Protein AF-0000000083338367 (afdb_homodimer)

Organism: NCBI:txid2582917

pLDDT: mean 92.82, std 11.11, range [22.03, 98.94]

Sequence (790 aa):
MKTRAKDIATLAVHAGTQSDPVNNAIFTPIVTASSFIQQNLNEGGDFCYSRVSNPTRKAYESALAELESGIYATATASGMAATNLVIELLPKDAHIIAMKGVYGGTWRLFEKLKTVTTGVTISYIDLNDESSLINSIQNNTTLIWIETPTNPLLELVDIARVCRIAKEREIITCVDNTFASAWNHKPLEMGADIVMLSTSKYVGGHSDLIGGAVITNNEALAGRLDFIKTTIGSIASPFDAYLALRGMKTLDLRMARQCSNAQRIAEYLAHHPAIASVYYPGLPSHPQHQLCKKQMRSGGAVVTATLKGDMQSLKRFIGGLHYFVLAESLGGVESMINHSASMSHGAMSKEEREAIGVYDTTLRFSVGIEHIDDLIQDLDIAFAAMDITQDNHHAMKTRAKDIATLAVHAGTQSDPVNNAIFTPIVTASSFIQQNLNEGGDFCYSRVSNPTRKAYESALAELESGIYATATASGMAATNLVIELLPKDAHIIAMKGVYGGTWRLFEKLKTVTTGVTISYIDLNDESSLINSIQNNTTLIWIETPTNPLLELVDIARVCRIAKEREIITCVDNTFASAWNHKPLEMGADIVMLSTSKYVGGHSDLIGGAVITNNEALAGRLDFIKTTIGSIASPFDAYLALRGMKTLDLRMARQCSNAQRIAEYLAHHPAIASVYYPGLPSHPQHQLCKKQMRSGGAVVTATLKGDMQSLKRFIGGLHYFVLAESLGGVESMINHSASMSHGAMSKEEREAIGVYDTTLRFSVGIEHIDDLIQDLDIAFAAMDITQDNHHA

Solvent-accessible surface area (backbone atoms only — not comparable to full-atom values): 39147 Å² total; per-residue (Å²): 126,87,78,71,84,76,51,67,63,55,30,41,66,62,33,46,62,45,77,31,89,85,80,62,43,92,61,62,62,80,51,47,50,24,47,33,79,32,78,44,92,92,50,58,68,97,48,47,37,37,78,74,43,34,74,24,36,46,20,32,19,37,18,49,8,46,55,44,66,26,80,32,38,47,50,12,21,12,32,39,18,25,54,46,54,58,54,64,74,40,51,41,54,28,29,34,41,30,35,56,58,51,43,45,63,57,48,44,34,47,69,71,40,36,35,49,26,23,42,39,45,76,47,70,38,62,65,73,39,59,68,60,47,62,70,64,60,51,96,51,42,50,36,37,43,39,46,37,46,22,56,68,68,46,46,74,56,64,57,44,62,49,29,53,59,28,57,78,67,73,28,48,33,35,33,38,32,43,71,39,38,53,82,29,37,43,56,48,82,41,54,35,51,28,41,34,29,36,31,30,21,43,43,23,26,62,37,54,33,62,18,12,23,41,30,21,68,42,69,70,58,39,54,52,49,54,53,48,47,49,40,40,18,30,35,42,42,33,64,47,26,45,50,30,43,60,26,29,43,46,34,55,64,47,51,54,43,8,27,56,39,23,50,54,49,45,56,52,48,65,68,35,88,60,42,70,46,64,39,36,32,63,38,83,83,28,94,51,21,67,57,31,65,72,62,29,75,57,42,38,29,54,32,20,35,29,46,59,81,52,69,67,37,47,50,33,25,58,64,40,38,76,69,55,38,41,30,77,64,48,42,19,51,58,31,25,33,26,53,39,48,73,53,64,36,44,89,51,53,70,69,60,30,47,72,72,68,44,40,89,48,25,34,37,34,25,38,17,59,66,62,55,68,60,54,52,49,31,49,52,49,6,54,56,41,28,65,59,63,80,72,71,76,79,119,128,84,80,72,82,76,50,67,62,55,30,41,66,62,32,46,63,45,75,31,86,84,80,60,43,91,59,62,62,81,51,48,50,24,48,33,79,31,79,44,91,92,48,62,68,99,47,46,38,35,77,73,44,35,75,24,36,46,20,33,18,37,18,50,8,47,56,43,67,26,80,32,39,46,52,11,21,11,31,41,17,25,55,46,55,59,56,65,73,41,52,42,53,26,27,33,41,31,34,54,58,52,42,44,62,55,46,44,34,48,67,72,40,35,34,49,25,22,40,39,44,76,49,71,36,62,66,72,39,59,68,60,47,62,69,65,60,52,95,50,42,50,35,37,42,39,45,36,45,23,56,67,69,45,46,76,55,63,56,44,63,49,29,53,58,29,55,78,67,73,28,47,34,35,33,39,31,41,69,39,37,53,82,29,35,46,57,49,83,41,54,36,50,29,41,34,30,37,32,28,20,43,42,24,26,63,38,54,32,61,17,11,23,40,31,24,66,42,70,71,60,40,54,52,49,52,53,47,48,48,40,39,18,30,33,42,46,33,65,47,24,47,49,31,44,60,26,27,43,46,33,56,65,47,51,55,43,8,26,54,38,22,51,53,50,46,55,52,48,66,69,35,87,60,43,69,47,66,40,36,35,62,38,82,84,26,94,54,22,67,57,31,66,72,62,29,75,54,42,38,29,52,33,24,35,30,46,59,82,50,71,67,36,49,51,35,24,59,63,39,39,76,67,54,37,41,30,76,62,48,43,21,51,56,30,26,34,26,54,37,47,72,55,63,34,44,88,51,54,70,68,60,29,46,72,73,69,45,40,87,48,24,34,35,35,24,38,18,59,65,62,57,69,61,53,54,51,32,48,53,49,7,55,56,43,29,65,59,62,82,70,72,77,80,118

Secondary structure (DSSP, 8-state):
---PPPPHHHHHHH-S----TTT--SS------SB--BSSTT---S-SBTTT--HHHHHHHHHHHHHTT-SEEEEESSHHHHHHHHHTTSPTT-EEEEETT--HHHHIIIIIIIHHHT--EEEEE-TT-HHHHHHH--TTEEEEEEESS-TTT-----HHHHHHHHHHTT-EEEEE-TTTHHHH--GGGGT-SEEEEETTTTTT-SS----EEEEES-HHHHHHHHHHHHHH--BPPHHHHHHHHHHHTTHHHHHHHHHHHHHHHHHHHHT-TTEEEEE-TTSTTSTTHHHHHHH-SSS-SEEEEEESS-HHHHHHHHHH-SSSEE-S---SSS-EEEETTTTTTTTS-HHHHHHTT--TTEEEEE--SS-HHHHHHHHHHHHHHHH--GGGGG-/---PPPPHHHHHHH-S----TTT--SS------SB--BSSTT---S-SBTTT--HHHHHHHHHHHHHTT-SEEEEESSHHHHHHHHHTTSPTT-EEEEETT--HHHHIIIIIIIHHHT--EEEEE-TT-HHHHHHH--TTEEEEEEESS-TTT-----HHHHHHHHHHTT-EEEEE-TTTHHHH--GGGGT-SEEEEETTTTTT-SS----EEEEES-HHHHHHHHHHHHHH--BPPHHHHHHHHHHHTTHHHHHHHHHHHHHHHHHHHHT-TTEEEEE-TTSTTSTTHHHHHHH-SSS-SEEEEEESS-HHHHHHHHHH-SSSEE-S---SSS-EEEETTTTTTTTS-HHHHHHTT--TTEEEEE--SS-HHHHHHHHHHHHHHHH--GGGGG-

Structure (mmCIF, N/CA/C/O backbone):
data_AF-0000000083338367-model_v1
#
loop_
_entity.id
_entity.type
_entity.pdbx_description
1 polymer 'PLP-dependent transferase'
#
loop_
_atom_site.group_PDB
_atom_site.id
_atom_site.type_symbol
_atom_site.label_atom_id
_atom_site.label_alt_id
_atom_site.label_comp_id
_atom_site.label_asym_id
_atom_site.label_entity_id
_atom_site.label_seq_id
_atom_site.pdbx_PDB_ins_code
_atom_site.Cartn_x
_atom_site.Cartn_y
_atom_site.Cartn_z
_atom_site.occupancy
_atom_site.B_iso_or_equiv
_atom_site.auth_seq_id
_atom_site.auth_comp_id
_atom_site.auth_asym_id
_atom_site.auth_atom_id
_atom_site.pdbx_PDB_model_num
ATOM 1 N N . MET A 1 1 ? -39.094 -15.398 -14.891 1 26.83 1 MET A N 1
ATOM 2 C CA . MET A 1 1 ? -37.969 -16.141 -15.414 1 26.83 1 MET A CA 1
ATOM 3 C C . MET A 1 1 ? -36.844 -16.203 -14.391 1 26.83 1 MET A C 1
ATOM 5 O O . MET A 1 1 ? -36.375 -15.172 -13.906 1 26.83 1 MET A O 1
ATOM 9 N N . LYS A 1 2 ? -36.688 -17.172 -13.773 1 44.66 2 LYS A N 1
ATOM 10 C CA . LYS A 1 2 ? -35.688 -17.391 -12.734 1 44.66 2 LYS A CA 1
ATOM 11 C C . LYS A 1 2 ? -34.281 -17.031 -13.219 1 44.66 2 LYS A C 1
ATOM 13 O O . LYS A 1 2 ? -33.812 -17.562 -14.227 1 44.66 2 LYS A O 1
ATOM 18 N N . THR A 1 3 ? -33.688 -15.859 -13.016 1 51.72 3 THR A N 1
ATOM 19 C CA . THR A 1 3 ? -32.469 -15.281 -13.586 1 51.72 3 THR A CA 1
ATOM 20 C C . THR A 1 3 ? -31.281 -16.203 -13.359 1 51.72 3 THR A C 1
ATOM 22 O O . THR A 1 3 ? -31 -16.594 -12.227 1 51.72 3 THR A O 1
ATOM 25 N N . ARG A 1 4 ? -30.828 -16.984 -14.336 1 62.41 4 ARG A N 1
ATOM 26 C CA . ARG A 1 4 ? -29.672 -17.859 -14.32 1 62.41 4 ARG A CA 1
ATOM 27 C C . ARG A 1 4 ? -28.453 -17.156 -13.727 1 62.41 4 ARG A C 1
ATOM 29 O O . ARG A 1 4 ? -28.297 -15.945 -13.891 1 62.41 4 ARG A O 1
ATOM 36 N N . ALA A 1 5 ? -27.75 -17.984 -12.852 1 74.5 5 ALA A N 1
ATOM 37 C CA . ALA A 1 5 ? -26.484 -17.453 -12.344 1 74.5 5 ALA A CA 1
ATOM 38 C C . ALA A 1 5 ? -25.562 -17.047 -13.484 1 74.5 5 ALA A C 1
ATOM 40 O O . ALA A 1 5 ? -25.422 -17.781 -14.469 1 74.5 5 ALA A O 1
ATOM 41 N N . LYS A 1 6 ? -25.141 -15.93 -13.508 1 83.19 6 LYS A N 1
ATOM 42 C CA . LYS A 1 6 ? -24.281 -15.406 -14.555 1 83.19 6 LYS A CA 1
ATOM 43 C C . LYS A 1 6 ? -22.984 -16.203 -14.656 1 83.19 6 LYS A C 1
ATOM 45 O O . LYS A 1 6 ? -22.422 -16.625 -13.641 1 83.19 6 LYS A O 1
ATOM 50 N N . ASP A 1 7 ? -22.641 -16.516 -15.93 1 90.81 7 ASP A N 1
ATOM 51 C CA . ASP A 1 7 ? -21.359 -17.172 -16.219 1 90.81 7 ASP A CA 1
ATOM 52 C C . ASP A 1 7 ? -20.188 -16.219 -15.945 1 90.81 7 ASP A C 1
ATOM 54 O O . ASP A 1 7 ? -20.344 -15 -16.047 1 90.81 7 ASP A O 1
ATOM 58 N N . ILE A 1 8 ? -19.031 -16.812 -15.656 1 92.56 8 ILE A N 1
ATOM 59 C CA . ILE A 1 8 ? -17.844 -16.031 -15.312 1 92.56 8 ILE A CA 1
ATOM 60 C C . ILE A 1 8 ? -17.484 -15.117 -16.484 1 92.56 8 ILE A C 1
ATOM 62 O O . ILE A 1 8 ? -17.016 -13.992 -16.281 1 92.56 8 ILE A O 1
ATOM 66 N N . ALA A 1 9 ? -17.688 -15.539 -17.766 1 90.94 9 ALA A N 1
ATOM 67 C CA . ALA A 1 9 ? -17.406 -14.719 -18.938 1 90.94 9 ALA A CA 1
ATOM 68 C C . ALA A 1 9 ? -18.234 -13.43 -18.922 1 90.94 9 ALA A C 1
ATOM 70 O O . ALA A 1 9 ? -17.734 -12.367 -19.281 1 90.94 9 ALA A O 1
ATOM 71 N N . THR A 1 10 ? -19.5 -13.562 -18.531 1 90.69 10 THR A N 1
ATOM 72 C CA . THR A 1 10 ? -20.391 -12.406 -18.438 1 90.69 10 THR A CA 1
ATOM 73 C C . THR A 1 10 ? -20.031 -11.555 -17.219 1 90.69 10 THR A C 1
ATOM 75 O O . THR A 1 10 ? -20 -10.328 -17.312 1 90.69 10 THR A O 1
ATOM 78 N N . LEU A 1 11 ? -19.688 -12.18 -16.094 1 92.94 11 LEU A N 1
ATOM 79 C CA . LEU A 1 11 ? -19.344 -11.477 -14.867 1 92.94 11 LEU A CA 1
ATOM 80 C C . LEU A 1 11 ? -18.062 -10.664 -15.055 1 92.94 11 LEU A C 1
ATOM 82 O O . LEU A 1 11 ? -17.969 -9.523 -14.586 1 92.94 11 LEU A O 1
ATOM 86 N N . ALA A 1 12 ? -17.094 -11.227 -15.727 1 92.88 12 ALA A N 1
ATOM 87 C CA . ALA A 1 12 ? -15.82 -10.539 -15.938 1 92.88 12 ALA A CA 1
ATOM 88 C C . ALA A 1 12 ? -16.031 -9.188 -16.625 1 92.88 12 ALA A C 1
ATOM 90 O O . ALA A 1 12 ? -15.281 -8.234 -16.375 1 92.88 12 ALA A O 1
ATOM 91 N N . VAL A 1 13 ? -17.094 -9.094 -17.438 1 88 13 VAL A N 1
ATOM 92 C CA . VAL A 1 13 ? -17.328 -7.898 -18.25 1 88 13 VAL A CA 1
ATOM 93 C C . VAL A 1 13 ? -18.266 -6.945 -17.484 1 88 13 VAL A C 1
ATOM 95 O O . VAL A 1 13 ? -18.047 -5.73 -17.5 1 88 13 VAL A O 1
ATOM 98 N N . HIS A 1 14 ? -19.266 -7.543 -16.75 1 88.88 14 HIS A N 1
ATOM 99 C CA . HIS A 1 14 ? -20.391 -6.703 -16.344 1 88.88 14 HIS A CA 1
ATOM 100 C C . HIS A 1 14 ? -20.531 -6.641 -14.836 1 88.88 14 HIS A C 1
ATOM 102 O O . HIS A 1 14 ? -21.375 -5.91 -14.312 1 88.88 14 HIS A O 1
ATOM 108 N N . ALA A 1 15 ? -19.719 -7.348 -14.102 1 91.88 15 ALA A N 1
ATOM 109 C CA . ALA A 1 15 ? -19.891 -7.41 -12.648 1 91.88 15 ALA A CA 1
ATOM 110 C C . ALA A 1 15 ? -19.672 -6.039 -12.016 1 91.88 15 ALA A C 1
ATOM 112 O O . ALA A 1 15 ? -19.047 -5.16 -12.617 1 91.88 15 ALA A O 1
ATOM 113 N N . GLY A 1 16 ? -20.25 -5.875 -10.789 1 93.06 16 GLY A N 1
ATOM 114 C CA . GLY A 1 16 ? -20.016 -4.699 -9.961 1 93.06 16 GLY A CA 1
ATOM 115 C C . GLY A 1 16 ? -20.703 -3.453 -10.492 1 93.06 16 GLY A C 1
ATOM 116 O O . GLY A 1 16 ? -21.625 -3.543 -11.305 1 93.06 16 GLY A O 1
ATOM 117 N N . THR A 1 17 ? -20.359 -2.311 -9.914 1 91.75 17 THR A N 1
ATOM 118 C CA . THR A 1 17 ? -20.859 -0.992 -10.297 1 91.75 17 THR A CA 1
ATOM 119 C C . THR A 1 17 ? -19.781 -0.211 -11.055 1 91.75 17 THR A C 1
ATOM 121 O O . THR A 1 17 ? -19.016 0.548 -10.453 1 91.75 17 THR A O 1
ATOM 124 N N . GLN A 1 18 ? -19.875 -0.323 -12.391 1 89.31 18 GLN A N 1
ATOM 125 C CA . GLN A 1 18 ? -18.812 0.23 -13.219 1 89.31 18 GLN A CA 1
ATOM 126 C C . GLN A 1 18 ? -19.281 1.47 -13.969 1 89.31 18 GLN A C 1
ATOM 128 O O . GLN A 1 18 ? -18.5 2.117 -14.672 1 89.31 18 GLN A O 1
ATOM 133 N N . SER A 1 19 ? -20.5 1.881 -13.789 1 84.69 19 SER A N 1
ATOM 134 C CA . SER A 1 19 ? -21.109 2.902 -14.625 1 84.69 19 SER A CA 1
ATOM 135 C C . SER A 1 19 ? -20.578 4.289 -14.289 1 84.69 19 SER A C 1
ATOM 137 O O . SER A 1 19 ? -20.234 4.562 -13.133 1 84.69 19 SER A O 1
ATOM 139 N N . ASP A 1 20 ? -20.375 5.094 -15.258 1 87.62 20 ASP A N 1
ATOM 140 C CA . ASP A 1 20 ? -20.141 6.531 -15.172 1 87.62 20 ASP A CA 1
ATOM 141 C C . ASP A 1 20 ? -21.453 7.309 -15.312 1 87.62 20 ASP A C 1
ATOM 143 O O . ASP A 1 20 ? -21.844 7.688 -16.422 1 87.62 20 ASP A O 1
ATOM 147 N N . PRO A 1 21 ? -22.016 7.602 -14.281 1 83.75 21 PRO A N 1
ATOM 148 C CA . PRO A 1 21 ? -23.375 8.156 -14.359 1 83.75 21 PRO A CA 1
ATOM 149 C C . PRO A 1 21 ? -23.406 9.562 -14.938 1 83.75 21 PRO A C 1
ATOM 151 O O . PRO A 1 21 ? -24.469 10.039 -15.367 1 83.75 21 PRO A O 1
ATOM 154 N N . VAL A 1 22 ? -22.391 10.188 -14.992 1 84.31 22 VAL A N 1
ATOM 155 C CA . VAL A 1 22 ? -22.375 11.578 -15.438 1 84.31 22 VAL A CA 1
ATOM 156 C C . VAL A 1 22 ? -22.156 11.633 -16.953 1 84.31 22 VAL A C 1
ATOM 158 O O . VAL A 1 22 ? -22.938 12.227 -17.672 1 84.31 22 VAL A O 1
ATOM 161 N N . ASN A 1 23 ? -21.203 10.883 -17.562 1 87.12 23 ASN A N 1
ATOM 162 C CA . ASN A 1 23 ? -20.797 11 -18.969 1 87.12 23 ASN A CA 1
ATOM 163 C C . ASN A 1 23 ? -21.281 9.805 -19.781 1 87.12 23 ASN A C 1
ATOM 165 O O . ASN A 1 23 ? -21.234 9.844 -21.016 1 87.12 23 ASN A O 1
ATOM 169 N N . ASN A 1 24 ? -21.594 8.758 -19.094 1 84.62 24 ASN A N 1
ATOM 170 C CA . ASN A 1 24 ? -22 7.5 -19.719 1 84.62 24 ASN A CA 1
ATOM 171 C C . ASN A 1 24 ? -20.844 6.855 -20.484 1 84.62 24 ASN A C 1
ATOM 173 O O . ASN A 1 24 ? -21.047 6.301 -21.562 1 84.62 24 ASN A O 1
ATOM 177 N N . ALA A 1 25 ? -19.734 7.129 -19.984 1 85.06 25 ALA A N 1
ATOM 178 C CA . ALA A 1 25 ? -18.594 6.441 -20.578 1 85.06 25 ALA A CA 1
ATOM 179 C C . ALA A 1 25 ? -18.75 4.926 -20.469 1 85.06 25 ALA A C 1
ATOM 181 O O . ALA A 1 25 ? -19.172 4.41 -19.438 1 85.06 25 ALA A O 1
ATOM 182 N N . ILE A 1 26 ? -18.469 4.168 -21.516 1 84.31 26 ILE A N 1
ATOM 183 C CA . ILE A 1 26 ? -18.672 2.721 -21.562 1 84.31 26 ILE A CA 1
ATOM 184 C C . ILE A 1 26 ? -17.734 2.041 -20.562 1 84.31 26 ILE A C 1
ATOM 186 O O . ILE A 1 26 ? -18.031 0.963 -20.047 1 84.31 26 ILE A O 1
ATOM 190 N N . PHE A 1 27 ? -16.562 2.672 -20.406 1 89.25 27 PHE A N 1
ATOM 191 C CA . PHE A 1 27 ? -15.609 2.158 -19.422 1 89.25 27 PHE A CA 1
ATOM 192 C C . PHE A 1 27 ? -15.414 3.15 -18.281 1 89.25 27 PHE A C 1
ATOM 194 O O . PHE A 1 27 ? -15.438 4.363 -18.5 1 89.25 27 PHE A O 1
ATOM 201 N N . THR A 1 28 ? -15.133 2.699 -17.031 1 91.44 28 THR A N 1
ATOM 202 C CA . THR A 1 28 ? -14.977 3.496 -15.82 1 91.44 28 THR A CA 1
ATOM 203 C C . THR A 1 28 ? -13.82 4.488 -15.969 1 91.44 28 THR A C 1
ATOM 205 O O . THR A 1 28 ? -12.719 4.109 -16.359 1 91.44 28 THR A O 1
ATOM 208 N N . PRO A 1 29 ? -14.047 5.82 -15.672 1 92.94 29 PRO A N 1
ATOM 209 C CA . PRO A 1 29 ? -12.969 6.812 -15.75 1 92.94 29 PRO A CA 1
ATOM 210 C C . PRO A 1 29 ? -11.906 6.613 -14.672 1 92.94 29 PRO A C 1
ATOM 212 O O . PRO A 1 29 ? -12.18 6.004 -13.633 1 92.94 29 PRO A O 1
ATOM 215 N N . ILE A 1 30 ? -10.641 7.086 -14.977 1 95.12 30 ILE A N 1
ATOM 216 C CA . ILE A 1 30 ? -9.586 7.152 -13.977 1 95.12 30 ILE A CA 1
ATOM 217 C C . ILE A 1 30 ? -9.727 8.438 -13.164 1 95.12 30 ILE A C 1
ATOM 219 O O . ILE A 1 30 ? -9.5 9.539 -13.68 1 95.12 30 ILE A O 1
ATOM 223 N N . VAL A 1 31 ? -10.18 8.359 -11.938 1 94.69 31 VAL A N 1
ATOM 224 C CA . VAL A 1 31 ? -10.305 9.508 -11.055 1 94.69 31 VAL A CA 1
ATOM 225 C C . VAL A 1 31 ? -9.109 9.57 -10.109 1 94.69 31 VAL A C 1
ATOM 227 O O . VAL A 1 31 ? -9.023 8.797 -9.148 1 94.69 31 VAL A O 1
ATOM 230 N N . THR A 1 32 ? -8.195 10.477 -10.297 1 92.75 32 THR A N 1
ATOM 231 C CA . THR A 1 32 ? -6.949 10.547 -9.547 1 92.75 32 THR A CA 1
ATOM 232 C C . THR A 1 32 ? -7.105 11.453 -8.328 1 92.75 32 THR A C 1
ATOM 234 O O . THR A 1 32 ? -6.195 11.555 -7.5 1 92.75 32 THR A O 1
ATOM 237 N N . ALA A 1 33 ? -8.273 12.156 -8.141 1 90.56 33 ALA A N 1
ATOM 238 C CA . ALA A 1 33 ? -8.469 13.125 -7.07 1 90.56 33 ALA A CA 1
ATOM 239 C C . ALA A 1 33 ? -8.211 12.5 -5.703 1 90.56 33 ALA A C 1
ATOM 241 O O . ALA A 1 33 ? -8.688 11.398 -5.418 1 90.56 33 ALA A O 1
ATOM 242 N N . SER A 1 34 ? -7.414 13.195 -4.867 1 92 34 SER A N 1
ATOM 243 C CA . SER A 1 34 ? -7.211 12.734 -3.5 1 92 34 SER A CA 1
ATOM 244 C C . SER A 1 34 ? -8.414 13.062 -2.619 1 92 34 SER A C 1
ATOM 246 O O . SER A 1 34 ? -8.75 12.297 -1.713 1 92 34 SER A O 1
ATOM 248 N N . SER A 1 35 ? -8.992 14.211 -2.881 1 90.81 35 SER A N 1
ATOM 249 C CA . SER A 1 35 ? -10.117 14.695 -2.092 1 90.81 35 SER A CA 1
ATOM 250 C C . SER A 1 35 ? -11.273 15.133 -2.988 1 90.81 35 SER A C 1
ATOM 252 O O . SER A 1 35 ? -11.07 15.422 -4.168 1 90.81 35 SER A O 1
ATOM 254 N N . PHE A 1 36 ? -12.445 15.117 -2.459 1 91.25 36 PHE A N 1
ATOM 255 C CA . PHE A 1 36 ? -13.664 15.453 -3.184 1 91.25 36 PHE A CA 1
ATOM 256 C C . PHE A 1 36 ? -14.398 16.609 -2.504 1 91.25 36 PHE A C 1
ATOM 258 O O . PHE A 1 36 ? -14.602 16.594 -1.289 1 91.25 36 PHE A O 1
ATOM 265 N N . ILE A 1 37 ? -14.742 17.594 -3.27 1 90.12 37 ILE A N 1
ATOM 266 C CA . ILE A 1 37 ? -15.383 18.797 -2.76 1 90.12 37 ILE A CA 1
ATOM 267 C C . ILE A 1 37 ? -16.75 18.453 -2.152 1 90.12 37 ILE A C 1
ATOM 269 O O . ILE A 1 37 ? -17.5 17.672 -2.727 1 90.12 37 ILE A O 1
ATOM 273 N N . GLN A 1 38 ? -16.922 18.891 -0.916 1 89 38 GLN A N 1
ATOM 274 C CA . GLN A 1 38 ? -18.234 18.781 -0.267 1 89 38 GLN A CA 1
ATOM 275 C C . GLN A 1 38 ? -19.016 20.078 -0.392 1 89 38 GLN A C 1
ATOM 277 O O . GLN A 1 38 ? -18.453 21.172 -0.229 1 89 38 GLN A O 1
ATOM 282 N N . GLN A 1 39 ? -20.312 19.953 -0.67 1 85.5 39 GLN A N 1
ATOM 283 C CA . GLN A 1 39 ? -21.125 21.156 -0.837 1 85.5 39 GLN A CA 1
ATOM 284 C C . GLN A 1 39 ? -21.266 21.922 0.479 1 85.5 39 GLN A C 1
ATOM 286 O O . GLN A 1 39 ? -21.25 23.141 0.493 1 85.5 39 GLN A O 1
ATOM 291 N N . ASN A 1 40 ? -21.484 21.188 1.502 1 89.69 40 ASN A N 1
ATOM 292 C CA . ASN A 1 40 ? -21.562 21.719 2.859 1 89.69 40 ASN A CA 1
ATOM 293 C C . ASN A 1 40 ? -21.422 20.609 3.9 1 89.69 40 ASN A C 1
ATOM 295 O O . ASN A 1 40 ? -21.25 19.438 3.549 1 89.69 40 ASN A O 1
ATOM 299 N N . LEU A 1 41 ? -21.328 21.062 5.215 1 85.44 41 LEU A N 1
ATOM 300 C CA . LEU A 1 41 ? -21.219 20.078 6.281 1 85.44 41 LEU A CA 1
ATOM 301 C C . LEU A 1 41 ? -22.375 19.078 6.207 1 85.44 41 LEU A C 1
ATOM 303 O O . LEU A 1 41 ? -23.531 19.484 6.059 1 85.44 41 LEU A O 1
ATOM 307 N N . ASN A 1 42 ? -22.062 17.844 6.191 1 78.38 42 ASN A N 1
ATOM 308 C CA . ASN A 1 42 ? -23.016 16.734 6.199 1 78.38 42 ASN A CA 1
ATOM 309 C C . ASN A 1 42 ? -23.719 16.594 4.855 1 78.38 42 ASN A C 1
ATOM 311 O O . ASN A 1 42 ? -24.828 16.047 4.781 1 78.38 42 ASN A O 1
ATOM 315 N N . GLU A 1 43 ? -23.422 17.234 3.898 1 77.56 43 GLU A N 1
ATOM 316 C CA . GLU A 1 43 ? -23.984 17.141 2.553 1 77.56 43 GLU A CA 1
ATOM 317 C C . GLU A 1 43 ? -22.969 16.594 1.563 1 77.56 43 GLU A C 1
ATOM 319 O O . GLU A 1 43 ? -22.828 17.094 0.45 1 77.56 43 GLU A O 1
ATOM 324 N N . GLY A 1 44 ? -22.344 15.555 1.993 1 73.44 44 GLY A N 1
ATOM 325 C CA . GLY A 1 44 ? -21.281 15.047 1.143 1 73.44 44 GLY A CA 1
ATOM 326 C C . GLY A 1 44 ? -21.719 13.898 0.251 1 73.44 44 GLY A C 1
ATOM 327 O O . GLY A 1 44 ? -22.828 13.383 0.399 1 73.44 44 GLY A O 1
ATOM 328 N N . GLY A 1 45 ? -20.969 13.68 -0.839 1 79.19 45 GLY A N 1
ATOM 329 C CA . GLY A 1 45 ? -21.203 12.57 -1.757 1 79.19 45 GLY A CA 1
ATOM 330 C C . GLY A 1 45 ? -20.641 11.25 -1.26 1 79.19 45 GLY A C 1
ATOM 331 O O . GLY A 1 45 ? -20.359 11.102 -0.068 1 79.19 45 GLY A O 1
ATOM 332 N N . ASP A 1 46 ? -20.609 10.352 -2.168 1 85.62 46 ASP A N 1
ATOM 333 C CA . ASP A 1 46 ? -20.219 8.977 -1.861 1 85.62 46 ASP A CA 1
ATOM 334 C C . ASP A 1 46 ? -18.719 8.883 -1.562 1 85.62 46 ASP A C 1
ATOM 336 O O . ASP A 1 46 ? -18.266 7.918 -0.939 1 85.62 46 ASP A O 1
ATOM 340 N N . PHE A 1 47 ? -18.031 9.938 -2.059 1 90.12 47 PHE A N 1
ATOM 341 C CA . PHE A 1 47 ? -16.578 9.922 -1.917 1 90.12 47 PHE A CA 1
ATOM 342 C C . PHE A 1 47 ? -16.094 11.195 -1.244 1 90.12 47 PHE A C 1
ATOM 344 O O . PHE A 1 47 ? -16.562 12.297 -1.557 1 90.12 47 PHE A O 1
ATOM 351 N N . CYS A 1 48 ? -15.125 11.156 -0.306 1 90.31 48 CYS A N 1
ATOM 352 C CA . CYS A 1 48 ? -14.594 12.297 0.433 1 90.31 48 CYS A CA 1
ATOM 353 C C . CYS A 1 48 ? -13.07 12.344 0.336 1 90.31 48 CYS A C 1
ATOM 355 O O . CYS A 1 48 ? -12.492 13.406 0.113 1 90.31 48 CYS A O 1
ATOM 357 N N . TYR A 1 49 ? -12.484 11.242 0.538 1 91.5 49 TYR A N 1
ATOM 358 C CA . TYR A 1 49 ? -11.031 11.117 0.509 1 91.5 49 TYR A CA 1
ATOM 359 C C . TYR A 1 49 ? -10.609 9.789 -0.119 1 91.5 49 TYR A C 1
ATOM 361 O O . TYR A 1 49 ? -11.109 8.734 0.262 1 91.5 49 TYR A O 1
ATOM 369 N N . SER A 1 50 ? -9.695 9.805 -0.997 1 93.81 50 SER A N 1
ATOM 370 C CA . SER A 1 50 ? -9.414 8.688 -1.893 1 93.81 50 SER A CA 1
ATOM 371 C C . SER A 1 50 ? -8.742 7.535 -1.147 1 93.81 50 SER A C 1
ATOM 373 O O . SER A 1 50 ? -8.797 6.387 -1.591 1 93.81 50 SER A O 1
ATOM 375 N N . ARG A 1 51 ? -8.055 7.738 -0.046 1 92.75 51 ARG A N 1
ATOM 376 C CA . ARG A 1 51 ? -7.535 6.617 0.732 1 92.75 51 ARG A CA 1
ATOM 377 C C . ARG A 1 51 ? -8.664 5.727 1.235 1 92.75 51 ARG A C 1
ATOM 379 O O . ARG A 1 51 ? -8.508 4.512 1.348 1 92.75 51 ARG A O 1
ATOM 386 N N . VAL A 1 52 ? -9.781 6.363 1.537 1 93.31 52 VAL A N 1
ATOM 387 C CA . VAL A 1 52 ? -10.938 5.641 2.062 1 93.31 52 VAL A CA 1
ATOM 388 C C . VAL A 1 52 ? -11.688 4.961 0.919 1 93.31 52 VAL A C 1
ATOM 390 O O . VAL A 1 52 ? -11.953 3.76 0.972 1 93.31 52 VAL A O 1
ATOM 393 N N . SER A 1 53 ? -12.047 5.707 -0.035 1 94.88 53 SER A N 1
ATOM 394 C CA . SER A 1 53 ? -12.734 5.188 -1.213 1 94.88 53 SER A CA 1
ATOM 395 C C . SER A 1 53 ? -12.5 6.078 -2.428 1 94.88 53 SER A C 1
ATOM 397 O O . SER A 1 53 ? -12.383 7.297 -2.299 1 94.88 53 SER A O 1
ATOM 399 N N . ASN A 1 54 ? -12.391 5.531 -3.555 1 96.25 54 ASN A N 1
ATOM 400 C CA . ASN A 1 54 ? -12.156 6.156 -4.852 1 96.25 54 ASN A CA 1
ATOM 401 C C . ASN A 1 54 ? -13.062 5.57 -5.93 1 96.25 54 ASN A C 1
ATOM 403 O O . ASN A 1 54 ? -13.242 4.355 -6.004 1 96.25 54 ASN A O 1
ATOM 407 N N . PRO A 1 55 ? -13.648 6.473 -6.754 1 95.12 55 PRO A N 1
ATOM 408 C CA . PRO A 1 55 ? -14.625 5.977 -7.73 1 95.12 55 PRO A CA 1
ATOM 409 C C . PRO A 1 55 ? -14.047 4.883 -8.633 1 95.12 55 PRO A C 1
ATOM 411 O O . PRO A 1 55 ? -14.719 3.877 -8.883 1 95.12 55 PRO A O 1
ATOM 414 N N . THR A 1 56 ? -12.844 5.078 -9.195 1 96.19 56 THR A N 1
ATOM 415 C CA . THR A 1 56 ? -12.219 4.09 -10.062 1 96.19 56 THR A CA 1
ATOM 416 C C . THR A 1 56 ? -11.969 2.787 -9.312 1 96.19 56 THR A C 1
ATOM 418 O O . THR A 1 56 ? -12.289 1.705 -9.805 1 96.19 56 THR A O 1
ATOM 421 N N . ARG A 1 57 ? -11.352 2.871 -8.133 1 97.56 57 ARG A N 1
ATOM 422 C CA . ARG A 1 57 ? -11.031 1.706 -7.312 1 97.56 57 ARG A CA 1
ATOM 423 C C . ARG A 1 57 ? -12.297 0.985 -6.867 1 97.56 57 ARG A C 1
ATOM 425 O O . ARG A 1 57 ? -12.344 -0.246 -6.836 1 97.56 57 ARG A O 1
ATOM 432 N N . LYS A 1 58 ? -13.336 1.731 -6.527 1 97 58 LYS A N 1
ATOM 433 C CA . LYS A 1 58 ? -14.594 1.138 -6.098 1 97 58 LYS A CA 1
ATOM 434 C C . LYS A 1 58 ? -15.227 0.31 -7.215 1 97 58 LYS A C 1
ATOM 436 O O . LYS A 1 58 ? -15.797 -0.752 -6.961 1 97 58 LYS A O 1
ATOM 441 N N . ALA A 1 59 ? -15.195 0.852 -8.43 1 96.62 59 ALA A N 1
ATOM 442 C CA . ALA A 1 59 ? -15.703 0.098 -9.578 1 96.62 59 ALA A CA 1
ATOM 443 C C . ALA A 1 59 ? -15 -1.248 -9.703 1 96.62 59 ALA A C 1
ATOM 445 O O . ALA A 1 59 ? -15.648 -2.285 -9.859 1 96.62 59 ALA A O 1
ATOM 446 N N . TYR A 1 60 ? -13.711 -1.248 -9.617 1 97.94 60 TYR A N 1
ATOM 447 C CA . TYR A 1 60 ? -12.898 -2.459 -9.68 1 97.94 60 TYR A CA 1
ATOM 448 C C . TYR A 1 60 ? -13.227 -3.396 -8.523 1 97.94 60 TYR A C 1
ATOM 450 O O . TYR A 1 60 ? -13.461 -4.59 -8.727 1 97.94 60 TYR A O 1
ATOM 458 N N . GLU A 1 61 ? -13.25 -2.863 -7.281 1 98.5 61 GLU A N 1
ATOM 459 C CA . GLU A 1 61 ? -13.516 -3.648 -6.082 1 98.5 61 GLU A CA 1
ATOM 460 C C . GLU A 1 61 ? -14.883 -4.324 -6.156 1 98.5 61 GLU A C 1
ATOM 462 O O . GLU A 1 61 ? -15.016 -5.508 -5.84 1 98.5 61 GLU A O 1
ATO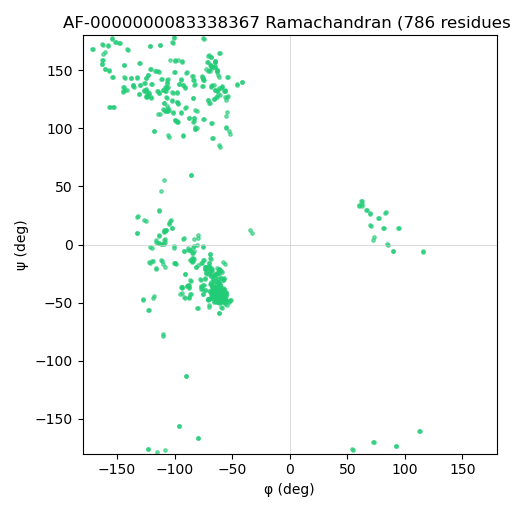M 467 N N . SER A 1 62 ? -15.867 -3.576 -6.559 1 98 62 SER A N 1
ATOM 468 C CA . SER A 1 62 ? -17.219 -4.145 -6.641 1 98 62 SER A CA 1
ATOM 469 C C . SER A 1 62 ? -17.281 -5.246 -7.691 1 98 62 SER A C 1
ATOM 471 O O . SER A 1 62 ? -17.953 -6.262 -7.488 1 98 62 SER A O 1
ATOM 473 N N . ALA A 1 63 ? -16.656 -5.074 -8.812 1 97.19 63 ALA A N 1
ATOM 474 C CA . ALA A 1 63 ? -16.609 -6.094 -9.852 1 97.19 63 ALA A CA 1
ATOM 475 C C . ALA A 1 63 ? -15.914 -7.359 -9.359 1 97.19 63 ALA A C 1
ATOM 477 O O . ALA A 1 63 ? -16.391 -8.469 -9.602 1 97.19 63 ALA A O 1
ATOM 478 N N . LEU A 1 64 ? -14.828 -7.188 -8.711 1 97.81 64 LEU A N 1
ATOM 479 C CA . LEU A 1 64 ? -14.047 -8.305 -8.195 1 97.81 64 LEU A CA 1
ATOM 480 C C . LEU A 1 64 ? -14.836 -9.086 -7.152 1 97.81 64 LEU A C 1
ATOM 482 O O . LEU A 1 64 ? -14.773 -10.32 -7.109 1 97.81 64 LEU A O 1
ATOM 486 N N . ALA A 1 65 ? -15.492 -8.352 -6.215 1 98.44 65 ALA A N 1
ATOM 487 C CA . ALA A 1 65 ? -16.312 -9 -5.199 1 98.44 65 ALA A CA 1
ATOM 488 C C . ALA A 1 65 ? -17.328 -9.945 -5.844 1 98.44 65 ALA A C 1
ATOM 490 O O . ALA A 1 65 ? -17.438 -11.109 -5.461 1 98.44 65 ALA A O 1
ATOM 491 N N . GLU A 1 66 ? -18 -9.43 -6.816 1 96.75 66 GLU A N 1
ATOM 492 C CA . GLU A 1 66 ? -19.016 -10.25 -7.484 1 96.75 66 GLU A CA 1
ATOM 493 C C . GLU A 1 66 ? -18.375 -11.414 -8.242 1 96.75 66 GLU A C 1
ATOM 495 O O . GLU A 1 66 ? -18.875 -12.531 -8.211 1 96.75 66 GLU A O 1
ATOM 500 N N . LEU A 1 67 ? -17.297 -11.172 -8.906 1 96.62 67 LEU A N 1
ATOM 501 C CA . LEU A 1 67 ? -16.594 -12.195 -9.664 1 96.62 67 LEU A CA 1
ATOM 502 C C . LEU A 1 67 ? -16.203 -13.375 -8.773 1 96.62 67 LEU A C 1
ATOM 504 O O . LEU A 1 67 ? -16.281 -14.531 -9.195 1 96.62 67 LEU A O 1
ATOM 508 N N . GLU A 1 68 ? -15.805 -13.117 -7.547 1 97.31 68 GLU A N 1
ATOM 509 C CA . GLU A 1 68 ? -15.336 -14.125 -6.602 1 97.31 68 GLU A CA 1
ATOM 510 C C . GLU A 1 68 ? -16.484 -14.641 -5.73 1 97.31 68 GLU A C 1
ATOM 512 O O . GLU A 1 68 ? -16.25 -15.383 -4.773 1 97.31 68 GLU A O 1
ATOM 517 N N . SER A 1 69 ? -17.703 -14.219 -5.992 1 96.75 69 SER A N 1
ATOM 518 C CA . SER A 1 69 ? -18.906 -14.617 -5.266 1 96.75 69 SER A CA 1
ATOM 519 C C . SER A 1 69 ? -18.922 -14.031 -3.857 1 96.75 69 SER A C 1
ATOM 521 O O . SER A 1 69 ? -19.406 -14.656 -2.922 1 96.75 69 SER A O 1
ATOM 523 N N . GLY A 1 70 ? -18.25 -12.891 -3.68 1 97.88 70 GLY A N 1
ATOM 524 C CA . GLY A 1 70 ? -18.25 -12.188 -2.408 1 97.88 70 GLY A CA 1
ATOM 525 C C . GLY A 1 70 ? -19.203 -11.008 -2.385 1 97.88 70 GLY A C 1
ATOM 526 O O . GLY A 1 70 ? -19.875 -10.727 -3.385 1 97.88 70 GLY A O 1
ATOM 527 N N . ILE A 1 71 ? -19.297 -10.305 -1.199 1 98.12 71 ILE A N 1
ATOM 528 C CA . ILE A 1 71 ? -20.125 -9.117 -1.047 1 98.12 71 ILE A CA 1
ATOM 529 C C . ILE A 1 71 ? -19.234 -7.887 -0.854 1 98.12 71 ILE A C 1
ATOM 531 O O . ILE A 1 71 ? -19.703 -6.754 -0.93 1 98.12 71 ILE A O 1
ATOM 535 N N . TYR A 1 72 ? -17.953 -8.172 -0.584 1 98.44 72 TYR A N 1
ATOM 536 C CA . TYR A 1 72 ? -16.984 -7.121 -0.315 1 98.44 72 TYR A CA 1
ATOM 537 C C . TYR A 1 72 ? -15.617 -7.484 -0.871 1 98.44 72 TYR A C 1
ATOM 539 O O . TYR A 1 72 ? -15.195 -8.641 -0.788 1 98.44 72 TYR A O 1
ATOM 547 N N . ALA A 1 73 ? -15.031 -6.555 -1.483 1 98.81 73 ALA A N 1
ATOM 548 C CA . ALA A 1 73 ? -13.625 -6.664 -1.874 1 98.81 73 ALA A CA 1
ATOM 549 C C . ALA A 1 73 ? -12.883 -5.359 -1.614 1 98.81 73 ALA A C 1
ATOM 551 O O . ALA A 1 73 ? -13.453 -4.273 -1.761 1 98.81 73 ALA A O 1
ATOM 552 N N . THR A 1 74 ? -11.672 -5.438 -1.215 1 98.75 74 THR A N 1
ATOM 553 C CA . THR A 1 74 ? -10.773 -4.289 -1.167 1 98.75 74 THR A CA 1
ATOM 554 C C . THR A 1 74 ? -9.492 -4.566 -1.954 1 98.75 74 THR A C 1
ATOM 556 O O . THR A 1 74 ? -8.953 -5.672 -1.898 1 98.75 74 THR A O 1
ATOM 559 N N . ALA A 1 75 ? -9.156 -3.559 -2.762 1 98.81 75 ALA A N 1
ATOM 560 C CA . ALA A 1 75 ? -7.945 -3.65 -3.576 1 98.81 75 ALA A CA 1
ATOM 561 C C . ALA A 1 75 ? -6.75 -3.033 -2.854 1 98.81 75 ALA A C 1
ATOM 563 O O . ALA A 1 75 ? -6.875 -1.986 -2.215 1 98.81 75 ALA A O 1
ATOM 564 N N . THR A 1 76 ? -5.637 -3.715 -2.941 1 98.69 76 THR A N 1
ATOM 565 C CA . THR A 1 76 ? -4.445 -3.283 -2.217 1 98.69 76 THR A CA 1
ATOM 566 C C . THR A 1 76 ? -3.291 -3.023 -3.182 1 98.69 76 THR A C 1
ATOM 568 O O . THR A 1 76 ? -3.373 -3.361 -4.363 1 98.69 76 THR A O 1
ATOM 571 N N . ALA A 1 77 ? -2.205 -2.447 -2.67 1 98.38 77 ALA A N 1
ATOM 572 C CA . ALA A 1 77 ? -1.054 -2.006 -3.455 1 98.38 77 ALA A CA 1
ATOM 573 C C . ALA A 1 77 ? -0.297 -3.197 -4.035 1 98.38 77 ALA A C 1
ATOM 575 O O . ALA A 1 77 ? 0.42 -3.062 -5.027 1 98.38 77 ALA A O 1
ATOM 576 N N . SER A 1 78 ? -0.365 -4.34 -3.393 1 98.38 78 SER A N 1
ATOM 577 C CA . SER A 1 78 ? 0.269 -5.57 -3.852 1 98.38 78 SER A CA 1
ATOM 578 C C . SER A 1 78 ? -0.401 -6.797 -3.242 1 98.38 78 SER A C 1
ATOM 580 O O . SER A 1 78 ? -1.266 -6.672 -2.373 1 98.38 78 SER A O 1
ATOM 582 N N . GLY A 1 79 ? 0 -7.938 -3.75 1 98.38 79 GLY A N 1
ATOM 583 C CA . GLY A 1 79 ? -0.441 -9.172 -3.123 1 98.38 79 GLY A CA 1
ATOM 584 C C . GLY A 1 79 ? 0.033 -9.32 -1.688 1 98.38 79 GLY A C 1
ATOM 585 O O . GLY A 1 79 ? -0.699 -9.82 -0.834 1 98.38 79 GLY A O 1
ATOM 586 N N . MET A 1 80 ? 1.25 -8.898 -1.408 1 98.06 80 MET A N 1
ATOM 587 C CA . MET A 1 80 ? 1.77 -8.961 -0.045 1 98.06 80 MET A CA 1
ATOM 588 C C . MET A 1 80 ? 1.014 -8 0.87 1 98.06 80 MET A C 1
ATOM 590 O O . MET A 1 80 ? 0.817 -8.289 2.051 1 98.06 80 MET A O 1
ATOM 594 N N . ALA A 1 81 ? 0.654 -6.852 0.283 1 98.75 81 ALA A N 1
ATOM 595 C CA . ALA A 1 81 ? -0.183 -5.941 1.057 1 98.75 81 ALA A CA 1
ATOM 596 C C . ALA A 1 81 ? -1.51 -6.598 1.43 1 98.75 81 ALA A C 1
ATOM 598 O O . ALA A 1 81 ? -2.029 -6.379 2.527 1 98.75 81 ALA A O 1
ATOM 599 N N . ALA A 1 82 ? -2.092 -7.324 0.535 1 98.81 82 ALA A N 1
ATOM 600 C CA . ALA A 1 82 ? -3.32 -8.062 0.81 1 98.81 82 ALA A CA 1
ATOM 601 C C . ALA A 1 82 ? -3.1 -9.109 1.904 1 98.81 82 ALA A C 1
ATOM 603 O O . ALA A 1 82 ? -3.908 -9.227 2.828 1 98.81 82 ALA A O 1
ATOM 604 N N . THR A 1 83 ? -2.006 -9.891 1.783 1 98.69 83 THR A N 1
ATOM 605 C CA . THR A 1 83 ? -1.664 -10.883 2.795 1 98.69 83 THR A CA 1
ATOM 606 C C . THR A 1 83 ? -1.509 -10.227 4.164 1 98.69 83 THR A C 1
ATOM 608 O O . THR A 1 83 ? -2.041 -10.727 5.16 1 98.69 83 THR A O 1
ATOM 611 N N . ASN A 1 84 ? -0.791 -9.156 4.191 1 98.62 84 ASN A N 1
ATOM 612 C CA . ASN A 1 84 ? -0.575 -8.438 5.445 1 98.62 84 ASN A CA 1
ATOM 613 C C . ASN A 1 84 ? -1.888 -7.926 6.031 1 98.62 84 ASN A C 1
ATOM 615 O O . ASN A 1 84 ? -2.057 -7.887 7.25 1 98.62 84 ASN A O 1
ATOM 619 N N . LEU A 1 85 ? -2.762 -7.414 5.184 1 98.62 85 LEU A N 1
ATOM 620 C CA . LEU A 1 85 ? -4.074 -6.945 5.617 1 98.62 85 LEU A CA 1
ATOM 621 C C . LEU A 1 85 ? -4.828 -8.047 6.355 1 98.62 85 LEU A C 1
ATOM 623 O O . LEU A 1 85 ? -5.449 -7.793 7.391 1 98.62 85 LEU A O 1
ATOM 627 N N . VAL A 1 86 ? -4.777 -9.281 5.855 1 98.75 86 VAL A N 1
ATOM 628 C CA . VAL A 1 86 ? -5.449 -10.406 6.492 1 98.75 86 VAL A CA 1
ATOM 629 C C . VAL A 1 86 ? -4.828 -10.68 7.859 1 98.75 86 VAL A C 1
ATOM 631 O O . VAL A 1 86 ? -5.535 -10.961 8.828 1 98.75 86 VAL A O 1
ATOM 634 N N . ILE A 1 87 ? -3.518 -10.594 7.996 1 98.44 87 ILE A N 1
ATOM 635 C CA . ILE A 1 87 ? -2.826 -10.875 9.25 1 98.44 87 ILE A CA 1
ATOM 636 C C . ILE A 1 87 ? -3.195 -9.82 10.289 1 98.44 87 ILE A C 1
ATOM 638 O O . ILE A 1 87 ? -3.262 -10.117 11.484 1 98.44 87 ILE A O 1
ATOM 642 N N . GLU A 1 88 ? -3.498 -8.594 9.828 1 98.19 88 GLU A N 1
ATOM 643 C CA . GLU A 1 88 ? -3.879 -7.512 10.727 1 98.19 88 GLU A CA 1
ATOM 644 C C . GLU A 1 88 ? -5.242 -7.77 11.359 1 98.19 88 GLU A C 1
ATOM 646 O O . GLU A 1 88 ? -5.66 -7.051 12.266 1 98.19 88 GLU A O 1
ATOM 651 N N . LEU A 1 89 ? -5.973 -8.805 10.906 1 98 89 LEU A N 1
ATOM 652 C CA . LEU A 1 89 ? -7.215 -9.219 11.547 1 98 89 LEU A CA 1
ATOM 653 C C . LEU A 1 89 ? -6.941 -9.906 12.883 1 98 89 LEU A C 1
ATOM 655 O O . LEU A 1 89 ? -7.848 -10.047 13.703 1 98 89 LEU A O 1
ATOM 659 N N . LEU A 1 90 ? -5.715 -10.391 13.117 1 98.44 90 LEU A N 1
ATOM 660 C CA . LEU A 1 90 ? -5.41 -11.281 14.227 1 98.44 90 LEU A CA 1
ATOM 661 C C . LEU A 1 90 ? -4.902 -10.5 15.438 1 98.44 90 LEU A C 1
ATOM 663 O O . LEU A 1 90 ? -4.156 -9.531 15.281 1 98.44 90 LEU A O 1
ATOM 667 N N . PRO A 1 91 ? -5.285 -10.914 16.656 1 98.12 91 PRO A N 1
ATOM 668 C CA . PRO A 1 91 ? -4.668 -10.32 17.844 1 98.12 91 PRO A CA 1
ATOM 669 C C . PRO A 1 91 ? -3.217 -10.758 18.031 1 98.12 91 PRO A C 1
ATOM 671 O O . PRO A 1 91 ? -2.783 -11.75 17.438 1 98.12 91 PRO A O 1
ATOM 674 N N . LYS A 1 92 ? -2.537 -9.984 18.844 1 97.88 92 LYS A N 1
ATOM 675 C CA . LYS A 1 92 ? -1.165 -10.367 19.156 1 97.88 92 LYS A CA 1
ATOM 676 C C . LYS A 1 92 ? -1.104 -11.805 19.688 1 97.88 92 LYS A C 1
ATOM 678 O O . LYS A 1 92 ? -2.057 -12.289 20.297 1 97.88 92 LYS A O 1
ATOM 683 N N . ASP A 1 93 ? -0.081 -12.523 19.359 1 98.5 93 ASP A N 1
ATOM 684 C CA . ASP A 1 93 ? 0.249 -13.859 19.859 1 98.5 93 ASP A CA 1
ATOM 685 C C . ASP A 1 93 ? -0.729 -14.898 19.312 1 98.5 93 ASP A C 1
ATOM 687 O O . ASP A 1 93 ? -0.836 -16 19.875 1 98.5 93 ASP A O 1
ATOM 691 N N . ALA A 1 94 ? -1.46 -14.586 18.297 1 98.56 94 ALA A N 1
ATOM 692 C CA . ALA A 1 94 ? -2.344 -15.562 17.672 1 98.56 94 ALA A CA 1
ATOM 693 C C . ALA A 1 94 ? -1.544 -16.703 17.047 1 98.56 94 ALA A C 1
ATOM 695 O O . ALA A 1 94 ? -0.347 -16.562 16.781 1 98.56 94 ALA A O 1
ATOM 696 N N . HIS A 1 95 ? -2.225 -17.828 16.875 1 98.81 95 HIS A N 1
ATOM 697 C CA . HIS A 1 95 ? -1.654 -18.984 16.203 1 98.81 95 HIS A CA 1
ATOM 698 C C . HIS A 1 95 ? -2.283 -19.188 14.82 1 98.81 95 HIS A C 1
ATOM 700 O O . HIS A 1 95 ? -3.5 -19.062 14.672 1 98.81 95 HIS A O 1
ATOM 706 N N . ILE A 1 96 ? -1.443 -19.391 13.805 1 98.81 96 ILE A N 1
ATOM 707 C CA . ILE A 1 96 ? -1.849 -19.625 12.422 1 98.81 96 ILE A CA 1
ATOM 708 C C . ILE A 1 96 ? -1.479 -21.047 12.008 1 98.81 96 ILE A C 1
ATOM 710 O O . ILE A 1 96 ? -0.378 -21.516 12.297 1 98.81 96 ILE A O 1
ATOM 714 N N . ILE A 1 97 ? -2.414 -21.75 11.445 1 98.88 97 ILE A N 1
ATOM 715 C CA . ILE A 1 97 ? -2.092 -22.984 10.719 1 98.88 97 ILE A CA 1
ATOM 716 C C . ILE A 1 97 ? -2.021 -22.688 9.227 1 98.88 97 ILE A C 1
ATOM 718 O O . ILE A 1 97 ? -2.98 -22.188 8.641 1 98.88 97 ILE A O 1
ATOM 722 N N . ALA A 1 98 ? -0.899 -22.984 8.617 1 97.94 98 ALA A N 1
ATOM 723 C CA . ALA A 1 98 ? -0.694 -22.688 7.199 1 97.94 98 ALA A CA 1
ATOM 724 C C . ALA A 1 98 ? -0.339 -23.938 6.418 1 97.94 98 ALA A C 1
ATOM 726 O O . ALA A 1 98 ? 0.305 -24.859 6.949 1 97.94 98 ALA A O 1
ATOM 727 N N . MET A 1 99 ? -0.795 -23.969 5.191 1 95.75 99 MET A N 1
ATOM 728 C CA . MET A 1 99 ? -0.339 -25.031 4.297 1 95.75 99 MET A CA 1
ATOM 729 C C . MET A 1 99 ? 1.182 -25.031 4.18 1 95.75 99 MET A C 1
ATOM 731 O O . MET A 1 99 ? 1.795 -23.969 4.035 1 95.75 99 MET A O 1
ATOM 735 N N . LYS A 1 100 ? 1.728 -26.172 4.324 1 91.69 100 LYS A N 1
ATOM 736 C CA . LYS A 1 100 ? 3.156 -26.266 4.039 1 91.69 100 LYS A CA 1
ATOM 737 C C . LYS A 1 100 ? 3.449 -25.906 2.58 1 91.69 100 LYS A C 1
ATOM 739 O O . LYS A 1 100 ? 2.658 -26.219 1.69 1 91.69 100 LYS A O 1
ATOM 744 N N . GLY A 1 101 ? 4.547 -25.266 2.273 1 87.69 101 GLY A N 1
ATOM 745 C CA . GLY A 1 101 ? 4.93 -24.891 0.923 1 87.69 101 GLY A CA 1
ATOM 746 C C . GLY A 1 101 ? 4.293 -23.594 0.465 1 87.69 101 GLY A C 1
ATOM 747 O O . GLY A 1 101 ? 4.02 -23.422 -0.723 1 87.69 101 GLY A O 1
ATOM 748 N N . VAL A 1 102 ? 4.004 -22.75 1.38 1 90.5 102 VAL A N 1
ATOM 749 C CA . VAL A 1 102 ? 3.436 -21.453 1.021 1 90.5 102 VAL A CA 1
ATOM 750 C C . VAL A 1 102 ? 4.453 -20.641 0.216 1 90.5 102 VAL A C 1
ATOM 752 O O . VAL A 1 102 ? 5.656 -20.906 0.274 1 90.5 102 VAL A O 1
ATOM 755 N N . TYR A 1 103 ? 3.945 -19.766 -0.596 1 89.88 103 TYR A N 1
ATOM 756 C CA . TYR A 1 103 ? 4.75 -18.797 -1.329 1 89.88 103 TYR A CA 1
ATOM 757 C C . TYR A 1 103 ? 5.84 -18.219 -0.44 1 89.88 103 TYR A C 1
ATOM 759 O O . TYR A 1 103 ? 5.609 -17.953 0.742 1 89.88 103 TYR A O 1
ATOM 767 N N . GLY A 1 104 ? 7.035 -18.031 -0.998 1 88.12 104 GLY A N 1
ATOM 768 C CA . GLY A 1 104 ? 8.172 -17.5 -0.249 1 88.12 104 GLY A CA 1
ATOM 769 C C . GLY A 1 104 ? 7.879 -16.172 0.416 1 88.12 104 GLY A C 1
ATOM 770 O O . GLY A 1 104 ? 8.359 -15.906 1.521 1 88.12 104 GLY A O 1
ATOM 771 N N . GLY A 1 105 ? 7.176 -15.266 -0.291 1 91.75 105 GLY A N 1
ATOM 772 C CA . GLY A 1 105 ? 6.805 -13.984 0.289 1 91.75 105 GLY A CA 1
ATOM 773 C C . GLY A 1 105 ? 5.898 -14.117 1.499 1 91.75 105 GLY A C 1
ATOM 774 O O . GLY A 1 105 ? 6.027 -13.359 2.463 1 91.75 105 GLY A O 1
ATOM 775 N N . THR A 1 106 ? 4.973 -15.062 1.458 1 94.62 106 THR A N 1
ATOM 776 C CA . THR A 1 106 ? 4.113 -15.336 2.605 1 94.62 106 THR A CA 1
ATOM 777 C C . THR A 1 106 ? 4.934 -15.844 3.789 1 94.62 106 THR A C 1
ATOM 779 O O . THR A 1 106 ? 4.758 -15.375 4.914 1 94.62 106 THR A O 1
ATOM 782 N N . TRP A 1 107 ? 5.773 -16.766 3.533 1 92.69 107 TRP A N 1
ATOM 783 C CA . TRP A 1 107 ? 6.648 -17.297 4.574 1 92.69 107 TRP A CA 1
ATOM 784 C C . TRP A 1 107 ? 7.48 -16.188 5.203 1 92.69 107 TRP A C 1
ATOM 786 O O . TRP A 1 107 ? 7.621 -16.125 6.426 1 92.69 107 TRP A O 1
ATOM 796 N N . ARG A 1 108 ? 8.055 -15.352 4.371 1 93.5 108 ARG A N 1
ATOM 797 C CA . ARG A 1 108 ? 8.859 -14.234 4.852 1 93.5 108 ARG A CA 1
ATOM 798 C C . ARG A 1 108 ? 8.047 -13.32 5.77 1 93.5 108 ARG A C 1
ATOM 800 O O . ARG A 1 108 ? 8.523 -12.922 6.832 1 93.5 108 ARG A O 1
ATOM 807 N N . LEU A 1 109 ? 6.871 -12.953 5.344 1 97.25 109 LEU A N 1
ATOM 808 C CA . LEU A 1 109 ? 6 -12.102 6.152 1 97.25 109 LEU A CA 1
ATOM 809 C C . LEU A 1 109 ? 5.707 -12.75 7.5 1 97.25 109 LEU A C 1
ATOM 811 O O . LEU A 1 109 ? 5.789 -12.102 8.539 1 97.25 109 LEU A O 1
ATOM 815 N N . PHE A 1 110 ? 5.398 -14.078 7.457 1 96.31 110 PHE A N 1
ATOM 816 C CA . PHE A 1 110 ? 5.004 -14.797 8.656 1 96.31 110 PHE A CA 1
ATOM 817 C C . PHE A 1 110 ? 6.191 -14.969 9.602 1 96.31 110 PHE A C 1
ATOM 819 O O . PHE A 1 110 ? 6.164 -14.508 10.742 1 96.31 110 PHE A O 1
ATOM 826 N N . GLU A 1 111 ? 7.285 -15.516 9.086 1 94.44 111 GLU A N 1
ATOM 827 C CA . GLU A 1 111 ? 8.375 -16.031 9.906 1 94.44 111 GLU A CA 1
ATOM 828 C C . GLU A 1 111 ? 9.375 -14.93 10.242 1 94.44 111 GLU A C 1
ATOM 830 O O . GLU A 1 111 ? 9.961 -14.922 11.328 1 94.44 111 GLU A O 1
ATOM 835 N N . LYS A 1 112 ? 9.539 -14.062 9.297 1 95.06 112 LYS A N 1
ATOM 836 C CA . LYS A 1 112 ? 10.648 -13.141 9.477 1 95.06 112 LYS A CA 1
ATOM 837 C C . LYS A 1 112 ? 10.164 -11.789 10 1 95.06 112 LYS A C 1
ATOM 839 O O . LYS A 1 112 ? 10.953 -11 10.523 1 95.06 112 LYS A O 1
ATOM 844 N N . LEU A 1 113 ? 8.914 -11.539 9.914 1 97.62 113 LEU A N 1
ATOM 845 C CA . LEU A 1 113 ? 8.445 -10.234 10.344 1 97.62 113 LEU A CA 1
ATOM 846 C C . LEU A 1 113 ? 7.383 -10.367 11.43 1 97.62 113 LEU A C 1
ATOM 848 O O . LEU A 1 113 ? 7.559 -9.875 12.547 1 97.62 113 LEU A O 1
ATOM 852 N N . LYS A 1 114 ? 6.328 -11.086 11.141 1 98.19 114 LYS A N 1
ATOM 853 C CA . LYS A 1 114 ? 5.164 -11.039 12.023 1 98.19 114 LYS A CA 1
ATOM 854 C C . LYS A 1 114 ? 5.43 -11.797 13.32 1 98.19 114 LYS A C 1
ATOM 856 O O . LYS A 1 114 ? 4.887 -11.453 14.375 1 98.19 114 LYS A O 1
ATOM 861 N N . THR A 1 115 ? 6.289 -12.844 13.312 1 97.94 115 THR A N 1
ATOM 862 C CA . THR A 1 115 ? 6.668 -13.484 14.57 1 97.94 115 THR A CA 1
ATOM 863 C C . THR A 1 115 ? 7.293 -12.477 15.523 1 97.94 115 THR A C 1
ATOM 865 O O . THR A 1 115 ? 7.148 -12.594 16.75 1 97.94 115 THR A O 1
ATOM 868 N N . VAL A 1 116 ? 7.957 -11.469 14.984 1 97.69 116 VAL A N 1
ATOM 869 C CA . VAL A 1 116 ? 8.664 -10.477 15.781 1 97.69 116 VAL A CA 1
ATOM 870 C C . VAL A 1 116 ? 7.719 -9.344 16.156 1 97.69 116 VAL A C 1
ATOM 872 O O . VAL A 1 116 ? 7.645 -8.945 17.328 1 97.69 116 VAL A O 1
ATOM 875 N N . THR A 1 117 ? 6.949 -8.844 15.266 1 98.06 117 THR A N 1
ATOM 876 C CA . THR A 1 117 ? 6.195 -7.617 15.477 1 98.06 117 THR A CA 1
ATOM 877 C C . THR A 1 117 ? 4.863 -7.906 16.156 1 98.06 117 THR A C 1
ATOM 879 O O . THR A 1 117 ? 4.309 -7.043 16.844 1 98.06 117 THR A O 1
ATOM 882 N N . THR A 1 118 ? 4.25 -9.078 15.93 1 98.25 118 THR A N 1
ATOM 883 C CA . THR A 1 118 ? 2.936 -9.383 16.484 1 98.25 118 THR A CA 1
ATOM 884 C C . THR A 1 118 ? 3.018 -10.562 17.453 1 98.25 118 THR A C 1
ATOM 886 O O . THR A 1 118 ? 2.098 -10.789 18.25 1 98.25 118 THR A O 1
ATOM 889 N N . GLY A 1 119 ? 4.051 -11.398 17.391 1 98.19 119 GLY A N 1
ATOM 890 C CA . GLY A 1 119 ? 4.195 -12.578 18.234 1 98.19 119 GLY A CA 1
ATOM 891 C C . GLY A 1 119 ? 3.4 -13.773 17.734 1 98.19 119 GLY A C 1
ATOM 892 O O . GLY A 1 119 ? 3.217 -14.75 18.453 1 98.19 119 GLY A O 1
ATOM 893 N N . VAL A 1 120 ? 2.941 -13.727 16.516 1 97.88 120 VAL A N 1
ATOM 894 C CA . VAL A 1 120 ? 2.195 -14.859 15.984 1 97.88 120 VAL A CA 1
ATOM 895 C C . VAL A 1 120 ? 3.102 -16.094 15.922 1 97.88 120 VAL A C 1
ATOM 897 O O . VAL A 1 120 ? 4.32 -15.961 15.773 1 97.88 120 VAL A O 1
ATOM 900 N N . THR A 1 121 ? 2.525 -17.219 16.078 1 98.38 121 THR A N 1
ATOM 901 C CA . THR A 1 121 ? 3.186 -18.5 15.844 1 98.38 121 THR A CA 1
ATOM 902 C C . THR A 1 121 ? 2.508 -19.25 14.703 1 98.38 121 THR A C 1
ATOM 904 O O . THR A 1 121 ? 1.308 -19.078 14.469 1 98.38 121 THR A O 1
ATOM 907 N N . ILE A 1 122 ? 3.311 -20.047 13.977 1 98.19 122 ILE A N 1
ATOM 908 C CA . ILE A 1 122 ? 2.76 -20.672 12.773 1 98.19 122 ILE A CA 1
ATOM 909 C C . ILE A 1 122 ? 3.078 -22.156 12.773 1 98.19 122 ILE A C 1
ATOM 911 O O . ILE A 1 122 ? 4.215 -22.562 13.039 1 98.19 122 ILE A O 1
ATOM 915 N N . SER A 1 123 ? 2.088 -22.969 12.555 1 98.19 123 SER A N 1
ATOM 916 C CA . SER A 1 123 ? 2.271 -24.375 12.234 1 98.19 123 SER A CA 1
ATOM 917 C C . SER A 1 123 ? 2.111 -24.625 10.734 1 98.19 123 SER A C 1
ATOM 919 O O . SER A 1 123 ? 1.027 -24.438 10.18 1 98.19 123 SER A O 1
ATOM 921 N N . TYR A 1 124 ? 3.184 -25.016 10.125 1 96.38 124 TYR A N 1
ATOM 922 C CA . TYR A 1 124 ? 3.123 -25.406 8.719 1 96.38 124 TYR A CA 1
ATOM 923 C C . TYR A 1 124 ? 2.85 -26.891 8.578 1 96.38 124 TYR A C 1
ATOM 925 O O . TYR A 1 124 ? 3.68 -27.719 8.961 1 96.38 124 TYR A O 1
ATOM 933 N N . ILE A 1 125 ? 1.736 -27.25 7.977 1 97.31 125 ILE A N 1
ATOM 934 C CA . ILE A 1 125 ? 1.375 -28.672 7.895 1 97.31 125 ILE A CA 1
ATOM 935 C C . ILE A 1 125 ? 0.768 -28.969 6.527 1 97.31 125 ILE A C 1
ATOM 937 O O . ILE A 1 125 ? 0.531 -28.047 5.73 1 97.31 125 ILE A O 1
ATOM 941 N N . ASP A 1 126 ? 0.638 -30.266 6.23 1 96.38 126 ASP A N 1
ATOM 942 C CA . ASP A 1 126 ? -0.22 -30.688 5.125 1 96.38 126 ASP A CA 1
ATOM 943 C C . ASP A 1 126 ? -1.695 -30.578 5.508 1 96.38 126 ASP A C 1
ATOM 945 O O . ASP A 1 126 ? -2.207 -31.406 6.266 1 96.38 126 ASP A O 1
ATOM 949 N N . LEU A 1 127 ? -2.354 -29.641 4.961 1 97.88 127 LEU A N 1
ATOM 950 C CA . LEU A 1 127 ? -3.732 -29.359 5.348 1 97.88 127 LEU A CA 1
ATOM 951 C C . LEU A 1 127 ? -4.656 -30.484 4.902 1 97.88 127 LEU A C 1
ATOM 953 O O . LEU A 1 127 ? -5.801 -30.578 5.355 1 97.88 127 LEU A O 1
ATOM 957 N N . ASN A 1 128 ? -4.164 -31.344 4.082 1 96.88 128 ASN A N 1
ATOM 958 C CA . ASN A 1 128 ? -4.98 -32.469 3.658 1 96.88 128 ASN A CA 1
ATOM 959 C C . ASN A 1 128 ? -4.906 -33.625 4.66 1 96.88 128 ASN A C 1
ATOM 961 O O . ASN A 1 128 ? -5.684 -34.562 4.574 1 96.88 128 ASN A O 1
ATOM 965 N N . ASP A 1 129 ? -3.992 -33.594 5.539 1 97.75 129 ASP A N 1
ATOM 966 C CA . ASP A 1 129 ? -3.943 -34.531 6.652 1 97.75 129 ASP A CA 1
ATOM 967 C C . ASP A 1 129 ? -4.867 -34.094 7.785 1 97.75 129 ASP A C 1
ATOM 969 O O . ASP A 1 129 ? -4.457 -33.312 8.664 1 97.75 129 ASP A O 1
ATOM 973 N N . GLU A 1 130 ? -5.977 -34.688 7.797 1 97.5 130 GLU A N 1
ATOM 974 C CA . GLU A 1 130 ? -7.016 -34.281 8.727 1 97.5 130 GLU A CA 1
ATOM 975 C C . GLU A 1 130 ? -6.543 -34.406 10.172 1 97.5 130 GLU A C 1
ATOM 977 O O . GLU A 1 130 ? -6.809 -33.531 10.992 1 97.5 130 GLU A O 1
ATOM 982 N N . SER A 1 131 ? -5.941 -35.469 10.5 1 97.94 131 SER A N 1
ATOM 983 C CA . SER A 1 131 ? -5.461 -35.688 11.859 1 97.94 131 SER A CA 1
ATOM 984 C C . SER A 1 131 ? -4.457 -34.625 12.258 1 97.94 131 SER A C 1
ATOM 986 O O . SER A 1 131 ? -4.52 -34.062 13.367 1 97.94 131 SER A O 1
ATOM 988 N N . SER A 1 132 ? -3.539 -34.344 11.375 1 97.94 132 SER A N 1
ATOM 989 C CA . SER A 1 132 ? -2.553 -33.281 11.641 1 97.94 132 SER A CA 1
ATOM 990 C C . SER A 1 132 ? -3.221 -31.938 11.828 1 97.94 132 SER A C 1
ATOM 992 O O . SER A 1 132 ? -2.789 -31.141 12.656 1 97.94 132 SER A O 1
ATOM 994 N N . LEU A 1 133 ? -4.219 -31.656 11.008 1 98.38 133 LEU A N 1
ATOM 995 C CA . LEU A 1 133 ? -4.949 -30.406 11.102 1 98.38 133 LEU A CA 1
ATOM 996 C C . LEU A 1 133 ? -5.633 -30.266 12.453 1 98.38 133 LEU A C 1
ATOM 998 O O . LEU A 1 133 ? -5.445 -29.266 13.156 1 98.38 133 LEU A O 1
ATOM 1002 N N . ILE A 1 134 ? -6.32 -31.281 12.883 1 98.19 134 ILE A N 1
ATOM 1003 C CA . ILE A 1 134 ? -7.066 -31.25 14.133 1 98.19 134 ILE A CA 1
ATOM 1004 C C . ILE A 1 134 ? -6.098 -31.141 15.312 1 98.19 134 ILE A C 1
ATOM 1006 O O . ILE A 1 134 ? -6.32 -30.359 16.234 1 98.19 134 ILE A O 1
ATOM 1010 N N . ASN A 1 135 ? -4.973 -31.828 15.234 1 98.12 135 ASN A N 1
ATOM 1011 C CA . ASN A 1 135 ? -4 -31.875 16.312 1 98.12 135 ASN A CA 1
ATOM 1012 C C . ASN A 1 135 ? -3.232 -30.547 16.422 1 98.12 135 ASN A C 1
ATOM 1014 O O . ASN A 1 135 ? -2.65 -30.25 17.469 1 98.12 135 ASN A O 1
ATOM 1018 N N . SER A 1 136 ? -3.213 -29.781 15.352 1 98.38 136 SER A N 1
ATOM 1019 C CA . SER A 1 136 ? -2.451 -28.547 15.336 1 98.38 136 SER A CA 1
ATOM 1020 C C . SER A 1 136 ? -3.27 -27.391 15.906 1 98.38 136 SER A C 1
ATOM 1022 O O . SER A 1 136 ? -2.727 -26.312 16.203 1 98.38 136 SER A O 1
ATOM 1024 N N . ILE A 1 137 ? -4.531 -27.578 16.062 1 98.44 137 ILE A N 1
ATOM 1025 C CA . ILE A 1 137 ? -5.395 -26.516 16.562 1 98.44 137 ILE A CA 1
ATOM 1026 C C . ILE A 1 137 ? -5.117 -26.266 18.047 1 98.44 137 ILE A C 1
ATOM 1028 O O . ILE A 1 137 ? -5.102 -27.219 18.828 1 98.44 137 ILE A O 1
ATOM 1032 N N . GLN A 1 138 ? -4.828 -25.094 18.344 1 98.25 138 GLN A N 1
ATOM 1033 C CA . GLN A 1 138 ? -4.609 -24.609 19.703 1 98.25 138 GLN A CA 1
ATOM 1034 C C . GLN A 1 138 ? -5.711 -23.641 20.125 1 98.25 138 GLN A C 1
ATOM 1036 O O . GLN A 1 138 ? -6.547 -23.25 19.297 1 98.25 138 GLN A O 1
ATOM 1041 N N . ASN A 1 139 ? -5.723 -23.25 21.453 1 97.69 139 ASN A N 1
ATOM 1042 C CA . ASN A 1 139 ? -6.734 -22.328 21.969 1 97.69 139 ASN A CA 1
ATOM 1043 C C . ASN A 1 139 ? -6.652 -20.969 21.297 1 97.69 139 ASN A C 1
ATOM 1045 O O . ASN A 1 139 ? -7.664 -20.281 21.141 1 97.69 139 ASN A O 1
ATOM 1049 N N . ASN A 1 140 ? -5.449 -20.594 20.875 1 98.19 140 ASN A N 1
ATOM 1050 C CA . ASN A 1 140 ? -5.254 -19.281 20.281 1 98.19 140 ASN A CA 1
ATOM 1051 C C . ASN A 1 140 ? -5.156 -19.344 18.766 1 98.19 140 ASN A C 1
ATOM 1053 O O . ASN A 1 140 ? -4.664 -18.422 18.125 1 98.19 140 ASN A O 1
ATOM 1057 N N . THR A 1 141 ? -5.555 -20.531 18.125 1 98.69 141 THR A N 1
ATOM 1058 C CA . THR A 1 141 ? -5.605 -20.594 16.672 1 98.69 141 THR A CA 1
ATOM 1059 C C . THR A 1 141 ? -6.742 -19.75 16.125 1 98.69 141 THR A C 1
ATOM 1061 O O . THR A 1 141 ? -7.906 -19.938 16.484 1 98.69 141 THR A O 1
ATOM 1064 N N . THR A 1 142 ? -6.359 -18.797 15.273 1 98.06 142 THR A N 1
ATOM 1065 C CA . THR A 1 142 ? -7.375 -17.859 14.812 1 98.06 142 THR A CA 1
ATOM 1066 C C . THR A 1 142 ? -7.492 -17.906 13.289 1 98.06 142 THR A C 1
ATOM 1068 O O . THR A 1 142 ? -8.477 -17.422 12.727 1 98.06 142 THR A O 1
ATOM 1071 N N . LEU A 1 143 ? -6.516 -18.484 12.617 1 98.81 143 LEU A N 1
ATOM 1072 C CA . LEU A 1 143 ? -6.492 -18.438 11.156 1 98.81 143 LEU A CA 1
ATOM 1073 C C . LEU A 1 143 ? -5.934 -19.734 10.578 1 98.81 143 LEU A C 1
ATOM 1075 O O . LEU A 1 143 ? -4.941 -20.266 11.086 1 98.81 143 LEU A O 1
ATOM 1079 N N . ILE A 1 144 ? -6.602 -20.281 9.625 1 98.94 144 ILE A N 1
ATOM 1080 C CA . ILE A 1 144 ? -6.039 -21.281 8.734 1 98.94 144 ILE A CA 1
ATOM 1081 C C . ILE A 1 144 ? -5.777 -20.672 7.359 1 98.94 144 ILE A C 1
ATOM 1083 O O . ILE A 1 144 ? -6.715 -20.234 6.68 1 98.94 144 ILE A O 1
ATOM 1087 N N . TRP A 1 145 ? -4.523 -20.594 6.973 1 98.81 145 TRP A N 1
ATOM 1088 C CA . TRP A 1 145 ? -4.09 -20.047 5.691 1 98.81 145 TRP A CA 1
ATOM 1089 C C . TRP A 1 145 ? -3.93 -21.156 4.652 1 98.81 145 TRP A C 1
ATOM 1091 O O . TRP A 1 145 ? -3.033 -22 4.762 1 98.81 145 TRP A O 1
ATOM 1101 N N . ILE A 1 146 ? -4.762 -21.125 3.637 1 98.69 146 ILE A N 1
ATOM 1102 C CA . ILE A 1 146 ? -4.773 -22.141 2.59 1 98.69 146 ILE A CA 1
ATOM 1103 C C . ILE A 1 146 ? -4.168 -21.562 1.31 1 98.69 146 ILE A C 1
ATOM 1105 O O . ILE A 1 146 ? -4.637 -20.547 0.792 1 98.69 146 ILE A O 1
ATOM 1109 N N . GLU A 1 147 ? -3.121 -22.109 0.841 1 97.19 147 GLU A N 1
ATOM 1110 C CA . GLU A 1 147 ? -2.592 -21.812 -0.489 1 97.19 147 GLU A CA 1
ATOM 1111 C C . GLU A 1 147 ? -2.777 -23.016 -1.424 1 97.19 147 GLU A C 1
ATOM 1113 O O . GLU A 1 147 ? -2.244 -24.094 -1.173 1 97.19 147 GLU A O 1
ATOM 1118 N N . THR A 1 148 ? -3.57 -22.844 -2.477 1 97.25 148 THR A N 1
ATOM 1119 C CA . THR A 1 148 ? -3.92 -23.938 -3.379 1 97.25 148 THR A CA 1
ATOM 1120 C C . THR A 1 148 ? -4.242 -23.406 -4.773 1 97.25 148 THR A C 1
ATOM 1122 O O . THR A 1 148 ? -5.211 -22.656 -4.949 1 97.25 148 THR A O 1
ATOM 1125 N N . PRO A 1 149 ? -3.48 -23.797 -5.773 1 96.69 149 PRO A N 1
ATOM 1126 C CA . PRO A 1 149 ? -2.268 -24.625 -5.707 1 96.69 149 PRO A CA 1
ATOM 1127 C C . PRO A 1 149 ? -1.092 -23.875 -5.07 1 96.69 149 PRO A C 1
ATOM 1129 O O . PRO A 1 149 ? -1.014 -22.656 -5.145 1 96.69 149 PRO A O 1
ATOM 1132 N N . THR A 1 150 ? -0.235 -24.656 -4.418 1 93.38 150 THR A N 1
ATOM 1133 C CA . THR A 1 150 ? 0.969 -24.047 -3.852 1 93.38 150 THR A CA 1
ATOM 1134 C C . THR A 1 150 ? 1.957 -23.672 -4.953 1 93.38 150 THR A C 1
ATOM 1136 O O . THR A 1 150 ? 1.869 -24.188 -6.074 1 93.38 150 THR A O 1
ATOM 1139 N N . ASN A 1 151 ? 2.82 -22.781 -4.727 1 87.31 151 ASN A N 1
ATOM 1140 C CA . ASN A 1 151 ? 3.941 -22.375 -5.566 1 87.31 151 ASN A CA 1
ATOM 1141 C C . ASN A 1 151 ? 5.27 -22.875 -5.016 1 87.31 151 ASN A C 1
ATOM 1143 O O . ASN A 1 151 ? 5.594 -22.641 -3.848 1 87.31 151 ASN A O 1
ATOM 1147 N N . PRO A 1 152 ? 5.965 -23.75 -5.707 1 86.25 152 PRO A N 1
ATOM 1148 C CA . PRO A 1 152 ? 5.77 -24.031 -7.133 1 86.25 152 PRO A CA 1
ATOM 1149 C C . PRO A 1 152 ? 5.273 -25.453 -7.383 1 86.25 152 PRO A C 1
ATOM 1151 O O . PRO A 1 152 ? 5.027 -25.828 -8.531 1 86.25 152 PRO A O 1
ATOM 1154 N N . LEU A 1 153 ? 5.066 -26.188 -6.414 1 88.56 153 LEU A N 1
ATOM 1155 C CA . LEU A 1 153 ? 4.875 -27.609 -6.629 1 88.56 153 LEU A CA 1
ATOM 1156 C C . LEU A 1 153 ? 3.41 -27.938 -6.898 1 88.56 153 LEU A C 1
ATOM 1158 O O . LEU A 1 153 ? 3.055 -29.094 -7.133 1 88.56 153 LEU A O 1
ATOM 1162 N N . LEU A 1 154 ? 2.572 -26.969 -6.832 1 95.69 154 LEU A N 1
ATOM 1163 C CA . LEU A 1 154 ? 1.185 -27.047 -7.273 1 95.69 154 LEU A CA 1
ATOM 1164 C C . LEU A 1 154 ? 0.417 -28.078 -6.453 1 95.69 154 LEU A C 1
ATOM 1166 O O . LEU A 1 154 ? -0.4 -28.828 -6.996 1 95.69 154 LEU A O 1
ATOM 1170 N N . GLU A 1 155 ? 0.78 -28.203 -5.199 1 95.44 155 GLU A N 1
ATOM 1171 C CA . GLU A 1 155 ? -0.029 -29 -4.285 1 95.44 155 GLU A CA 1
ATOM 1172 C C . GLU A 1 155 ? -1.396 -28.375 -4.055 1 95.44 155 GLU A C 1
ATOM 1174 O O . GLU A 1 155 ? -1.505 -27.141 -3.914 1 95.44 155 GLU A O 1
ATOM 1179 N N . LEU A 1 156 ? -2.402 -29.266 -4.066 1 98 156 LEU A N 1
ATOM 1180 C CA . LEU A 1 156 ? -3.764 -28.797 -3.865 1 98 156 LEU A CA 1
ATOM 1181 C C . LEU A 1 156 ? -4.219 -29.031 -2.43 1 98 156 LEU A C 1
ATOM 1183 O O . LEU A 1 156 ? -3.619 -29.828 -1.712 1 98 156 LEU A O 1
ATOM 1187 N N . VAL A 1 157 ? -5.18 -28.312 -2.01 1 98.5 157 VAL A N 1
ATOM 1188 C CA . VAL A 1 157 ? -5.84 -28.484 -0.719 1 98.5 157 VAL A CA 1
ATOM 1189 C C . VAL A 1 157 ? -7.336 -28.703 -0.927 1 98.5 157 VAL A C 1
ATOM 1191 O O . VAL A 1 157 ? -7.961 -28.016 -1.738 1 98.5 157 VAL A O 1
ATOM 1194 N N . ASP A 1 158 ? -7.918 -29.703 -0.301 1 98.62 158 ASP A N 1
ATOM 1195 C CA . ASP A 1 158 ? -9.367 -29.859 -0.274 1 98.62 158 ASP A CA 1
ATOM 1196 C C . ASP A 1 158 ? -10.031 -28.75 0.534 1 98.62 158 ASP A C 1
ATOM 1198 O O . ASP A 1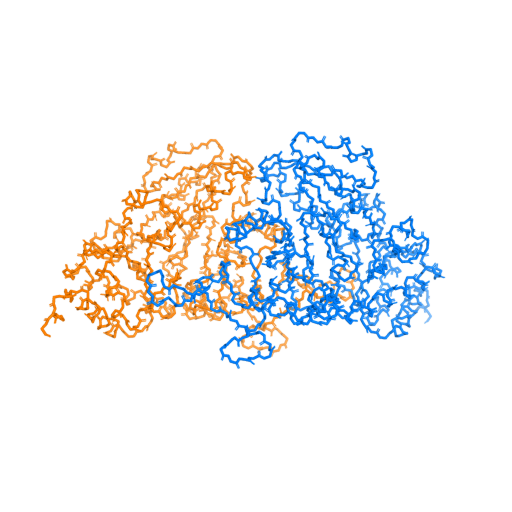 158 ? -10.25 -28.906 1.739 1 98.62 158 ASP A O 1
ATOM 1202 N N . ILE A 1 159 ? -10.398 -27.719 -0.122 1 98.75 159 ILE A N 1
ATOM 1203 C CA . ILE A 1 159 ? -10.836 -26.484 0.508 1 98.75 159 ILE A CA 1
ATOM 1204 C C . ILE A 1 159 ? -12.078 -26.734 1.356 1 98.75 159 ILE A C 1
ATOM 1206 O O . ILE A 1 159 ? -12.133 -26.344 2.525 1 98.75 159 ILE A O 1
ATOM 1210 N N . ALA A 1 160 ? -13.07 -27.422 0.841 1 98.56 160 ALA A N 1
ATOM 1211 C CA . ALA A 1 160 ? -14.336 -27.656 1.531 1 98.56 160 ALA A CA 1
ATOM 1212 C C . ALA A 1 160 ? -14.117 -28.422 2.834 1 98.56 160 ALA A C 1
ATOM 1214 O O . ALA A 1 160 ? -14.734 -28.109 3.855 1 98.56 160 ALA A O 1
ATOM 1215 N N . ARG A 1 161 ? -13.273 -29.406 2.754 1 98.25 161 ARG A N 1
ATOM 1216 C CA . ARG A 1 161 ? -13 -30.219 3.938 1 98.25 161 ARG A CA 1
ATOM 1217 C C . ARG A 1 161 ? -12.344 -29.391 5.031 1 98.25 161 ARG A C 1
ATOM 1219 O O . ARG A 1 161 ? -12.75 -29.438 6.191 1 98.25 161 ARG A O 1
ATOM 1226 N N . VAL A 1 162 ? -11.312 -28.641 4.691 1 98.75 162 VAL A N 1
ATOM 1227 C CA . VAL A 1 162 ? -10.602 -27.812 5.656 1 98.75 162 VAL A CA 1
ATOM 1228 C C . VAL A 1 162 ? -11.547 -26.766 6.25 1 98.75 162 VAL A C 1
ATOM 1230 O O . VAL A 1 162 ? -11.539 -26.531 7.457 1 98.75 162 VAL A O 1
ATOM 1233 N N . CYS A 1 163 ? -12.383 -26.156 5.406 1 98.62 163 CYS A N 1
ATOM 1234 C CA . CYS A 1 163 ? -13.297 -25.109 5.852 1 98.62 163 CYS A CA 1
ATOM 1235 C C . CYS A 1 163 ? -14.344 -25.672 6.809 1 98.62 163 CYS A C 1
ATOM 1237 O O . CYS A 1 163 ? -14.75 -24.984 7.754 1 98.62 163 CYS A O 1
ATOM 1239 N N . ARG A 1 164 ? -14.812 -26.859 6.566 1 98.19 164 ARG A N 1
ATOM 1240 C CA . ARG A 1 164 ? -15.766 -27.5 7.465 1 98.19 164 ARG A CA 1
ATOM 1241 C C . ARG A 1 164 ? -15.172 -27.672 8.859 1 98.19 164 ARG A C 1
ATOM 1243 O O . ARG A 1 164 ? -15.836 -27.375 9.859 1 98.19 164 ARG A O 1
ATOM 1250 N N . ILE A 1 165 ? -13.961 -28.156 8.898 1 98.19 165 ILE A N 1
ATOM 1251 C CA . ILE A 1 165 ? -13.281 -28.375 10.172 1 98.19 165 ILE A CA 1
ATOM 1252 C C . ILE A 1 165 ? -13.078 -27.031 10.883 1 98.19 165 ILE A C 1
ATOM 1254 O O . ILE A 1 165 ? -13.289 -26.922 12.094 1 98.19 165 ILE A O 1
ATOM 1258 N N . ALA A 1 166 ? -12.672 -26 10.188 1 98.5 166 ALA A N 1
ATOM 1259 C CA . ALA A 1 166 ? -12.43 -24.672 10.734 1 98.5 166 ALA A CA 1
ATOM 1260 C C . ALA A 1 166 ? -13.719 -24.078 11.312 1 98.5 166 ALA A C 1
ATOM 1262 O O . ALA A 1 166 ? -13.703 -23.484 12.391 1 98.5 166 ALA A O 1
ATOM 1263 N N . LYS A 1 167 ? -14.828 -24.234 10.594 1 97.31 167 LYS A N 1
ATOM 1264 C CA . LYS A 1 167 ? -16.109 -23.656 10.984 1 97.31 167 LYS A CA 1
ATOM 1265 C C . LYS A 1 167 ? -16.578 -24.234 12.32 1 97.31 167 LYS A C 1
ATOM 1267 O O . LYS A 1 167 ? -17.141 -23.516 13.156 1 97.31 167 LYS A O 1
ATOM 1272 N N . GLU A 1 168 ? -16.359 -25.5 12.477 1 96.25 168 GLU A N 1
ATOM 1273 C CA . GLU A 1 168 ? -16.734 -26.172 13.719 1 96.25 168 GLU A CA 1
ATOM 1274 C C . GLU A 1 168 ? -16 -25.578 14.922 1 96.25 168 GLU A C 1
ATOM 1276 O O . GLU A 1 168 ? -16.469 -25.703 16.047 1 96.25 168 GLU A O 1
ATOM 1281 N N . ARG A 1 169 ? -14.914 -24.938 14.695 1 96.62 169 ARG A N 1
ATOM 1282 C CA . ARG A 1 169 ? -14.07 -24.438 15.773 1 96.62 169 ARG A CA 1
ATOM 1283 C C . ARG A 1 169 ? -14 -22.906 15.75 1 96.62 169 ARG A C 1
ATOM 1285 O O . ARG A 1 169 ? -13.195 -22.312 16.469 1 96.62 169 ARG A O 1
ATOM 1292 N N . GLU A 1 170 ? -14.719 -22.219 14.875 1 96.69 170 GLU A N 1
ATOM 1293 C CA . GLU A 1 170 ? -14.805 -20.766 14.727 1 96.69 170 GLU A CA 1
ATOM 1294 C C . GLU A 1 170 ? -13.453 -20.172 14.375 1 96.69 170 GLU A C 1
ATOM 1296 O O . GLU A 1 170 ? -13.039 -19.172 14.969 1 96.69 170 GLU A O 1
ATOM 1301 N N . ILE A 1 171 ? -12.703 -20.859 13.57 1 98.62 171 ILE A N 1
ATOM 1302 C CA . ILE A 1 171 ? -11.422 -20.391 13.062 1 98.62 171 ILE A CA 1
ATOM 1303 C C . ILE A 1 171 ? -11.602 -19.797 11.664 1 98.62 171 ILE A C 1
ATOM 1305 O O . ILE A 1 171 ? -12.25 -20.406 10.812 1 98.62 171 ILE A O 1
ATOM 1309 N N . ILE A 1 172 ? -11.078 -18.609 11.422 1 98.69 172 ILE A N 1
ATOM 1310 C CA . ILE A 1 172 ? -11.172 -17.953 10.125 1 98.69 172 ILE A CA 1
ATOM 1311 C C . ILE A 1 172 ? -10.336 -18.719 9.094 1 98.69 172 ILE A C 1
ATOM 1313 O O . ILE A 1 172 ? -9.227 -19.156 9.391 1 98.69 172 ILE A O 1
ATOM 1317 N N . THR A 1 173 ? -10.852 -18.938 7.902 1 98.88 173 THR A N 1
ATOM 1318 C CA . THR A 1 173 ? -10.102 -19.531 6.801 1 98.88 173 THR A CA 1
ATOM 1319 C C . THR A 1 173 ? -9.836 -18.484 5.711 1 98.88 173 THR A C 1
ATOM 1321 O O . THR A 1 173 ? -10.727 -17.703 5.367 1 98.88 173 THR A O 1
ATOM 1324 N N . CYS A 1 174 ? -8.625 -18.422 5.25 1 98.88 174 CYS A N 1
ATOM 1325 C CA . CYS A 1 174 ? -8.234 -17.578 4.121 1 98.88 174 CYS A CA 1
ATOM 1326 C C . CYS A 1 174 ? -7.582 -18.422 3.025 1 98.88 174 CYS A C 1
ATOM 1328 O O . CYS A 1 174 ? -6.633 -19.156 3.285 1 98.88 174 CYS A O 1
ATOM 1330 N N . VAL A 1 175 ? -8.062 -18.297 1.799 1 98.88 175 VAL A N 1
ATOM 1331 C CA . VAL A 1 175 ? -7.504 -19.031 0.663 1 98.88 175 VAL A CA 1
ATOM 1332 C C . VAL A 1 175 ? -6.746 -18.062 -0.246 1 98.88 175 VAL A C 1
ATOM 1334 O O . VAL A 1 175 ? -7.332 -17.125 -0.789 1 98.88 175 VAL A O 1
ATOM 1337 N N . ASP A 1 176 ? -5.445 -18.25 -0.34 1 98.62 176 ASP A N 1
ATOM 1338 C CA . ASP A 1 176 ? -4.723 -17.625 -1.449 1 98.62 176 ASP A CA 1
ATOM 1339 C C . ASP A 1 176 ? -5.113 -18.266 -2.779 1 98.62 176 ASP A C 1
ATOM 1341 O O . ASP A 1 176 ? -4.637 -19.359 -3.113 1 98.62 176 ASP A O 1
ATOM 1345 N N . ASN A 1 177 ? -5.887 -17.594 -3.51 1 98.31 177 ASN A N 1
ATOM 1346 C CA . ASN A 1 177 ? -6.477 -18.109 -4.742 1 98.31 177 ASN A CA 1
ATOM 1347 C C . ASN A 1 177 ? -5.773 -17.547 -5.977 1 98.31 177 ASN A C 1
ATOM 1349 O O . ASN A 1 177 ? -6.336 -17.562 -7.074 1 98.31 177 ASN A O 1
ATOM 1353 N N . THR A 1 178 ? -4.559 -17.094 -5.793 1 97.81 178 THR A N 1
ATOM 1354 C CA . THR A 1 178 ? -3.811 -16.375 -6.82 1 97.81 178 THR A CA 1
ATOM 1355 C C . THR A 1 178 ? -3.637 -17.234 -8.062 1 97.81 178 THR A C 1
ATOM 1357 O O . THR A 1 178 ? -3.857 -16.781 -9.188 1 97.81 178 THR A O 1
ATOM 1360 N N . PHE A 1 179 ? -3.309 -18.516 -7.906 1 96.81 179 PHE A N 1
ATOM 1361 C CA . PHE A 1 179 ? -2.996 -19.391 -9.039 1 96.81 179 PHE A CA 1
ATOM 1362 C C . PHE A 1 179 ? -4.266 -19.828 -9.75 1 96.81 179 PHE A C 1
ATOM 1364 O O . PHE A 1 179 ? -4.258 -20.047 -10.969 1 96.81 179 PHE A O 1
ATOM 1371 N N . ALA A 1 180 ? -5.352 -19.938 -9.023 1 96.81 180 ALA A N 1
ATOM 1372 C CA . ALA A 1 180 ? -6.598 -20.453 -9.594 1 96.81 180 ALA A CA 1
ATOM 1373 C C . ALA A 1 180 ? -7.484 -19.312 -10.086 1 96.81 180 ALA A C 1
ATOM 1375 O O . ALA A 1 180 ? -8.156 -19.438 -11.109 1 96.81 180 ALA A O 1
ATOM 1376 N N . SER A 1 181 ? -7.465 -18.203 -9.352 1 95 181 SER A N 1
ATOM 1377 C CA . SER A 1 181 ? -8.461 -17.141 -9.523 1 95 181 SER A CA 1
ATOM 1378 C C . SER A 1 181 ? -9.875 -17.703 -9.398 1 95 181 SER A C 1
ATOM 1380 O O . SER A 1 181 ? -10.062 -18.875 -9.102 1 95 181 SER A O 1
ATOM 1382 N N . ALA A 1 182 ? -10.891 -16.828 -9.625 1 96.81 182 ALA A N 1
ATOM 1383 C CA . ALA A 1 182 ? -12.281 -17.266 -9.586 1 96.81 182 ALA A CA 1
ATOM 1384 C C . ALA A 1 182 ? -12.609 -18.156 -10.773 1 96.81 182 ALA A C 1
ATOM 1386 O O . ALA A 1 182 ? -13.602 -18.891 -10.75 1 96.81 182 ALA A O 1
ATOM 1387 N N . TRP A 1 183 ? -11.812 -18.109 -11.789 1 97.19 183 TRP A N 1
ATOM 1388 C CA . TRP A 1 183 ? -12.07 -18.844 -13.016 1 97.19 183 TRP A CA 1
ATOM 1389 C C . TRP A 1 183 ? -11.938 -20.344 -12.789 1 97.19 183 TRP A C 1
ATOM 1391 O O . TRP A 1 183 ? -12.758 -21.141 -13.273 1 97.19 183 TRP A O 1
ATOM 1401 N N . ASN A 1 184 ? -10.938 -20.75 -12.055 1 97.88 184 ASN A N 1
ATOM 1402 C CA . ASN A 1 184 ? -10.633 -22.172 -11.898 1 97.88 184 ASN A CA 1
ATOM 1403 C C . ASN A 1 184 ? -11.383 -22.781 -10.719 1 97.88 184 ASN A C 1
ATOM 1405 O O . ASN A 1 184 ? -11.75 -23.953 -10.75 1 97.88 184 ASN A O 1
ATOM 1409 N N . HIS A 1 185 ? -11.586 -22.062 -9.617 1 96.19 185 HIS A N 1
ATOM 1410 C CA . HIS A 1 185 ? -12.492 -22.422 -8.531 1 96.19 185 HIS A CA 1
ATOM 1411 C C . HIS A 1 185 ? -12.812 -21.219 -7.652 1 96.19 185 HIS A C 1
ATOM 1413 O O . HIS A 1 185 ? -12.07 -20.234 -7.66 1 96.19 185 HIS A O 1
ATOM 1419 N N . LYS A 1 186 ? -13.875 -21.234 -6.934 1 97.5 186 LYS A N 1
ATOM 1420 C CA . LYS A 1 186 ? -14.344 -20.156 -6.066 1 97.5 186 LYS A CA 1
ATOM 1421 C C . LYS A 1 186 ? -14.398 -20.609 -4.609 1 97.5 186 LYS A C 1
ATOM 1423 O O . LYS A 1 186 ? -15.406 -21.156 -4.164 1 97.5 186 LYS A O 1
ATOM 1428 N N . PRO A 1 187 ? -13.391 -20.297 -3.854 1 98.62 187 PRO A N 1
ATOM 1429 C CA . PRO A 1 187 ? -13.266 -20.797 -2.48 1 98.62 187 PRO A CA 1
ATOM 1430 C C . PRO A 1 187 ? -14.422 -20.344 -1.589 1 98.62 187 PRO A C 1
ATOM 1432 O O . PRO A 1 187 ? -14.836 -21.094 -0.696 1 98.62 187 PRO A O 1
ATOM 1435 N N . LEU A 1 188 ? -14.969 -19.141 -1.827 1 98.56 188 LEU A N 1
ATOM 1436 C CA . LEU A 1 188 ? -16.047 -18.656 -0.969 1 98.56 188 LEU A CA 1
ATOM 1437 C C . LEU A 1 188 ? -17.266 -19.547 -1.076 1 98.56 188 LEU A C 1
ATOM 1439 O O . LEU A 1 188 ? -18 -19.734 -0.099 1 98.56 188 LEU A O 1
ATOM 1443 N N . GLU A 1 189 ? -17.5 -20.141 -2.244 1 97.75 189 GLU A N 1
ATOM 1444 C CA . GLU A 1 189 ? -18.609 -21.062 -2.447 1 97.75 189 GLU A CA 1
ATOM 1445 C C . GLU A 1 189 ? -18.328 -22.422 -1.798 1 97.75 189 GLU A C 1
ATOM 1447 O O . GLU A 1 189 ? -19.234 -23.234 -1.631 1 97.75 189 GLU A O 1
ATOM 1452 N N . MET A 1 190 ? -17.109 -22.641 -1.432 1 98.25 190 MET A N 1
ATOM 1453 C CA . MET A 1 190 ? -16.719 -23.906 -0.835 1 98.25 190 MET A CA 1
ATOM 1454 C C . MET A 1 190 ? -16.609 -23.797 0.682 1 98.25 190 MET A C 1
ATOM 1456 O O . MET A 1 190 ? -16.219 -24.75 1.358 1 98.25 190 MET A O 1
ATOM 1460 N N . GLY A 1 191 ? -16.859 -22.578 1.157 1 98.38 191 GLY A N 1
ATOM 1461 C CA . GLY A 1 191 ? -16.953 -22.406 2.598 1 98.38 191 GLY A CA 1
ATOM 1462 C C . GLY A 1 191 ? -15.875 -21.516 3.166 1 98.38 191 GLY A C 1
ATOM 1463 O O . GLY A 1 191 ? -15.875 -21.203 4.359 1 98.38 191 GLY A O 1
ATOM 1464 N N . ALA A 1 192 ? -14.93 -21.094 2.393 1 98.81 192 ALA A N 1
ATOM 1465 C CA . ALA A 1 192 ? -13.867 -20.219 2.887 1 98.81 192 ALA A CA 1
ATOM 1466 C C . ALA A 1 192 ? -14.43 -18.875 3.35 1 98.81 192 ALA A C 1
ATOM 1468 O O . ALA A 1 192 ? -15.445 -18.406 2.824 1 98.81 192 ALA A O 1
ATOM 1469 N N . ASP A 1 193 ? -13.789 -18.234 4.324 1 98.81 193 ASP A N 1
ATOM 1470 C CA . ASP A 1 193 ? -14.227 -16.938 4.848 1 98.81 193 ASP A CA 1
ATOM 1471 C C . ASP A 1 193 ? -13.641 -15.789 4.035 1 98.81 193 ASP A C 1
ATOM 1473 O O . ASP A 1 193 ? -14.266 -14.727 3.904 1 98.81 193 ASP A O 1
ATOM 1477 N N . ILE A 1 194 ? -12.406 -15.969 3.607 1 98.88 194 ILE A N 1
ATOM 1478 C CA . ILE A 1 194 ? -11.672 -14.906 2.93 1 98.88 194 ILE A CA 1
ATOM 1479 C C . ILE A 1 194 ? -10.953 -15.477 1.71 1 98.88 194 ILE A C 1
ATOM 1481 O O . ILE A 1 194 ? -10.414 -16.578 1.762 1 98.88 194 ILE A O 1
ATOM 1485 N N . VAL A 1 195 ? -10.984 -14.781 0.604 1 98.88 195 VAL A N 1
ATOM 1486 C CA . VAL A 1 195 ? -10.109 -15.016 -0.539 1 98.88 195 VAL A CA 1
ATOM 1487 C C . VAL A 1 195 ? -9.062 -13.906 -0.627 1 98.88 195 VAL A C 1
ATOM 1489 O O . VAL A 1 195 ? -9.391 -12.727 -0.524 1 98.88 195 VAL A O 1
ATOM 1492 N N . MET A 1 196 ? -7.863 -14.266 -0.682 1 98.81 196 MET A N 1
ATOM 1493 C CA . MET A 1 196 ? -6.746 -13.359 -0.938 1 98.81 196 MET A CA 1
ATOM 1494 C C . MET A 1 196 ? -6.176 -13.578 -2.334 1 98.81 196 MET A C 1
ATOM 1496 O O . MET A 1 196 ? -5.988 -14.719 -2.758 1 98.81 196 MET A O 1
ATOM 1500 N N . LEU A 1 197 ? -5.895 -12.477 -3.105 1 98.62 197 LEU A N 1
ATOM 1501 C CA . LEU A 1 197 ? -5.363 -12.555 -4.461 1 98.62 197 LEU A CA 1
ATOM 1502 C C . LEU A 1 197 ? -4.152 -11.648 -4.629 1 98.62 197 LEU A C 1
ATOM 1504 O O . LEU A 1 197 ? -4.137 -10.523 -4.121 1 98.62 197 LEU A O 1
ATOM 1508 N N . SER A 1 198 ? -3.141 -12.148 -5.285 1 98.25 198 SER A N 1
ATOM 1509 C CA . SER A 1 198 ? -2.246 -11.258 -6.016 1 98.25 198 SER A CA 1
ATOM 1510 C C . SER A 1 198 ? -2.807 -10.922 -7.391 1 98.25 198 SER A C 1
ATOM 1512 O O . SER A 1 198 ? -2.736 -11.734 -8.312 1 98.25 198 SER A O 1
ATOM 1514 N N . THR A 1 199 ? -3.229 -9.719 -7.559 1 97.81 199 THR A N 1
ATOM 1515 C CA . THR A 1 199 ? -3.916 -9.359 -8.789 1 97.81 199 THR A CA 1
ATOM 1516 C C . THR A 1 199 ? -2.914 -8.945 -9.867 1 97.81 199 THR A C 1
ATOM 1518 O O . THR A 1 199 ? -3.291 -8.719 -11.016 1 97.81 199 THR A O 1
ATOM 1521 N N . SER A 1 200 ? -1.586 -8.875 -9.5 1 96.44 200 SER A N 1
ATOM 1522 C CA . SER A 1 200 ? -0.511 -8.727 -10.477 1 96.44 200 SER A CA 1
ATOM 1523 C C . SER A 1 200 ? -0.5 -9.875 -11.477 1 96.44 200 SER A C 1
ATOM 1525 O O . SER A 1 200 ? 0.082 -9.758 -12.555 1 96.44 200 SER A O 1
ATOM 1527 N N . LYS A 1 201 ? -1.066 -10.992 -11.07 1 97.06 201 LYS A N 1
ATOM 1528 C CA . LYS A 1 201 ? -1.008 -12.227 -11.844 1 97.06 201 LYS A CA 1
ATOM 1529 C C . LYS A 1 201 ? -2.184 -12.328 -12.812 1 97.06 201 LYS A C 1
ATOM 1531 O O . LYS A 1 201 ? -2.354 -11.469 -13.68 1 97.06 201 LYS A O 1
ATOM 1536 N N . TYR A 1 202 ? -3.066 -13.203 -12.664 1 97.75 202 TYR A N 1
ATOM 1537 C CA . TYR A 1 202 ? -4.051 -13.523 -13.688 1 97.75 202 TYR A CA 1
ATOM 1538 C C . TYR A 1 202 ? -5.117 -12.438 -13.781 1 97.75 202 TYR A C 1
ATOM 1540 O O . TYR A 1 202 ? -5.66 -12.188 -14.859 1 97.75 202 TYR A O 1
ATOM 1548 N N . VAL A 1 203 ? -5.512 -11.789 -12.648 1 97.31 203 VAL A N 1
ATOM 1549 C CA . VAL A 1 203 ? -6.516 -10.727 -12.695 1 97.31 203 VAL A CA 1
ATOM 1550 C C . VAL A 1 203 ? -6.035 -9.602 -13.602 1 97.31 203 VAL A C 1
ATOM 1552 O O . VAL A 1 203 ? -6.754 -9.18 -14.516 1 97.31 203 VAL A O 1
ATOM 1555 N N . GLY A 1 204 ? -4.879 -9.062 -13.383 1 96.38 204 GLY A N 1
ATOM 1556 C CA . GLY A 1 204 ? -4.309 -8.102 -14.312 1 96.38 204 GLY A CA 1
ATOM 1557 C C . GLY A 1 204 ? -4.066 -8.68 -15.695 1 96.38 204 GLY A C 1
ATOM 1558 O O . GLY A 1 204 ? -4.535 -8.125 -16.688 1 96.38 204 GLY A O 1
ATOM 1559 N N . GLY A 1 205 ? -3.262 -9.703 -15.727 1 96.31 205 GLY A N 1
ATOM 1560 C CA . GLY A 1 205 ? -3.162 -10.57 -16.891 1 96.31 205 GLY A CA 1
ATOM 1561 C C . GLY A 1 205 ? -2.205 -10.055 -17.938 1 96.31 205 GLY A C 1
ATOM 1562 O O . GLY A 1 205 ? -1.984 -10.711 -18.969 1 96.31 205 GLY A O 1
ATOM 1563 N N . HIS A 1 206 ? -1.522 -8.906 -17.797 1 95.12 206 HIS A N 1
ATOM 1564 C CA . HIS A 1 206 ? -0.745 -8.328 -18.891 1 95.12 206 HIS A CA 1
ATOM 1565 C C . HIS A 1 206 ? 0.647 -7.918 -18.422 1 95.12 206 HIS A C 1
ATOM 1567 O O . HIS A 1 206 ? 1.34 -7.16 -19.094 1 95.12 206 HIS A O 1
ATOM 1573 N N . SER A 1 207 ? 1.018 -8.328 -17.156 1 95.5 207 SER A N 1
ATOM 1574 C CA . SER A 1 207 ? 2.338 -8.047 -16.609 1 95.5 207 SER A CA 1
ATOM 1575 C C . SER A 1 207 ? 2.6 -6.543 -16.531 1 95.5 207 SER A C 1
ATOM 1577 O O . SER A 1 207 ? 3.727 -6.094 -16.75 1 95.5 207 SER A O 1
ATOM 1579 N N . ASP A 1 208 ? 1.569 -5.719 -16.281 1 95.38 208 ASP A N 1
ATOM 1580 C CA . ASP A 1 208 ? 1.725 -4.27 -16.359 1 95.38 208 ASP A CA 1
ATOM 1581 C C . ASP A 1 208 ? 1.147 -3.59 -15.117 1 95.38 208 ASP A C 1
ATOM 1583 O O . ASP A 1 208 ? 0.709 -2.439 -15.18 1 95.38 208 ASP A O 1
ATOM 1587 N N . LEU A 1 209 ? 1.084 -4.332 -14.039 1 96.19 209 LEU A N 1
ATOM 1588 C CA . LEU A 1 209 ? 0.694 -3.736 -12.766 1 96.19 209 LEU A CA 1
ATOM 1589 C C . LEU A 1 209 ? 1.078 -4.641 -11.602 1 96.19 209 LEU A C 1
ATOM 1591 O O . LEU A 1 209 ? 1.301 -5.84 -11.789 1 96.19 209 LEU A O 1
ATOM 1595 N N . ILE A 1 210 ? 1.254 -4.051 -10.445 1 97.69 210 ILE A N 1
ATOM 1596 C CA . ILE A 1 210 ? 1.285 -4.762 -9.172 1 97.69 210 ILE A CA 1
ATOM 1597 C C . ILE A 1 210 ? -0.003 -4.492 -8.398 1 97.69 210 ILE A C 1
ATOM 1599 O O . ILE A 1 210 ? -0.493 -3.363 -8.367 1 97.69 210 ILE A O 1
ATOM 1603 N N . GLY A 1 211 ? -0.565 -5.504 -7.766 1 98.12 211 GLY A N 1
ATOM 1604 C CA . GLY A 1 211 ? -1.772 -5.32 -6.977 1 98.12 211 GLY A CA 1
ATOM 1605 C C . GLY A 1 211 ? -2.15 -6.547 -6.168 1 98.12 211 GLY A C 1
ATOM 1606 O O . GLY A 1 211 ? -1.566 -7.617 -6.348 1 98.12 211 GLY A O 1
ATOM 1607 N N . GLY A 1 212 ? -3.064 -6.387 -5.277 1 98.69 212 GLY A N 1
ATOM 1608 C CA . GLY A 1 212 ? -3.676 -7.43 -4.469 1 98.69 212 GLY A CA 1
ATOM 1609 C C . GLY A 1 212 ? -5.125 -7.148 -4.125 1 98.69 212 GLY A C 1
ATOM 1610 O O . GLY A 1 212 ? -5.66 -6.094 -4.48 1 98.69 212 GLY A O 1
ATOM 1611 N N . ALA A 1 213 ? -5.75 -8.117 -3.514 1 98.81 213 ALA A N 1
ATOM 1612 C CA . ALA A 1 213 ? -7.133 -7.926 -3.08 1 98.81 213 ALA A CA 1
ATOM 1613 C C . ALA A 1 213 ? -7.508 -8.93 -1.996 1 98.81 213 ALA A C 1
ATOM 1615 O O . ALA A 1 213 ? -6.93 -10.023 -1.921 1 98.81 213 ALA A O 1
ATOM 1616 N N . VAL A 1 214 ? -8.406 -8.555 -1.156 1 98.94 214 VAL A N 1
ATOM 1617 C CA . VAL A 1 214 ? -9.039 -9.406 -0.161 1 98.94 214 VAL A CA 1
ATOM 1618 C C . VAL A 1 214 ? -10.555 -9.367 -0.342 1 98.94 214 VAL A C 1
ATOM 1620 O O . VAL A 1 214 ? -11.148 -8.289 -0.445 1 98.94 214 VAL A O 1
ATOM 1623 N N . ILE A 1 215 ? -11.219 -10.492 -0.443 1 98.88 215 ILE A N 1
ATOM 1624 C CA . ILE A 1 215 ? -12.648 -10.609 -0.692 1 98.88 215 ILE A CA 1
ATOM 1625 C C . ILE A 1 215 ? -13.297 -11.453 0.4 1 98.88 215 ILE A C 1
ATOM 1627 O O . ILE A 1 215 ? -12.703 -12.422 0.878 1 98.88 215 ILE A O 1
ATOM 1631 N N . THR A 1 216 ? -14.477 -11.117 0.807 1 98.88 216 THR A N 1
ATOM 1632 C CA . THR A 1 216 ? -15.242 -11.922 1.751 1 98.88 216 THR A CA 1
ATOM 1633 C C . THR A 1 216 ? -16.734 -11.875 1.422 1 98.88 216 THR A C 1
ATOM 1635 O O . THR A 1 216 ? -17.188 -10.977 0.707 1 98.88 216 THR A O 1
ATOM 1638 N N . ASN A 1 217 ? -17.422 -12.898 1.821 1 97.94 217 ASN A N 1
ATOM 1639 C CA . ASN A 1 217 ? -18.891 -12.953 1.726 1 97.94 217 ASN A CA 1
ATOM 1640 C C . ASN A 1 217 ? -19.547 -12.82 3.096 1 97.94 217 ASN A C 1
ATOM 1642 O O . ASN A 1 217 ? -20.719 -13.133 3.256 1 97.94 217 ASN A O 1
ATOM 1646 N N . ASN A 1 218 ? -18.766 -12.422 4.086 1 98.12 218 ASN A N 1
ATOM 1647 C CA . ASN A 1 218 ? -19.203 -12.242 5.465 1 98.12 218 ASN A CA 1
ATOM 1648 C C . ASN A 1 218 ? -19.25 -10.766 5.844 1 98.12 218 ASN A C 1
ATOM 1650 O O . ASN A 1 218 ? -18.234 -10.078 5.824 1 98.12 218 ASN A O 1
ATOM 1654 N N . GLU A 1 219 ? -20.406 -10.273 6.25 1 97.94 219 GLU A N 1
ATOM 1655 C CA . GLU A 1 219 ? -20.625 -8.859 6.516 1 97.94 219 GLU A CA 1
ATOM 1656 C C . GLU A 1 219 ? -19.75 -8.367 7.664 1 97.94 219 GLU A C 1
ATOM 1658 O O . GLU A 1 219 ? -19.188 -7.273 7.598 1 97.94 219 GLU A O 1
ATOM 1663 N N . ALA A 1 220 ? -19.688 -9.172 8.688 1 97.81 220 ALA A N 1
ATOM 1664 C CA . ALA A 1 220 ? -18.891 -8.773 9.844 1 97.81 220 ALA A CA 1
ATOM 1665 C C . ALA A 1 220 ? -17.406 -8.656 9.469 1 97.81 220 ALA A C 1
ATOM 1667 O O . ALA A 1 220 ? -16.734 -7.703 9.875 1 97.81 220 ALA A O 1
ATOM 1668 N N . LEU A 1 221 ? -16.906 -9.641 8.75 1 98.06 221 LEU A N 1
ATOM 1669 C CA . LEU A 1 221 ? -15.516 -9.594 8.289 1 98.06 221 LEU A CA 1
ATOM 1670 C C . LEU A 1 221 ? -15.289 -8.422 7.348 1 98.06 221 LEU A C 1
ATOM 1672 O O . LEU A 1 221 ? -14.227 -7.797 7.363 1 98.06 221 LEU A O 1
ATOM 1676 N N . ALA A 1 222 ? -16.297 -8.156 6.504 1 98.5 222 ALA A N 1
ATOM 1677 C CA . ALA A 1 222 ? -16.203 -7.027 5.578 1 98.5 222 ALA A CA 1
ATOM 1678 C C . ALA A 1 222 ? -15.977 -5.719 6.328 1 98.5 222 ALA A C 1
ATOM 1680 O O . ALA A 1 222 ? -15.117 -4.918 5.941 1 98.5 222 ALA A O 1
ATOM 1681 N N . GLY A 1 223 ? -16.797 -5.52 7.344 1 98.19 223 GLY A N 1
ATOM 1682 C CA . GLY A 1 223 ? -16.641 -4.32 8.148 1 98.19 223 GLY A CA 1
ATOM 1683 C C . GLY A 1 223 ? -15.266 -4.203 8.773 1 98.19 223 GLY A C 1
ATOM 1684 O O . GLY A 1 223 ? -14.664 -3.127 8.766 1 98.19 223 GLY A O 1
ATOM 1685 N N . ARG A 1 224 ? -14.719 -5.277 9.305 1 98.06 224 ARG A N 1
ATOM 1686 C CA . ARG A 1 224 ? -13.406 -5.293 9.945 1 98.06 224 ARG A CA 1
ATOM 1687 C C . ARG A 1 224 ? -12.297 -5.043 8.922 1 98.06 224 ARG A C 1
ATOM 1689 O O . ARG A 1 224 ? -11.359 -4.293 9.188 1 98.06 224 ARG A O 1
ATOM 1696 N N . LEU A 1 225 ? -12.461 -5.707 7.785 1 98.5 225 LEU A N 1
ATOM 1697 C CA . LEU A 1 225 ? -11.484 -5.523 6.723 1 98.5 225 LEU A CA 1
ATOM 1698 C C . LEU A 1 225 ? -11.477 -4.078 6.23 1 98.5 225 LEU A C 1
ATOM 1700 O O . LEU A 1 225 ? -10.414 -3.518 5.953 1 98.5 225 LEU A O 1
ATOM 1704 N N . ASP A 1 226 ? -12.633 -3.494 6.074 1 98.06 226 ASP A N 1
ATOM 1705 C CA . ASP A 1 226 ? -12.734 -2.107 5.633 1 98.06 226 ASP A CA 1
ATOM 1706 C C . ASP A 1 226 ? -12.07 -1.162 6.629 1 98.06 226 ASP A C 1
ATOM 1708 O O . ASP A 1 226 ? -11.383 -0.22 6.234 1 98.06 226 ASP A O 1
ATOM 1712 N N . PHE A 1 227 ? -12.305 -1.422 7.934 1 97.25 227 PHE A N 1
ATOM 1713 C CA . PHE A 1 227 ? -11.672 -0.632 8.977 1 97.25 227 PHE A CA 1
ATOM 1714 C C . PHE A 1 227 ? -10.156 -0.742 8.891 1 97.25 227 PHE A C 1
ATOM 1716 O O . PHE A 1 227 ? -9.445 0.27 8.93 1 97.25 227 PHE A O 1
ATOM 1723 N N . ILE A 1 228 ? -9.617 -1.909 8.711 1 98.25 228 ILE A N 1
ATOM 1724 C CA . ILE A 1 228 ? -8.18 -2.162 8.734 1 98.25 228 ILE A CA 1
ATOM 1725 C C . ILE A 1 228 ? -7.527 -1.557 7.496 1 98.25 228 ILE A C 1
ATOM 1727 O O . ILE A 1 228 ? -6.5 -0.885 7.594 1 98.25 228 ILE A O 1
ATOM 1731 N N . LYS A 1 229 ? -8.141 -1.817 6.309 1 97.31 229 LYS A N 1
ATOM 1732 C CA . LYS A 1 229 ? -7.566 -1.281 5.082 1 97.31 229 LYS A CA 1
ATOM 1733 C C . LYS A 1 229 ? -7.465 0.241 5.141 1 97.31 229 LYS A C 1
ATOM 1735 O O . LYS A 1 229 ? -6.477 0.821 4.688 1 97.31 229 LYS A O 1
ATOM 1740 N N . THR A 1 230 ? -8.484 0.891 5.684 1 95.12 230 THR A N 1
ATOM 1741 C CA . THR A 1 230 ? -8.484 2.342 5.832 1 95.12 230 THR A CA 1
ATOM 1742 C C . THR A 1 230 ? -7.402 2.787 6.809 1 95.12 230 THR A C 1
ATOM 1744 O O . THR A 1 230 ? -6.754 3.816 6.598 1 95.12 230 THR A O 1
ATOM 1747 N N . THR A 1 231 ? -7.203 2.023 7.805 1 96.38 231 THR A N 1
ATOM 1748 C CA . THR A 1 231 ? -6.297 2.365 8.898 1 96.38 231 THR A CA 1
ATOM 1749 C C . THR A 1 231 ? -4.844 2.201 8.461 1 96.38 231 THR A C 1
ATOM 1751 O O . THR A 1 231 ? -4.012 3.076 8.719 1 96.38 231 THR A O 1
ATOM 1754 N N . ILE A 1 232 ? -4.531 1.114 7.738 1 97.06 232 ILE A N 1
ATOM 1755 C CA . ILE A 1 232 ? -3.135 0.868 7.391 1 97.06 232 ILE A CA 1
ATOM 1756 C C . ILE A 1 232 ? -2.812 1.521 6.051 1 97.06 232 ILE A C 1
ATOM 1758 O O . ILE A 1 232 ? -1.643 1.74 5.723 1 97.06 232 ILE A O 1
ATOM 1762 N N . GLY A 1 233 ? -3.799 1.722 5.215 1 97.19 233 GLY A N 1
ATOM 1763 C CA . GLY A 1 233 ? -3.676 2.566 4.035 1 97.19 233 GLY A CA 1
ATOM 1764 C C . GLY A 1 233 ? -2.924 1.899 2.9 1 97.19 233 GLY A C 1
ATOM 1765 O O . GLY A 1 233 ? -2.332 2.578 2.057 1 97.19 233 GLY A O 1
ATOM 1766 N N . SER A 1 234 ? -2.836 0.555 2.824 1 96.56 234 SER A N 1
ATOM 1767 C CA . SER A 1 234 ? -2.131 -0.139 1.751 1 96.56 234 SER A CA 1
ATOM 1768 C C . SER A 1 234 ? -3.033 -0.341 0.538 1 96.56 234 SER A C 1
ATOM 1770 O O . SER A 1 234 ? -3.168 -1.459 0.038 1 96.56 234 SER A O 1
ATOM 1772 N N . ILE A 1 235 ? -3.512 0.721 -0.007 1 97.31 235 ILE A N 1
ATOM 1773 C CA . ILE A 1 235 ? -4.59 0.685 -0.989 1 97.31 235 ILE A CA 1
ATOM 1774 C C . ILE A 1 235 ? -4.004 0.665 -2.398 1 97.31 235 ILE A C 1
ATOM 1776 O O . ILE A 1 235 ? -2.869 1.102 -2.613 1 97.31 235 ILE A O 1
ATOM 1780 N N . ALA A 1 236 ? -4.789 0.176 -3.346 1 98.12 236 ALA A N 1
ATOM 1781 C CA . ALA A 1 236 ? -4.422 0.23 -4.758 1 98.12 236 ALA A CA 1
ATOM 1782 C C . ALA A 1 236 ? -4.594 1.641 -5.316 1 98.12 236 ALA A C 1
ATOM 1784 O O . ALA A 1 236 ? -5.551 2.338 -4.977 1 98.12 236 ALA A O 1
ATOM 1785 N N . SER A 1 237 ? -3.68 1.995 -6.172 1 97.38 237 SER A N 1
ATOM 1786 C CA . SER A 1 237 ? -3.818 3.248 -6.91 1 97.38 237 SER A CA 1
ATOM 1787 C C . SER A 1 237 ? -4.996 3.193 -7.875 1 97.38 237 SER A C 1
ATOM 1789 O O . SER A 1 237 ? -5.332 2.129 -8.398 1 97.38 237 SER A O 1
ATOM 1791 N N . PRO A 1 238 ? -5.582 4.426 -8.164 1 96.75 238 PRO A N 1
ATOM 1792 C CA . PRO A 1 238 ? -6.645 4.441 -9.172 1 96.75 238 PRO A CA 1
ATOM 1793 C C . PRO A 1 238 ? -6.184 3.9 -10.523 1 96.75 238 PRO A C 1
ATOM 1795 O O . PRO A 1 238 ? -6.934 3.189 -11.195 1 96.75 238 PRO A O 1
ATOM 1798 N N . PHE A 1 239 ? -4.961 4.191 -10.922 1 96.25 239 PHE A N 1
ATOM 1799 C CA . PHE A 1 239 ? -4.465 3.73 -12.211 1 96.25 239 PHE A CA 1
ATOM 1800 C C . PHE A 1 239 ? -4.289 2.217 -12.211 1 96.25 239 PHE A C 1
ATOM 1802 O O . PHE A 1 239 ? -4.641 1.544 -13.18 1 96.25 239 PHE A O 1
ATOM 1809 N N . ASP A 1 240 ? -3.693 1.689 -11.164 1 97.5 240 ASP A N 1
ATOM 1810 C CA . ASP A 1 240 ? -3.531 0.241 -11.078 1 97.5 240 ASP A CA 1
ATOM 1811 C C . ASP A 1 240 ? -4.887 -0.462 -11.031 1 97.5 240 ASP A C 1
ATOM 1813 O O . ASP A 1 240 ? -5.055 -1.535 -11.609 1 97.5 240 ASP A O 1
ATOM 1817 N N . ALA A 1 241 ? -5.812 0.178 -10.328 1 98.06 241 ALA A N 1
ATOM 1818 C CA . ALA A 1 241 ? -7.168 -0.363 -10.289 1 98.06 241 ALA A CA 1
ATOM 1819 C C . ALA A 1 241 ? -7.793 -0.369 -11.68 1 98.06 241 ALA A C 1
ATOM 1821 O O . ALA A 1 241 ? -8.484 -1.32 -12.055 1 98.06 241 ALA A O 1
ATOM 1822 N N . TYR A 1 242 ? -7.594 0.717 -12.422 1 96.94 242 TYR A N 1
ATOM 1823 C CA . TYR A 1 242 ? -8.07 0.817 -13.797 1 96.94 242 TYR A CA 1
ATOM 1824 C C . TYR A 1 242 ? -7.5 -0.304 -14.656 1 96.94 242 TYR A C 1
ATOM 1826 O O . TYR A 1 242 ? -8.234 -0.967 -15.391 1 96.94 242 TYR A O 1
ATOM 1834 N N . LEU A 1 243 ? -6.164 -0.532 -14.562 1 96.56 243 LEU A N 1
ATOM 1835 C CA . LEU A 1 243 ? -5.508 -1.585 -15.336 1 96.56 243 LEU A CA 1
ATOM 1836 C C . LEU A 1 243 ? -6.039 -2.959 -14.938 1 96.56 243 LEU A C 1
ATOM 1838 O O . LEU A 1 243 ? -6.246 -3.822 -15.797 1 96.56 243 LEU A O 1
ATOM 1842 N N . ALA A 1 244 ? -6.219 -3.197 -13.648 1 97.75 244 ALA A N 1
ATOM 1843 C CA . ALA A 1 244 ? -6.727 -4.48 -13.172 1 97.75 244 ALA A CA 1
ATOM 1844 C C . ALA A 1 244 ? -8.133 -4.742 -13.695 1 97.75 244 ALA A C 1
ATOM 1846 O O . ALA A 1 244 ? -8.445 -5.848 -14.141 1 97.75 244 ALA A O 1
ATOM 1847 N N . LEU A 1 245 ? -8.984 -3.684 -13.602 1 96.75 245 LEU A N 1
ATOM 1848 C CA . LEU A 1 245 ? -10.344 -3.807 -14.109 1 96.75 245 LEU A CA 1
ATOM 1849 C C . LEU A 1 245 ? -10.344 -4.117 -15.602 1 96.75 245 LEU A C 1
ATOM 1851 O O . LEU A 1 245 ? -11.117 -4.961 -16.062 1 96.75 245 LEU A O 1
ATOM 1855 N N . ARG A 1 246 ? -9.531 -3.453 -16.344 1 94.81 246 ARG A N 1
ATOM 1856 C CA . ARG A 1 246 ? -9.391 -3.691 -17.766 1 94.81 246 ARG A CA 1
ATOM 1857 C C . ARG A 1 246 ? -8.953 -5.129 -18.047 1 94.81 246 ARG A C 1
ATOM 1859 O O . ARG A 1 246 ? -9.523 -5.797 -18.906 1 94.81 246 ARG A O 1
ATOM 1866 N N . GLY A 1 247 ? -7.902 -5.598 -17.328 1 95.94 247 GLY A N 1
ATOM 1867 C CA . GLY A 1 247 ? -7.41 -6.957 -17.516 1 95.94 247 GLY A CA 1
ATOM 1868 C C . GLY A 1 247 ? -8.438 -8.016 -17.141 1 95.94 247 GLY A C 1
ATOM 1869 O O . GLY A 1 247 ? -8.555 -9.031 -17.828 1 95.94 247 GLY A O 1
ATOM 1870 N N . MET A 1 248 ? -9.172 -7.777 -16.109 1 96.12 248 MET A N 1
ATOM 1871 C CA . MET A 1 248 ? -10.164 -8.719 -15.602 1 96.12 248 MET A CA 1
ATOM 1872 C C . MET A 1 248 ? -11.219 -9.031 -16.656 1 96.12 248 MET A C 1
ATOM 1874 O O . MET A 1 248 ? -11.75 -10.141 -16.703 1 96.12 248 MET A O 1
ATOM 1878 N N . LYS A 1 249 ? -11.516 -8.141 -17.562 1 94 249 LYS A N 1
ATOM 1879 C CA . LYS A 1 249 ? -12.586 -8.289 -18.531 1 94 249 LYS A CA 1
ATOM 1880 C C . LYS A 1 249 ? -12.273 -9.398 -19.531 1 94 249 LYS A C 1
ATOM 1882 O O . LYS A 1 249 ? -13.172 -9.961 -20.156 1 94 249 LYS A O 1
ATOM 1887 N N . THR A 1 250 ? -10.984 -9.766 -19.688 1 95.06 250 THR A N 1
ATOM 1888 C CA . THR A 1 250 ? -10.609 -10.828 -20.625 1 95.06 250 THR A CA 1
ATOM 1889 C C . THR A 1 250 ? -10.164 -12.078 -19.859 1 95.06 250 THR A C 1
ATOM 1891 O O . THR A 1 250 ? -9.555 -12.977 -20.438 1 95.06 250 THR A O 1
ATOM 1894 N N . LEU A 1 251 ? -10.398 -12.102 -18.547 1 97.06 251 LEU A N 1
ATOM 1895 C CA . LEU A 1 251 ? -9.945 -13.195 -17.703 1 97.06 251 LEU A CA 1
ATOM 1896 C C . LEU A 1 251 ? -10.391 -14.539 -18.281 1 97.06 251 LEU A C 1
ATOM 1898 O O . LEU A 1 251 ? -9.594 -15.477 -18.359 1 97.06 251 LEU A O 1
ATOM 1902 N N . ASP A 1 252 ? -11.648 -14.641 -18.656 1 96.56 252 ASP A N 1
ATOM 1903 C CA . ASP A 1 252 ? -12.18 -15.914 -19.125 1 96.56 252 ASP A CA 1
ATOM 1904 C C . ASP A 1 252 ? -11.422 -16.391 -20.359 1 96.56 252 ASP A C 1
ATOM 1906 O O . ASP A 1 252 ? -11.008 -17.547 -20.438 1 96.56 252 ASP A O 1
ATOM 1910 N N . LEU A 1 253 ? -11.227 -15.531 -21.375 1 94.94 253 LEU A N 1
ATOM 1911 C CA . LEU A 1 253 ? -10.531 -15.883 -22.609 1 94.94 253 LEU A CA 1
ATOM 1912 C C . LEU A 1 253 ? -9.086 -16.297 -22.328 1 94.94 253 LEU A C 1
ATOM 1914 O O . LEU A 1 253 ? -8.594 -17.281 -22.875 1 94.94 253 LEU A O 1
ATOM 1918 N N . ARG A 1 254 ? -8.438 -15.531 -21.453 1 97.88 254 ARG A N 1
ATOM 1919 C CA . ARG A 1 254 ? -7.023 -15.758 -21.188 1 97.88 254 ARG A CA 1
ATOM 1920 C C . ARG A 1 254 ? -6.812 -17.062 -20.422 1 97.88 254 ARG A C 1
ATOM 1922 O O . ARG A 1 254 ? -5.98 -17.891 -20.812 1 97.88 254 ARG A O 1
ATOM 1929 N N . MET A 1 255 ? -7.617 -17.25 -19.375 1 98 255 MET A N 1
ATOM 1930 C CA . MET A 1 255 ? -7.449 -18.453 -18.562 1 98 255 MET A CA 1
ATOM 1931 C C . MET A 1 255 ? -7.762 -19.703 -19.359 1 98 255 MET A C 1
ATOM 1933 O O . MET A 1 255 ? -7.09 -20.719 -19.219 1 98 255 MET A O 1
ATOM 1937 N N . ALA A 1 256 ? -8.82 -19.641 -20.219 1 97.62 256 ALA A N 1
ATOM 1938 C CA . ALA A 1 256 ? -9.148 -20.781 -21.047 1 97.62 256 ALA A CA 1
ATOM 1939 C C . ALA A 1 256 ? -7.965 -21.172 -21.938 1 97.62 256 ALA A C 1
ATOM 1941 O O . ALA A 1 256 ? -7.605 -22.344 -22.031 1 97.62 256 ALA A O 1
ATOM 1942 N N . ARG A 1 257 ? -7.375 -20.188 -22.609 1 97.38 257 ARG A N 1
ATOM 1943 C CA . ARG A 1 257 ? -6.242 -20.422 -23.484 1 97.38 257 ARG A CA 1
ATOM 1944 C C . ARG A 1 257 ? -5.012 -20.859 -22.703 1 97.38 257 ARG A C 1
ATOM 1946 O O . ARG A 1 257 ? -4.332 -21.812 -23.078 1 97.38 257 ARG A O 1
ATOM 1953 N N . GLN A 1 258 ? -4.668 -20.219 -21.625 1 98.44 258 GLN A N 1
ATOM 1954 C CA . GLN A 1 258 ? -3.486 -20.516 -20.812 1 98.44 258 GLN A CA 1
ATOM 1955 C C . GLN A 1 258 ? -3.559 -21.922 -20.219 1 98.44 258 GLN A C 1
ATOM 1957 O O . GLN A 1 258 ? -2.562 -22.641 -20.203 1 98.44 258 GLN A O 1
ATOM 1962 N N . CYS A 1 259 ? -4.734 -22.312 -19.719 1 98.44 259 CYS A N 1
ATOM 1963 C CA . CYS A 1 259 ? -4.895 -23.625 -19.109 1 98.44 259 CYS A CA 1
ATOM 1964 C C . CYS A 1 259 ? -4.828 -24.719 -20.156 1 98.44 259 CYS A C 1
ATOM 1966 O O . CYS A 1 259 ? -4.254 -25.797 -19.922 1 98.44 259 CYS A O 1
ATOM 1968 N N . SER A 1 260 ? -5.434 -24.469 -21.312 1 98.44 260 SER A N 1
ATOM 1969 C CA . SER A 1 260 ? -5.34 -25.438 -22.406 1 98.44 260 SER A CA 1
ATOM 1970 C C . SER A 1 260 ? -3.893 -25.609 -22.859 1 98.44 260 SER A C 1
ATOM 1972 O O . SER A 1 260 ? -3.439 -26.734 -23.062 1 98.44 260 SER A O 1
ATOM 1974 N N . ASN A 1 261 ? -3.188 -24.484 -23.031 1 98.56 261 ASN A N 1
ATOM 1975 C CA . ASN A 1 261 ? -1.771 -24.531 -23.375 1 98.56 261 ASN A CA 1
ATOM 1976 C C . ASN A 1 261 ? -0.965 -25.297 -22.328 1 98.56 261 ASN A C 1
ATOM 1978 O O . ASN A 1 261 ? -0.102 -26.109 -22.656 1 98.56 261 ASN A O 1
ATOM 1982 N N . ALA A 1 262 ? -1.236 -25.031 -21.047 1 98.69 262 ALA A N 1
ATOM 1983 C CA . ALA A 1 262 ? -0.498 -25.656 -19.953 1 98.69 262 ALA A CA 1
ATOM 1984 C C . ALA A 1 262 ? -0.696 -27.172 -19.953 1 98.69 262 ALA A C 1
ATOM 1986 O O . ALA A 1 262 ? 0.242 -27.922 -19.672 1 98.69 262 ALA A O 1
ATOM 1987 N N . GLN A 1 263 ? -1.895 -27.594 -20.219 1 98.62 263 GLN A N 1
ATOM 1988 C CA . GLN A 1 263 ? -2.166 -29.016 -20.312 1 98.62 263 GLN A CA 1
ATOM 1989 C C . GLN A 1 263 ? -1.283 -29.672 -21.375 1 98.62 263 GLN A C 1
ATOM 1991 O O . GLN A 1 263 ? -0.668 -30.719 -21.125 1 98.62 263 GLN A O 1
ATOM 1996 N N . ARG A 1 264 ? -1.194 -29.094 -22.516 1 98.56 264 ARG A N 1
ATOM 1997 C CA . ARG A 1 264 ? -0.396 -29.625 -23.625 1 98.56 264 ARG A CA 1
ATOM 1998 C C . ARG A 1 264 ? 1.089 -29.609 -23.281 1 98.56 264 ARG A C 1
ATOM 2000 O O . ARG A 1 264 ? 1.815 -30.562 -23.594 1 98.56 264 ARG A O 1
ATOM 2007 N N . ILE A 1 265 ? 1.529 -28.562 -22.672 1 98.62 265 ILE A N 1
ATOM 2008 C CA . ILE A 1 265 ? 2.928 -28.453 -22.281 1 98.62 265 ILE A CA 1
ATOM 2009 C C . ILE A 1 265 ? 3.258 -29.516 -21.234 1 98.62 265 ILE A C 1
ATOM 2011 O O . ILE A 1 265 ? 4.309 -30.156 -21.297 1 98.62 265 ILE A O 1
ATOM 2015 N N . ALA A 1 266 ? 2.359 -29.688 -20.25 1 98.69 266 ALA A N 1
ATOM 2016 C CA . ALA A 1 266 ? 2.564 -30.703 -19.219 1 98.69 266 ALA A CA 1
ATOM 2017 C C . ALA A 1 266 ? 2.674 -32.094 -19.828 1 98.69 266 ALA A C 1
ATOM 2019 O O . ALA A 1 266 ? 3.549 -32.875 -19.453 1 98.69 266 ALA A O 1
ATOM 2020 N N . GLU A 1 267 ? 1.814 -32.375 -20.766 1 98.5 267 GLU A N 1
ATOM 2021 C CA . GLU A 1 267 ? 1.841 -33.656 -21.469 1 98.5 267 GLU A CA 1
ATOM 2022 C C . GLU A 1 267 ? 3.139 -33.844 -22.25 1 98.5 267 GLU A C 1
ATOM 2024 O O . GLU A 1 267 ? 3.742 -34.938 -22.219 1 98.5 267 GLU A O 1
ATOM 2029 N N . TYR A 1 268 ? 3.51 -32.844 -22.922 1 98.31 268 TYR A N 1
ATOM 2030 C CA . TYR A 1 268 ? 4.754 -32.875 -23.672 1 98.31 268 TYR A CA 1
ATOM 2031 C C . TYR A 1 268 ? 5.949 -33.125 -22.766 1 98.31 268 TYR A C 1
ATOM 2033 O O . TYR A 1 268 ? 6.77 -34 -23.031 1 98.31 268 TYR A O 1
ATOM 2041 N N . LEU A 1 269 ? 6.035 -32.344 -21.656 1 98.12 269 LEU A N 1
ATOM 2042 C CA . LEU A 1 269 ? 7.16 -32.438 -20.734 1 98.12 269 LEU A CA 1
ATOM 2043 C C . LEU A 1 269 ? 7.176 -33.812 -20.047 1 98.12 269 LEU A C 1
ATOM 2045 O O . LEU A 1 269 ? 8.242 -34.375 -19.781 1 98.12 269 LEU A O 1
ATOM 2049 N N . ALA A 1 270 ? 6.016 -34.344 -19.719 1 97.31 270 ALA A N 1
ATOM 2050 C CA . ALA A 1 270 ? 5.906 -35.625 -19 1 97.31 270 ALA A CA 1
ATOM 2051 C C . ALA A 1 270 ? 6.52 -36.75 -19.812 1 97.31 270 ALA A C 1
ATOM 2053 O O . ALA A 1 270 ? 6.949 -37.781 -19.234 1 97.31 270 ALA A O 1
ATOM 2054 N N . HIS A 1 271 ? 6.656 -36.594 -21.094 1 96.19 271 HIS A N 1
ATOM 2055 C CA . HIS A 1 271 ? 7.152 -37.656 -21.953 1 96.19 271 HIS A CA 1
ATOM 2056 C C . HIS A 1 271 ? 8.531 -37.312 -22.5 1 96.19 271 HIS A C 1
ATOM 2058 O O . HIS A 1 271 ? 9.102 -38.094 -23.281 1 96.19 271 HIS A O 1
ATOM 2064 N N . HIS A 1 272 ? 9.031 -36.281 -22.172 1 96.31 272 HIS A N 1
ATOM 2065 C CA . HIS A 1 272 ? 10.32 -35.875 -22.719 1 96.31 272 HIS A CA 1
ATOM 2066 C C . HIS A 1 272 ? 11.477 -36.5 -21.969 1 96.31 272 HIS A C 1
ATOM 2068 O O . HIS A 1 272 ? 11.477 -36.531 -20.734 1 96.31 272 HIS A O 1
ATOM 2074 N N . PRO A 1 273 ? 12.477 -36.969 -22.594 1 95.5 273 PRO A N 1
ATOM 2075 C CA . PRO A 1 273 ? 13.562 -37.719 -21.938 1 95.5 273 PRO A CA 1
ATOM 2076 C C . PRO A 1 273 ? 14.422 -36.844 -21.047 1 95.5 273 PRO A C 1
ATOM 2078 O O . PRO A 1 273 ? 15.07 -37.344 -20.125 1 95.5 273 PRO A O 1
ATOM 2081 N N . ALA A 1 274 ? 14.461 -35.562 -21.25 1 95.38 274 ALA A N 1
ATOM 2082 C CA . ALA A 1 274 ? 15.297 -34.656 -20.484 1 95.38 274 ALA A CA 1
ATOM 2083 C C . ALA A 1 274 ? 14.617 -34.25 -19.172 1 95.38 274 ALA A C 1
ATOM 2085 O O . ALA A 1 274 ? 15.203 -33.562 -18.344 1 95.38 274 ALA A O 1
ATOM 2086 N N . ILE A 1 275 ? 13.414 -34.719 -18.953 1 96.56 275 ILE A N 1
ATOM 2087 C CA . ILE A 1 275 ? 12.625 -34.312 -17.797 1 96.56 275 ILE A CA 1
ATOM 2088 C C . ILE A 1 275 ? 12.672 -35.406 -16.719 1 96.56 275 ILE A C 1
ATOM 2090 O O . ILE A 1 275 ? 12.484 -36.594 -17.016 1 96.56 275 ILE A O 1
ATOM 2094 N N . ALA A 1 276 ? 12.969 -34.969 -15.508 1 95.38 276 ALA A N 1
ATOM 2095 C CA . ALA A 1 276 ? 13.016 -35.875 -14.375 1 95.38 276 ALA A CA 1
ATOM 2096 C C . ALA A 1 276 ? 11.633 -36.062 -13.75 1 95.38 276 ALA A C 1
ATOM 2098 O O . ALA A 1 276 ? 11.25 -37.156 -13.352 1 95.38 276 ALA A O 1
ATOM 2099 N N . SER A 1 277 ? 10.914 -35 -13.617 1 95.31 277 SER A N 1
ATOM 2100 C CA . SER A 1 277 ? 9.586 -35.031 -13.023 1 95.31 277 SER A CA 1
ATOM 2101 C C . SER A 1 277 ? 8.75 -33.844 -13.477 1 95.31 277 SER A C 1
ATOM 2103 O O . SER A 1 277 ? 9.289 -32.781 -13.844 1 95.31 277 SER A O 1
ATOM 2105 N N . VAL A 1 278 ? 7.484 -34 -13.562 1 96.81 278 VAL A N 1
ATOM 2106 C CA . VAL A 1 278 ? 6.52 -32.969 -13.898 1 96.81 278 VAL A CA 1
ATOM 2107 C C . VAL A 1 278 ? 5.434 -32.906 -12.828 1 96.81 278 VAL A C 1
ATOM 2109 O O . VAL A 1 278 ? 4.945 -33.938 -12.367 1 96.81 278 VAL A O 1
ATOM 2112 N N . TYR A 1 279 ? 5.109 -31.734 -12.352 1 96.5 279 TYR A N 1
ATOM 2113 C CA . TYR A 1 279 ? 3.992 -31.469 -11.453 1 96.5 279 TYR A CA 1
ATOM 2114 C C . TYR A 1 279 ? 2.918 -30.641 -12.141 1 96.5 279 TYR A C 1
ATOM 2116 O O . TYR A 1 279 ? 3.16 -29.484 -12.508 1 96.5 279 TYR A O 1
ATOM 2124 N N . TYR A 1 280 ? 1.816 -31.203 -12.367 1 98.31 280 TYR A N 1
ATOM 2125 C CA . TYR A 1 280 ? 0.666 -30.531 -12.969 1 98.31 280 TYR A CA 1
ATOM 2126 C C . TYR A 1 280 ? -0.63 -31.25 -12.594 1 98.31 280 TYR A C 1
ATOM 2128 O O . TYR A 1 280 ? -0.85 -32.406 -12.977 1 98.31 280 TYR A O 1
ATOM 2136 N N . PRO A 1 281 ? -1.504 -30.547 -11.898 1 98.44 281 PRO A N 1
ATOM 2137 C CA . PRO A 1 281 ? -2.703 -31.203 -11.367 1 98.44 281 PRO A CA 1
ATOM 2138 C C . PRO A 1 281 ? -3.588 -31.797 -12.469 1 98.44 281 PRO A C 1
ATOM 2140 O O . PRO A 1 281 ? -4.348 -32.719 -12.211 1 98.44 281 PRO A O 1
ATOM 2143 N N . GLY A 1 282 ? -3.482 -31.312 -13.68 1 98.12 282 GLY A N 1
ATOM 2144 C CA . GLY A 1 282 ? -4.305 -31.781 -14.789 1 98.12 282 GLY A CA 1
ATOM 2145 C C . GLY A 1 282 ? -3.861 -33.125 -15.328 1 98.12 282 GLY A C 1
ATOM 2146 O O . GLY A 1 282 ? -4.598 -33.781 -16.078 1 98.12 282 GLY A O 1
ATOM 2147 N N . LEU A 1 283 ? -2.697 -33.562 -15.016 1 98.06 283 LEU A N 1
ATOM 2148 C CA . LEU A 1 283 ? -2.193 -34.844 -15.469 1 98.06 283 LEU A CA 1
ATOM 2149 C C . LEU A 1 283 ? -2.688 -35.969 -14.555 1 98.06 283 LEU A C 1
ATOM 2151 O O . LEU A 1 283 ? -2.705 -35.812 -13.336 1 98.06 283 LEU A O 1
ATOM 2155 N N . PRO A 1 284 ? -3.02 -37.094 -15.125 1 97.06 284 PRO A N 1
ATOM 2156 C CA . PRO A 1 284 ? -3.428 -38.25 -14.305 1 97.06 284 PRO A CA 1
ATOM 2157 C C . PRO A 1 284 ? -2.326 -38.719 -13.359 1 97.06 284 PRO A C 1
ATOM 2159 O O . PRO A 1 284 ? -2.613 -39.312 -12.312 1 97.06 284 PRO A O 1
ATOM 2162 N N . SER A 1 285 ? -1.128 -38.469 -13.68 1 95.56 285 SER A N 1
ATOM 2163 C CA . SER A 1 285 ? 0.009 -38.875 -12.867 1 95.56 285 SER A CA 1
ATOM 2164 C C . SER A 1 285 ? 0.144 -38.031 -11.609 1 95.56 285 SER A C 1
ATOM 2166 O O . SER A 1 285 ? 0.86 -38.406 -10.68 1 95.56 285 SER A O 1
ATOM 2168 N N . HIS A 1 286 ? -0.444 -36.875 -11.57 1 96.12 286 HIS A N 1
ATOM 2169 C CA . HIS A 1 286 ? -0.41 -36.031 -10.367 1 96.12 286 HIS A CA 1
ATOM 2170 C C . HIS A 1 286 ? -1.145 -36.719 -9.219 1 96.12 286 HIS A C 1
ATOM 2172 O O . HIS A 1 286 ? -2.268 -37.188 -9.391 1 96.12 286 HIS A O 1
ATOM 2178 N N . PRO A 1 287 ? -0.535 -36.75 -8.031 1 95.62 287 PRO A N 1
ATOM 2179 C CA . PRO A 1 287 ? -1.128 -37.5 -6.91 1 95.62 287 PRO A CA 1
ATOM 2180 C C . PRO A 1 287 ? -2.508 -36.969 -6.523 1 95.62 287 PRO A C 1
ATOM 2182 O O . PRO A 1 287 ? -3.318 -37.719 -5.961 1 95.62 287 PRO A O 1
ATOM 2185 N N . GLN A 1 288 ? -2.805 -35.719 -6.84 1 97.75 288 GLN A N 1
ATOM 2186 C CA . GLN A 1 288 ? -4.07 -35.125 -6.438 1 97.75 288 GLN A CA 1
ATOM 2187 C C . GLN A 1 288 ? -4.949 -34.812 -7.648 1 97.75 288 GLN A C 1
ATOM 2189 O O . GLN A 1 288 ? -5.703 -33.844 -7.652 1 97.75 288 GLN A O 1
ATOM 2194 N N . HIS A 1 289 ? -4.793 -35.594 -8.68 1 98.19 289 HIS A N 1
ATOM 2195 C CA . HIS A 1 289 ? -5.551 -35.406 -9.914 1 98.19 289 HIS A CA 1
ATOM 2196 C C . HIS A 1 289 ? -7.051 -35.5 -9.656 1 98.19 289 HIS A C 1
ATOM 2198 O O . HIS A 1 289 ? -7.824 -34.719 -10.219 1 98.19 289 HIS A O 1
ATOM 2204 N N . GLN A 1 290 ? -7.504 -36.375 -8.836 1 98.12 290 GLN A N 1
ATOM 2205 C CA . GLN A 1 290 ? -8.922 -36.531 -8.547 1 98.12 290 GLN A CA 1
ATOM 2206 C C . GLN A 1 290 ? -9.477 -35.312 -7.809 1 98.12 290 GLN A C 1
ATOM 2208 O O . GLN A 1 290 ? -10.609 -34.906 -8.055 1 98.12 290 GLN A O 1
ATOM 2213 N N . LEU A 1 291 ? -8.664 -34.812 -6.879 1 98 291 LEU A N 1
ATOM 2214 C CA . LEU A 1 291 ? -9.07 -33.594 -6.191 1 98 291 LEU A CA 1
ATOM 2215 C C . LEU A 1 291 ? -9.195 -32.438 -7.172 1 98 291 LEU A C 1
ATOM 2217 O O . LEU A 1 291 ? -10.117 -31.625 -7.062 1 98 291 LEU A O 1
ATOM 2221 N N . CYS A 1 292 ? -8.266 -32.312 -8.094 1 98.38 292 CYS A N 1
ATOM 2222 C CA . CYS A 1 292 ? -8.32 -31.312 -9.141 1 98.38 292 CYS A CA 1
ATOM 2223 C C . CYS A 1 292 ? -9.625 -31.406 -9.922 1 98.38 292 CYS A C 1
ATOM 2225 O O . CYS A 1 292 ? -10.312 -30.406 -10.109 1 98.38 292 CYS A O 1
ATOM 2227 N N . LYS A 1 293 ? -9.992 -32.594 -10.328 1 97.94 293 LYS A N 1
ATOM 2228 C CA . LYS A 1 293 ? -11.211 -32.844 -11.102 1 97.94 293 LYS A CA 1
ATOM 2229 C C . LYS A 1 293 ? -12.453 -32.438 -10.297 1 97.94 293 LYS A C 1
ATOM 2231 O O . LYS A 1 293 ? -13.43 -31.953 -10.859 1 97.94 293 LYS A O 1
ATOM 2236 N N . LYS A 1 294 ? -12.359 -32.625 -9.062 1 97.19 294 LYS A N 1
ATOM 2237 C CA . LYS A 1 294 ? -13.5 -32.406 -8.188 1 97.19 294 LYS A CA 1
ATOM 2238 C C . LYS A 1 294 ? -13.711 -30.906 -7.941 1 97.19 294 LYS A C 1
ATOM 2240 O O . LYS A 1 294 ? -14.844 -30.438 -7.887 1 97.19 294 LYS A O 1
ATOM 2245 N N . GLN A 1 295 ? -12.617 -30.141 -7.801 1 97.25 295 GLN A N 1
ATOM 2246 C CA . GLN A 1 295 ? -12.781 -28.812 -7.223 1 97.25 295 GLN A CA 1
ATOM 2247 C C . GLN A 1 295 ? -12.352 -27.719 -8.203 1 97.25 295 GLN A C 1
ATOM 2249 O O . GLN A 1 295 ? -12.688 -26.547 -8.023 1 97.25 295 GLN A O 1
ATOM 2254 N N . MET A 1 296 ? -11.625 -28.125 -9.281 1 97.94 296 MET A N 1
ATOM 2255 C CA . MET A 1 296 ? -11.086 -27.125 -10.211 1 97.94 296 MET A CA 1
ATOM 2256 C C . MET A 1 296 ? -11.617 -27.359 -11.617 1 97.94 296 MET A C 1
ATOM 2258 O O . MET A 1 296 ? -11.93 -28.484 -12 1 97.94 296 MET A O 1
ATOM 2262 N N . ARG A 1 297 ? -11.719 -26.266 -12.383 1 97.25 297 ARG A N 1
ATOM 2263 C CA . ARG A 1 297 ? -12.133 -26.344 -13.781 1 97.25 297 ARG A CA 1
ATOM 2264 C C . ARG A 1 297 ? -11.062 -27.031 -14.625 1 97.25 297 ARG A C 1
ATOM 2266 O O . ARG A 1 297 ? -11.383 -27.688 -15.617 1 97.25 297 ARG A O 1
ATOM 2273 N N . SER A 1 298 ? -9.805 -26.844 -14.289 1 98.12 298 SER A N 1
ATOM 2274 C CA . SER A 1 298 ? -8.656 -27.359 -15.016 1 98.12 298 SER A CA 1
ATOM 2275 C C . SER A 1 298 ? -7.445 -27.516 -14.102 1 98.12 298 SER A C 1
ATOM 2277 O O . SER A 1 298 ? -7.52 -27.219 -12.906 1 98.12 298 SER A O 1
ATOM 2279 N N . GLY A 1 299 ? -6.379 -28.016 -14.68 1 98.25 299 GLY A N 1
ATOM 2280 C CA . GLY A 1 299 ? -5.145 -28.156 -13.914 1 98.25 299 GLY A CA 1
ATOM 2281 C C . GLY A 1 299 ? -4.426 -26.828 -13.703 1 98.25 299 GLY A C 1
ATOM 2282 O O . GLY A 1 299 ? -3.426 -26.766 -12.984 1 98.25 299 GLY A O 1
ATOM 2283 N N . GLY A 1 300 ? -4.914 -25.75 -14.219 1 98.25 300 GLY A N 1
ATOM 2284 C CA . GLY A 1 300 ? -4.293 -24.438 -14.07 1 98.25 300 GLY A CA 1
ATOM 2285 C C . GLY A 1 300 ? -3.342 -24.109 -15.203 1 98.25 300 GLY A C 1
ATOM 2286 O O . GLY A 1 300 ? -3.219 -24.859 -16.172 1 98.25 300 GLY A O 1
ATOM 2287 N N . ALA A 1 301 ? -2.633 -22.969 -15.047 1 98.38 301 ALA A N 1
ATOM 2288 C CA . ALA A 1 301 ? -1.831 -22.453 -16.156 1 98.38 301 ALA A CA 1
ATOM 2289 C C . ALA A 1 301 ? -0.342 -22.516 -15.828 1 98.38 301 ALA A C 1
ATOM 2291 O O . ALA A 1 301 ? 0.484 -21.953 -16.547 1 98.38 301 ALA A O 1
ATOM 2292 N N . VAL A 1 302 ? 0.006 -23.156 -14.727 1 98.12 302 VAL A N 1
ATOM 2293 C CA . VAL A 1 302 ? 1.398 -23.297 -14.312 1 98.12 302 VAL A CA 1
ATOM 2294 C C . VAL A 1 302 ? 1.795 -24.766 -14.344 1 98.12 302 VAL A C 1
ATOM 2296 O O . VAL A 1 302 ? 1.022 -25.641 -13.93 1 98.12 302 VAL A O 1
ATOM 2299 N N . VAL A 1 303 ? 2.912 -25.047 -14.93 1 98.12 303 VAL A N 1
ATOM 2300 C CA . VAL A 1 303 ? 3.52 -26.359 -14.938 1 98.12 303 VAL A CA 1
ATOM 2301 C C . VAL A 1 303 ? 4.906 -26.297 -14.297 1 98.12 303 VAL A C 1
ATOM 2303 O O . VAL A 1 303 ? 5.723 -25.453 -14.656 1 98.12 303 VAL A O 1
ATOM 2306 N N . THR A 1 304 ? 5.109 -27.156 -13.336 1 97.06 304 THR A N 1
ATOM 2307 C CA . THR A 1 304 ? 6.441 -27.234 -12.75 1 97.06 304 THR A CA 1
ATOM 2308 C C . THR A 1 304 ? 7.156 -28.516 -13.203 1 97.06 304 THR A C 1
ATOM 2310 O O . THR A 1 304 ? 6.555 -29.578 -13.25 1 97.06 304 THR A O 1
ATOM 2313 N N . ALA A 1 305 ? 8.43 -28.359 -13.586 1 96.62 305 ALA A N 1
ATOM 2314 C CA . ALA A 1 305 ? 9.195 -29.531 -14.016 1 96.62 305 ALA A CA 1
ATOM 2315 C C . ALA A 1 305 ? 10.648 -29.422 -13.547 1 96.62 305 ALA A C 1
ATOM 2317 O O . ALA A 1 305 ? 11.203 -28.328 -13.453 1 96.62 305 ALA A O 1
ATOM 2318 N N . THR A 1 306 ? 11.125 -30.547 -13.211 1 95.06 306 THR A N 1
ATOM 2319 C CA . THR A 1 306 ? 12.555 -30.656 -12.914 1 95.06 306 THR A CA 1
ATOM 2320 C C . THR A 1 306 ? 13.297 -31.281 -14.094 1 95.06 306 THR A C 1
ATOM 2322 O O . THR A 1 306 ? 12.938 -32.375 -14.562 1 95.06 306 THR A O 1
ATOM 2325 N N . LEU A 1 307 ? 14.266 -30.578 -14.562 1 94.81 307 LEU A N 1
ATOM 2326 C CA . LEU A 1 307 ? 15.07 -31.062 -15.68 1 94.81 307 LEU A CA 1
ATOM 2327 C C . LEU A 1 307 ? 16.188 -31.984 -15.188 1 94.81 307 LEU A C 1
ATOM 2329 O O . LEU A 1 307 ? 16.719 -31.781 -14.094 1 94.81 307 LEU A O 1
ATOM 2333 N N . LYS A 1 308 ? 16.469 -32.969 -16.016 1 93.94 308 LYS A N 1
ATOM 2334 C CA . LYS A 1 308 ? 17.688 -33.75 -15.766 1 93.94 308 LYS A CA 1
ATOM 2335 C C . LYS A 1 308 ? 18.938 -32.938 -16.109 1 93.94 308 LYS A C 1
ATOM 2337 O O . LYS A 1 308 ? 18.875 -32.031 -16.922 1 93.94 308 LYS A O 1
ATOM 2342 N N . GLY A 1 309 ? 20 -33.25 -15.414 1 91.31 309 GLY A N 1
ATOM 2343 C CA . GLY A 1 309 ? 21.234 -32.531 -15.703 1 91.31 309 GLY A CA 1
ATOM 2344 C C . GLY A 1 309 ? 21.688 -31.609 -14.578 1 91.31 309 GLY A C 1
ATOM 2345 O O . GLY A 1 309 ? 21.344 -31.844 -13.414 1 91.31 309 GLY A O 1
ATOM 2346 N N . ASP A 1 310 ? 22.594 -30.609 -14.961 1 91.31 310 ASP A N 1
ATOM 2347 C CA . ASP A 1 310 ? 23.172 -29.703 -13.969 1 91.31 310 ASP A CA 1
ATOM 2348 C C . ASP A 1 310 ? 22.891 -28.25 -14.32 1 91.31 310 ASP A C 1
ATOM 2350 O O . ASP A 1 310 ? 22.094 -27.969 -15.227 1 91.31 310 ASP A O 1
ATOM 2354 N N . MET A 1 311 ? 23.438 -27.391 -13.547 1 91.31 311 MET A N 1
ATOM 2355 C CA . MET A 1 311 ? 23.188 -25.969 -13.711 1 91.31 311 MET A CA 1
ATOM 2356 C C . MET A 1 311 ? 23.641 -25.484 -15.078 1 91.31 311 MET A C 1
ATOM 2358 O O . MET A 1 311 ? 23.031 -24.594 -15.664 1 91.31 311 MET A O 1
ATOM 2362 N N . GLN A 1 312 ? 24.672 -26 -15.539 1 91.62 312 GLN A N 1
ATOM 2363 C CA . GLN A 1 312 ? 25.188 -25.594 -16.844 1 91.62 312 GLN A CA 1
ATOM 2364 C C . GLN A 1 312 ? 24.219 -25.984 -17.969 1 91.62 312 GLN A C 1
ATOM 2366 O O . GLN A 1 312 ? 23.953 -25.203 -18.875 1 91.62 312 GLN A O 1
ATOM 2371 N N . SER A 1 313 ? 23.781 -27.25 -17.938 1 92.25 313 SER A N 1
ATOM 2372 C CA . SER A 1 313 ? 22.781 -27.688 -18.922 1 92.25 313 SER A CA 1
ATOM 2373 C C . SER A 1 313 ? 21.516 -26.859 -18.828 1 92.25 313 SER A C 1
ATOM 2375 O O . SER A 1 313 ? 20.891 -26.547 -19.844 1 92.25 313 SER A O 1
ATOM 2377 N N . LEU A 1 314 ? 21.109 -26.562 -17.594 1 93.56 314 LEU A N 1
ATOM 2378 C CA . LEU A 1 314 ? 19.938 -25.719 -17.391 1 93.56 314 LEU A CA 1
ATOM 2379 C C . LEU A 1 314 ? 20.125 -24.344 -18.031 1 93.56 314 LEU A C 1
ATOM 2381 O O . LEU A 1 314 ? 19.219 -23.828 -18.672 1 93.56 314 LEU A O 1
ATOM 2385 N N . LYS A 1 315 ? 21.266 -23.734 -17.875 1 93.62 315 LYS A N 1
ATOM 2386 C CA . LYS A 1 315 ? 21.562 -22.438 -18.469 1 93.62 315 LYS A CA 1
ATOM 2387 C C . LYS A 1 315 ? 21.5 -22.5 -20 1 93.62 315 LYS A C 1
ATOM 2389 O O . LYS A 1 315 ? 21.047 -21.547 -20.656 1 93.62 315 LYS A O 1
ATOM 2394 N N . ARG A 1 316 ? 21.984 -23.562 -20.547 1 94.25 316 ARG A N 1
ATOM 2395 C CA . ARG A 1 316 ? 21.906 -23.75 -21.984 1 94.25 316 ARG A CA 1
ATOM 2396 C C . ARG A 1 316 ? 20.453 -23.859 -22.438 1 94.25 316 ARG A C 1
ATOM 2398 O O . ARG A 1 316 ? 20.078 -23.312 -23.484 1 94.25 316 ARG A O 1
ATOM 2405 N N . PHE A 1 317 ? 19.719 -24.609 -21.672 1 95.31 317 PHE A N 1
ATOM 2406 C CA . PHE A 1 317 ? 18.297 -24.719 -21.969 1 95.31 317 PHE A CA 1
ATOM 2407 C C . PHE A 1 317 ? 17.656 -23.328 -22 1 95.31 317 PHE A C 1
ATOM 2409 O O . PHE A 1 317 ? 16.969 -22.984 -22.953 1 95.31 317 PHE A O 1
ATOM 2416 N N . ILE A 1 318 ? 17.875 -22.547 -20.969 1 94.81 318 ILE A N 1
ATOM 2417 C CA . ILE A 1 318 ? 17.312 -21.203 -20.844 1 94.81 318 ILE A CA 1
ATOM 2418 C C . ILE A 1 318 ? 17.781 -20.328 -22 1 94.81 318 ILE A C 1
ATOM 2420 O O . ILE A 1 318 ? 17 -19.578 -22.578 1 94.81 318 ILE A O 1
ATOM 2424 N N . GLY A 1 319 ? 18.984 -20.406 -22.312 1 93 319 GLY A N 1
ATOM 2425 C CA . GLY A 1 319 ? 19.547 -19.641 -23.406 1 93 319 GLY A CA 1
ATOM 2426 C C . GLY A 1 319 ? 18.953 -19.984 -24.75 1 93 319 GLY A C 1
ATOM 2427 O O . GLY A 1 319 ? 19.016 -19.203 -25.688 1 93 319 GLY A O 1
ATOM 2428 N N . GLY A 1 320 ? 18.422 -21.172 -24.891 1 93.81 320 GLY A N 1
ATOM 2429 C CA . GLY A 1 320 ? 17.859 -21.641 -26.141 1 93.81 320 GLY A CA 1
ATOM 2430 C C . GLY A 1 320 ? 16.422 -21.219 -26.344 1 93.81 320 GLY A C 1
ATOM 2431 O O . GLY A 1 320 ? 15.875 -21.328 -27.438 1 93.81 320 GLY A O 1
ATOM 2432 N N . LEU A 1 321 ? 15.805 -20.703 -25.297 1 93.81 321 LEU A N 1
ATOM 2433 C CA . LEU A 1 321 ? 14.406 -20.312 -25.359 1 93.81 321 LEU A CA 1
ATOM 2434 C C . LEU A 1 321 ? 14.25 -18.984 -26.109 1 93.81 321 LEU A C 1
ATOM 2436 O O . LEU A 1 321 ? 15.102 -18.094 -25.984 1 93.81 321 LEU A O 1
ATOM 2440 N N . HIS A 1 322 ? 13.117 -18.797 -26.891 1 90.5 322 HIS A N 1
ATOM 2441 C CA . HIS A 1 322 ? 12.836 -17.594 -27.641 1 90.5 322 HIS A CA 1
ATOM 2442 C C . HIS A 1 322 ? 11.539 -16.938 -27.156 1 90.5 322 HIS A C 1
ATOM 2444 O O . HIS A 1 322 ? 11.469 -15.711 -27.047 1 90.5 322 HIS A O 1
ATOM 2450 N N . TYR A 1 323 ? 10.492 -17.703 -26.969 1 92.44 323 TYR A N 1
ATOM 2451 C CA . TYR A 1 323 ? 9.188 -17.172 -26.578 1 92.44 323 TYR A CA 1
ATOM 2452 C C . TYR A 1 323 ? 9.016 -17.203 -25.062 1 92.44 323 TYR A C 1
ATOM 2454 O O . TYR A 1 323 ? 8.477 -16.266 -24.469 1 92.44 323 TYR A O 1
ATOM 2462 N N . PHE A 1 324 ? 9.453 -18.328 -24.391 1 94.75 324 PHE A N 1
ATOM 2463 C CA . PHE A 1 324 ? 9.477 -18.328 -22.938 1 94.75 324 PHE A CA 1
ATOM 2464 C C . PHE A 1 324 ? 10.492 -17.328 -22.406 1 94.75 324 PHE A C 1
ATOM 2466 O O . PHE A 1 324 ? 11.672 -17.375 -22.781 1 94.75 324 PHE A O 1
ATOM 2473 N N . VAL A 1 325 ? 10.039 -16.453 -21.578 1 92.69 325 VAL A N 1
ATOM 2474 C CA . VAL A 1 325 ? 10.969 -15.484 -21.031 1 92.69 325 VAL A CA 1
ATOM 2475 C C . VAL A 1 325 ? 11.273 -15.836 -19.578 1 92.69 325 VAL A C 1
ATOM 2477 O O . VAL A 1 325 ? 10.398 -16.297 -18.844 1 92.69 325 VAL A O 1
ATOM 2480 N N . LEU A 1 326 ? 12.523 -15.641 -19.141 1 92.62 326 LEU A N 1
ATOM 2481 C CA . LEU A 1 326 ? 12.93 -15.82 -17.75 1 92.62 326 LEU A CA 1
ATOM 2482 C C . LEU A 1 326 ? 12.594 -14.578 -16.922 1 92.62 326 LEU A C 1
ATOM 2484 O O . LEU A 1 326 ? 13.125 -13.492 -17.188 1 92.62 326 LEU A O 1
ATOM 2488 N N . ALA A 1 327 ? 11.703 -14.781 -15.961 1 89.81 327 ALA A N 1
ATOM 2489 C CA . ALA A 1 327 ? 11.273 -13.672 -15.117 1 89.81 327 ALA A CA 1
ATOM 2490 C C . ALA A 1 327 ? 10.617 -14.172 -13.836 1 89.81 327 ALA A C 1
ATOM 2492 O O . ALA A 1 327 ? 10.312 -15.359 -13.711 1 89.81 327 ALA A O 1
ATOM 2493 N N . GLU A 1 328 ? 10.43 -13.328 -12.758 1 83.75 328 GLU A N 1
ATOM 2494 C CA . GLU A 1 328 ? 9.969 -13.68 -11.414 1 83.75 328 GLU A CA 1
ATOM 2495 C C . GLU A 1 328 ? 8.445 -13.758 -11.359 1 83.75 328 GLU A C 1
ATOM 2497 O O . GLU A 1 328 ? 7.883 -14.375 -10.453 1 83.75 328 GLU A O 1
ATOM 2502 N N . SER A 1 329 ? 7.625 -13.461 -12.289 1 88.5 329 SER A N 1
ATOM 2503 C CA . SER A 1 329 ? 6.172 -13.359 -12.188 1 88.5 329 SER A CA 1
ATOM 2504 C C . SER A 1 329 ? 5.48 -14.422 -13.031 1 88.5 329 SER A C 1
ATOM 2506 O O . SER A 1 329 ? 6.078 -15.453 -13.352 1 88.5 329 SER A O 1
ATOM 2508 N N . LEU A 1 330 ? 4.262 -14.391 -13.023 1 91.81 330 LEU A N 1
ATOM 2509 C CA . LEU A 1 330 ? 3.422 -15.273 -13.82 1 91.81 330 LEU A CA 1
ATOM 2510 C C . LEU A 1 330 ? 2.094 -14.602 -14.164 1 91.81 330 LEU A C 1
ATOM 2512 O O . LEU A 1 330 ? 1.829 -13.477 -13.719 1 91.81 330 LEU A O 1
ATOM 2516 N N . GLY A 1 331 ? 1.313 -15.242 -14.969 1 94.56 331 GLY A N 1
ATOM 2517 C CA . GLY A 1 331 ? -0.077 -14.883 -15.188 1 94.56 331 GLY A CA 1
ATOM 2518 C C . GLY A 1 331 ? -0.262 -13.891 -16.312 1 94.56 331 GLY A C 1
ATOM 2519 O O . GLY A 1 331 ? -1.393 -13.578 -16.703 1 94.56 331 GLY A O 1
ATOM 2520 N N . GLY A 1 332 ? 0.802 -13.383 -16.891 1 94.38 332 GLY A N 1
ATOM 2521 C CA . GLY A 1 332 ? 0.698 -12.508 -18.047 1 94.38 332 GLY A CA 1
ATOM 2522 C C . GLY A 1 332 ? 0.372 -13.258 -19.328 1 94.38 332 GLY A C 1
ATOM 2523 O O . GLY A 1 332 ? 0.26 -14.484 -19.328 1 94.38 332 GLY A O 1
ATOM 2524 N N . VAL A 1 333 ? 0.212 -12.453 -20.453 1 94.31 333 VAL A N 1
ATOM 2525 C CA . VAL A 1 333 ? -0.153 -13.039 -21.734 1 94.31 333 VAL A CA 1
ATOM 2526 C C . VAL A 1 333 ? 1.04 -13.797 -22.312 1 94.31 333 VAL A C 1
ATOM 2528 O O . VAL A 1 333 ? 0.87 -14.703 -23.141 1 94.31 333 VAL A O 1
ATOM 2531 N N . GLU A 1 334 ? 2.236 -13.453 -21.844 1 94 334 GLU A N 1
ATOM 2532 C CA . GLU A 1 334 ? 3.457 -14.094 -22.328 1 94 334 GLU A CA 1
ATOM 2533 C C . GLU A 1 334 ? 3.797 -15.328 -21.484 1 94 334 GLU A C 1
ATOM 2535 O O . GLU A 1 334 ? 3.516 -15.359 -20.297 1 94 334 GLU A O 1
ATOM 2540 N N . SER A 1 335 ? 4.383 -16.312 -22.094 1 95.81 335 SER A N 1
ATOM 2541 C CA . SER A 1 335 ? 4.914 -17.453 -21.359 1 95.81 335 SER A CA 1
ATOM 2542 C C . SER A 1 335 ? 6.215 -17.094 -20.641 1 95.81 335 SER A C 1
ATOM 2544 O O . SER A 1 335 ? 7.051 -16.375 -21.188 1 95.81 335 SER A O 1
ATOM 2546 N N . MET A 1 336 ? 6.246 -17.594 -19.359 1 94.81 336 MET A N 1
ATOM 2547 C CA . MET A 1 336 ? 7.395 -17.266 -18.516 1 94.81 336 MET A CA 1
ATOM 2548 C C . MET A 1 336 ? 7.938 -18.516 -17.828 1 94.81 336 MET A C 1
ATOM 2550 O O . MET A 1 336 ? 7.176 -19.422 -17.5 1 94.81 336 MET A O 1
ATOM 2554 N N . ILE A 1 337 ? 9.266 -18.562 -17.703 1 94.25 337 ILE A N 1
ATOM 2555 C CA . ILE A 1 337 ? 9.875 -19.562 -16.828 1 94.25 337 ILE A CA 1
ATOM 2556 C C . ILE A 1 337 ? 10.484 -18.891 -15.609 1 94.25 337 ILE A C 1
ATOM 2558 O O . ILE A 1 337 ? 10.969 -17.75 -15.703 1 94.25 337 ILE A O 1
ATOM 2562 N N . ASN A 1 338 ? 10.367 -19.5 -14.578 1 92.81 338 ASN A N 1
ATOM 2563 C CA . ASN A 1 338 ? 10.945 -19.062 -13.312 1 92.81 338 ASN A CA 1
ATOM 2564 C C . ASN A 1 338 ? 11.836 -20.141 -12.695 1 92.81 338 ASN A C 1
ATOM 2566 O O . ASN A 1 338 ? 11.469 -21.312 -12.664 1 92.81 338 ASN A O 1
ATOM 2570 N N . HIS A 1 339 ? 13.062 -19.703 -12.383 1 90.31 339 HIS A N 1
ATOM 2571 C CA . HIS A 1 339 ? 13.953 -20.578 -11.633 1 90.31 339 HIS A CA 1
ATOM 2572 C C . HIS A 1 339 ? 13.641 -20.547 -10.141 1 90.31 339 HIS A C 1
ATOM 2574 O O . HIS A 1 339 ? 14.148 -19.688 -9.414 1 90.31 339 HIS A O 1
ATOM 2580 N N . SER A 1 340 ? 12.969 -21.484 -9.625 1 82.12 340 SER A N 1
ATOM 2581 C CA . SER A 1 340 ? 12.375 -21.469 -8.297 1 82.12 340 SER A CA 1
ATOM 2582 C C . SER A 1 340 ? 13.438 -21.359 -7.211 1 82.12 340 SER A C 1
ATOM 2584 O O . SER A 1 340 ? 13.266 -20.641 -6.227 1 82.12 340 SER A O 1
ATOM 2586 N N . ALA A 1 341 ? 14.523 -22.031 -7.402 1 78.56 341 ALA A N 1
ATOM 2587 C CA . ALA A 1 341 ? 15.555 -22.094 -6.375 1 78.56 341 ALA A CA 1
ATOM 2588 C C . ALA A 1 341 ? 16.156 -20.719 -6.109 1 78.56 341 ALA A C 1
ATOM 2590 O O . ALA A 1 341 ? 16.406 -20.344 -4.957 1 78.56 341 ALA A O 1
ATOM 2591 N N . SER A 1 342 ? 16.375 -19.984 -7.199 1 77 342 SER A N 1
ATOM 2592 C CA . SER A 1 342 ? 17.078 -18.719 -7.016 1 77 342 SER A CA 1
ATOM 2593 C C . SER A 1 342 ? 16.109 -17.547 -6.988 1 77 342 SER A C 1
ATOM 2595 O O . SER A 1 342 ? 16.484 -16.453 -6.562 1 77 342 SER A O 1
ATOM 2597 N N . MET A 1 343 ? 14.906 -17.625 -7.387 1 76.44 343 MET A N 1
ATOM 2598 C CA . MET A 1 343 ? 13.977 -16.516 -7.512 1 76.44 343 MET A CA 1
ATOM 2599 C C . MET A 1 343 ? 12.875 -16.609 -6.465 1 76.44 343 MET A C 1
ATOM 2601 O O . MET A 1 343 ? 13.023 -16.109 -5.352 1 76.44 343 MET A O 1
ATOM 2605 N N . SER A 1 344 ? 11.914 -17.422 -6.66 1 69.81 344 SER A N 1
ATOM 2606 C CA . SER A 1 344 ? 10.734 -17.469 -5.805 1 69.81 344 SER A CA 1
ATOM 2607 C C . SER A 1 344 ? 11.07 -18.016 -4.426 1 69.81 344 SER A C 1
ATOM 2609 O O . SER A 1 344 ? 10.414 -17.672 -3.436 1 69.81 344 SER A O 1
ATOM 2611 N N . HIS A 1 345 ? 12.094 -18.812 -4.285 1 72.12 345 HIS A N 1
ATOM 2612 C CA . HIS A 1 345 ? 12.445 -19.453 -3.02 1 72.12 345 HIS A CA 1
ATOM 2613 C C . HIS A 1 345 ? 13.891 -19.141 -2.637 1 72.12 345 HIS A C 1
ATOM 2615 O O . HIS A 1 345 ? 14.516 -19.906 -1.898 1 72.12 345 HIS A O 1
ATOM 2621 N N . GLY A 1 346 ? 14.328 -18.125 -3.227 1 67.44 346 GLY A N 1
ATOM 2622 C CA . GLY A 1 346 ? 15.695 -17.703 -2.957 1 67.44 346 GLY A CA 1
ATOM 2623 C C . GLY A 1 346 ? 15.969 -17.453 -1.484 1 67.44 346 GLY A C 1
ATOM 2624 O O . GLY A 1 346 ? 17.125 -17.484 -1.046 1 67.44 346 GLY A O 1
ATOM 2625 N N . ALA A 1 347 ? 14.906 -17.328 -0.776 1 64.25 347 ALA A N 1
ATOM 2626 C CA . ALA A 1 347 ? 15.055 -17.031 0.646 1 64.25 347 ALA A CA 1
ATOM 2627 C C . ALA A 1 347 ? 15.273 -18.312 1.454 1 64.25 347 ALA A C 1
ATOM 2629 O O . ALA A 1 347 ? 15.695 -18.25 2.613 1 64.25 347 ALA A O 1
ATOM 2630 N N . MET A 1 348 ? 15.164 -19.547 0.846 1 69.62 348 MET A N 1
ATOM 2631 C CA . MET A 1 348 ? 15.32 -20.844 1.512 1 69.62 348 MET A CA 1
ATOM 2632 C C . MET A 1 348 ? 16.703 -21.422 1.25 1 69.62 348 MET A C 1
ATOM 2634 O O . MET A 1 348 ? 17.297 -21.172 0.203 1 69.62 348 MET A O 1
ATOM 2638 N N . SER A 1 349 ? 17.25 -22.188 2.225 1 75.56 349 SER A N 1
ATOM 2639 C CA . SER A 1 349 ? 18.484 -22.922 1.991 1 75.56 349 SER A CA 1
ATOM 2640 C C . SER A 1 349 ? 18.281 -24.062 0.994 1 75.56 349 SER A C 1
ATOM 2642 O O . SER A 1 349 ? 17.141 -24.453 0.729 1 75.56 349 SER A O 1
ATOM 2644 N N . LYS A 1 350 ? 19.422 -24.516 0.428 1 81.19 350 LYS A N 1
ATOM 2645 C CA . LYS A 1 350 ? 19.359 -25.641 -0.51 1 81.19 350 LYS A CA 1
ATOM 2646 C C . LYS A 1 350 ? 18.688 -26.844 0.132 1 81.19 350 LYS A C 1
ATOM 2648 O O . LYS A 1 350 ? 17.844 -27.5 -0.485 1 81.19 350 LYS A O 1
ATOM 2653 N N . GLU A 1 351 ? 19.062 -27.109 1.364 1 76.88 351 GLU A N 1
ATOM 2654 C CA . GLU A 1 351 ? 18.5 -28.25 2.082 1 76.88 351 GLU A CA 1
ATOM 2655 C C . GLU A 1 351 ? 17 -28.094 2.303 1 76.88 351 GLU A C 1
ATOM 2657 O O . GLU A 1 351 ? 16.234 -29.047 2.113 1 76.88 351 GLU A O 1
ATOM 2662 N N . GLU A 1 352 ? 16.562 -26.922 2.613 1 72 352 GLU A N 1
ATOM 2663 C CA . GLU A 1 352 ? 15.148 -26.641 2.83 1 72 352 GLU A CA 1
ATOM 2664 C C . GLU A 1 352 ? 14.352 -26.781 1.539 1 72 352 GLU A C 1
ATOM 2666 O O . GLU A 1 352 ? 13.242 -27.328 1.547 1 72 352 GLU A O 1
ATOM 2671 N N . ARG A 1 353 ? 14.969 -26.391 0.468 1 78.69 353 ARG A N 1
ATOM 2672 C CA . ARG A 1 353 ? 14.305 -26.469 -0.829 1 78.69 353 ARG A CA 1
ATOM 2673 C C . ARG A 1 353 ? 14.156 -27.906 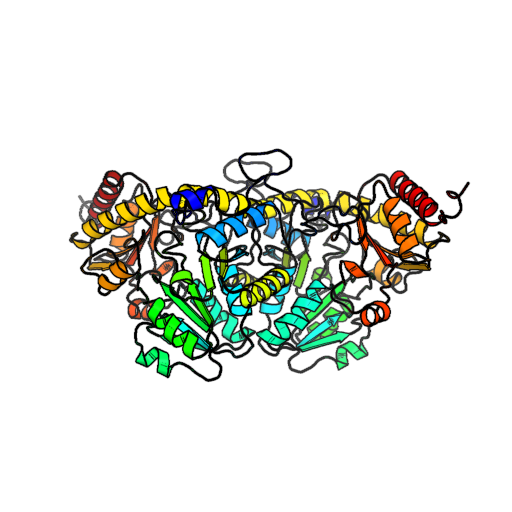-1.295 1 78.69 353 ARG A C 1
ATOM 2675 O O . ARG A 1 353 ? 13.07 -28.328 -1.702 1 78.69 353 ARG A O 1
ATOM 2682 N N . GLU A 1 354 ? 15.258 -28.594 -1.167 1 79.5 354 GLU A N 1
ATOM 2683 C CA . GLU A 1 354 ? 15.242 -29.969 -1.642 1 79.5 354 GLU A CA 1
ATOM 2684 C C . GLU A 1 354 ? 14.297 -30.828 -0.815 1 79.5 354 GLU A C 1
ATOM 2686 O O . GLU A 1 354 ? 13.688 -31.781 -1.335 1 79.5 354 GLU A O 1
ATOM 2691 N N . ALA A 1 355 ? 14.102 -30.375 0.457 1 72.38 355 ALA A N 1
ATOM 2692 C CA . ALA A 1 355 ? 13.188 -31.094 1.337 1 72.38 355 ALA A CA 1
ATOM 2693 C C . ALA A 1 355 ? 11.742 -30.969 0.857 1 72.38 355 ALA A C 1
ATOM 2695 O O . ALA A 1 355 ? 10.922 -31.844 1.109 1 72.38 355 ALA A O 1
ATOM 2696 N N . ILE A 1 356 ? 11.57 -29.969 0.13 1 72.44 356 ILE A N 1
ATOM 2697 C CA . ILE A 1 356 ? 10.195 -29.797 -0.329 1 72.44 356 ILE A CA 1
ATOM 2698 C C . ILE A 1 356 ? 10.102 -30.109 -1.819 1 72.44 356 ILE A C 1
ATOM 2700 O O . ILE A 1 356 ? 9.062 -29.891 -2.447 1 72.44 356 ILE A O 1
ATOM 2704 N N . GLY A 1 357 ? 11.227 -30.562 -2.389 1 77.25 357 GLY A N 1
ATOM 2705 C CA . GLY A 1 357 ? 11.203 -31.031 -3.766 1 77.25 357 GLY A CA 1
ATOM 2706 C C . GLY A 1 357 ? 11.586 -29.953 -4.77 1 77.25 357 GLY A C 1
ATOM 2707 O O . GLY A 1 357 ? 11.281 -30.062 -5.957 1 77.25 357 GLY A O 1
ATOM 2708 N N . VAL A 1 358 ? 12.117 -28.922 -4.34 1 81.81 358 VAL A N 1
ATOM 2709 C CA . VAL A 1 358 ? 12.602 -27.859 -5.227 1 81.81 358 VAL A CA 1
ATOM 2710 C C . VAL A 1 358 ? 14.109 -27.984 -5.41 1 81.81 358 VAL A C 1
ATOM 2712 O O . VAL A 1 358 ? 14.883 -27.656 -4.508 1 81.81 358 VAL A O 1
ATOM 2715 N N . TYR A 1 359 ? 14.469 -28.422 -6.582 1 86.88 359 TYR A N 1
ATOM 2716 C CA . TYR A 1 359 ? 15.883 -28.641 -6.898 1 86.88 359 TYR A CA 1
ATOM 2717 C C . TYR A 1 359 ? 16.438 -27.5 -7.738 1 86.88 359 TYR A C 1
ATOM 2719 O O . TYR A 1 359 ? 15.688 -26.609 -8.164 1 86.88 359 TYR A O 1
ATOM 2727 N N . ASP A 1 360 ? 17.703 -27.531 -7.965 1 88.56 360 ASP A N 1
ATOM 2728 C CA . ASP A 1 360 ? 18.375 -26.484 -8.711 1 88.56 360 ASP A CA 1
ATOM 2729 C C . ASP A 1 360 ? 17.891 -26.422 -10.156 1 88.56 360 ASP A C 1
ATOM 2731 O O . ASP A 1 360 ? 17.969 -25.391 -10.805 1 88.56 360 ASP A O 1
ATOM 2735 N N . THR A 1 361 ? 17.422 -27.578 -10.617 1 91.31 361 THR A N 1
ATOM 2736 C CA . THR A 1 361 ? 17.016 -27.609 -12.016 1 91.31 361 THR A CA 1
ATOM 2737 C C . THR A 1 361 ? 15.492 -27.609 -12.141 1 91.31 361 THR A C 1
ATOM 2739 O O . THR A 1 361 ? 14.938 -28.047 -13.148 1 91.31 361 THR A O 1
ATOM 2742 N N . THR A 1 362 ? 14.805 -27.203 -11.062 1 92.88 362 THR A N 1
ATOM 2743 C CA . THR A 1 362 ? 13.352 -27.078 -11.086 1 92.88 362 THR A CA 1
ATOM 2744 C C . THR A 1 362 ? 12.938 -25.734 -11.672 1 92.88 362 THR A C 1
ATOM 2746 O O . THR A 1 362 ? 13.422 -24.688 -11.234 1 92.88 362 THR A O 1
ATOM 2749 N N . LEU A 1 363 ? 12.094 -25.812 -12.68 1 94.94 363 LEU A N 1
ATOM 2750 C CA . LEU A 1 363 ? 11.555 -24.625 -13.328 1 94.94 363 LEU A CA 1
ATOM 2751 C C . LEU A 1 363 ? 10.031 -24.594 -13.227 1 94.94 363 LEU A C 1
ATOM 2753 O O . LEU A 1 363 ? 9.383 -25.641 -13.336 1 94.94 363 LEU A O 1
ATOM 2757 N N . ARG A 1 364 ? 9.578 -23.484 -12.969 1 95.75 364 ARG A N 1
ATOM 2758 C CA . ARG A 1 364 ? 8.148 -23.219 -13.078 1 95.75 364 ARG A CA 1
ATOM 2759 C C . ARG A 1 364 ? 7.812 -22.578 -14.414 1 95.75 364 ARG A C 1
ATOM 2761 O O . ARG A 1 364 ? 8.367 -21.531 -14.758 1 95.75 364 ARG A O 1
ATOM 2768 N N . PHE A 1 365 ? 6.961 -23.203 -15.188 1 96.81 365 PHE A N 1
ATOM 2769 C CA . PHE A 1 365 ? 6.469 -22.672 -16.453 1 96.81 365 PHE A CA 1
ATOM 2770 C C . PHE A 1 365 ? 5.109 -22.016 -16.266 1 96.81 365 PHE A C 1
ATOM 2772 O O . PHE A 1 365 ? 4.109 -22.688 -16.031 1 96.81 365 PHE A O 1
ATOM 2779 N N . SER A 1 366 ? 5.066 -20.719 -16.281 1 97.25 366 SER A N 1
ATOM 2780 C CA . SER A 1 366 ? 3.809 -19.984 -16.391 1 97.25 366 SER A CA 1
ATOM 2781 C C . SER A 1 366 ? 3.414 -19.766 -17.844 1 97.25 366 SER A C 1
ATOM 2783 O O . SER A 1 366 ? 3.975 -18.906 -18.531 1 97.25 366 SER A O 1
ATOM 2785 N N . VAL A 1 367 ? 2.406 -20.453 -18.266 1 98.06 367 VAL A N 1
ATOM 2786 C CA . VAL A 1 367 ? 2.139 -20.578 -19.703 1 98.06 367 VAL A CA 1
ATOM 2787 C C . VAL A 1 367 ? 1.205 -19.453 -20.156 1 98.06 367 VAL A C 1
ATOM 2789 O O . VAL A 1 367 ? 0.203 -19.172 -19.484 1 98.06 367 VAL A O 1
ATOM 2792 N N . GLY A 1 368 ? 1.537 -18.844 -21.281 1 97.38 368 GLY A N 1
ATOM 2793 C CA . GLY A 1 368 ? 0.781 -17.719 -21.812 1 97.38 368 GLY A CA 1
ATOM 2794 C C . GLY A 1 368 ? -0.239 -18.125 -22.859 1 97.38 368 GLY A C 1
ATOM 2795 O O . GLY A 1 368 ? -0.78 -19.234 -22.812 1 97.38 368 GLY A O 1
ATOM 2796 N N . ILE A 1 369 ? -0.609 -17.109 -23.75 1 97.38 369 ILE A N 1
ATOM 2797 C CA . ILE A 1 369 ? -1.729 -17.328 -24.656 1 97.38 369 ILE A CA 1
ATOM 2798 C C . ILE A 1 369 ? -1.212 -17.5 -26.078 1 97.38 369 ILE A C 1
ATOM 2800 O O . ILE A 1 369 ? -1.98 -17.406 -27.047 1 97.38 369 ILE A O 1
ATOM 2804 N N . GLU A 1 370 ? 0.093 -17.672 -26.25 1 96.44 370 GLU A N 1
ATOM 2805 C CA . GLU A 1 370 ? 0.671 -17.891 -27.562 1 96.44 370 GLU A CA 1
ATOM 2806 C C . GLU A 1 370 ? 0.116 -19.156 -28.203 1 96.44 370 GLU A C 1
ATOM 2808 O O . GLU A 1 370 ? -0.514 -19.984 -27.531 1 96.44 370 GLU A O 1
ATOM 2813 N N . HIS A 1 371 ? 0.332 -19.266 -29.516 1 95.38 371 HIS A N 1
ATOM 2814 C CA . HIS A 1 371 ? -0.061 -20.516 -30.156 1 95.38 371 HIS A CA 1
ATOM 2815 C C . HIS A 1 371 ? 0.729 -21.688 -29.594 1 95.38 371 HIS A C 1
ATOM 2817 O O . HIS A 1 371 ? 1.958 -21.641 -29.5 1 95.38 371 HIS A O 1
ATOM 2823 N N . ILE A 1 372 ? 0.065 -22.719 -29.281 1 98 372 ILE A N 1
ATOM 2824 C CA . ILE A 1 372 ? 0.631 -23.844 -28.531 1 98 372 ILE A CA 1
ATOM 2825 C C . ILE A 1 372 ? 1.747 -24.5 -29.328 1 98 372 ILE A C 1
ATOM 2827 O O . ILE A 1 372 ? 2.77 -24.906 -28.781 1 98 372 ILE A O 1
ATOM 2831 N N . ASP A 1 373 ? 1.63 -24.641 -30.609 1 97.31 373 ASP A N 1
ATOM 2832 C CA . ASP A 1 373 ? 2.65 -25.266 -31.438 1 97.31 373 ASP A CA 1
ATOM 2833 C C . ASP A 1 373 ? 3.953 -24.469 -31.406 1 97.31 373 ASP A C 1
ATOM 2835 O O . ASP A 1 373 ? 5.039 -25.047 -31.469 1 97.31 373 ASP A O 1
ATOM 2839 N N . ASP A 1 374 ? 3.842 -23.141 -31.391 1 96.44 374 ASP A N 1
ATOM 2840 C CA . ASP A 1 374 ? 5.031 -22.312 -31.281 1 96.44 374 ASP A CA 1
ATOM 2841 C C . ASP A 1 374 ? 5.738 -22.516 -29.953 1 96.44 374 ASP A C 1
ATOM 2843 O O . ASP A 1 374 ? 6.969 -22.531 -29.891 1 96.44 374 ASP A O 1
ATOM 2847 N N . LEU A 1 375 ? 5.012 -22.656 -28.859 1 97.38 375 LEU A N 1
ATOM 2848 C CA . LEU A 1 375 ? 5.59 -22.891 -27.531 1 97.38 375 LEU A CA 1
ATOM 2849 C C . LEU A 1 375 ? 6.305 -24.234 -27.484 1 97.38 375 LEU A C 1
ATOM 2851 O O . LEU A 1 375 ? 7.402 -24.328 -26.922 1 97.38 375 LEU A O 1
ATOM 2855 N N . ILE A 1 376 ? 5.668 -25.266 -28.031 1 97.62 376 ILE A N 1
ATOM 2856 C CA . ILE A 1 376 ? 6.27 -26.594 -28.031 1 97.62 376 ILE A CA 1
ATOM 2857 C C . ILE A 1 376 ? 7.547 -26.578 -28.875 1 97.62 376 ILE A C 1
ATOM 2859 O O . ILE A 1 376 ? 8.562 -27.141 -28.469 1 97.62 376 ILE A O 1
ATOM 2863 N N . GLN A 1 377 ? 7.492 -25.922 -30.016 1 96.38 377 GLN A N 1
ATOM 2864 C CA . GLN A 1 377 ? 8.688 -25.797 -30.844 1 96.38 377 GLN A CA 1
ATOM 2865 C C . GLN A 1 377 ? 9.797 -25.062 -30.109 1 96.38 377 GLN A C 1
ATOM 2867 O O . GLN A 1 377 ? 10.977 -25.391 -30.234 1 96.38 377 GLN A O 1
ATOM 2872 N N . ASP A 1 378 ? 9.477 -24.016 -29.422 1 96.56 378 ASP A N 1
ATOM 2873 C CA . ASP A 1 378 ? 10.438 -23.281 -28.609 1 96.56 378 ASP A CA 1
ATOM 2874 C C . ASP A 1 378 ? 11.133 -24.203 -27.609 1 96.56 378 ASP A C 1
ATOM 2876 O O . ASP A 1 378 ? 12.352 -24.156 -27.453 1 96.56 378 ASP A O 1
ATOM 2880 N N . LEU A 1 379 ? 10.391 -25.062 -26.953 1 97.31 379 LEU A N 1
ATOM 2881 C CA . LEU A 1 379 ? 10.922 -26.016 -25.984 1 97.31 379 LEU A CA 1
ATOM 2882 C C . LEU A 1 379 ? 11.82 -27.047 -26.672 1 97.31 379 LEU A C 1
ATOM 2884 O O . LEU A 1 379 ? 12.867 -27.406 -26.156 1 97.31 379 LEU A O 1
ATOM 2888 N N . ASP A 1 380 ? 11.383 -27.484 -27.875 1 96.25 380 ASP A N 1
ATOM 2889 C CA . ASP A 1 380 ? 12.203 -28.406 -28.641 1 96.25 380 ASP A CA 1
ATOM 2890 C C . ASP A 1 380 ? 13.594 -27.828 -28.891 1 96.25 380 ASP A C 1
ATOM 2892 O O . ASP A 1 380 ? 14.602 -28.516 -28.719 1 96.25 380 ASP A O 1
ATOM 2896 N N . ILE A 1 381 ? 13.602 -26.672 -29.328 1 95.38 381 ILE A N 1
ATOM 2897 C CA . ILE A 1 381 ? 14.852 -25.984 -29.641 1 95.38 381 ILE A CA 1
ATOM 2898 C C . ILE A 1 381 ? 15.703 -25.859 -28.375 1 95.38 381 ILE A C 1
ATOM 2900 O O . ILE A 1 381 ? 16.906 -26.109 -28.406 1 95.38 381 ILE A O 1
ATOM 2904 N N . ALA A 1 382 ? 15.078 -25.5 -27.297 1 95.94 382 ALA A N 1
ATOM 2905 C CA . ALA A 1 382 ? 15.789 -25.297 -26.047 1 95.94 382 ALA A CA 1
ATOM 2906 C C . ALA A 1 382 ? 16.375 -26.609 -25.531 1 95.94 382 ALA A C 1
ATOM 2908 O O . ALA A 1 382 ? 17.5 -26.641 -25.031 1 95.94 382 ALA A O 1
ATOM 2909 N N . PHE A 1 383 ? 15.617 -27.703 -25.625 1 96.06 383 PHE A N 1
ATOM 2910 C CA . PHE A 1 383 ? 16.094 -29 -25.172 1 96.06 383 PHE A CA 1
ATOM 2911 C C . PHE A 1 383 ? 17.266 -29.469 -26.047 1 96.06 383 PHE A C 1
ATOM 2913 O O . PHE A 1 383 ? 18.188 -30.109 -25.547 1 96.06 383 PHE A O 1
ATOM 2920 N N . ALA A 1 384 ? 17.219 -29.203 -27.281 1 94.06 384 ALA A N 1
ATOM 2921 C CA . ALA A 1 384 ? 18.328 -29.531 -28.156 1 94.06 384 ALA A CA 1
ATOM 2922 C C . ALA A 1 384 ? 19.594 -28.781 -27.75 1 94.06 384 ALA A C 1
ATOM 2924 O O . ALA A 1 384 ? 20.703 -29.328 -27.812 1 94.06 384 ALA A O 1
ATOM 2925 N N . ALA A 1 385 ? 19.406 -27.578 -27.391 1 90.94 385 ALA A N 1
ATOM 2926 C CA . ALA A 1 385 ? 20.531 -26.75 -26.953 1 90.94 385 ALA A CA 1
ATOM 2927 C C . ALA A 1 385 ? 21.094 -27.25 -25.625 1 90.94 385 ALA A C 1
ATOM 2929 O O . ALA A 1 385 ? 22.281 -27.109 -25.359 1 90.94 385 ALA A O 1
ATOM 2930 N N . MET A 1 386 ? 20.312 -27.766 -24.812 1 89.56 386 MET A N 1
ATOM 2931 C CA . MET A 1 386 ? 20.688 -28.297 -23.5 1 89.56 386 MET A CA 1
ATOM 2932 C C . MET A 1 386 ? 21.672 -29.453 -23.656 1 89.56 386 MET A C 1
ATOM 2934 O O . MET A 1 386 ? 22.594 -29.578 -22.859 1 89.56 386 MET A O 1
ATOM 2938 N N . ASP A 1 387 ? 21.562 -30.297 -24.641 1 79.69 387 ASP A N 1
ATOM 2939 C CA . ASP A 1 387 ? 22.344 -31.516 -24.875 1 79.69 387 ASP A CA 1
ATOM 2940 C C . ASP A 1 387 ? 23.688 -31.203 -25.531 1 79.69 387 ASP A C 1
ATOM 2942 O O . ASP A 1 387 ? 24.578 -32.031 -25.562 1 79.69 387 ASP A O 1
ATOM 2946 N N . ILE A 1 388 ? 23.797 -29.984 -26.156 1 62.31 388 ILE A N 1
ATOM 2947 C CA . ILE A 1 388 ? 25.047 -29.656 -26.844 1 62.31 388 ILE A CA 1
ATOM 2948 C C . ILE A 1 388 ? 26.188 -29.641 -25.844 1 62.31 388 ILE A C 1
ATOM 2950 O O . ILE A 1 388 ? 26.188 -28.859 -24.891 1 62.31 388 ILE A O 1
ATOM 2954 N N . THR A 1 389 ? 26.766 -30.75 -25.578 1 51.78 389 THR A N 1
ATOM 2955 C CA . THR A 1 389 ? 28.031 -30.844 -24.859 1 51.78 389 THR A CA 1
ATOM 2956 C C . THR A 1 389 ? 29.109 -30.016 -25.547 1 51.78 389 THR A C 1
ATOM 2958 O O . THR A 1 389 ? 29.172 -29.984 -26.781 1 51.78 389 THR A O 1
ATOM 2961 N N . GLN A 1 390 ? 29.672 -28.875 -25.062 1 43.84 390 GLN A N 1
ATOM 2962 C CA . GLN A 1 390 ? 30.828 -28.156 -25.578 1 43.84 390 GLN A CA 1
ATOM 2963 C C . GLN A 1 390 ? 31.844 -29.109 -26.188 1 43.84 390 GLN A C 1
ATOM 2965 O O . GLN A 1 390 ? 32.969 -28.719 -26.5 1 43.84 390 GLN A O 1
ATOM 2970 N N . ASP A 1 391 ? 31.812 -30.281 -26.453 1 39.03 391 ASP A N 1
ATOM 2971 C CA . ASP A 1 391 ? 32.969 -30.938 -27.078 1 39.03 391 ASP A CA 1
ATOM 2972 C C . ASP A 1 391 ? 33.219 -30.375 -28.469 1 39.03 391 ASP A C 1
ATOM 2974 O O . ASP A 1 391 ? 34.281 -30.594 -29.047 1 39.03 391 ASP A O 1
ATOM 2978 N N . ASN A 1 392 ? 32.344 -29.859 -29.312 1 34.97 392 ASN A N 1
ATOM 2979 C CA . ASN A 1 392 ? 32.719 -29.734 -30.719 1 34.97 392 ASN A CA 1
ATOM 2980 C C . ASN A 1 392 ? 33.5 -28.453 -30.984 1 34.97 392 ASN A C 1
ATOM 2982 O O . ASN A 1 392 ? 33.75 -28.094 -32.125 1 34.97 392 ASN A O 1
ATOM 2986 N N . HIS A 1 393 ? 33.625 -27.438 -30.266 1 31.97 393 HIS A N 1
ATOM 2987 C CA . HIS A 1 393 ? 34.438 -26.328 -30.797 1 31.97 393 HIS A CA 1
ATOM 2988 C C . HIS A 1 393 ? 35.906 -26.578 -30.625 1 31.97 393 HIS A C 1
ATOM 2990 O O . HIS A 1 393 ? 36.75 -25.703 -30.891 1 31.97 393 HIS A O 1
ATOM 2996 N N . HIS A 1 394 ? 36.562 -27.641 -30.188 1 28.59 394 HIS A N 1
ATOM 2997 C CA . HIS A 1 394 ? 38 -27.656 -30.344 1 28.59 394 HIS A CA 1
ATOM 2998 C C . HIS A 1 394 ? 38.406 -28.062 -31.766 1 28.59 394 HIS A C 1
ATOM 3000 O O . HIS A 1 394 ? 39.562 -28.234 -32.062 1 28.59 394 HIS A O 1
ATOM 3006 N N . ALA A 1 395 ? 37.75 -28.422 -32.938 1 22.23 395 ALA A N 1
ATOM 3007 C CA . ALA A 1 395 ? 38.469 -28.547 -34.188 1 22.23 395 ALA A CA 1
ATOM 3008 C C . ALA A 1 395 ? 38.438 -27.25 -35 1 22.23 395 ALA A C 1
ATOM 3010 O O . ALA A 1 395 ? 37.438 -26.562 -35.031 1 22.23 395 ALA A O 1
ATOM 3011 N N . MET B 1 1 ? 36.812 24.391 -6.516 1 26.52 1 MET B N 1
ATOM 3012 C CA . MET B 1 1 ? 35.656 25.188 -6.113 1 26.52 1 MET B CA 1
ATOM 3013 C C . MET B 1 1 ? 34.75 24.391 -5.176 1 26.52 1 MET B C 1
ATOM 3015 O O . MET B 1 1 ? 34.312 23.281 -5.508 1 26.52 1 MET B O 1
ATOM 3019 N N . LYS B 1 2 ? 34.781 24.594 -4.039 1 45.09 2 LYS B N 1
ATOM 3020 C CA . LYS B 1 2 ? 34.031 23.891 -2.996 1 45.09 2 LYS B CA 1
ATOM 3021 C C . LYS B 1 2 ? 32.562 23.875 -3.316 1 45.09 2 LYS B C 1
ATOM 3023 O O . LYS B 1 2 ? 31.938 24.938 -3.512 1 45.09 2 LYS B O 1
ATOM 3028 N N . THR B 1 3 ? 31.938 22.859 -3.895 1 52.5 3 THR B N 1
ATOM 3029 C CA . THR B 1 3 ? 30.594 22.75 -4.445 1 52.5 3 THR B CA 1
ATOM 3030 C C . THR B 1 3 ? 29.547 23.125 -3.396 1 52.5 3 THR B C 1
ATOM 3032 O O . THR B 1 3 ? 29.531 22.547 -2.305 1 52.5 3 THR B O 1
ATOM 3035 N N . ARG B 1 4 ? 28.969 24.328 -3.395 1 63.91 4 ARG B N 1
ATOM 3036 C CA . ARG B 1 4 ? 27.906 24.812 -2.523 1 63.91 4 ARG B CA 1
ATOM 3037 C C . ARG B 1 4 ? 26.781 23.781 -2.402 1 63.91 4 ARG B C 1
ATOM 3039 O O . ARG B 1 4 ? 26.5 23.047 -3.352 1 63.91 4 ARG B O 1
ATOM 3046 N N . ALA B 1 5 ? 26.328 23.688 -1.073 1 74.44 5 ALA B N 1
ATOM 3047 C CA . ALA B 1 5 ? 25.156 22.844 -0.876 1 74.44 5 ALA B CA 1
ATOM 3048 C C . ALA B 1 5 ? 24 23.297 -1.749 1 74.44 5 ALA B C 1
ATOM 3050 O O . ALA B 1 5 ? 23.719 24.5 -1.85 1 74.44 5 ALA B O 1
ATOM 3051 N N . LYS B 1 6 ? 23.469 22.5 -2.461 1 83.12 6 LYS B N 1
ATOM 3052 C CA . LYS B 1 6 ? 22.375 22.812 -3.377 1 83.12 6 LYS B CA 1
ATOM 3053 C C . LYS B 1 6 ? 21.141 23.328 -2.619 1 83.12 6 LYS B C 1
ATOM 3055 O O . LYS B 1 6 ? 20.844 22.844 -1.529 1 83.12 6 LYS B O 1
ATOM 3060 N N . ASP B 1 7 ? 20.578 24.422 -3.18 1 90.75 7 ASP B N 1
ATOM 3061 C CA . ASP B 1 7 ? 19.328 24.969 -2.66 1 90.75 7 ASP B CA 1
ATOM 3062 C C . ASP B 1 7 ? 18.172 24.031 -2.941 1 90.75 7 ASP B C 1
ATOM 3064 O O . ASP B 1 7 ? 18.188 23.266 -3.912 1 90.75 7 ASP B O 1
ATOM 3068 N N . ILE B 1 8 ? 17.125 24.141 -2.09 1 92.56 8 ILE B N 1
ATOM 3069 C CA . ILE B 1 8 ? 15.977 23.25 -2.209 1 92.56 8 ILE B CA 1
ATOM 3070 C C . ILE B 1 8 ? 15.32 23.438 -3.576 1 92.56 8 ILE B C 1
ATOM 3072 O O . ILE B 1 8 ? 14.805 22.484 -4.16 1 92.56 8 ILE B O 1
ATOM 3076 N N . ALA B 1 9 ? 15.328 24.672 -4.168 1 91 9 ALA B N 1
ATOM 3077 C CA . ALA B 1 9 ? 14.766 24.922 -5.492 1 91 9 ALA B CA 1
ATOM 3078 C C . ALA B 1 9 ? 15.461 24.094 -6.559 1 91 9 ALA B C 1
ATOM 3080 O O . ALA B 1 9 ? 14.812 23.578 -7.473 1 91 9 ALA B O 1
ATOM 3081 N N . THR B 1 10 ? 16.781 24 -6.449 1 90.69 10 THR B N 1
ATOM 3082 C CA . THR B 1 10 ? 17.578 23.203 -7.383 1 90.69 10 THR B CA 1
ATOM 3083 C C . THR B 1 10 ? 17.391 21.719 -7.125 1 90.69 10 THR B C 1
ATOM 3085 O O . THR B 1 10 ? 17.25 20.938 -8.062 1 90.69 10 THR B O 1
ATOM 3088 N N . LEU B 1 11 ? 17.312 21.312 -5.852 1 92.94 11 LEU B N 1
ATOM 3089 C CA . LEU B 1 11 ? 17.141 19.906 -5.477 1 92.94 11 LEU B CA 1
ATOM 3090 C C . LEU B 1 11 ? 15.797 19.375 -5.949 1 92.94 11 LEU B C 1
ATOM 3092 O O . LEU B 1 11 ? 15.703 18.25 -6.434 1 92.94 11 LEU B O 1
ATOM 3096 N N . ALA B 1 12 ? 14.766 20.172 -5.805 1 92.88 12 ALA B N 1
ATOM 3097 C CA . ALA B 1 12 ? 13.43 19.75 -6.203 1 92.88 12 ALA B CA 1
ATOM 3098 C C . ALA B 1 12 ? 13.398 19.344 -7.672 1 92.88 12 ALA B C 1
ATOM 3100 O O . ALA B 1 12 ? 12.641 18.438 -8.055 1 92.88 12 ALA B O 1
ATOM 3101 N N . VAL B 1 13 ? 14.281 19.953 -8.492 1 88.06 13 VAL B N 1
ATOM 3102 C CA . VAL B 1 13 ? 14.266 19.734 -9.93 1 88.06 13 VAL B CA 1
ATOM 3103 C C . VAL B 1 13 ? 15.234 18.609 -10.289 1 88.06 13 VAL B C 1
ATOM 3105 O O . VAL B 1 13 ? 14.93 17.766 -11.141 1 88.06 13 VAL B O 1
ATOM 3108 N N . HIS B 1 14 ? 16.406 18.547 -9.555 1 88.75 14 HIS B N 1
ATOM 3109 C CA . HIS B 1 14 ? 17.516 17.781 -10.102 1 88.75 14 HIS B CA 1
ATOM 3110 C C . HIS B 1 14 ? 17.938 16.656 -9.156 1 88.75 14 HIS B C 1
ATOM 3112 O O . HIS B 1 14 ? 18.797 15.844 -9.492 1 88.75 14 HIS B O 1
ATOM 3118 N N . ALA B 1 15 ? 17.328 16.547 -8.008 1 91.56 15 ALA B N 1
ATOM 3119 C CA . ALA B 1 15 ? 17.766 15.555 -7.027 1 91.56 15 ALA B CA 1
ATOM 3120 C C . ALA B 1 15 ? 17.562 14.141 -7.551 1 91.56 15 ALA B C 1
ATOM 3122 O O . ALA B 1 15 ? 16.766 13.914 -8.461 1 91.56 15 ALA B O 1
ATOM 3123 N N . GLY B 1 16 ? 18.359 13.195 -6.961 1 92.88 16 GLY B N 1
ATOM 3124 C CA . GLY B 1 16 ? 18.188 11.773 -7.215 1 92.88 16 GLY B CA 1
ATOM 3125 C C . GLY B 1 16 ? 18.656 11.352 -8.594 1 92.88 16 GLY B C 1
ATOM 3126 O O . GLY B 1 16 ? 19.406 12.07 -9.242 1 92.88 16 GLY B O 1
ATOM 3127 N N . THR B 1 17 ? 18.344 10.125 -8.969 1 91.38 17 THR B N 1
ATOM 3128 C CA . THR B 1 17 ? 18.656 9.523 -10.258 1 91.38 17 THR B CA 1
ATOM 3129 C C . THR B 1 17 ? 17.406 9.445 -11.133 1 91.38 17 THR B C 1
ATOM 3131 O O . THR B 1 17 ? 16.719 8.422 -11.148 1 91.38 17 THR B O 1
ATOM 3134 N N . GLN B 1 18 ? 17.234 10.492 -11.945 1 88.94 18 GLN B N 1
ATOM 3135 C CA . GLN B 1 18 ? 15.992 10.625 -12.703 1 88.94 18 GLN B CA 1
ATOM 3136 C C . GLN B 1 18 ? 16.219 10.359 -14.188 1 88.94 18 GLN B C 1
ATOM 3138 O O . GLN B 1 18 ? 15.281 10.344 -14.977 1 88.94 18 GLN B O 1
ATOM 3143 N N . SER B 1 19 ? 17.406 10.023 -14.586 1 84.19 19 SER B N 1
ATOM 3144 C CA . SER B 1 19 ? 17.766 9.969 -16 1 84.19 19 SER B CA 1
ATOM 3145 C C . SER B 1 19 ? 17.188 8.727 -16.672 1 84.19 19 SER B C 1
ATOM 3147 O O . SER B 1 19 ? 17.047 7.684 -16.031 1 84.19 19 SER B O 1
ATOM 3149 N N . ASP B 1 20 ? 16.75 8.859 -17.859 1 87.31 20 ASP B N 1
ATOM 3150 C CA . ASP B 1 20 ? 16.422 7.785 -18.781 1 87.31 20 ASP B CA 1
ATOM 3151 C C . ASP B 1 20 ? 17.609 7.441 -19.672 1 87.31 20 ASP B C 1
ATOM 3153 O O . ASP B 1 20 ? 17.766 8.016 -20.75 1 87.31 20 ASP B O 1
ATOM 3157 N N . PRO B 1 21 ? 18.312 6.535 -19.297 1 83.06 21 PRO B N 1
ATOM 3158 C CA . PRO B 1 21 ? 19.578 6.301 -19.984 1 83.06 21 PRO B CA 1
ATOM 3159 C C . PRO B 1 21 ? 19.391 5.754 -21.406 1 83.06 21 PRO B C 1
ATOM 3161 O O . PRO B 1 21 ? 20.312 5.805 -22.219 1 83.06 21 PRO B O 1
ATOM 3164 N N . VAL B 1 22 ? 18.328 5.301 -21.703 1 84 22 VAL B N 1
ATOM 3165 C CA . VAL B 1 22 ? 18.125 4.668 -23 1 84 22 VAL B CA 1
ATOM 3166 C C . VAL B 1 22 ? 17.625 5.703 -24.016 1 84 22 VAL B C 1
ATOM 3168 O O . VAL B 1 22 ? 18.219 5.871 -25.078 1 84 22 VAL B O 1
ATOM 3171 N N . ASN B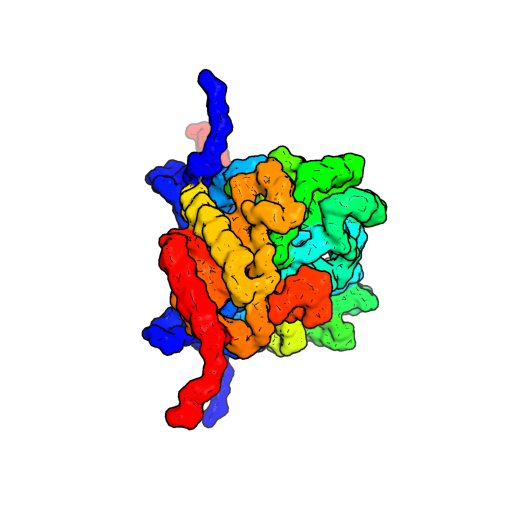 1 23 ? 16.641 6.598 -23.703 1 86.88 23 ASN B N 1
ATOM 3172 C CA . ASN B 1 23 ? 15.992 7.488 -24.656 1 86.88 23 ASN B CA 1
ATOM 3173 C C . ASN B 1 23 ? 16.391 8.945 -24.422 1 86.88 23 ASN B C 1
ATOM 3175 O O . ASN B 1 23 ? 16.125 9.805 -25.266 1 86.88 23 ASN B O 1
ATOM 3179 N N . ASN B 1 24 ? 16.922 9.188 -23.281 1 84.5 24 ASN B N 1
ATOM 3180 C CA . ASN B 1 24 ? 17.297 10.539 -22.859 1 84.5 24 ASN B CA 1
ATOM 3181 C C . ASN B 1 24 ? 16.078 11.438 -22.688 1 84.5 24 ASN B C 1
ATOM 3183 O O . ASN B 1 24 ? 16.125 12.617 -23.047 1 84.5 24 ASN B O 1
ATOM 3187 N N . ALA B 1 25 ? 15.07 10.805 -22.359 1 85.06 25 ALA B N 1
ATOM 3188 C CA . ALA B 1 25 ? 13.898 11.617 -22.047 1 85.06 25 ALA B CA 1
ATOM 3189 C C . ALA B 1 25 ? 14.188 12.594 -20.906 1 85.06 25 ALA B C 1
ATOM 3191 O O . ALA B 1 25 ? 14.852 12.234 -19.938 1 85.06 25 ALA B O 1
ATOM 3192 N N . ILE B 1 26 ? 13.781 13.828 -21 1 84.56 26 ILE B N 1
ATOM 3193 C CA . ILE B 1 26 ? 14.086 14.867 -20.031 1 84.56 26 ILE B CA 1
ATOM 3194 C C . ILE B 1 26 ? 13.406 14.547 -18.688 1 84.56 26 ILE B C 1
ATOM 3196 O O . ILE B 1 26 ? 13.883 14.961 -17.641 1 84.56 26 ILE B O 1
ATOM 3200 N N . PHE B 1 27 ? 12.258 13.891 -18.828 1 89.25 27 PHE B N 1
ATOM 3201 C CA . PHE B 1 27 ? 11.547 13.461 -17.625 1 89.25 27 PHE B CA 1
ATOM 3202 C C . PHE B 1 27 ? 11.492 11.945 -17.531 1 89.25 27 PHE B C 1
ATOM 3204 O O . PHE B 1 27 ? 11.398 11.266 -18.562 1 89.25 27 PHE 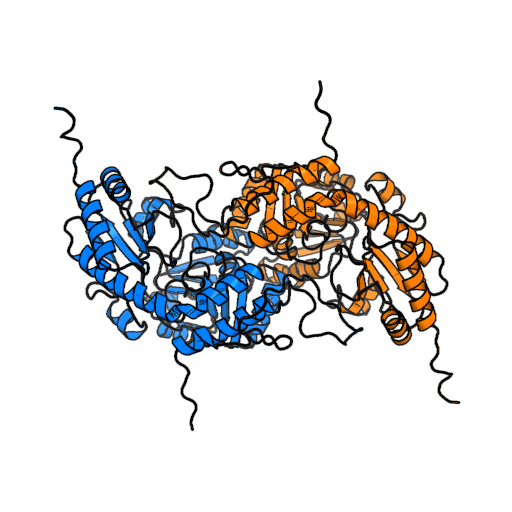B O 1
ATOM 3211 N N . THR B 1 28 ? 11.469 11.336 -16.328 1 91.38 28 THR B N 1
ATOM 3212 C CA . THR B 1 28 ? 11.484 9.898 -16.062 1 91.38 28 THR B CA 1
ATOM 3213 C C . THR B 1 28 ? 10.25 9.227 -16.656 1 91.38 28 THR B C 1
ATOM 3215 O O . THR B 1 28 ? 9.125 9.688 -16.453 1 91.38 28 THR B O 1
ATOM 3218 N N . PRO B 1 29 ? 10.422 8.109 -17.453 1 92.88 29 PRO B N 1
ATOM 3219 C CA . PRO B 1 29 ? 9.281 7.395 -18.016 1 92.88 29 PRO B CA 1
ATOM 3220 C C . PRO B 1 29 ? 8.453 6.672 -16.953 1 92.88 29 PRO B C 1
ATOM 3222 O O . PRO B 1 29 ? 8.961 6.371 -15.875 1 92.88 29 PRO B O 1
ATOM 3225 N N . ILE B 1 30 ? 7.113 6.461 -17.266 1 95.12 30 ILE B N 1
ATOM 3226 C CA . ILE B 1 30 ? 6.258 5.609 -16.438 1 95.12 30 ILE B CA 1
ATOM 3227 C C . ILE B 1 30 ? 6.445 4.148 -16.844 1 95.12 30 ILE B C 1
ATOM 3229 O O . ILE B 1 30 ? 6.039 3.746 -17.938 1 95.12 30 ILE B O 1
ATOM 3233 N N . VAL B 1 31 ? 7.129 3.363 -16.062 1 94.62 31 VAL B N 1
ATOM 3234 C CA . VAL B 1 31 ? 7.324 1.941 -16.312 1 94.62 31 VAL B CA 1
ATOM 3235 C C . VAL B 1 31 ? 6.32 1.124 -15.508 1 94.62 31 VAL B C 1
ATOM 3237 O O . VAL B 1 31 ? 6.48 0.964 -14.297 1 94.62 31 VAL B O 1
ATOM 3240 N N . THR B 1 32 ? 5.316 0.551 -16.109 1 92.69 32 THR B N 1
ATOM 3241 C CA . THR B 1 32 ? 4.23 -0.142 -15.422 1 92.69 32 THR B CA 1
ATOM 3242 C C . THR B 1 32 ? 4.543 -1.631 -15.281 1 92.69 32 THR B C 1
ATOM 3244 O O . THR B 1 32 ? 3.795 -2.369 -14.641 1 92.69 32 THR B O 1
ATOM 3247 N N . ALA B 1 33 ? 5.668 -2.145 -15.883 1 90.56 33 ALA B N 1
ATOM 3248 C CA . ALA B 1 33 ? 5.984 -3.57 -15.898 1 90.56 33 ALA B CA 1
ATOM 3249 C C . ALA B 1 33 ? 6.035 -4.141 -14.484 1 90.56 33 ALA B C 1
ATOM 3251 O O . ALA B 1 33 ? 6.648 -3.549 -13.594 1 90.56 33 ALA B O 1
ATOM 3252 N N . SER B 1 34 ? 5.355 -5.289 -14.281 1 92.19 34 SER B N 1
ATOM 3253 C CA . SER B 1 34 ? 5.453 -5.973 -13 1 92.19 34 SER B CA 1
ATOM 3254 C C . SER B 1 34 ? 6.766 -6.738 -12.875 1 92.19 34 SER B C 1
ATOM 3256 O O . SER B 1 34 ? 7.324 -6.848 -11.781 1 92.19 34 SER B O 1
ATOM 3258 N N . SER B 1 35 ? 7.199 -7.285 -13.984 1 91 35 SER B N 1
ATOM 3259 C CA . SER B 1 35 ? 8.414 -8.094 -14.016 1 91 35 SER B CA 1
ATOM 3260 C C . SER B 1 35 ? 9.336 -7.668 -15.148 1 91 35 SER B C 1
ATOM 3262 O O . SER B 1 35 ? 8.898 -7.039 -16.109 1 91 35 SER B O 1
ATOM 3264 N N . PHE B 1 36 ? 10.578 -7.949 -15 1 91.25 36 PHE B N 1
ATOM 3265 C CA . PHE B 1 36 ? 11.609 -7.562 -15.961 1 91.25 36 PHE B CA 1
ATOM 3266 C C . PHE B 1 36 ? 12.359 -8.789 -16.469 1 91.25 36 PHE B C 1
ATOM 3268 O O . PHE B 1 36 ? 12.789 -9.633 -15.68 1 91.25 36 PHE B O 1
ATOM 3275 N N . ILE B 1 37 ? 12.484 -8.891 -17.75 1 90.25 37 ILE B N 1
ATOM 3276 C CA . ILE B 1 37 ? 13.102 -10.039 -18.406 1 90.25 37 ILE B CA 1
ATOM 3277 C C . ILE B 1 37 ? 14.57 -10.125 -18 1 90.25 37 ILE B C 1
ATOM 3279 O O . ILE B 1 37 ? 15.273 -9.117 -17.969 1 90.25 37 ILE B O 1
ATOM 3283 N N . GLN B 1 38 ? 14.945 -11.305 -17.516 1 89.12 38 GLN B N 1
ATOM 3284 C CA . GLN B 1 38 ? 16.359 -11.602 -17.266 1 89.12 38 GLN B CA 1
ATOM 3285 C C . GLN B 1 38 ? 16.984 -12.344 -18.438 1 89.12 38 GLN B C 1
ATOM 3287 O O . GLN B 1 38 ? 16.375 -13.258 -19 1 89.12 38 GLN B O 1
ATOM 3292 N N . GLN B 1 39 ? 18.219 -11.953 -18.781 1 85.62 39 GLN B N 1
ATOM 3293 C CA . GLN B 1 39 ? 18.875 -12.594 -19.922 1 85.62 39 GLN B CA 1
ATOM 3294 C C . GLN B 1 39 ? 19.188 -14.055 -19.609 1 85.62 39 GLN B C 1
ATOM 3296 O O . GLN B 1 39 ? 19.078 -14.914 -20.484 1 85.62 39 GLN B O 1
ATOM 3301 N N . ASN B 1 40 ? 19.672 -14.297 -18.453 1 89.88 40 ASN B N 1
ATOM 3302 C CA . ASN B 1 40 ? 19.969 -15.633 -17.953 1 89.88 40 ASN B CA 1
ATOM 3303 C C . ASN B 1 40 ? 20.109 -15.633 -16.438 1 89.88 40 ASN B C 1
ATOM 3305 O O . ASN B 1 40 ? 19.969 -14.594 -15.789 1 89.88 40 ASN B O 1
ATOM 3309 N N . LEU B 1 41 ? 20.219 -16.906 -15.867 1 85.56 41 LEU B N 1
ATOM 3310 C CA . LEU B 1 41 ? 20.406 -17 -14.422 1 85.56 41 LEU B CA 1
ATOM 3311 C C . LEU B 1 41 ? 21.594 -16.156 -13.969 1 85.56 41 LEU B C 1
ATOM 3313 O O . LEU B 1 41 ? 22.672 -16.219 -14.586 1 85.56 41 LEU 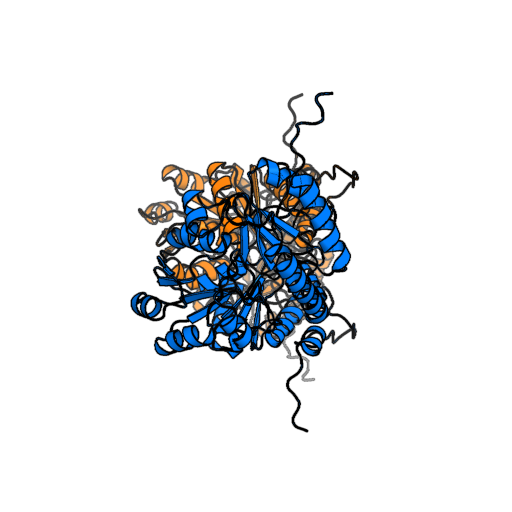B O 1
ATOM 3317 N N . ASN B 1 42 ? 21.375 -15.336 -13.023 1 78.5 42 ASN B N 1
ATOM 3318 C CA . ASN B 1 42 ? 22.406 -14.5 -12.398 1 78.5 42 ASN B CA 1
ATOM 3319 C C . ASN B 1 42 ? 22.844 -13.367 -13.328 1 78.5 42 ASN B C 1
ATOM 3321 O O . ASN B 1 42 ? 23.938 -12.828 -13.18 1 78.5 42 ASN B O 1
ATOM 3325 N N . GLU B 1 43 ? 22.344 -13.172 -14.391 1 78 43 GLU B N 1
ATOM 3326 C CA . GLU B 1 43 ? 22.625 -12.078 -15.32 1 78 43 GLU B CA 1
ATOM 3327 C C . GLU B 1 43 ? 21.453 -11.094 -15.375 1 78 43 GLU B C 1
ATOM 3329 O O . GLU B 1 43 ? 20.906 -10.836 -16.453 1 78 43 GLU B O 1
ATOM 3334 N N . GLY B 1 44 ? 21.094 -10.602 -14.219 1 73.12 44 GLY B N 1
ATOM 3335 C CA . GLY B 1 44 ? 19.922 -9.742 -14.211 1 73.12 44 GLY B CA 1
ATOM 3336 C C . GLY B 1 44 ? 20.266 -8.273 -14.086 1 73.12 44 GLY B C 1
ATOM 3337 O O . GLY B 1 44 ? 21.422 -7.914 -13.844 1 73.12 44 GLY B O 1
ATOM 3338 N N . GLY B 1 45 ? 19.328 -7.406 -14.508 1 79 45 GLY B N 1
ATOM 3339 C CA . GLY B 1 45 ? 19.469 -5.965 -14.383 1 79 45 GLY B CA 1
ATOM 3340 C C . GLY B 1 45 ? 19.141 -5.453 -12.992 1 79 45 GLY B C 1
ATOM 3341 O O . GLY B 1 45 ? 19.109 -6.227 -12.031 1 79 45 GLY B O 1
ATOM 3342 N N . ASP B 1 46 ? 19 -4.188 -12.938 1 85.44 46 ASP B N 1
ATOM 3343 C CA . ASP B 1 46 ? 18.797 -3.494 -11.672 1 85.44 46 ASP B CA 1
ATOM 3344 C C . ASP B 1 46 ? 17.391 -3.766 -11.117 1 85.44 46 ASP B C 1
ATOM 3346 O O . ASP B 1 46 ? 17.156 -3.588 -9.922 1 85.44 46 ASP B O 1
ATOM 3350 N N . PHE B 1 47 ? 16.547 -4.203 -12.07 1 89.94 47 PHE B N 1
ATOM 3351 C CA . PHE B 1 47 ? 15.148 -4.418 -11.688 1 89.94 47 PHE B CA 1
ATOM 3352 C C . PHE B 1 47 ? 14.695 -5.824 -12.062 1 89.94 47 PHE B C 1
ATOM 3354 O O . PHE B 1 47 ? 15.023 -6.32 -13.148 1 89.94 47 PHE B O 1
ATOM 3361 N N . CYS B 1 48 ? 13.93 -6.535 -11.219 1 90.19 48 CYS B N 1
ATOM 3362 C CA . CYS B 1 48 ? 13.461 -7.895 -11.445 1 90.19 48 CYS B CA 1
ATOM 3363 C C . CYS B 1 48 ? 11.945 -7.98 -11.258 1 90.19 48 CYS B C 1
ATOM 3365 O O . CYS B 1 48 ? 11.25 -8.594 -12.062 1 90.19 48 CYS B O 1
ATOM 3367 N N . TYR B 1 49 ? 11.5 -7.438 -10.211 1 91.56 49 TYR B N 1
ATOM 3368 C CA . TYR B 1 49 ? 10.086 -7.445 -9.859 1 91.56 49 TYR B CA 1
ATOM 3369 C C . TYR B 1 49 ? 9.664 -6.113 -9.25 1 91.56 49 TYR B C 1
ATOM 3371 O O . TYR B 1 49 ? 10.32 -5.609 -8.336 1 91.56 49 TYR B O 1
ATOM 3379 N N . SER B 1 50 ? 8.594 -5.555 -9.672 1 93.88 50 SER B N 1
ATOM 3380 C CA . SER B 1 50 ? 8.242 -4.16 -9.422 1 93.88 50 SER B CA 1
ATOM 3381 C C . SER B 1 50 ? 7.828 -3.951 -7.969 1 93.88 50 SER B C 1
ATOM 3383 O O . SER B 1 50 ? 7.898 -2.834 -7.453 1 93.88 50 SER B O 1
ATOM 3385 N N . ARG B 1 51 ? 7.344 -4.961 -7.242 1 92.88 51 ARG B N 1
ATOM 3386 C CA . ARG B 1 51 ? 7.07 -4.789 -5.816 1 92.88 51 ARG B CA 1
ATOM 3387 C C . ARG B 1 51 ? 8.344 -4.438 -5.055 1 92.88 51 ARG B C 1
ATOM 3389 O O . ARG B 1 51 ? 8.305 -3.689 -4.078 1 92.88 51 ARG B O 1
ATOM 3396 N N . VAL B 1 52 ? 9.445 -4.984 -5.527 1 93.38 52 VAL B N 1
ATOM 3397 C CA . VAL B 1 52 ? 10.734 -4.766 -4.875 1 93.38 52 VAL B CA 1
ATOM 3398 C C . VAL B 1 52 ? 11.305 -3.414 -5.293 1 93.38 52 VAL B C 1
ATOM 3400 O O . VAL B 1 52 ? 11.672 -2.6 -4.441 1 93.38 52 VAL B O 1
ATOM 3403 N N . SER B 1 53 ? 11.414 -3.217 -6.535 1 94.88 53 SER B N 1
ATOM 3404 C CA . SER B 1 53 ? 11.914 -1.957 -7.082 1 94.88 53 SER B CA 1
ATOM 3405 C C . SER B 1 53 ? 11.375 -1.717 -8.484 1 94.88 53 SER B C 1
ATOM 3407 O O . SER B 1 53 ? 11.188 -2.662 -9.258 1 94.88 53 SER B O 1
ATOM 3409 N N . ASN B 1 54 ? 11.102 -0.541 -8.836 1 96.19 54 ASN B N 1
ATOM 3410 C CA . ASN B 1 54 ? 10.578 -0.062 -10.109 1 96.19 54 ASN B CA 1
ATOM 3411 C C . ASN B 1 54 ? 11.312 1.189 -10.578 1 96.19 54 ASN B C 1
ATOM 3413 O O . ASN B 1 54 ? 11.578 2.096 -9.789 1 96.19 54 ASN B O 1
ATOM 3417 N N . PRO B 1 55 ? 11.648 1.212 -11.891 1 95 55 PRO B N 1
ATOM 3418 C CA . PRO B 1 55 ? 12.453 2.334 -12.383 1 95 55 PRO B CA 1
ATOM 3419 C C . PRO B 1 55 ? 11.812 3.689 -12.086 1 95 55 PRO B C 1
ATOM 3421 O O . PRO B 1 55 ? 12.508 4.621 -11.656 1 95 55 PRO B O 1
ATOM 3424 N N . THR B 1 56 ? 10.516 3.863 -12.367 1 96.19 56 THR B N 1
ATOM 3425 C CA . THR B 1 56 ? 9.82 5.121 -12.117 1 96.19 56 THR B CA 1
ATOM 3426 C C . THR B 1 56 ? 9.82 5.461 -10.633 1 96.19 56 THR B C 1
ATOM 3428 O O . THR B 1 56 ? 10.141 6.586 -10.242 1 96.19 56 THR B O 1
ATOM 3431 N N . ARG B 1 57 ? 9.438 4.496 -9.789 1 97.5 57 ARG B N 1
ATOM 3432 C CA . ARG B 1 57 ? 9.375 4.684 -8.344 1 97.5 57 ARG B CA 1
ATOM 3433 C C . ARG B 1 57 ? 10.766 4.965 -7.77 1 97.5 57 ARG B C 1
ATOM 3435 O O . ARG B 1 57 ? 10.914 5.797 -6.871 1 97.5 57 ARG B O 1
ATOM 3442 N N . LYS B 1 58 ? 11.781 4.293 -8.266 1 96.94 58 LYS B N 1
ATOM 3443 C CA . LYS B 1 58 ? 13.141 4.492 -7.793 1 96.94 58 LYS B CA 1
ATOM 3444 C C . LYS B 1 58 ? 13.617 5.918 -8.062 1 96.94 58 LYS B C 1
ATOM 3446 O O . LYS B 1 58 ? 14.32 6.512 -7.238 1 96.94 58 LYS B O 1
ATOM 3451 N N . ALA B 1 59 ? 13.305 6.422 -9.258 1 96.56 59 ALA B N 1
ATOM 3452 C CA . ALA B 1 59 ? 13.656 7.805 -9.578 1 96.56 59 ALA B CA 1
ATOM 3453 C C . ALA B 1 59 ? 13.055 8.773 -8.562 1 96.56 59 ALA B C 1
ATOM 3455 O O . ALA B 1 59 ? 13.742 9.648 -8.047 1 96.56 59 ALA B O 1
ATOM 3456 N N . TYR B 1 60 ? 11.805 8.602 -8.266 1 97.94 60 TYR B N 1
ATOM 3457 C CA . TYR B 1 60 ? 11.102 9.414 -7.285 1 97.94 60 TYR B CA 1
ATOM 3458 C C . TYR B 1 60 ? 11.711 9.258 -5.898 1 97.94 60 TYR B C 1
ATOM 3460 O O . TYR B 1 60 ? 12 10.25 -5.223 1 97.94 60 TYR B O 1
ATOM 3468 N N . GLU B 1 61 ? 11.93 7.996 -5.457 1 98.5 61 GLU B N 1
ATOM 3469 C CA . GLU B 1 61 ? 12.484 7.695 -4.141 1 98.5 61 GLU B CA 1
ATOM 3470 C C . GLU B 1 61 ? 13.859 8.328 -3.963 1 98.5 61 GLU B C 1
ATOM 3472 O O . GLU B 1 61 ? 14.148 8.922 -2.922 1 98.5 61 GLU B O 1
ATOM 3477 N N . SER B 1 62 ? 14.688 8.195 -4.953 1 97.94 62 SER B N 1
ATOM 3478 C CA . SER B 1 62 ? 16.031 8.75 -4.852 1 97.94 62 SER B CA 1
ATOM 3479 C C . SER B 1 62 ? 15.992 10.273 -4.773 1 97.94 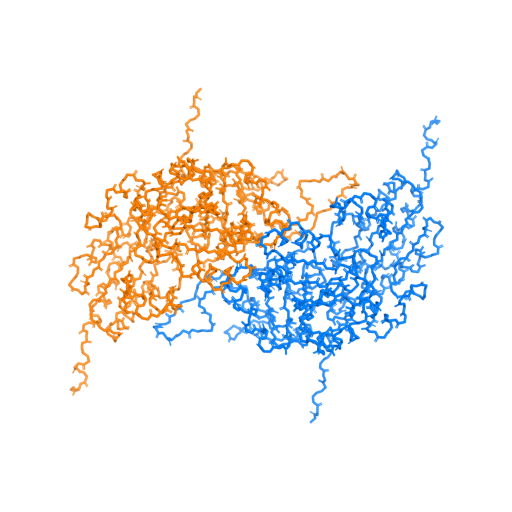62 SER B C 1
ATOM 3481 O O . SER B 1 62 ? 16.766 10.883 -4.031 1 97.94 62 SER B O 1
ATOM 3483 N N . ALA B 1 63 ? 15.141 10.906 -5.523 1 97.12 63 ALA B N 1
ATOM 3484 C CA . ALA B 1 63 ? 14.984 12.359 -5.48 1 97.12 63 ALA B CA 1
ATOM 3485 C C . ALA B 1 63 ? 14.5 12.82 -4.109 1 97.12 63 ALA B C 1
ATOM 3487 O O . ALA B 1 63 ? 15.008 13.797 -3.562 1 97.12 63 ALA B O 1
ATOM 3488 N N . LEU B 1 64 ? 13.555 12.141 -3.596 1 97.75 64 LEU B N 1
ATOM 3489 C CA . LEU B 1 64 ? 12.977 12.484 -2.301 1 97.75 64 LEU B CA 1
ATOM 3490 C C . LEU B 1 64 ? 14.008 12.328 -1.188 1 97.75 64 LEU B C 1
ATOM 3492 O O . LEU B 1 64 ? 14.047 13.141 -0.26 1 97.75 64 LEU B O 1
ATOM 3496 N N . ALA B 1 65 ? 14.773 11.203 -1.218 1 98.38 65 ALA B N 1
ATOM 3497 C CA . ALA B 1 65 ? 15.828 10.992 -0.228 1 98.38 65 ALA B CA 1
ATOM 3498 C C . ALA B 1 65 ? 16.766 12.195 -0.171 1 98.38 65 ALA B C 1
ATOM 3500 O O . ALA B 1 65 ? 17.047 12.727 0.907 1 98.38 65 ALA B O 1
ATOM 3501 N N . GLU B 1 66 ? 17.203 12.602 -1.315 1 96.69 66 GLU B N 1
ATOM 3502 C CA . GLU B 1 66 ? 18.125 13.727 -1.365 1 96.69 66 GLU B CA 1
ATOM 3503 C C . GLU B 1 66 ? 17.453 15.023 -0.913 1 96.69 66 GLU B C 1
ATOM 3505 O O . GLU B 1 66 ? 18.047 15.812 -0.182 1 96.69 66 GLU B O 1
ATOM 3510 N N . LEU B 1 67 ? 16.25 15.242 -1.316 1 96.62 67 LEU B N 1
ATOM 3511 C CA . LEU B 1 67 ? 15.5 16.438 -0.956 1 96.62 67 LEU B CA 1
ATOM 3512 C C . LEU B 1 67 ? 15.391 16.578 0.56 1 96.62 67 LEU B C 1
ATOM 3514 O O . LEU B 1 67 ? 15.469 17.688 1.096 1 96.62 67 LEU B O 1
ATOM 3518 N N . GLU B 1 68 ? 15.203 15.477 1.261 1 97.31 68 GLU B N 1
ATOM 3519 C CA . GLU B 1 68 ? 15.008 15.453 2.707 1 97.31 68 GLU B CA 1
ATOM 3520 C C . GLU B 1 68 ? 16.328 15.273 3.441 1 97.31 68 GLU B C 1
ATOM 3522 O O . GLU B 1 68 ? 16.359 15.078 4.656 1 97.31 68 GLU B O 1
ATOM 3527 N N . SER B 1 69 ? 17.453 15.281 2.742 1 96.75 69 SER B N 1
ATOM 3528 C CA . SER B 1 69 ? 18.797 15.133 3.285 1 96.75 69 SER B CA 1
ATOM 3529 C C . SER B 1 69 ? 19.031 13.711 3.797 1 96.75 69 SER B C 1
ATOM 3531 O O . SER B 1 69 ? 19.75 13.516 4.777 1 96.75 69 SER B O 1
ATOM 3533 N N . GLY B 1 70 ? 18.312 12.742 3.227 1 97.88 70 GLY B N 1
ATOM 3534 C CA . GLY B 1 70 ? 18.516 11.344 3.57 1 97.88 70 GLY B CA 1
ATOM 3535 C C . GLY B 1 70 ? 19.344 10.594 2.553 1 97.88 70 GLY B C 1
ATOM 3536 O O . GLY B 1 70 ? 19.781 11.164 1.551 1 97.88 70 GLY B O 1
ATOM 3537 N N . ILE B 1 71 ? 19.609 9.258 2.824 1 98.06 71 ILE B N 1
ATOM 3538 C CA . ILE B 1 71 ? 20.344 8.398 1.911 1 98.06 71 ILE B CA 1
ATOM 3539 C C . ILE B 1 71 ? 19.406 7.344 1.322 1 98.06 71 ILE B C 1
ATOM 3541 O O . ILE B 1 71 ? 19.766 6.656 0.359 1 98.06 71 ILE B O 1
ATOM 3545 N N . TYR B 1 72 ? 18.234 7.238 1.958 1 98.44 72 TYR B N 1
ATOM 3546 C CA . TYR B 1 72 ? 17.25 6.238 1.56 1 98.44 72 TYR B CA 1
ATOM 3547 C C . TYR B 1 72 ? 15.828 6.781 1.707 1 98.44 72 TYR B C 1
ATOM 3549 O O . TYR B 1 72 ? 15.523 7.48 2.676 1 98.44 72 TYR B O 1
ATOM 3557 N N . ALA B 1 73 ? 15.07 6.539 0.745 1 98.81 73 ALA B N 1
ATOM 3558 C CA . ALA B 1 73 ? 13.633 6.777 0.824 1 98.81 73 ALA B CA 1
ATOM 3559 C C . ALA B 1 73 ? 12.844 5.629 0.196 1 98.81 73 ALA B C 1
ATOM 3561 O O . ALA B 1 73 ? 13.289 5.031 -0.787 1 98.81 73 ALA B O 1
ATOM 3562 N N . THR B 1 74 ? 11.734 5.301 0.751 1 98.75 74 THR B N 1
ATOM 3563 C CA . THR B 1 74 ? 10.773 4.398 0.124 1 98.75 74 THR B CA 1
ATOM 3564 C C . THR B 1 74 ? 9.398 5.055 0.036 1 98.75 74 THR B C 1
ATOM 3566 O O . THR B 1 74 ? 8.969 5.738 0.966 1 98.75 74 THR B O 1
ATOM 3569 N N . ALA B 1 75 ? 8.828 4.906 -1.162 1 98.81 75 ALA B N 1
ATOM 3570 C CA . ALA B 1 75 ? 7.5 5.453 -1.415 1 98.81 75 ALA B CA 1
ATOM 3571 C C . ALA B 1 75 ? 6.414 4.414 -1.152 1 98.81 75 ALA B C 1
ATOM 3573 O O . ALA B 1 75 ? 6.57 3.242 -1.51 1 98.81 75 ALA B O 1
ATOM 3574 N N . THR B 1 76 ? 5.363 4.852 -0.509 1 98.75 76 THR B N 1
ATOM 3575 C CA . THR B 1 76 ? 4.301 3.936 -0.11 1 98.75 76 THR B CA 1
ATOM 3576 C C . THR B 1 76 ? 2.969 4.355 -0.721 1 98.75 76 THR B C 1
ATOM 3578 O O . THR B 1 76 ? 2.852 5.445 -1.285 1 98.75 76 THR B O 1
ATOM 3581 N N . ALA B 1 77 ? 1.952 3.504 -0.585 1 98.38 77 ALA B N 1
ATOM 3582 C CA . ALA B 1 77 ? 0.64 3.67 -1.205 1 98.38 77 ALA B CA 1
ATOM 3583 C C . ALA B 1 77 ? -0.113 4.848 -0.591 1 98.38 77 ALA B C 1
ATOM 3585 O O . ALA B 1 77 ? -1.015 5.41 -1.216 1 98.38 77 ALA B O 1
ATOM 3586 N N . SER B 1 78 ? 0.167 5.172 0.647 1 98.38 78 SER B N 1
ATOM 3587 C CA . SER B 1 78 ? -0.443 6.301 1.347 1 98.38 78 SER B CA 1
ATOM 3588 C C . SER B 1 78 ? 0.428 6.762 2.51 1 98.38 78 SER B C 1
ATOM 3590 O O . SER B 1 78 ? 1.43 6.125 2.836 1 98.38 78 SER B O 1
ATOM 3592 N N . GLY B 1 79 ? 0.033 7.879 3.068 1 98.38 79 GLY B N 1
ATOM 3593 C CA . GLY B 1 79 ? 0.686 8.312 4.293 1 98.38 79 GLY B CA 1
ATOM 3594 C C . GLY B 1 79 ? 0.506 7.34 5.445 1 98.38 79 GLY B C 1
ATOM 3595 O O . GLY B 1 79 ? 1.426 7.133 6.238 1 98.38 79 GLY B O 1
ATOM 3596 N N . MET B 1 80 ? -0.663 6.746 5.559 1 98.06 80 MET B N 1
ATOM 3597 C CA . MET B 1 80 ? -0.907 5.766 6.613 1 98.06 80 MET B CA 1
ATOM 3598 C C . MET B 1 80 ? -0.074 4.508 6.391 1 98.06 80 MET B C 1
ATOM 3600 O O . MET B 1 80 ? 0.367 3.869 7.348 1 98.06 80 MET B O 1
ATOM 3604 N N . ALA B 1 81 ? 0.076 4.168 5.102 1 98.69 81 ALA B N 1
ATOM 3605 C CA . ALA B 1 81 ? 0.969 3.053 4.805 1 98.69 81 ALA B CA 1
ATOM 3606 C C . ALA B 1 81 ? 2.391 3.346 5.273 1 98.69 81 ALA B C 1
ATOM 3608 O O . ALA B 1 81 ? 3.088 2.449 5.758 1 98.69 81 ALA B O 1
ATOM 3609 N N . ALA B 1 82 ? 2.848 4.547 5.086 1 98.81 82 ALA B N 1
ATOM 3610 C CA . ALA B 1 82 ? 4.16 4.961 5.574 1 98.81 82 ALA B CA 1
ATOM 3611 C C . ALA B 1 82 ? 4.238 4.871 7.094 1 98.81 82 ALA B C 1
ATOM 3613 O O . ALA B 1 82 ? 5.215 4.359 7.645 1 98.81 82 ALA B O 1
ATOM 3614 N N . THR B 1 83 ? 3.205 5.41 7.789 1 98.69 83 THR B N 1
ATOM 3615 C CA . THR B 1 83 ? 3.143 5.336 9.242 1 98.69 83 THR B CA 1
ATOM 3616 C C . THR B 1 83 ? 3.199 3.889 9.719 1 98.69 83 THR B C 1
ATOM 3618 O O . THR B 1 83 ? 3.949 3.559 10.641 1 98.69 83 THR B O 1
ATOM 3621 N N . ASN B 1 84 ? 2.42 3.066 9.094 1 98.62 84 ASN B N 1
ATOM 3622 C CA . ASN B 1 84 ? 2.391 1.654 9.461 1 98.62 84 ASN B CA 1
ATOM 3623 C C . ASN B 1 84 ? 3.744 0.988 9.234 1 98.62 84 ASN B C 1
ATOM 3625 O O . ASN B 1 84 ? 4.137 0.097 9.992 1 98.62 84 ASN B O 1
ATOM 3629 N N . LEU B 1 85 ? 4.391 1.316 8.133 1 98.62 85 LEU B N 1
ATOM 3630 C CA . LEU B 1 85 ? 5.719 0.789 7.836 1 98.62 85 LEU B CA 1
ATOM 3631 C C . LEU B 1 85 ? 6.684 1.078 8.977 1 98.62 85 LEU B C 1
ATOM 3633 O O . LEU B 1 85 ? 7.465 0.208 9.375 1 98.62 85 LEU B O 1
ATOM 3637 N N . VAL B 1 86 ? 6.645 2.283 9.547 1 98.75 86 VAL B N 1
ATOM 3638 C CA . VAL B 1 86 ? 7.516 2.658 10.656 1 98.75 86 VAL B CA 1
ATOM 3639 C C . VAL B 1 86 ? 7.184 1.812 11.883 1 98.75 86 VAL B C 1
ATOM 3641 O O . VAL B 1 86 ? 8.086 1.367 12.602 1 98.75 86 VAL B O 1
ATOM 3644 N N . ILE B 1 87 ? 5.918 1.552 12.156 1 98.44 87 ILE B N 1
ATOM 3645 C CA . ILE B 1 87 ? 5.5 0.787 13.328 1 98.44 87 ILE B CA 1
ATOM 3646 C C . ILE B 1 87 ? 5.973 -0.659 13.195 1 98.44 87 ILE B C 1
ATOM 3648 O O . ILE B 1 87 ? 6.289 -1.309 14.195 1 98.44 87 ILE B O 1
ATOM 3652 N N . GLU B 1 88 ? 6.082 -1.148 11.953 1 98.19 88 GLU B N 1
ATOM 3653 C CA . GLU B 1 88 ? 6.535 -2.514 11.703 1 98.19 88 GLU B CA 1
ATOM 3654 C C . GLU B 1 88 ? 8.016 -2.678 12.047 1 98.19 88 GLU B C 1
ATOM 3656 O O . GLU B 1 88 ? 8.531 -3.795 12.055 1 98.19 88 GLU B O 1
ATOM 3661 N N . LEU B 1 89 ? 8.727 -1.583 12.344 1 98 89 LEU B N 1
ATOM 3662 C CA . LEU B 1 89 ? 10.094 -1.648 12.836 1 98 89 LEU B CA 1
ATOM 3663 C C . LEU B 1 89 ? 10.141 -2.162 14.273 1 98 89 LEU B C 1
ATOM 3665 O O . LEU B 1 89 ? 11.195 -2.582 14.758 1 98 89 LEU B O 1
ATOM 3669 N N . LEU B 1 90 ? 9.023 -2.1 15.023 1 98.44 90 LEU B N 1
ATOM 3670 C CA . LEU B 1 90 ? 9.008 -2.305 16.469 1 98.44 90 LEU B CA 1
ATOM 3671 C C . LEU B 1 90 ? 8.672 -3.754 16.812 1 98.44 90 LEU B C 1
ATOM 3673 O O . LEU B 1 90 ? 7.832 -4.371 16.141 1 98.44 90 LEU B O 1
ATOM 3677 N N . PRO B 1 91 ? 9.32 -4.32 17.844 1 98.12 91 PRO B N 1
ATOM 3678 C CA . PRO B 1 91 ? 8.891 -5.637 18.328 1 98.12 91 PRO B CA 1
ATOM 3679 C C . PRO B 1 91 ? 7.539 -5.59 19.031 1 98.12 91 PRO B C 1
ATOM 3681 O O . PRO B 1 91 ? 7.082 -4.516 19.438 1 98.12 91 PRO B O 1
ATOM 3684 N N . LYS B 1 92 ? 6.965 -6.77 19.156 1 97.88 92 LYS B N 1
ATOM 3685 C CA . LYS B 1 92 ? 5.715 -6.844 19.906 1 97.88 92 LYS B CA 1
ATOM 3686 C C . LYS B 1 92 ? 5.871 -6.234 21.297 1 97.88 92 LYS B C 1
ATOM 3688 O O . LYS B 1 92 ? 6.957 -6.266 21.875 1 97.88 92 LYS B O 1
ATOM 3693 N N . ASP B 1 93 ? 4.867 -5.586 21.781 1 98.5 93 ASP B N 1
ATOM 3694 C CA . ASP B 1 93 ? 4.742 -5.051 23.141 1 98.5 93 ASP B CA 1
ATOM 3695 C C . ASP B 1 93 ? 5.684 -3.869 23.359 1 98.5 93 ASP B C 1
ATOM 3697 O O . ASP B 1 93 ? 5.98 -3.502 24.484 1 98.5 93 ASP B O 1
ATOM 3701 N N . ALA B 1 94 ? 6.188 -3.291 22.297 1 98.56 94 ALA B N 1
ATOM 3702 C CA . ALA B 1 94 ? 7.012 -2.09 22.422 1 98.56 94 ALA B CA 1
A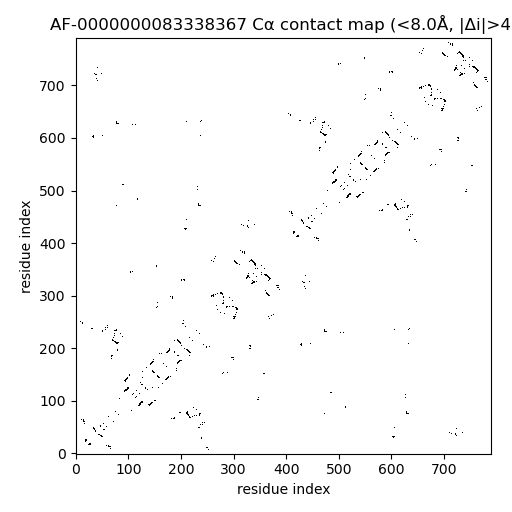TOM 3703 C C . ALA B 1 94 ? 6.199 -0.923 22.969 1 98.56 94 ALA B C 1
ATOM 3705 O O . ALA B 1 94 ? 4.969 -0.934 22.922 1 98.56 94 ALA B O 1
ATOM 3706 N N . HIS B 1 95 ? 6.93 0.028 23.547 1 98.81 95 HIS B N 1
ATOM 3707 C CA . HIS B 1 95 ? 6.336 1.269 24.031 1 98.81 95 HIS B CA 1
ATOM 3708 C C . HIS B 1 95 ? 6.707 2.445 23.141 1 98.81 95 HIS B C 1
ATOM 3710 O O . HIS B 1 95 ? 7.859 2.57 22.719 1 98.81 95 HIS B O 1
ATOM 3716 N N . ILE B 1 96 ? 5.707 3.258 22.766 1 98.81 96 ILE B N 1
ATOM 3717 C CA . ILE B 1 96 ? 5.863 4.445 21.938 1 98.81 96 ILE B CA 1
ATOM 3718 C C . ILE B 1 96 ? 5.535 5.695 22.75 1 98.81 96 ILE B C 1
ATOM 3720 O O . ILE B 1 96 ? 4.551 5.719 23.484 1 98.81 96 ILE B O 1
ATOM 3724 N N . ILE B 1 97 ? 6.398 6.668 22.703 1 98.88 97 ILE B N 1
ATOM 3725 C CA . ILE B 1 97 ? 6.039 8.008 23.156 1 98.88 97 ILE B CA 1
ATOM 3726 C C . ILE B 1 97 ? 5.66 8.875 21.969 1 98.88 97 ILE B C 1
ATOM 3728 O O . ILE B 1 97 ? 6.449 9.031 21.031 1 98.88 97 ILE B O 1
ATOM 3732 N N . ALA B 1 98 ? 4.469 9.422 21.969 1 98 98 ALA B N 1
ATOM 3733 C CA . ALA B 1 98 ? 3.973 10.219 20.844 1 98 98 ALA B CA 1
ATOM 3734 C C . ALA B 1 98 ? 3.578 11.617 21.297 1 98 98 ALA B C 1
ATOM 3736 O O . ALA B 1 98 ? 3.117 11.812 22.422 1 98 98 ALA B O 1
ATOM 3737 N N . MET B 1 99 ? 3.805 12.555 20.406 1 95.81 99 MET B N 1
ATOM 3738 C CA . MET B 1 99 ? 3.275 13.891 20.656 1 95.81 99 MET B CA 1
ATOM 3739 C C . MET B 1 99 ? 1.766 13.844 20.875 1 95.81 99 MET B C 1
ATOM 3741 O O . MET B 1 99 ? 1.05 13.172 20.125 1 95.81 99 MET B O 1
ATOM 3745 N N . LYS B 1 100 ? 1.348 14.5 21.891 1 91.69 100 LYS B N 1
ATOM 3746 C CA . LYS B 1 100 ? -0.098 14.648 22.031 1 91.69 100 LYS B CA 1
ATOM 3747 C C . LYS B 1 100 ? -0.689 15.43 20.859 1 91.69 100 LYS B C 1
ATOM 3749 O O . LYS B 1 100 ? -0.053 16.344 20.344 1 91.69 100 LYS B O 1
ATOM 3754 N N . GLY B 1 101 ? -1.872 15.133 20.422 1 87.81 101 GLY B N 1
ATOM 3755 C CA . GLY B 1 101 ? -2.531 15.812 19.312 1 87.81 101 GLY B CA 1
ATOM 3756 C C . GLY B 1 101 ? -2.109 15.297 17.953 1 87.81 101 GLY B C 1
ATOM 3757 O O . GLY B 1 101 ? -2.09 16.047 16.969 1 87.81 101 GLY B O 1
ATOM 3758 N N . VAL B 1 102 ? -1.718 14.078 17.906 1 90.62 102 VAL B N 1
ATOM 3759 C CA . VAL B 1 102 ? -1.336 13.484 16.625 1 90.62 102 VAL B CA 1
ATOM 3760 C C . VAL B 1 102 ? -2.549 13.422 15.703 1 90.62 102 VAL B C 1
ATOM 3762 O O . VAL B 1 102 ? -3.691 13.469 16.172 1 90.62 102 VAL B O 1
ATOM 3765 N N . TYR B 1 103 ? -2.287 13.445 14.438 1 89.94 103 TYR B N 1
ATOM 3766 C CA . TYR B 1 103 ? -3.293 13.234 13.398 1 89.94 103 TYR B CA 1
ATOM 3767 C C . TYR B 1 103 ? -4.234 12.102 13.773 1 89.94 103 TYR B C 1
ATOM 3769 O O . TYR B 1 103 ? -3.805 11.086 14.328 1 89.94 103 TYR B O 1
ATOM 3777 N N . GLY B 1 104 ? -5.527 12.273 13.492 1 88.19 104 GLY B N 1
ATOM 3778 C CA . GLY B 1 104 ? -6.531 11.281 13.828 1 88.19 104 GLY B CA 1
ATOM 3779 C C . GLY B 1 104 ? -6.227 9.906 13.258 1 88.19 104 GLY B C 1
ATOM 3780 O O . GLY B 1 104 ? -6.508 8.891 13.891 1 88.19 104 GLY B O 1
ATOM 3781 N N . GLY B 1 105 ? -5.742 9.852 12 1 91.69 105 GLY B N 1
ATOM 3782 C CA . GLY B 1 105 ? -5.371 8.586 11.391 1 91.69 105 GLY B CA 1
ATOM 3783 C C . GLY B 1 105 ? -4.246 7.879 12.125 1 91.69 105 GLY B C 1
ATOM 3784 O O . GLY B 1 105 ? -4.25 6.648 12.25 1 91.69 105 GLY B O 1
ATOM 3785 N N . THR B 1 106 ? -3.266 8.641 12.609 1 94.69 106 THR B N 1
ATOM 3786 C CA . THR B 1 106 ? -2.186 8.078 13.414 1 94.69 106 THR B CA 1
ATOM 3787 C C . THR B 1 106 ? -2.727 7.504 14.719 1 94.69 106 THR B C 1
ATOM 3789 O O . THR B 1 106 ? -2.381 6.383 15.102 1 94.69 106 THR B O 1
ATOM 3792 N N . TRP B 1 107 ? -3.523 8.258 15.375 1 92.62 107 TRP B N 1
ATOM 3793 C CA . TRP B 1 107 ? -4.141 7.797 16.609 1 92.62 107 TRP B CA 1
ATOM 3794 C C . TRP B 1 107 ? -4.926 6.512 16.391 1 92.62 107 TRP B C 1
ATOM 3796 O O . TRP B 1 107 ? -4.836 5.574 17.188 1 92.62 107 TRP B O 1
ATOM 3806 N N . ARG B 1 108 ? -5.711 6.48 15.336 1 93.44 108 ARG B N 1
ATOM 3807 C CA . ARG B 1 108 ? -6.496 5.297 15.008 1 93.44 108 ARG B CA 1
ATOM 3808 C C . ARG B 1 108 ? -5.598 4.078 14.812 1 93.44 108 ARG B C 1
ATOM 3810 O O . ARG B 1 108 ? -5.891 2.998 15.328 1 93.44 108 ARG B O 1
ATOM 3817 N N . LEU B 1 109 ? -4.555 4.223 14.039 1 97.25 109 LEU B N 1
ATOM 3818 C CA . LEU B 1 109 ? -3.619 3.127 13.805 1 97.25 109 LEU B CA 1
ATOM 3819 C C . LEU B 1 109 ? -3.02 2.637 15.117 1 97.25 109 LEU B C 1
ATOM 3821 O O . LEU B 1 109 ? -2.953 1.429 15.359 1 97.25 109 LEU B O 1
ATOM 3825 N N . PHE B 1 110 ? -2.613 3.611 15.977 1 96.25 110 PHE B N 1
ATOM 3826 C CA . PHE B 1 110 ? -1.938 3.279 17.234 1 96.25 110 PHE B CA 1
ATOM 3827 C C . PHE B 1 110 ? -2.902 2.629 18.219 1 96.25 110 PHE B C 1
ATOM 3829 O O . PHE B 1 110 ? -2.688 1.495 18.641 1 96.25 110 PHE B O 1
ATOM 3836 N N . GLU B 1 111 ? -4.027 3.283 18.453 1 94.25 111 GLU B N 1
ATOM 3837 C CA . GLU B 1 111 ? -4.891 2.955 19.594 1 94.25 111 GLU B CA 1
ATOM 3838 C C . GLU B 1 111 ? -5.902 1.873 19.219 1 94.25 111 GLU B C 1
ATOM 3840 O O . GLU B 1 111 ? -6.266 1.044 20.047 1 94.25 111 GLU B O 1
ATOM 3845 N N . LYS B 1 112 ? -6.324 1.946 18.016 1 94.94 112 LYS B N 1
ATOM 3846 C CA . LYS B 1 112 ? -7.457 1.085 17.672 1 94.94 112 LYS B CA 1
ATOM 3847 C C . LYS B 1 112 ? -6.992 -0.183 16.969 1 94.94 112 LYS B C 1
ATOM 3849 O O . LYS B 1 112 ? -7.727 -1.171 16.906 1 94.94 112 LYS B O 1
ATOM 3854 N N . LEU B 1 113 ? -5.812 -0.192 16.484 1 97.56 113 LEU B N 1
ATOM 3855 C CA . LEU B 1 113 ? -5.379 -1.372 15.742 1 97.56 113 LEU B CA 1
ATOM 3856 C C . LEU B 1 113 ? -4.125 -1.973 16.359 1 97.56 113 LEU B C 1
ATOM 3858 O O . LEU B 1 113 ? -4.129 -3.131 16.781 1 97.56 113 LEU B O 1
ATOM 3862 N N . LYS B 1 114 ? -3.08 -1.184 16.484 1 98.12 114 LYS B N 1
ATOM 3863 C CA . LYS B 1 114 ? -1.779 -1.756 16.812 1 98.12 114 LYS B CA 1
ATOM 3864 C C . LYS B 1 114 ? -1.729 -2.188 18.281 1 98.12 114 LYS B C 1
ATOM 3866 O O . LYS B 1 114 ? -1.026 -3.139 18.625 1 98.12 114 LYS B O 1
ATOM 3871 N N . THR B 1 115 ? -2.496 -1.538 19.203 1 97.94 115 THR B N 1
ATOM 3872 C CA . THR B 1 115 ? -2.578 -2.031 20.562 1 97.94 115 THR B CA 1
ATOM 3873 C C . THR B 1 115 ? -3.09 -3.469 20.594 1 97.94 115 THR B C 1
ATOM 3875 O O . THR B 1 115 ? -2.703 -4.254 21.469 1 97.94 115 THR B O 1
ATOM 3878 N N . VAL B 1 116 ? -3.92 -3.82 19.625 1 97.69 116 VAL B N 1
ATOM 3879 C CA . VAL B 1 116 ? -4.543 -5.137 19.578 1 97.69 116 VAL B CA 1
ATOM 3880 C C . VAL B 1 116 ? -3.635 -6.113 18.844 1 97.69 116 VAL B C 1
ATOM 3882 O O . VAL B 1 116 ? -3.373 -7.219 19.312 1 97.69 116 VAL B O 1
ATOM 3885 N N . THR B 1 117 ? -3.094 -5.754 17.734 1 98.06 117 THR B N 1
ATOM 3886 C CA . THR B 1 117 ? -2.416 -6.688 16.844 1 98.06 117 THR B CA 1
ATOM 3887 C C . THR B 1 117 ? -0.958 -6.867 17.266 1 98.06 117 THR B C 1
ATOM 3889 O O . THR B 1 117 ? -0.354 -7.91 16.984 1 98.06 117 THR B O 1
ATOM 3892 N N . THR B 1 118 ? -0.302 -5.852 17.844 1 98.25 118 THR B N 1
ATOM 3893 C CA . THR B 1 118 ? 1.112 -5.934 18.188 1 98.25 118 THR B CA 1
ATOM 3894 C C . THR B 1 118 ? 1.309 -5.832 19.688 1 98.25 118 THR B C 1
ATOM 3896 O O . THR B 1 118 ? 2.377 -6.168 20.203 1 98.25 118 THR B O 1
ATOM 3899 N N . GLY B 1 119 ? 0.351 -5.277 20.438 1 98.19 119 GLY B N 1
ATOM 3900 C CA . GLY B 1 119 ? 0.463 -5.086 21.875 1 98.19 119 GLY B CA 1
ATOM 3901 C C . GLY B 1 119 ? 1.242 -3.84 22.25 1 98.19 119 GLY B C 1
ATOM 3902 O O . GLY B 1 119 ? 1.632 -3.67 23.406 1 98.19 119 GLY B O 1
ATOM 3903 N N . VAL B 1 120 ? 1.465 -2.969 21.328 1 97.88 120 VAL B N 1
ATOM 3904 C CA . VAL B 1 120 ? 2.186 -1.742 21.641 1 97.88 120 VAL B CA 1
ATOM 3905 C C . VAL B 1 120 ? 1.387 -0.921 22.656 1 97.88 120 VAL B C 1
ATOM 3907 O O . VAL B 1 120 ? 0.157 -1.001 22.688 1 97.88 120 VAL B O 1
ATOM 3910 N N . THR B 1 121 ? 2.074 -0.21 23.469 1 98.38 121 THR B N 1
ATOM 3911 C CA . THR B 1 121 ? 1.486 0.791 24.359 1 98.38 121 THR B CA 1
ATOM 3912 C C . THR B 1 121 ? 1.994 2.186 24 1 98.38 121 THR B C 1
ATOM 3914 O O . THR B 1 121 ? 3.109 2.338 23.5 1 98.38 121 THR B O 1
ATOM 3917 N N . ILE B 1 122 ? 1.133 3.199 24.234 1 98.19 122 ILE B N 1
ATOM 3918 C CA . ILE B 1 122 ? 1.494 4.535 23.766 1 98.19 122 ILE B CA 1
ATOM 3919 C C . ILE B 1 122 ? 1.297 5.543 24.906 1 98.19 122 ILE B C 1
ATOM 3921 O O . ILE B 1 122 ? 0.263 5.535 25.578 1 98.19 122 ILE B O 1
ATOM 3925 N N . SER B 1 123 ? 2.293 6.34 25.156 1 98.19 123 SER B N 1
ATOM 3926 C CA . SER B 1 123 ? 2.166 7.531 26 1 98.19 123 SER B CA 1
ATOM 3927 C C . SER B 1 123 ? 2.057 8.797 25.141 1 98.19 123 SER B C 1
ATOM 3929 O O . SER B 1 123 ? 2.996 9.148 24.422 1 98.19 123 SER B O 1
ATOM 3931 N N . TYR B 1 124 ? 0.921 9.406 25.203 1 96.38 124 TYR B N 1
ATOM 3932 C CA . TYR B 1 124 ? 0.746 10.688 24.531 1 96.38 124 TYR B CA 1
ATOM 3933 C C . TYR B 1 124 ? 1.104 11.844 25.469 1 96.38 124 TYR B C 1
ATOM 3935 O O . TYR B 1 124 ? 0.434 12.07 26.469 1 96.38 124 TYR B O 1
ATOM 3943 N N . ILE B 1 125 ? 2.104 12.625 25.109 1 97.31 125 ILE B N 1
ATOM 3944 C CA . ILE B 1 125 ? 2.553 13.688 26 1 97.31 125 ILE B CA 1
ATOM 3945 C C . ILE B 1 125 ? 2.908 14.93 25.188 1 97.31 125 ILE B C 1
ATOM 3947 O O . ILE B 1 125 ? 2.916 14.898 23.953 1 97.31 125 ILE B O 1
ATOM 3951 N N . ASP B 1 126 ? 3.088 16.047 25.906 1 96.38 126 ASP B N 1
ATOM 3952 C CA . ASP B 1 126 ? 3.754 17.203 25.312 1 96.38 126 ASP B CA 1
ATOM 3953 C C . ASP B 1 126 ? 5.262 16.984 25.219 1 96.38 126 ASP B C 1
ATOM 3955 O O . ASP B 1 126 ? 5.973 17.047 26.219 1 96.38 126 ASP B O 1
ATOM 3959 N N . LEU B 1 127 ? 5.73 16.781 24.047 1 97.88 127 LEU B N 1
ATOM 3960 C CA . LEU B 1 127 ? 7.129 16.422 23.844 1 97.88 127 LEU B CA 1
ATOM 3961 C C . LEU B 1 127 ? 8.047 17.594 24.188 1 97.88 127 LEU B C 1
ATOM 3963 O O . LEU B 1 127 ? 9.258 17.422 24.344 1 97.88 127 LEU B O 1
ATOM 3967 N N . ASN B 1 128 ? 7.477 18.734 24.344 1 96.94 128 ASN B N 1
ATOM 3968 C CA . ASN B 1 128 ? 8.289 19.891 24.719 1 96.94 128 ASN B CA 1
ATOM 3969 C C . ASN B 1 128 ? 8.5 19.953 26.234 1 96.94 128 ASN B C 1
ATOM 3971 O O . ASN B 1 128 ? 9.32 20.719 26.703 1 96.94 128 ASN B O 1
ATOM 3975 N N . ASP B 1 129 ? 7.773 19.219 26.969 1 97.75 129 ASP B N 1
ATOM 3976 C CA . ASP B 1 129 ? 8.008 19.062 28.406 1 97.75 129 ASP B CA 1
ATOM 3977 C C . ASP B 1 129 ? 9.086 18.016 28.672 1 97.75 129 ASP B C 1
ATOM 3979 O O . ASP B 1 129 ? 8.789 16.828 28.781 1 97.75 129 ASP B O 1
ATOM 3983 N N . GLU B 1 130 ? 10.227 18.516 28.906 1 97.5 130 GLU B N 1
ATOM 3984 C CA . GLU B 1 130 ? 11.383 17.625 29.031 1 97.5 130 GLU B CA 1
ATOM 3985 C C . GLU B 1 130 ? 11.203 16.641 30.172 1 97.5 130 GLU B C 1
ATOM 3987 O O . GLU B 1 130 ? 11.547 15.461 30.031 1 97.5 130 GLU B O 1
ATOM 3992 N N . SER B 1 131 ? 10.758 17.109 31.281 1 97.88 131 SER B N 1
ATOM 3993 C CA . SER B 1 131 ? 10.555 16.234 32.438 1 97.88 131 SER B CA 1
ATOM 3994 C C . SER B 1 131 ? 9.562 15.125 32.125 1 97.88 131 SER B C 1
ATOM 3996 O O . SER B 1 131 ? 9.789 13.961 32.469 1 97.88 131 SER B O 1
ATOM 3998 N N . SER B 1 132 ? 8.477 15.492 31.484 1 97.94 132 SER B N 1
ATOM 3999 C CA . SER B 1 132 ? 7.48 14.5 31.109 1 97.94 132 SER B CA 1
ATOM 4000 C C . SER B 1 132 ? 8.062 13.477 30.125 1 97.94 132 SER B C 1
ATOM 4002 O O . SER B 1 132 ? 7.723 12.297 30.188 1 97.94 132 SER B O 1
ATOM 4004 N N . LEU B 1 133 ? 8.867 13.969 29.188 1 98.38 133 LEU B N 1
ATOM 4005 C CA . LEU B 1 133 ? 9.5 13.094 28.219 1 98.38 133 LEU B CA 1
ATOM 4006 C C . LEU B 1 133 ? 10.414 12.078 28.891 1 98.38 133 LEU B C 1
ATOM 4008 O O . LEU B 1 133 ? 10.281 10.875 28.672 1 98.38 133 LEU B O 1
ATOM 4012 N N . ILE B 1 134 ? 11.242 12.539 29.781 1 98.19 134 ILE B N 1
ATOM 4013 C CA . ILE B 1 134 ? 12.211 11.672 30.469 1 98.19 134 ILE B CA 1
ATOM 4014 C C . ILE B 1 134 ? 11.477 10.672 31.344 1 98.19 134 ILE B C 1
ATOM 4016 O O . ILE B 1 134 ? 11.805 9.484 31.359 1 98.19 134 ILE B O 1
ATOM 4020 N N . ASN B 1 135 ? 10.414 11.117 32 1 98.12 135 ASN B N 1
ATOM 4021 C CA . ASN B 1 135 ? 9.664 10.273 32.938 1 98.12 135 ASN B CA 1
ATOM 4022 C C . ASN B 1 135 ? 8.836 9.227 32.188 1 98.12 135 ASN B C 1
ATOM 4024 O O . ASN B 1 135 ? 8.438 8.219 32.781 1 98.12 135 ASN B O 1
ATOM 4028 N N . SER B 1 136 ? 8.555 9.461 30.938 1 98.38 136 SER B N 1
ATOM 4029 C CA . SER B 1 136 ? 7.711 8.547 30.172 1 98.38 136 SER B CA 1
ATOM 4030 C C . SER B 1 136 ? 8.531 7.418 29.562 1 98.38 136 SER B C 1
ATOM 4032 O O . SER B 1 136 ? 7.973 6.422 29.094 1 98.38 136 SER B O 1
ATOM 4034 N N . ILE B 1 137 ? 9.812 7.543 29.562 1 98.5 137 ILE B N 1
ATOM 4035 C CA . ILE B 1 137 ? 10.664 6.523 28.969 1 98.5 137 ILE B CA 1
ATOM 4036 C C . ILE B 1 137 ? 10.656 5.27 29.844 1 98.5 137 ILE B C 1
ATOM 4038 O O . ILE B 1 137 ? 10.875 5.344 31.047 1 98.5 137 ILE B O 1
ATOM 4042 N N . GLN B 1 138 ? 10.328 4.219 29.25 1 98.25 138 GLN B N 1
ATOM 4043 C CA . GLN B 1 138 ? 10.336 2.891 29.859 1 98.25 138 GLN B CA 1
ATOM 4044 C C . GLN B 1 138 ? 11.414 2.008 29.234 1 98.25 138 GLN B C 1
ATOM 4046 O O . GLN B 1 138 ? 12.047 2.391 28.25 1 98.25 138 GLN B O 1
ATOM 4051 N N . ASN B 1 139 ? 11.656 0.777 29.844 1 97.69 139 ASN B N 1
ATOM 4052 C CA . ASN B 1 139 ? 12.672 -0.142 29.344 1 97.69 139 ASN B CA 1
ATOM 4053 C C . ASN B 1 139 ? 12.352 -0.606 27.922 1 97.69 139 ASN B C 1
ATOM 4055 O O . ASN B 1 139 ? 13.266 -0.877 27.141 1 97.69 139 ASN B O 1
ATOM 4059 N N . ASN B 1 140 ? 11.055 -0.661 27.609 1 98.19 140 ASN B N 1
ATOM 4060 C CA . ASN B 1 140 ? 10.656 -1.168 26.297 1 98.19 140 ASN B CA 1
ATOM 4061 C C . ASN B 1 140 ? 10.273 -0.035 25.344 1 98.19 140 ASN B C 1
ATOM 4063 O O . ASN B 1 140 ? 9.602 -0.262 24.344 1 98.19 140 ASN B O 1
ATOM 4067 N N . THR B 1 141 ? 10.633 1.272 25.688 1 98.69 141 THR B N 1
ATOM 4068 C CA . THR B 1 141 ? 10.414 2.373 24.766 1 98.69 141 THR B CA 1
ATOM 4069 C C . THR B 1 141 ? 11.352 2.266 23.562 1 98.69 141 THR B C 1
ATOM 4071 O O . THR B 1 141 ? 12.57 2.248 23.734 1 98.69 141 THR B O 1
ATOM 4074 N N . THR B 1 142 ? 10.75 2.201 22.391 1 98.12 142 THR B N 1
ATOM 4075 C CA . THR B 1 142 ? 11.578 1.973 21.219 1 98.12 142 THR B CA 1
ATOM 4076 C C . THR B 1 142 ? 11.406 3.102 20.203 1 98.12 142 THR B C 1
ATOM 4078 O O . THR B 1 142 ? 12.227 3.258 19.297 1 98.12 142 THR B O 1
ATOM 4081 N N . LEU B 1 143 ? 10.367 3.908 20.359 1 98.81 143 LEU B N 1
ATOM 4082 C CA . LEU B 1 143 ? 10.062 4.922 19.344 1 98.81 143 LEU B CA 1
ATOM 4083 C C . LEU B 1 143 ? 9.508 6.188 20 1 98.81 143 LEU B C 1
ATOM 4085 O O . LEU B 1 143 ? 8.68 6.105 20.906 1 98.81 143 LEU B O 1
ATOM 4089 N N . ILE B 1 144 ? 10.031 7.309 19.641 1 98.94 144 ILE B N 1
ATOM 4090 C CA . ILE B 1 144 ? 9.391 8.594 19.859 1 98.94 144 ILE B CA 1
ATOM 4091 C C . ILE B 1 144 ? 8.828 9.133 18.547 1 98.94 144 ILE B C 1
ATOM 4093 O O . ILE B 1 144 ? 9.578 9.406 17.609 1 98.94 144 ILE B O 1
ATOM 4097 N N . TRP B 1 145 ? 7.516 9.258 18.484 1 98.81 145 TRP B N 1
ATOM 4098 C CA . TRP B 1 145 ? 6.801 9.766 17.312 1 98.81 145 TRP B CA 1
ATOM 4099 C C . TRP B 1 145 ? 6.539 11.266 17.438 1 98.81 145 TRP B C 1
ATOM 4101 O O . TRP B 1 145 ? 5.75 11.688 18.297 1 98.81 145 TRP B O 1
ATOM 4111 N N . ILE B 1 146 ? 7.16 12.047 16.594 1 98.69 146 ILE B N 1
ATOM 4112 C CA . ILE B 1 146 ? 7.062 13.5 16.625 1 98.69 146 ILE B CA 1
ATOM 4113 C C . ILE B 1 146 ? 6.176 13.984 15.469 1 98.69 146 ILE B C 1
ATOM 4115 O O . ILE B 1 146 ? 6.441 13.688 14.305 1 98.69 146 ILE B O 1
ATOM 4119 N N . GLU B 1 147 ? 5.105 14.602 15.75 1 97.19 147 GLU B N 1
ATOM 4120 C CA . GLU B 1 147 ? 4.305 15.312 14.758 1 97.19 147 GLU B CA 1
ATOM 4121 C C . GLU B 1 147 ? 4.402 16.828 14.953 1 97.19 147 GLU B C 1
ATOM 4123 O O . GLU B 1 147 ? 4.012 17.344 16 1 97.19 147 GLU B O 1
ATOM 4128 N N . THR B 1 148 ? 4.969 17.531 13.977 1 97.19 148 THR B N 1
ATOM 4129 C CA . THR B 1 148 ? 5.23 18.969 14.086 1 97.19 148 THR B CA 1
ATOM 4130 C C . THR B 1 148 ? 5.242 19.625 12.711 1 97.19 148 THR B C 1
ATOM 4132 O O . THR B 1 148 ? 6.098 19.312 11.883 1 97.19 148 THR B O 1
ATOM 4135 N N . PRO B 1 149 ? 4.332 20.562 12.477 1 96.62 149 PRO B N 1
ATOM 4136 C CA . PRO B 1 149 ? 3.225 20.969 13.336 1 96.62 149 PRO B CA 1
ATOM 4137 C C . PRO B 1 149 ? 2.137 19.906 13.453 1 96.62 149 PRO B C 1
ATOM 4139 O O . PRO B 1 149 ? 1.95 19.109 12.531 1 96.62 149 PRO B O 1
ATOM 4142 N N . THR B 1 150 ? 1.48 19.891 14.602 1 93.38 150 THR B N 1
ATOM 4143 C CA . THR B 1 150 ? 0.359 18.984 14.773 1 93.38 150 THR B CA 1
ATOM 4144 C C . THR B 1 150 ? -0.841 19.438 13.945 1 93.38 150 THR B C 1
ATOM 4146 O O . THR B 1 150 ? -0.921 20.594 13.539 1 93.38 150 THR B O 1
ATOM 4149 N N . ASN B 1 151 ? -1.717 18.562 13.625 1 87.38 151 ASN B N 1
ATOM 4150 C CA . ASN B 1 151 ? -3.004 18.797 12.969 1 87.38 151 ASN B CA 1
ATOM 4151 C C . ASN B 1 151 ? -4.164 18.641 13.953 1 87.38 151 ASN B C 1
ATOM 4153 O O . ASN B 1 151 ? -4.277 17.609 14.625 1 87.38 151 ASN B O 1
ATOM 4157 N N . PRO B 1 152 ? -4.906 19.672 14.234 1 86.31 152 PRO B N 1
ATOM 4158 C CA . PRO B 1 152 ? -4.961 20.906 13.453 1 86.31 152 PRO B CA 1
ATOM 4159 C C . PRO B 1 152 ? -4.41 22.109 14.219 1 86.31 152 PRO B C 1
ATOM 4161 O O . PRO B 1 152 ? -4.348 23.219 13.672 1 86.31 152 PRO B O 1
ATOM 4164 N N . LEU B 1 153 ? -3.961 21.938 15.352 1 88.56 153 LEU B N 1
ATOM 4165 C CA . LEU B 1 153 ? -3.705 23.094 16.203 1 88.56 153 LEU B CA 1
ATOM 4166 C C . LEU B 1 153 ? -2.297 23.641 15.977 1 88.56 153 LEU B C 1
ATOM 4168 O O . LEU B 1 153 ? -1.908 24.641 16.578 1 88.56 153 LEU B O 1
ATOM 4172 N N . LEU B 1 154 ? -1.537 22.984 15.172 1 95.75 154 LEU B N 1
ATOM 4173 C CA . LEU B 1 154 ? -0.256 23.469 14.68 1 95.75 154 LEU B CA 1
ATOM 4174 C C . LEU B 1 154 ? 0.731 23.672 15.828 1 95.75 154 LEU B C 1
ATOM 4176 O O . LEU B 1 154 ? 1.484 24.641 15.844 1 95.75 154 LEU B O 1
ATOM 4180 N N . GLU B 1 155 ? 0.625 22.812 16.812 1 95.44 155 GLU B N 1
ATOM 4181 C CA . GLU B 1 155 ? 1.652 22.781 17.844 1 95.44 155 GLU B CA 1
ATOM 4182 C C . GLU B 1 155 ? 2.984 22.297 17.297 1 95.44 155 GLU B C 1
ATOM 4184 O O . GLU B 1 155 ? 3.021 21.359 16.484 1 95.44 155 GLU B O 1
ATOM 4189 N N . LEU B 1 156 ? 4.043 23 17.734 1 98 156 LEU B N 1
ATOM 4190 C CA . LEU B 1 156 ? 5.379 22.641 17.281 1 98 156 LEU B CA 1
ATOM 4191 C C . LEU B 1 156 ? 6.109 21.812 18.328 1 98 156 LEU B C 1
ATOM 4193 O O . LEU B 1 156 ? 5.719 21.797 19.484 1 98 156 LEU B O 1
ATOM 4197 N N . VAL B 1 157 ? 7.082 21.109 17.906 1 98.44 157 VAL B N 1
ATOM 4198 C CA . VAL B 1 157 ? 7.984 20.359 18.766 1 98.44 157 VAL B CA 1
ATOM 4199 C C . VAL B 1 157 ? 9.43 20.766 18.5 1 98.44 157 VAL B C 1
ATOM 4201 O O . VAL B 1 157 ? 9.828 20.938 17.344 1 98.44 157 VAL B O 1
ATOM 4204 N N . ASP B 1 158 ? 10.195 21.062 19.547 1 98.62 158 ASP B N 1
ATOM 4205 C CA . ASP B 1 158 ? 11.633 21.266 19.406 1 98.62 158 ASP B CA 1
ATOM 4206 C C . ASP B 1 158 ? 12.344 19.969 19.016 1 98.62 158 ASP B C 1
ATOM 4208 O O . ASP B 1 158 ? 12.805 19.234 19.891 1 98.62 158 ASP B O 1
ATOM 4212 N N . ILE B 1 159 ? 12.492 19.766 17.766 1 98.75 159 ILE B N 1
ATOM 4213 C CA . ILE B 1 159 ? 12.938 18.5 17.203 1 98.75 159 ILE B CA 1
ATOM 4214 C C . ILE B 1 159 ? 14.336 18.172 17.719 1 98.75 159 ILE B C 1
ATOM 4216 O O . ILE B 1 159 ? 14.578 17.062 18.219 1 98.75 159 ILE B O 1
ATOM 4220 N N . ALA B 1 160 ? 15.266 19.094 17.688 1 98.56 160 ALA B N 1
ATOM 4221 C CA . ALA B 1 160 ? 16.656 18.859 18.078 1 98.56 160 ALA B CA 1
ATOM 4222 C C . ALA B 1 160 ? 16.75 18.438 19.531 1 98.56 160 ALA B C 1
ATOM 4224 O O . ALA B 1 160 ? 17.516 17.531 19.875 1 98.56 160 ALA B O 1
ATOM 4225 N N . ARG B 1 161 ? 15.992 19.109 20.359 1 98.25 161 ARG B N 1
ATOM 4226 C CA . ARG B 1 161 ? 16.016 18.797 21.781 1 98.25 161 ARG B CA 1
ATOM 4227 C C . ARG B 1 161 ? 15.508 17.375 22.031 1 98.25 161 ARG B C 1
ATOM 4229 O O . ARG B 1 161 ? 16.141 16.609 22.766 1 98.25 161 ARG B O 1
ATOM 4236 N N . VAL B 1 162 ? 14.383 17.016 21.469 1 98.75 162 VAL B N 1
ATOM 4237 C CA . VAL B 1 162 ? 13.797 15.688 21.641 1 98.75 162 VAL B CA 1
ATOM 4238 C C . VAL B 1 162 ? 14.758 14.625 21.109 1 98.75 162 VAL B C 1
ATOM 4240 O O . VAL B 1 162 ? 14.961 13.586 21.75 1 98.75 162 VAL B O 1
ATOM 4243 N N . CYS B 1 163 ? 15.359 14.867 19.953 1 98.62 163 CYS B N 1
ATOM 4244 C CA . CYS B 1 163 ? 16.25 13.906 19.328 1 98.62 163 CYS B CA 1
ATOM 4245 C C . CYS B 1 163 ? 17.5 13.688 20.172 1 98.62 163 CYS B C 1
ATOM 4247 O O . CYS B 1 163 ? 18.031 12.578 20.234 1 98.62 163 CYS B O 1
ATOM 4249 N N . ARG B 1 164 ? 18.016 14.734 20.781 1 98.19 164 ARG B N 1
ATOM 4250 C CA . ARG B 1 164 ? 19.172 14.609 21.656 1 98.19 164 ARG B CA 1
ATOM 4251 C C . ARG B 1 164 ? 18.875 13.672 22.828 1 98.19 164 ARG B C 1
ATOM 4253 O O . ARG B 1 164 ? 19.688 12.805 23.156 1 98.19 164 ARG B O 1
ATOM 4260 N N . ILE B 1 165 ? 17.734 13.867 23.438 1 98.19 165 ILE B N 1
ATOM 4261 C CA . ILE B 1 165 ? 17.328 13.047 24.562 1 98.19 165 ILE B CA 1
ATOM 4262 C C . ILE B 1 165 ? 17.156 11.602 24.109 1 98.19 165 ILE B C 1
ATOM 4264 O O . ILE B 1 165 ? 17.578 10.672 24.812 1 98.19 165 ILE B O 1
ATOM 4268 N N . ALA B 1 166 ? 16.531 11.352 22.984 1 98.5 166 ALA B N 1
ATOM 4269 C CA . ALA B 1 166 ? 16.297 10.016 22.438 1 98.5 166 ALA B CA 1
ATOM 4270 C C . ALA B 1 166 ? 17.609 9.305 22.156 1 98.5 166 ALA B C 1
ATOM 4272 O O . ALA B 1 166 ? 17.75 8.109 22.453 1 98.5 166 ALA B O 1
ATOM 4273 N N . LYS B 1 167 ? 18.578 10.016 21.578 1 97.31 167 LYS B N 1
ATOM 4274 C CA . LYS B 1 167 ? 19.859 9.445 21.188 1 97.31 167 LYS B CA 1
ATOM 4275 C C . LYS B 1 167 ? 20.625 8.93 22.406 1 97.31 167 LYS B C 1
ATOM 4277 O O . LYS B 1 167 ? 21.266 7.879 22.344 1 97.31 167 LYS B O 1
ATOM 4282 N N . GLU B 1 168 ? 20.531 9.664 23.469 1 96.31 168 GLU B N 1
ATOM 4283 C CA . GLU B 1 168 ? 21.188 9.273 24.703 1 96.31 168 GLU B CA 1
ATOM 4284 C C . GLU B 1 168 ? 20.656 7.945 25.219 1 96.31 168 GLU B C 1
ATOM 4286 O O . GLU B 1 168 ? 21.344 7.246 25.984 1 96.31 168 GLU B O 1
ATOM 4291 N N . ARG B 1 169 ? 19.5 7.566 24.812 1 96.62 169 ARG B N 1
ATOM 4292 C CA . ARG B 1 169 ? 18.828 6.375 25.328 1 96.62 169 ARG B CA 1
ATOM 4293 C C . ARG B 1 169 ? 18.641 5.336 24.234 1 96.62 169 ARG B C 1
ATOM 4295 O O . ARG B 1 169 ? 17.938 4.336 24.438 1 96.62 169 ARG B O 1
ATOM 4302 N N . GLU B 1 170 ? 19.109 5.551 23.016 1 96.75 170 GLU B N 1
ATOM 4303 C CA . GLU B 1 170 ? 19.062 4.664 21.859 1 96.75 170 GLU B CA 1
ATOM 4304 C C . GLU B 1 170 ? 17.625 4.383 21.438 1 96.75 170 GLU B C 1
ATOM 4306 O O . GLU B 1 170 ? 17.25 3.232 21.203 1 96.75 170 GLU B O 1
ATOM 4311 N N . ILE B 1 171 ? 16.797 5.375 21.531 1 98.62 171 ILE B N 1
ATOM 4312 C CA . ILE B 1 171 ? 15.406 5.305 21.094 1 98.62 171 ILE B CA 1
ATOM 4313 C C . ILE B 1 171 ? 15.273 5.914 19.703 1 98.62 171 ILE B C 1
ATOM 4315 O O . ILE B 1 171 ? 15.797 7.004 19.438 1 98.62 171 ILE B O 1
ATOM 4319 N N . ILE B 1 172 ? 14.617 5.238 18.781 1 98.69 172 ILE B N 1
ATOM 4320 C CA . ILE B 1 172 ? 14.406 5.727 17.422 1 98.69 172 ILE B CA 1
ATOM 4321 C C . ILE B 1 172 ? 13.461 6.922 17.453 1 98.69 172 ILE B C 1
ATOM 4323 O O . ILE B 1 172 ? 12.461 6.922 18.172 1 98.69 172 ILE B O 1
ATOM 4327 N N . THR B 1 173 ? 13.758 7.977 16.719 1 98.88 173 THR B N 1
ATOM 4328 C CA . THR B 1 173 ? 12.859 9.109 16.547 1 98.88 173 THR B CA 1
ATOM 4329 C C . THR B 1 173 ? 12.312 9.156 15.117 1 98.88 173 THR B C 1
ATOM 4331 O O . THR B 1 173 ? 13.055 8.938 14.156 1 98.88 173 THR B O 1
ATOM 4334 N N . CYS B 1 174 ? 11.023 9.344 14.992 1 98.88 174 CYS B N 1
ATOM 4335 C CA . CYS B 1 174 ? 10.367 9.539 13.703 1 98.88 174 CYS B CA 1
ATOM 4336 C C . CYS B 1 174 ? 9.578 10.852 13.695 1 98.88 174 CYS B C 1
ATOM 4338 O O . CYS B 1 174 ? 8.758 11.094 14.578 1 98.88 174 CYS B O 1
ATOM 4340 N N . VAL B 1 175 ? 9.82 11.695 12.703 1 98.88 175 VAL B N 1
ATOM 4341 C CA . VAL B 1 175 ? 9.117 12.969 12.578 1 98.88 175 VAL B CA 1
ATOM 4342 C C . VAL B 1 175 ? 8.125 12.898 11.414 1 98.88 175 VAL B C 1
ATOM 4344 O O . VAL B 1 175 ? 8.516 12.695 10.266 1 98.88 175 VAL B O 1
ATOM 4347 N N . ASP B 1 176 ? 6.848 12.984 11.734 1 98.62 176 ASP B N 1
ATOM 4348 C CA . ASP B 1 176 ? 5.879 13.305 10.688 1 98.62 176 ASP B CA 1
ATOM 4349 C C . ASP B 1 176 ? 6.059 14.734 10.188 1 98.62 176 ASP B C 1
ATOM 4351 O O . ASP B 1 176 ? 5.625 15.688 10.836 1 98.62 176 ASP B O 1
ATOM 4355 N N . ASN B 1 177 ? 6.621 14.852 9.055 1 98.25 177 ASN B N 1
ATOM 4356 C CA . ASN B 1 177 ? 7.008 16.141 8.492 1 98.25 177 ASN B CA 1
ATOM 4357 C C . ASN B 1 177 ? 6.043 16.594 7.398 1 98.25 177 ASN B C 1
ATOM 4359 O O . ASN B 1 177 ? 6.379 17.438 6.578 1 98.25 177 ASN B O 1
ATOM 4363 N N . THR B 1 178 ? 4.848 16.031 7.422 1 97.81 178 THR B N 1
ATOM 4364 C CA . THR B 1 178 ? 3.861 16.219 6.363 1 97.81 178 THR B CA 1
ATOM 4365 C C . THR B 1 178 ? 3.525 17.703 6.188 1 97.81 178 THR B C 1
ATOM 4367 O O . THR B 1 178 ? 3.49 18.203 5.062 1 97.81 178 THR B O 1
ATOM 4370 N N . PHE B 1 179 ? 3.342 18.453 7.273 1 96.81 179 PHE B N 1
ATOM 4371 C CA . PHE B 1 179 ? 2.889 19.828 7.207 1 96.81 179 PHE B CA 1
ATOM 4372 C C . PHE B 1 179 ? 4.031 20.75 6.812 1 96.81 179 PHE B C 1
ATOM 4374 O O . PHE B 1 179 ? 3.812 21.781 6.176 1 96.81 179 PHE B O 1
ATOM 4381 N N . ALA B 1 180 ? 5.246 20.391 7.172 1 96.75 180 ALA B N 1
ATOM 4382 C CA . ALA B 1 180 ? 6.395 21.266 6.926 1 96.75 180 ALA B CA 1
ATOM 4383 C C . ALA B 1 180 ? 7.078 20.906 5.605 1 96.75 180 ALA B C 1
ATOM 4385 O O . ALA B 1 180 ? 7.551 21.797 4.891 1 96.75 180 ALA B O 1
ATOM 4386 N N . SER B 1 181 ? 7.113 19.609 5.293 1 94.81 181 SER B N 1
ATOM 4387 C CA . SER B 1 181 ? 7.969 19.094 4.23 1 94.81 181 SER B CA 1
ATOM 4388 C C . SER B 1 181 ? 9.422 19.5 4.449 1 94.81 181 SER B C 1
ATOM 4390 O O . SER B 1 181 ? 9.758 20.109 5.465 1 94.81 181 SER B O 1
ATOM 4392 N N . ALA B 1 182 ? 10.297 19.141 3.484 1 96.75 182 ALA B N 1
ATOM 4393 C CA . ALA B 1 182 ? 11.711 19.531 3.553 1 96.75 182 ALA B CA 1
ATOM 4394 C C . ALA B 1 182 ? 11.883 21.031 3.346 1 96.75 182 ALA B C 1
ATOM 4396 O O . ALA B 1 182 ? 12.914 21.594 3.703 1 96.75 182 ALA B O 1
ATOM 4397 N N . TRP B 1 183 ? 10.898 21.656 2.783 1 97.12 183 TRP B N 1
ATOM 4398 C CA . TRP B 1 183 ? 10.977 23.062 2.445 1 97.12 183 TRP B CA 1
ATOM 4399 C C . TRP B 1 183 ? 11.016 23.922 3.705 1 97.12 183 TRP B C 1
ATOM 4401 O O . TRP B 1 183 ? 11.781 24.891 3.787 1 97.12 183 TRP B O 1
ATOM 4411 N N . ASN B 1 184 ? 10.211 23.594 4.672 1 97.81 184 ASN B N 1
ATOM 4412 C CA . ASN B 1 184 ? 10.055 24.438 5.855 1 97.81 184 ASN B CA 1
ATOM 4413 C C . ASN B 1 184 ? 11.062 24.062 6.941 1 97.81 184 ASN B C 1
ATOM 4415 O O . ASN B 1 184 ? 11.523 24.922 7.691 1 97.81 184 ASN B O 1
ATOM 4419 N N . HIS B 1 185 ? 11.414 22.797 7.121 1 96.12 185 HIS B N 1
ATOM 4420 C CA . HIS B 1 185 ? 12.531 22.344 7.938 1 96.12 185 HIS B CA 1
ATOM 4421 C C . HIS B 1 185 ? 12.906 20.906 7.59 1 96.12 185 HIS B C 1
ATOM 4423 O O . HIS B 1 185 ? 12.109 20.172 7.012 1 96.12 185 HIS B O 1
ATOM 4429 N N . LYS B 1 186 ? 14.086 20.484 7.883 1 97.44 186 LYS B N 1
ATOM 4430 C CA . LYS B 1 186 ? 14.625 19.156 7.598 1 97.44 186 LYS B CA 1
ATOM 4431 C C . LYS B 1 186 ? 14.992 18.422 8.883 1 97.44 186 LYS B C 1
ATOM 4433 O O . LYS B 1 186 ? 16.109 18.547 9.383 1 97.44 186 LYS B O 1
ATOM 4438 N N . PRO B 1 187 ? 14.125 17.578 9.352 1 98.62 187 PRO B N 1
ATOM 4439 C CA . PRO B 1 187 ? 14.305 16.922 10.648 1 98.62 187 PRO B CA 1
ATOM 4440 C C . PRO B 1 187 ? 15.57 16.078 10.711 1 98.62 187 PRO B C 1
ATOM 4442 O O . PRO B 1 187 ? 16.203 15.977 11.758 1 98.62 187 PRO B O 1
ATOM 4445 N N . LEU B 1 188 ? 15.953 15.453 9.578 1 98.56 188 LEU B N 1
ATOM 4446 C CA . LEU B 1 188 ? 17.125 14.594 9.594 1 98.56 188 LEU B CA 1
ATOM 4447 C C . LEU B 1 188 ? 18.375 15.391 9.938 1 98.56 188 LEU B C 1
ATOM 4449 O O . LEU B 1 188 ? 19.297 14.867 10.586 1 98.56 188 LEU B O 1
ATOM 4453 N N . GLU B 1 189 ? 18.438 16.656 9.539 1 97.75 189 GLU B N 1
ATOM 4454 C CA . GLU B 1 189 ? 19.562 17.531 9.859 1 97.75 189 GLU B CA 1
ATOM 4455 C C . GLU B 1 189 ? 19.516 17.969 11.32 1 97.75 189 GLU B C 1
ATOM 4457 O O . GLU B 1 189 ? 20.516 18.469 11.844 1 97.75 189 GLU B O 1
ATOM 4462 N N . MET B 1 190 ? 18.422 17.75 11.961 1 98.25 190 MET B N 1
ATOM 4463 C CA . MET B 1 190 ? 18.234 18.172 13.352 1 98.25 190 MET B CA 1
ATOM 4464 C C . MET B 1 190 ? 18.422 16.984 14.297 1 98.25 190 MET B C 1
ATOM 4466 O O . MET B 1 190 ? 18.25 17.125 15.508 1 98.25 190 MET B O 1
ATOM 4470 N N . GLY B 1 191 ? 18.656 15.82 13.688 1 98.38 191 GLY B N 1
ATOM 4471 C CA . GLY B 1 191 ? 19 14.672 14.508 1 98.38 191 GLY B CA 1
ATOM 4472 C C . GLY B 1 191 ? 17.984 13.562 14.445 1 98.38 191 GLY B C 1
ATOM 4473 O O . GLY B 1 191 ? 18.188 12.484 15.016 1 98.38 191 GLY B O 1
ATOM 4474 N N . ALA B 1 192 ? 16.875 13.75 13.812 1 98.81 192 ALA B N 1
ATOM 4475 C CA . ALA B 1 192 ? 15.859 12.711 13.711 1 98.81 192 ALA B CA 1
ATOM 4476 C C . ALA B 1 192 ? 16.391 11.5 12.945 1 98.81 192 ALA B C 1
ATOM 4478 O O . ALA B 1 192 ? 17.234 11.641 12.062 1 98.81 192 ALA B O 1
ATOM 4479 N N . ASP B 1 193 ? 15.898 10.297 13.25 1 98.81 193 ASP B N 1
ATOM 4480 C CA . ASP B 1 193 ? 16.328 9.07 12.586 1 98.81 193 ASP B CA 1
ATOM 4481 C C . ASP B 1 193 ? 15.5 8.812 11.328 1 98.81 193 ASP B C 1
ATOM 4483 O O . ASP B 1 193 ? 16 8.227 10.359 1 98.81 193 ASP B O 1
ATOM 4487 N N . ILE B 1 194 ? 14.227 9.148 11.414 1 98.88 194 ILE B N 1
ATOM 4488 C CA . ILE B 1 194 ? 13.289 8.844 10.336 1 98.88 194 ILE B CA 1
ATOM 4489 C C . ILE B 1 194 ? 12.398 10.055 10.07 1 98.88 194 ILE B C 1
ATOM 4491 O O . ILE B 1 194 ? 11.977 10.742 11 1 98.88 194 ILE B O 1
ATOM 4495 N N . VAL B 1 195 ? 12.164 10.375 8.82 1 98.88 195 VAL B N 1
ATOM 4496 C CA . VAL B 1 195 ? 11.109 11.281 8.391 1 98.88 195 VAL B CA 1
ATOM 4497 C C . VAL B 1 195 ? 9.977 10.5 7.734 1 98.88 195 VAL B C 1
ATOM 4499 O O . VAL B 1 195 ? 10.227 9.633 6.891 1 98.88 195 VAL B O 1
ATOM 4502 N N . MET B 1 196 ? 8.82 10.68 8.188 1 98.81 196 MET B N 1
ATOM 4503 C CA . MET B 1 196 ? 7.605 10.141 7.574 1 98.81 196 MET B CA 1
ATOM 4504 C C . MET B 1 196 ? 6.797 11.258 6.91 1 98.81 196 MET B C 1
ATOM 4506 O O . MET B 1 196 ? 6.625 12.328 7.484 1 98.81 196 MET B O 1
ATOM 4510 N N . LEU B 1 197 ? 6.289 11.023 5.652 1 98.62 197 LEU B N 1
ATOM 4511 C CA . LEU B 1 197 ? 5.52 12.016 4.91 1 98.62 197 LEU B CA 1
ATOM 4512 C C . LEU B 1 197 ? 4.227 11.414 4.371 1 98.62 197 LEU B C 1
ATOM 4514 O O . LEU B 1 197 ? 4.219 10.273 3.902 1 98.62 197 LEU B O 1
ATOM 4518 N N . SER B 1 198 ? 3.154 12.148 4.488 1 98.25 198 SER B N 1
ATOM 4519 C CA . SER B 1 198 ? 2.068 11.984 3.527 1 98.25 198 SER B CA 1
ATOM 4520 C C . SER B 1 198 ? 2.328 12.789 2.258 1 98.25 198 SER B C 1
ATOM 4522 O O . SER B 1 198 ? 2.154 14.008 2.242 1 98.25 198 SER B O 1
ATOM 4524 N N . THR B 1 199 ? 2.611 12.117 1.204 1 97.81 199 THR B N 1
ATOM 4525 C CA . THR B 1 199 ? 3.021 12.805 -0.012 1 97.81 199 THR B CA 1
ATOM 4526 C C . THR B 1 199 ? 1.807 13.211 -0.84 1 97.81 199 THR B C 1
ATOM 4528 O O . THR B 1 199 ? 1.938 13.914 -1.845 1 97.81 199 THR B O 1
ATOM 4531 N N . SER B 1 200 ? 0.568 12.789 -0.39 1 96.44 200 SER B N 1
ATOM 4532 C CA . SER B 1 200 ? -0.679 13.297 -0.953 1 96.44 200 SER B CA 1
ATOM 4533 C C . SER B 1 200 ? -0.784 14.812 -0.796 1 96.44 200 SER B C 1
ATOM 4535 O O . SER B 1 200 ? -1.569 15.461 -1.489 1 96.44 200 SER B O 1
ATOM 4537 N N . LYS B 1 201 ? -0.064 15.344 0.166 1 97.06 201 LYS B N 1
ATOM 4538 C CA . LYS B 1 201 ? -0.165 16.75 0.553 1 97.06 201 LYS B CA 1
ATOM 4539 C C . LYS B 1 201 ? 0.811 17.609 -0.244 1 97.06 201 LYS B C 1
ATOM 4541 O O . LYS B 1 201 ? 0.747 17.656 -1.474 1 97.06 201 LYS B O 1
ATOM 4546 N N . TYR B 1 202 ? 1.784 18.172 0.32 1 97.69 202 TYR B N 1
ATOM 4547 C CA . TYR B 1 202 ? 2.582 19.219 -0.318 1 97.69 202 TYR B CA 1
ATOM 4548 C C . TYR B 1 202 ? 3.52 18.625 -1.363 1 97.69 202 TYR B C 1
ATOM 4550 O O . TYR B 1 202 ? 3.83 19.266 -2.367 1 97.69 202 TYR B O 1
ATOM 4558 N N . VAL B 1 203 ? 4.066 17.391 -1.146 1 97.31 203 VAL B N 1
ATOM 4559 C CA . VAL B 1 203 ? 4.953 16.766 -2.129 1 97.31 203 VAL B CA 1
ATOM 4560 C C . VAL B 1 203 ? 4.219 16.609 -3.459 1 97.31 203 VAL B C 1
ATOM 4562 O O . VAL B 1 203 ? 4.719 17.031 -4.504 1 97.31 203 VAL B O 1
ATOM 4565 N N . GLY B 1 204 ? 3.084 15.984 -3.48 1 96.31 204 GLY B N 1
ATOM 4566 C CA . GLY B 1 204 ? 2.271 15.945 -4.688 1 96.31 204 GLY B CA 1
ATOM 4567 C C . GLY B 1 204 ? 1.822 17.312 -5.148 1 96.31 204 GLY B C 1
ATOM 4568 O O . GLY B 1 204 ? 2.037 17.688 -6.305 1 96.31 204 GLY B O 1
ATOM 4569 N N . GLY B 1 205 ? 1.105 17.984 -4.281 1 96.25 205 GLY B N 1
ATOM 4570 C CA . GLY B 1 205 ? 0.86 19.406 -4.414 1 96.25 205 GLY B CA 1
ATOM 4571 C C . GLY B 1 205 ? -0.317 19.734 -5.312 1 96.25 205 GLY B C 1
ATOM 4572 O O . GLY B 1 205 ? -0.675 20.906 -5.48 1 96.25 205 GLY B O 1
ATOM 4573 N N . HIS B 1 206 ? -1.045 18.766 -5.91 1 95.06 206 HIS B N 1
ATOM 4574 C CA . HIS B 1 206 ? -2.057 19.094 -6.906 1 95.06 206 HIS B CA 1
ATOM 4575 C C . HIS B 1 206 ? -3.363 18.359 -6.629 1 95.06 206 HIS B C 1
ATOM 4577 O O . HIS B 1 206 ? -4.227 18.266 -7.504 1 95.06 206 HIS B O 1
ATOM 4583 N N . SER B 1 207 ? -3.457 17.703 -5.43 1 95.38 207 SER B N 1
ATOM 4584 C CA . SER B 1 207 ? -4.672 17.016 -5.016 1 95.38 207 SER B CA 1
ATOM 4585 C C . SER B 1 207 ? -5.035 15.906 -6.004 1 95.38 207 SER B C 1
ATOM 4587 O O . SER B 1 207 ? -6.215 15.664 -6.262 1 95.38 207 SER B O 1
ATOM 4589 N N . ASP B 1 208 ? -4.051 15.227 -6.609 1 95.38 208 ASP B N 1
ATOM 4590 C CA . ASP B 1 208 ? -4.332 14.266 -7.672 1 95.38 208 ASP B CA 1
ATOM 4591 C C . ASP B 1 208 ? -3.59 12.953 -7.441 1 95.38 208 ASP B C 1
ATOM 4593 O O . ASP B 1 208 ? -3.27 12.242 -8.391 1 95.38 208 ASP B O 1
ATOM 4597 N N . LEU B 1 209 ? -3.26 12.703 -6.203 1 96.06 209 LEU B N 1
ATOM 4598 C CA . LEU B 1 209 ? -2.688 11.406 -5.855 1 96.06 209 LEU B CA 1
ATOM 4599 C C . LEU B 1 209 ? -2.771 11.164 -4.352 1 96.06 209 LEU B C 1
ATOM 4601 O O . LEU B 1 209 ? -2.928 12.102 -3.574 1 96.06 209 LEU B O 1
ATOM 4605 N N . ILE B 1 210 ? -2.775 9.906 -3.971 1 97.62 210 ILE B N 1
ATOM 4606 C CA . ILE B 1 210 ? -2.51 9.484 -2.602 1 97.62 210 ILE B CA 1
ATOM 4607 C C . ILE B 1 210 ? -1.122 8.852 -2.52 1 97.62 210 ILE B C 1
ATOM 4609 O O . ILE B 1 210 ? -0.726 8.086 -3.408 1 97.62 210 ILE B O 1
ATOM 4613 N N . GLY B 1 211 ? -0.381 9.148 -1.479 1 98.12 211 GLY B N 1
ATOM 4614 C CA . GLY B 1 211 ? 0.935 8.555 -1.313 1 98.12 211 GLY B CA 1
ATOM 4615 C C . GLY B 1 211 ? 1.556 8.844 0.039 1 98.12 211 GLY B C 1
ATOM 4616 O O . GLY B 1 211 ? 1.035 9.656 0.804 1 98.12 211 GLY B O 1
ATOM 4617 N N . GLY B 1 212 ? 2.617 8.164 0.35 1 98.69 212 GLY B N 1
ATOM 4618 C CA . GLY B 1 212 ? 3.451 8.352 1.526 1 98.69 212 GLY B CA 1
ATOM 4619 C C . GLY B 1 212 ? 4.914 8.023 1.278 1 98.69 212 GLY B C 1
ATOM 4620 O O . GLY B 1 212 ? 5.285 7.605 0.182 1 98.69 212 GLY B O 1
ATOM 4621 N N . ALA B 1 213 ? 5.719 8.305 2.268 1 98.81 213 ALA B N 1
ATOM 4622 C CA . ALA B 1 213 ? 7.137 7.977 2.158 1 98.81 213 ALA B CA 1
ATOM 4623 C C . ALA B 1 213 ? 7.793 7.922 3.535 1 98.81 213 ALA B C 1
ATOM 4625 O O . ALA B 1 213 ? 7.328 8.57 4.477 1 98.81 213 ALA B O 1
ATOM 4626 N N . VAL B 1 214 ? 8.805 7.133 3.652 1 98.94 214 VAL B N 1
ATOM 4627 C CA . VAL B 1 214 ? 9.688 7.059 4.812 1 98.94 214 VAL B CA 1
ATOM 4628 C C . VAL B 1 214 ? 11.133 7.289 4.375 1 98.94 214 VAL B C 1
ATOM 4630 O O . VAL B 1 214 ? 11.602 6.672 3.416 1 98.94 214 VAL B O 1
ATOM 4633 N N . ILE B 1 215 ? 11.852 8.188 4.984 1 98.88 215 ILE B N 1
ATOM 4634 C CA . ILE B 1 215 ? 13.219 8.562 4.633 1 98.88 215 ILE B CA 1
ATOM 4635 C C . ILE B 1 215 ? 14.125 8.414 5.852 1 98.88 215 ILE B C 1
ATOM 4637 O O . ILE B 1 215 ? 13.711 8.688 6.98 1 98.88 215 ILE B O 1
ATOM 4641 N N . THR B 1 216 ? 15.328 7.984 5.664 1 98.88 216 THR B N 1
ATOM 4642 C CA . THR B 1 216 ? 16.312 7.922 6.73 1 98.88 216 THR B CA 1
ATOM 4643 C C . THR B 1 216 ? 17.719 8.25 6.195 1 98.88 216 THR B C 1
ATOM 4645 O O . THR B 1 216 ? 17.953 8.188 4.984 1 98.88 216 THR B O 1
ATOM 4648 N N . ASN B 1 217 ? 18.547 8.719 7.062 1 97.94 217 ASN B N 1
ATOM 4649 C CA . ASN B 1 217 ? 19.953 8.945 6.762 1 97.94 217 ASN B CA 1
ATOM 4650 C C . ASN B 1 217 ? 20.844 7.918 7.453 1 97.94 217 ASN B C 1
ATOM 4652 O O . ASN B 1 217 ? 22.062 8.117 7.57 1 97.94 217 ASN B O 1
ATOM 4656 N N . ASN B 1 218 ? 20.25 6.863 7.973 1 98.06 218 ASN B N 1
ATOM 4657 C CA . ASN B 1 218 ? 20.922 5.777 8.68 1 98.06 218 ASN B CA 1
ATOM 4658 C C . ASN B 1 218 ? 20.922 4.492 7.855 1 98.06 218 ASN B C 1
ATOM 4660 O O . ASN B 1 218 ? 19.859 3.951 7.543 1 98.06 218 ASN B O 1
ATOM 4664 N N . GLU B 1 219 ? 22.094 3.959 7.562 1 97.88 219 GLU B N 1
ATOM 4665 C CA . GLU B 1 219 ? 22.234 2.807 6.68 1 97.88 219 GLU B CA 1
ATOM 4666 C C . GLU B 1 219 ? 21.547 1.574 7.258 1 97.88 219 GLU B C 1
ATOM 4668 O O . GLU B 1 219 ? 20.906 0.82 6.531 1 97.88 219 GLU B O 1
ATOM 4673 N N . ALA B 1 220 ? 21.75 1.377 8.531 1 97.81 220 ALA B N 1
ATOM 4674 C CA . ALA B 1 220 ? 21.156 0.209 9.172 1 97.81 220 ALA B CA 1
ATOM 4675 C C . ALA B 1 220 ? 19.625 0.275 9.117 1 97.81 220 ALA B C 1
ATOM 4677 O O . ALA B 1 220 ? 18.969 -0.725 8.82 1 97.81 220 ALA B O 1
ATOM 4678 N N . LEU B 1 221 ? 19.078 1.442 9.438 1 98 221 LEU B N 1
ATOM 4679 C CA . LEU B 1 221 ? 17.625 1.625 9.367 1 98 221 LEU B CA 1
ATOM 4680 C C . LEU B 1 221 ? 17.141 1.479 7.926 1 98 221 LEU B C 1
ATOM 4682 O O . LEU B 1 221 ? 16.047 0.947 7.691 1 98 221 LEU B O 1
ATOM 4686 N N . ALA B 1 222 ? 17.938 1.989 6.988 1 98.5 222 ALA B N 1
ATOM 4687 C CA . ALA B 1 222 ? 17.578 1.873 5.574 1 98.5 222 ALA B CA 1
ATOM 4688 C C . ALA B 1 222 ? 17.391 0.413 5.176 1 98.5 222 ALA B C 1
ATOM 4690 O O . ALA B 1 222 ? 16.422 0.071 4.504 1 98.5 222 ALA B O 1
ATOM 4691 N N . GLY B 1 223 ? 18.391 -0.395 5.551 1 98.19 223 GLY B N 1
ATOM 4692 C CA . GLY B 1 223 ? 18.281 -1.813 5.254 1 98.19 223 GLY B CA 1
ATOM 4693 C C . GLY B 1 223 ? 17.047 -2.459 5.848 1 98.19 223 GLY B C 1
ATOM 4694 O O . GLY B 1 223 ? 16.359 -3.242 5.184 1 98.19 223 GLY B O 1
ATOM 4695 N N . ARG B 1 224 ? 16.703 -2.15 7.082 1 98 224 ARG B N 1
ATOM 4696 C CA . ARG B 1 224 ? 15.531 -2.707 7.766 1 98 224 ARG B CA 1
ATOM 4697 C C . ARG B 1 224 ? 14.234 -2.232 7.109 1 98 224 ARG B C 1
ATOM 4699 O O . ARG B 1 224 ? 13.305 -3.016 6.93 1 98 224 ARG B O 1
ATOM 4706 N N . LEU B 1 225 ? 14.227 -0.945 6.809 1 98.5 225 LEU B N 1
ATOM 4707 C CA . LEU B 1 225 ? 13.055 -0.386 6.152 1 98.5 225 LEU B CA 1
ATOM 4708 C C . LEU B 1 225 ? 12.836 -1.026 4.785 1 98.5 225 LEU B C 1
ATOM 4710 O O . LEU B 1 225 ? 11.695 -1.301 4.395 1 98.5 225 LEU B O 1
ATOM 4714 N N . ASP B 1 226 ? 13.891 -1.217 4.043 1 98.06 226 ASP B N 1
ATOM 4715 C CA . ASP B 1 226 ? 13.797 -1.844 2.729 1 98.06 226 ASP B CA 1
ATOM 4716 C C . ASP B 1 226 ? 13.258 -3.27 2.838 1 98.06 226 ASP B C 1
ATOM 4718 O O . ASP B 1 226 ? 12.43 -3.689 2.029 1 98.06 226 ASP B O 1
ATOM 4722 N N . PHE B 1 227 ? 13.758 -4.012 3.848 1 97.31 227 PHE B N 1
ATOM 4723 C CA . PHE B 1 227 ? 13.266 -5.363 4.098 1 97.31 227 PHE B CA 1
ATOM 4724 C C . PHE B 1 227 ? 11.773 -5.352 4.41 1 97.31 227 PHE B C 1
ATOM 4726 O O . PHE B 1 227 ? 11.016 -6.137 3.84 1 97.31 227 PHE B O 1
ATOM 4733 N N . ILE B 1 228 ? 11.32 -4.465 5.23 1 98.25 228 ILE B N 1
ATOM 4734 C CA . ILE B 1 228 ? 9.938 -4.426 5.699 1 98.25 228 ILE B CA 1
ATOM 4735 C C . ILE B 1 228 ? 9.016 -4 4.559 1 98.25 228 ILE B C 1
ATOM 4737 O O . ILE B 1 228 ? 7.969 -4.617 4.336 1 98.25 228 ILE B O 1
ATOM 4741 N N . LYS B 1 229 ? 9.414 -2.914 3.846 1 97.31 229 LYS B N 1
ATOM 4742 C CA . LYS B 1 229 ? 8.57 -2.443 2.75 1 97.31 229 LYS B CA 1
ATOM 4743 C C . LYS B 1 229 ? 8.359 -3.541 1.712 1 97.31 229 LYS B C 1
ATOM 4745 O O . LYS B 1 229 ? 7.25 -3.703 1.19 1 97.31 229 LYS B O 1
ATOM 4750 N N . THR B 1 230 ? 9.406 -4.297 1.419 1 95.19 230 THR B N 1
ATOM 4751 C CA . THR B 1 230 ? 9.312 -5.402 0.472 1 95.19 230 THR B CA 1
ATOM 4752 C C . THR B 1 230 ? 8.398 -6.5 1.009 1 95.19 230 THR B C 1
ATOM 4754 O O . THR B 1 230 ? 7.641 -7.113 0.251 1 95.19 230 THR B O 1
ATOM 4757 N N . THR B 1 231 ? 8.453 -6.711 2.252 1 96.44 231 THR B N 1
ATOM 4758 C CA . THR B 1 231 ? 7.754 -7.805 2.904 1 96.44 231 THR B CA 1
ATOM 4759 C C . THR B 1 231 ? 6.262 -7.504 3.014 1 96.44 231 THR B C 1
ATOM 4761 O O . THR B 1 231 ? 5.426 -8.359 2.715 1 96.44 231 THR B O 1
ATOM 4764 N N . ILE B 1 232 ? 5.906 -6.254 3.375 1 97.06 232 ILE B N 1
ATOM 4765 C CA . ILE B 1 232 ? 4.496 -5.953 3.588 1 97.06 232 ILE B CA 1
ATOM 4766 C C . ILE B 1 232 ? 3.873 -5.461 2.283 1 97.06 232 ILE B C 1
ATOM 4768 O O . ILE B 1 232 ? 2.65 -5.473 2.129 1 97.06 232 ILE B O 1
ATOM 4772 N N . GLY B 1 233 ? 4.656 -4.91 1.396 1 97.19 233 GLY B N 1
ATOM 4773 C CA . GLY B 1 233 ? 4.246 -4.66 0.023 1 97.19 233 GLY B CA 1
ATOM 4774 C C . GLY B 1 233 ? 3.346 -3.449 -0.12 1 97.19 233 GLY B C 1
ATOM 4775 O O . GLY B 1 233 ? 2.557 -3.363 -1.063 1 97.19 233 GLY B O 1
ATOM 4776 N N . SER B 1 234 ? 3.352 -2.473 0.811 1 96.56 234 SER B N 1
ATOM 4777 C CA . SER B 1 234 ? 2.512 -1.282 0.721 1 96.56 234 SER B CA 1
ATOM 4778 C C . SER B 1 234 ? 3.182 -0.194 -0.112 1 96.56 234 SER B C 1
ATOM 4780 O O . SER B 1 234 ? 3.303 0.949 0.333 1 96.56 234 SER B O 1
ATOM 4782 N N . ILE B 1 235 ? 3.463 -0.494 -1.325 1 97.38 235 ILE B N 1
ATOM 4783 C CA . ILE B 1 235 ? 4.336 0.329 -2.154 1 97.38 235 ILE B CA 1
ATOM 4784 C C . ILE B 1 235 ? 3.498 1.308 -2.973 1 97.38 235 ILE B C 1
ATOM 4786 O O . ILE B 1 235 ? 2.312 1.07 -3.213 1 97.38 235 ILE B O 1
ATOM 4790 N N . ALA B 1 236 ? 4.133 2.385 -3.408 1 98.19 236 ALA B N 1
ATOM 4791 C CA . ALA B 1 236 ? 3.5 3.334 -4.32 1 98.19 236 ALA B CA 1
ATOM 4792 C C . ALA B 1 236 ? 3.447 2.775 -5.742 1 98.19 236 ALA B C 1
ATOM 4794 O O . ALA B 1 236 ? 4.391 2.127 -6.195 1 98.19 236 ALA B O 1
ATOM 4795 N N . SER B 1 237 ? 2.367 3.084 -6.406 1 97.38 237 SER B N 1
ATOM 4796 C CA . SER B 1 237 ? 2.258 2.766 -7.824 1 97.38 237 SER B CA 1
ATOM 4797 C C . SER B 1 237 ? 3.238 3.592 -8.656 1 97.38 237 SER B C 1
ATOM 4799 O O . SER B 1 237 ? 3.555 4.727 -8.297 1 97.38 237 SER B O 1
ATOM 4801 N N . PRO B 1 238 ? 3.658 2.996 -9.836 1 96.69 238 PRO B N 1
ATOM 4802 C CA . PRO B 1 238 ? 4.508 3.797 -10.727 1 96.69 238 PRO B CA 1
ATOM 4803 C C . PRO B 1 238 ? 3.848 5.105 -11.148 1 96.69 238 PRO B C 1
ATOM 4805 O O . PRO B 1 238 ? 4.512 6.141 -11.234 1 96.69 238 PRO B O 1
ATOM 4808 N N . PHE B 1 239 ? 2.551 5.086 -11.398 1 96.25 239 PHE B N 1
ATOM 4809 C CA . PHE B 1 239 ? 1.864 6.297 -11.844 1 96.25 239 PHE B CA 1
ATOM 4810 C C . PHE B 1 239 ? 1.811 7.324 -10.719 1 96.25 239 PHE B C 1
ATOM 4812 O O . PHE B 1 239 ? 2.029 8.516 -10.945 1 96.25 239 PHE B O 1
ATOM 4819 N N . ASP B 1 240 ? 1.472 6.887 -9.531 1 97.38 240 ASP B N 1
ATOM 4820 C CA . ASP B 1 240 ? 1.445 7.812 -8.406 1 97.38 240 ASP B CA 1
ATOM 4821 C C . ASP B 1 240 ? 2.838 8.367 -8.117 1 97.38 240 ASP B C 1
ATOM 4823 O O . ASP B 1 240 ? 2.984 9.539 -7.762 1 97.38 240 ASP B O 1
ATOM 4827 N N . ALA B 1 241 ? 3.836 7.5 -8.281 1 98.06 241 ALA B N 1
ATOM 4828 C CA . ALA B 1 241 ? 5.215 7.957 -8.125 1 98.06 241 ALA B CA 1
ATOM 4829 C C . ALA B 1 241 ? 5.562 9.016 -9.164 1 98.06 241 ALA B C 1
ATOM 4831 O O . ALA B 1 241 ? 6.25 9.992 -8.859 1 98.06 241 ALA B O 1
ATOM 4832 N N . TYR B 1 242 ? 5.129 8.781 -10.398 1 96.94 242 TYR B N 1
ATOM 4833 C CA . TYR B 1 242 ? 5.332 9.742 -11.484 1 96.94 242 TYR B CA 1
ATOM 4834 C C . TYR B 1 242 ? 4.703 11.086 -11.141 1 96.94 242 TYR B C 1
ATOM 4836 O O . TYR B 1 242 ? 5.34 12.133 -11.297 1 96.94 242 TYR B O 1
ATOM 4844 N N . LEU B 1 243 ? 3.432 11.07 -10.672 1 96.44 243 LEU B N 1
ATOM 4845 C CA . LEU B 1 243 ? 2.734 12.297 -10.305 1 96.44 243 LEU B CA 1
ATOM 4846 C C . LEU B 1 243 ? 3.438 13 -9.148 1 96.44 243 LEU B C 1
ATOM 4848 O O . LEU B 1 243 ? 3.549 14.227 -9.133 1 96.44 243 LEU B O 1
ATOM 4852 N N . ALA B 1 244 ? 3.873 12.25 -8.148 1 97.75 244 ALA B N 1
ATOM 4853 C CA . ALA B 1 244 ? 4.566 12.82 -6.996 1 97.75 244 ALA B CA 1
ATOM 4854 C C . ALA B 1 244 ? 5.871 13.492 -7.422 1 97.75 244 ALA B C 1
ATOM 4856 O O . ALA B 1 244 ? 6.18 14.602 -6.98 1 97.75 244 ALA B O 1
ATOM 4857 N N . LEU B 1 245 ? 6.629 12.781 -8.281 1 96.69 245 LEU B N 1
ATOM 4858 C CA . LEU B 1 245 ? 7.879 13.344 -8.789 1 96.69 245 LEU B CA 1
ATOM 4859 C C . LEU B 1 245 ? 7.625 14.633 -9.562 1 96.69 245 LEU B C 1
ATOM 4861 O O . LEU B 1 245 ? 8.367 15.602 -9.414 1 96.69 245 LEU B O 1
ATOM 4865 N N . ARG B 1 246 ? 6.633 14.641 -10.375 1 94.81 246 ARG B N 1
ATOM 4866 C CA . ARG B 1 246 ? 6.242 15.82 -11.133 1 94.81 246 ARG B CA 1
ATOM 4867 C C . ARG B 1 246 ? 5.883 16.969 -10.195 1 94.81 246 ARG B C 1
ATOM 4869 O O . ARG B 1 246 ? 6.332 18.109 -10.398 1 94.81 246 ARG B O 1
ATOM 4876 N N . GLY B 1 247 ? 5.023 16.688 -9.188 1 95.81 247 GLY B N 1
ATOM 4877 C CA . GLY B 1 247 ? 4.621 17.719 -8.234 1 95.81 247 GLY B CA 1
ATOM 4878 C C . GLY B 1 247 ? 5.781 18.266 -7.426 1 95.81 247 GLY B C 1
ATOM 4879 O O . GLY B 1 247 ? 5.844 19.469 -7.164 1 95.81 247 GLY B O 1
ATOM 4880 N N . MET B 1 248 ? 6.676 17.422 -7.043 1 96 248 MET B N 1
ATOM 4881 C CA . MET B 1 248 ? 7.82 17.781 -6.211 1 96 248 MET B CA 1
ATOM 4882 C C . MET B 1 248 ? 8.68 18.844 -6.891 1 96 248 MET B C 1
ATOM 4884 O O . MET B 1 248 ? 9.281 19.688 -6.223 1 96 248 MET B O 1
ATOM 4888 N N . LYS B 1 249 ? 8.719 18.906 -8.195 1 93.88 249 LYS B N 1
ATOM 4889 C CA . LYS B 1 249 ? 9.602 19.797 -8.938 1 93.88 249 LYS B CA 1
ATOM 4890 C C . LYS B 1 249 ? 9.188 21.25 -8.758 1 93.88 249 LYS B C 1
ATOM 4892 O O . LYS B 1 249 ? 10 22.172 -8.93 1 93.88 249 LYS B O 1
ATOM 4897 N N . THR B 1 250 ? 7.926 21.516 -8.352 1 94.94 250 THR B N 1
ATOM 4898 C CA . THR B 1 250 ? 7.473 22.891 -8.133 1 94.94 250 THR B CA 1
ATOM 4899 C C . THR B 1 250 ? 7.285 23.172 -6.648 1 94.94 250 THR B C 1
ATOM 4901 O O . THR B 1 250 ? 6.648 24.156 -6.273 1 94.94 250 THR B O 1
ATOM 4904 N N . LEU B 1 251 ? 7.758 22.266 -5.805 1 97 251 LEU B N 1
ATOM 4905 C CA . LEU B 1 251 ? 7.566 22.375 -4.363 1 97 251 LEU B CA 1
ATOM 4906 C C . LEU B 1 251 ? 8 23.75 -3.863 1 97 251 LEU B C 1
ATOM 4908 O O . LEU B 1 251 ? 7.281 24.391 -3.094 1 97 251 LEU B O 1
ATOM 4912 N N . ASP B 1 252 ? 9.172 24.188 -4.273 1 96.5 252 ASP B N 1
ATOM 4913 C CA . ASP B 1 252 ? 9.703 25.469 -3.781 1 96.5 252 ASP B CA 1
ATOM 4914 C C . ASP B 1 252 ? 8.766 26.625 -4.121 1 96.5 252 ASP B C 1
ATOM 4916 O O . ASP B 1 252 ? 8.453 27.438 -3.258 1 96.5 252 ASP B O 1
ATOM 4920 N N . LEU B 1 253 ? 8.297 26.734 -5.375 1 95 253 LEU B N 1
ATOM 4921 C CA . LEU B 1 253 ? 7.41 27.797 -5.82 1 95 253 LEU B CA 1
ATOM 4922 C C . LEU B 1 253 ? 6.09 27.75 -5.059 1 95 253 LEU B C 1
ATOM 4924 O O . LEU B 1 253 ? 5.59 28.797 -4.621 1 95 253 LEU B O 1
ATOM 4928 N N . ARG B 1 254 ? 5.555 26.562 -4.902 1 97.88 254 ARG B N 1
ATOM 4929 C CA . ARG B 1 254 ? 4.238 26.406 -4.293 1 97.88 254 ARG B CA 1
ATOM 4930 C C . ARG B 1 254 ? 4.285 26.734 -2.803 1 97.88 254 ARG B C 1
ATOM 4932 O O . ARG B 1 254 ? 3.467 27.516 -2.309 1 97.88 254 ARG B O 1
ATOM 4939 N N . MET B 1 255 ? 5.289 26.172 -2.121 1 97.94 255 MET B N 1
ATOM 4940 C CA . MET B 1 255 ? 5.375 26.391 -0.681 1 97.94 255 MET B CA 1
ATOM 4941 C C . MET B 1 255 ? 5.625 27.859 -0.371 1 97.94 255 MET B C 1
ATOM 4943 O O . MET B 1 255 ? 5.074 28.406 0.587 1 97.94 255 MET B O 1
ATOM 4947 N N . ALA B 1 256 ? 6.504 28.516 -1.182 1 97.56 256 ALA B N 1
ATOM 4948 C CA . ALA B 1 256 ? 6.754 29.938 -0.975 1 97.56 256 ALA B CA 1
ATOM 4949 C C . ALA B 1 256 ? 5.461 30.75 -1.061 1 97.56 256 ALA B C 1
ATOM 4951 O O . ALA B 1 256 ? 5.191 31.594 -0.206 1 97.56 256 ALA B O 1
ATOM 4952 N N . ARG B 1 257 ? 4.668 30.5 -2.1 1 97.31 257 ARG B N 1
ATOM 4953 C CA . ARG B 1 257 ? 3.41 31.203 -2.309 1 97.31 257 ARG B CA 1
ATOM 4954 C C . ARG B 1 257 ? 2.389 30.828 -1.24 1 97.31 257 ARG B C 1
ATOM 4956 O O . ARG B 1 257 ? 1.729 31.703 -0.675 1 97.31 257 ARG B O 1
ATOM 4963 N N . GLN B 1 258 ? 2.213 29.594 -0.913 1 98.44 258 GLN B N 1
ATOM 4964 C CA . GLN B 1 258 ? 1.232 29.109 0.055 1 98.44 258 GLN B CA 1
ATOM 4965 C C . GLN B 1 258 ? 1.525 29.656 1.451 1 98.44 258 GLN B C 1
ATOM 4967 O O . GLN B 1 258 ? 0.609 30.047 2.172 1 98.44 258 GLN B O 1
ATOM 4972 N N . CYS B 1 259 ? 2.795 29.656 1.848 1 98.44 259 CYS B N 1
ATOM 4973 C CA . CYS B 1 259 ? 3.172 30.141 3.17 1 98.44 259 CYS B CA 1
ATOM 4974 C C . CYS B 1 259 ? 2.992 31.656 3.27 1 98.44 259 CYS B C 1
ATOM 4976 O O . CYS B 1 259 ? 2.559 32.156 4.301 1 98.44 259 CYS B O 1
ATOM 4978 N N . SER B 1 260 ? 3.352 32.344 2.205 1 98.44 260 SER B N 1
ATOM 4979 C CA . SER B 1 260 ? 3.125 33.812 2.191 1 98.44 260 SER B CA 1
ATOM 4980 C C . SER B 1 260 ? 1.639 34.125 2.291 1 98.44 260 SER B C 1
ATOM 4982 O O . SER B 1 260 ? 1.244 35.031 3.045 1 98.44 260 SER B O 1
ATOM 4984 N N . ASN B 1 261 ? 0.822 33.406 1.491 1 98.56 261 ASN B N 1
ATOM 4985 C CA . ASN B 1 261 ? -0.625 33.594 1.564 1 98.56 261 ASN B CA 1
ATOM 4986 C C . ASN B 1 261 ? -1.154 33.281 2.963 1 98.56 261 ASN B C 1
ATOM 4988 O O . ASN B 1 261 ? -2 34 3.484 1 98.56 261 ASN B O 1
ATOM 4992 N N . ALA B 1 262 ? -0.665 32.219 3.568 1 98.69 262 ALA B N 1
ATOM 4993 C CA . ALA B 1 262 ? -1.13 31.781 4.887 1 98.69 262 ALA B CA 1
ATOM 4994 C C . ALA B 1 262 ? -0.813 32.844 5.945 1 98.69 262 ALA B C 1
ATOM 4996 O O . ALA B 1 262 ? -1.616 33.062 6.848 1 98.69 262 ALA B O 1
ATOM 4997 N N . GLN B 1 263 ? 0.343 33.438 5.844 1 98.62 263 GLN B N 1
ATOM 4998 C CA . GLN B 1 263 ? 0.706 34.5 6.762 1 98.62 263 GLN B CA 1
ATOM 4999 C C . GLN B 1 263 ? -0.306 35.625 6.695 1 98.62 263 GLN B C 1
ATOM 5001 O O . GLN B 1 263 ? -0.776 36.125 7.73 1 98.62 263 GLN B O 1
ATOM 5006 N N . ARG B 1 264 ? -0.66 36.062 5.523 1 98.56 264 ARG B N 1
ATOM 5007 C CA . ARG B 1 264 ? -1.605 37.156 5.328 1 98.56 264 ARG B CA 1
ATOM 5008 C C . ARG B 1 264 ? -2.994 36.781 5.828 1 98.56 264 ARG B C 1
ATOM 5010 O O . ARG B 1 264 ? -3.691 37.594 6.434 1 98.56 264 ARG B O 1
ATOM 5017 N N . ILE B 1 265 ? -3.4 35.594 5.555 1 98.62 265 ILE B N 1
ATOM 5018 C CA . ILE B 1 265 ? -4.703 35.094 6 1 98.62 265 ILE B CA 1
ATOM 5019 C C . ILE B 1 265 ? -4.742 35.031 7.527 1 98.62 265 ILE B C 1
ATOM 5021 O O . ILE B 1 265 ? -5.73 35.438 8.141 1 98.62 265 ILE B O 1
ATOM 5025 N N . ALA B 1 266 ? -3.656 34.531 8.133 1 98.69 266 ALA B N 1
ATOM 5026 C CA . ALA B 1 266 ? -3.578 34.469 9.594 1 98.69 266 ALA B CA 1
ATOM 5027 C C . ALA B 1 266 ? -3.693 35.875 10.203 1 98.69 266 ALA B C 1
ATOM 5029 O O . ALA B 1 266 ? -4.41 36.062 11.188 1 98.69 266 ALA B O 1
ATOM 5030 N N . GLU B 1 267 ? -3.006 36.812 9.641 1 98.5 267 GLU B N 1
ATOM 5031 C CA . GLU B 1 267 ? -3.061 38.188 10.109 1 98.5 267 GLU B CA 1
ATOM 5032 C C . GLU B 1 267 ? -4.465 38.781 9.961 1 98.5 267 GLU B C 1
ATOM 5034 O O . GLU B 1 267 ? -4.969 39.438 10.867 1 98.5 267 GLU B O 1
ATOM 5039 N N . TYR B 1 268 ? -5.039 38.531 8.852 1 98.25 268 TYR B N 1
ATOM 5040 C CA . TYR B 1 268 ? -6.398 39 8.586 1 98.25 268 TYR B CA 1
ATOM 5041 C C . TYR B 1 268 ? -7.375 38.406 9.602 1 98.25 268 TYR B C 1
ATOM 5043 O O . TYR B 1 268 ? -8.156 39.125 10.219 1 98.25 268 TYR B O 1
ATOM 5051 N N . LEU B 1 269 ? -7.309 37.062 9.805 1 98.12 269 LEU B N 1
ATOM 5052 C CA . LEU B 1 269 ? -8.227 36.375 10.703 1 98.12 269 LEU B CA 1
ATOM 5053 C C . LEU B 1 269 ? -8.008 36.812 12.148 1 98.12 269 LEU B C 1
ATOM 5055 O O . LEU B 1 269 ? -8.961 36.938 12.922 1 98.12 269 LEU B O 1
ATOM 5059 N N . ALA B 1 270 ? -6.762 37.062 12.547 1 97.31 270 ALA B N 1
ATOM 5060 C CA . ALA B 1 270 ? -6.418 37.406 13.914 1 97.31 270 ALA B CA 1
ATOM 5061 C C . ALA B 1 270 ? -7.074 38.719 14.312 1 97.31 270 ALA B C 1
ATOM 5063 O O . ALA B 1 270 ? -7.305 39 15.5 1 97.31 270 ALA B O 1
ATOM 5064 N N . HIS B 1 271 ? -7.473 39.531 13.352 1 96.25 271 HIS B N 1
ATOM 5065 C CA . HIS B 1 271 ? -8.031 40.844 13.641 1 96.25 271 HIS B CA 1
ATOM 5066 C C . HIS B 1 271 ? -9.516 40.906 13.297 1 96.25 271 HIS B C 1
ATOM 5068 O O . HIS B 1 271 ? -10.148 41.938 13.445 1 96.25 271 HIS B O 1
ATOM 5074 N N . HIS B 1 272 ? -10.023 39.906 12.859 1 96.25 272 HIS B N 1
ATOM 5075 C CA . HIS B 1 272 ? -11.422 39.906 12.445 1 96.25 272 HIS B CA 1
ATOM 5076 C C . HIS B 1 272 ? -12.352 39.719 13.633 1 96.25 272 HIS B C 1
ATOM 5078 O O . HIS B 1 272 ? -12.125 38.844 14.469 1 96.25 272 HIS B O 1
ATOM 5084 N N . PRO B 1 273 ? -13.414 40.406 13.734 1 95.5 273 PRO B N 1
ATOM 5085 C CA . PRO B 1 273 ? -14.297 40.344 14.906 1 95.5 273 PRO B CA 1
ATOM 5086 C C . PRO B 1 273 ? -15.039 39.031 15.039 1 95.5 273 PRO B C 1
ATOM 5088 O O . PRO B 1 273 ? -15.461 38.656 16.141 1 95.5 273 PRO B O 1
ATOM 5091 N N . ALA B 1 274 ? -15.219 38.312 13.992 1 95.38 274 ALA B N 1
ATOM 5092 C CA . ALA B 1 274 ? -15.969 37.031 14.008 1 95.38 274 ALA B CA 1
ATOM 5093 C C . ALA B 1 274 ? -15.078 35.875 14.453 1 95.38 274 ALA B C 1
ATOM 5095 O O . ALA B 1 274 ? -15.555 34.75 14.609 1 95.38 274 ALA B O 1
ATOM 5096 N N . ILE B 1 275 ? -13.82 36.156 14.719 1 96.56 275 ILE B N 1
ATOM 5097 C CA . ILE B 1 275 ? -12.867 35.094 15.047 1 96.56 275 ILE B CA 1
ATOM 5098 C C . ILE B 1 275 ? -12.625 35.062 16.562 1 96.56 275 ILE B C 1
ATOM 5100 O O . ILE B 1 275 ? -12.398 36.094 17.172 1 96.56 275 ILE B O 1
ATOM 5104 N N . ALA B 1 276 ? -12.719 33.875 17.109 1 95.38 276 ALA B N 1
ATOM 5105 C CA . ALA B 1 276 ? -12.469 33.688 18.531 1 95.38 276 ALA B CA 1
ATOM 5106 C C . ALA B 1 276 ? -10.984 33.469 18.812 1 95.38 276 ALA B C 1
ATOM 5108 O O . ALA B 1 276 ? -10.445 33.938 19.797 1 95.38 276 ALA B O 1
ATOM 5109 N N . SER B 1 277 ? -10.352 32.688 18 1 95.38 277 SER B N 1
ATOM 5110 C CA . SER B 1 277 ? -8.93 32.406 18.172 1 95.38 277 SER B CA 1
ATOM 5111 C C . SER B 1 277 ? -8.289 31.969 16.859 1 95.38 277 SER B C 1
ATOM 5113 O O . SER B 1 277 ? -8.977 31.469 15.961 1 95.38 277 SER B O 1
ATOM 5115 N N . VAL B 1 278 ? -7.055 32.25 16.688 1 96.81 278 VAL B N 1
ATOM 5116 C CA . VAL B 1 278 ? -6.258 31.859 15.531 1 96.81 278 VAL B CA 1
ATOM 5117 C C . VAL B 1 278 ? -4.992 31.141 15.992 1 96.81 278 VAL B C 1
ATOM 5119 O O . VAL B 1 278 ? -4.348 31.562 16.953 1 96.81 278 VAL B O 1
ATOM 5122 N N . TYR B 1 279 ? -4.68 30.031 15.391 1 96.5 279 TYR B N 1
ATOM 5123 C CA . TYR B 1 279 ? -3.434 29.297 15.594 1 96.5 279 TYR B CA 1
ATOM 5124 C C . TYR B 1 279 ? -2.584 29.297 14.328 1 96.5 279 TYR B C 1
ATOM 5126 O O . TYR B 1 279 ? -2.984 28.75 13.297 1 96.5 279 TYR B O 1
ATOM 5134 N N . TYR B 1 280 ? -1.507 29.938 14.383 1 98.31 280 TYR B N 1
ATOM 5135 C CA . TYR B 1 280 ? -0.547 30.016 13.289 1 98.31 280 TYR B CA 1
ATOM 5136 C C . TYR B 1 280 ? 0.849 30.328 13.805 1 98.31 280 TYR B C 1
ATOM 5138 O O . TYR B 1 280 ? 1.084 31.422 14.328 1 98.31 280 TYR B O 1
ATOM 5146 N N . PRO B 1 281 ? 1.776 29.438 13.594 1 98.38 281 PRO B N 1
ATOM 5147 C CA . PRO B 1 281 ? 3.104 29.609 14.195 1 98.38 281 PRO B CA 1
ATOM 5148 C C . PRO B 1 281 ? 3.807 30.875 13.719 1 98.38 281 PRO B C 1
ATOM 5150 O O . PRO B 1 281 ? 4.672 31.406 14.422 1 98.38 281 PRO B O 1
ATOM 5153 N N . GLY B 1 282 ? 3.436 31.422 12.586 1 98.06 282 GLY B N 1
ATOM 5154 C CA . GLY B 1 282 ? 4.066 32.594 12.031 1 98.06 282 GLY B CA 1
ATOM 5155 C C . GLY B 1 282 ? 3.635 33.875 12.719 1 98.06 282 GLY B C 1
ATOM 5156 O O . GLY B 1 282 ? 4.27 34.938 12.547 1 98.06 282 GLY B O 1
ATOM 5157 N N . LEU B 1 283 ? 2.598 33.844 13.453 1 98.06 283 LEU B N 1
ATOM 5158 C CA . LEU B 1 283 ? 2.123 35.031 14.18 1 98.06 283 LEU B CA 1
ATOM 5159 C C . LEU B 1 283 ? 2.871 35.188 15.5 1 98.06 283 LEU B C 1
ATOM 5161 O O . LEU B 1 283 ? 3.117 34.219 16.203 1 98.06 283 LEU B O 1
ATOM 5165 N N . PRO B 1 284 ? 3.176 36.406 15.875 1 97.06 284 PRO B N 1
ATOM 5166 C CA . PRO B 1 284 ? 3.826 36.625 17.172 1 97.06 284 PRO B CA 1
ATOM 5167 C C . PRO B 1 284 ? 2.967 36.188 18.344 1 97.06 284 PRO B C 1
ATOM 5169 O O . PRO B 1 284 ? 3.494 35.875 19.422 1 97.06 284 PRO B O 1
ATOM 5172 N N . SER B 1 285 ? 1.706 36.156 18.188 1 95.56 285 SER B N 1
ATOM 5173 C CA . SER B 1 285 ? 0.784 35.75 19.25 1 95.56 285 SER B CA 1
ATOM 5174 C C . SER B 1 285 ? 0.822 34.25 19.5 1 95.56 285 SER B C 1
ATOM 5176 O O . SER B 1 285 ? 0.331 33.781 20.531 1 95.56 285 SER B O 1
ATOM 5178 N N . HIS B 1 286 ? 1.312 33.469 18.578 1 96.19 286 HIS B N 1
ATOM 5179 C CA . HIS B 1 286 ? 1.439 32.031 18.797 1 96.19 286 HIS B CA 1
ATOM 5180 C C . HIS B 1 286 ? 2.43 31.734 19.906 1 96.19 286 HIS B C 1
ATOM 5182 O O . HIS B 1 286 ? 3.537 32.281 19.938 1 96.19 286 HIS B O 1
ATOM 5188 N N . PRO B 1 287 ? 2.064 30.844 20.844 1 95.62 287 PRO B N 1
ATOM 5189 C CA . PRO B 1 287 ? 2.916 30.609 22 1 95.62 287 PRO B CA 1
ATOM 5190 C C . PRO B 1 287 ? 4.297 30.078 21.625 1 95.62 287 PRO B C 1
ATOM 5192 O O . PRO B 1 287 ? 5.254 30.25 22.391 1 95.62 287 PRO B O 1
ATOM 5195 N N . GLN B 1 288 ? 4.422 29.484 20.469 1 97.75 288 GLN B N 1
ATOM 5196 C CA . GLN B 1 288 ? 5.688 28.875 20.062 1 97.75 288 GLN B CA 1
ATOM 5197 C C . GLN B 1 288 ? 6.293 29.625 18.875 1 97.75 288 GLN B C 1
ATOM 5199 O O . GLN B 1 288 ? 6.957 29.016 18.031 1 97.75 288 GLN B O 1
ATOM 5204 N N . HIS B 1 289 ? 6.008 30.891 18.766 1 98.19 289 HIS B N 1
ATOM 5205 C CA . HIS B 1 289 ? 6.504 31.703 17.672 1 98.19 289 HIS B CA 1
ATOM 5206 C C . HIS B 1 289 ? 8.031 31.703 17.625 1 98.19 289 HIS B C 1
ATOM 5208 O O . HIS B 1 289 ? 8.617 31.641 16.547 1 98.19 289 HIS B O 1
ATOM 5214 N N . GLN B 1 290 ? 8.695 31.75 18.719 1 98.12 290 GLN B N 1
ATOM 5215 C CA . GLN B 1 290 ? 10.156 31.781 18.75 1 98.12 290 GLN B CA 1
ATOM 5216 C C . GLN B 1 290 ? 10.742 30.453 18.266 1 98.12 290 GLN B C 1
ATOM 5218 O O . GLN B 1 290 ? 11.773 30.422 17.594 1 98.12 290 GLN B O 1
ATOM 5223 N N . LEU B 1 291 ? 10.07 29.375 18.672 1 98 291 LEU B N 1
ATOM 5224 C CA . LEU B 1 291 ? 10.508 28.078 18.188 1 98 291 LEU B CA 1
ATOM 5225 C C . LEU B 1 291 ? 10.352 27.984 16.672 1 98 291 LEU B C 1
ATOM 5227 O O . LEU B 1 291 ? 11.211 27.422 15.977 1 98 291 LEU B O 1
ATOM 5231 N N . CYS B 1 292 ? 9.266 28.484 16.141 1 98.38 292 CYS B N 1
ATOM 5232 C CA . CYS B 1 292 ? 9.039 28.547 14.703 1 98.38 292 CYS B CA 1
ATOM 5233 C C . CYS B 1 292 ? 10.172 29.297 14.008 1 98.38 292 CYS B C 1
ATOM 5235 O O . CYS B 1 292 ? 10.734 28.797 13.031 1 98.38 292 CYS B O 1
ATOM 5237 N N . LYS B 1 293 ? 10.547 30.438 14.531 1 97.88 293 LYS B N 1
ATOM 5238 C CA . LYS B 1 293 ? 11.609 31.266 13.953 1 97.88 293 LYS B CA 1
ATOM 5239 C C . LYS B 1 293 ? 12.945 30.516 13.977 1 97.88 293 LYS B C 1
ATOM 5241 O O . LYS B 1 293 ? 13.758 30.656 13.062 1 97.88 293 LYS B O 1
ATOM 5246 N N . LYS B 1 294 ? 13.109 29.75 14.961 1 97.19 294 LYS B N 1
ATOM 5247 C CA . LYS B 1 294 ? 14.375 29.047 15.164 1 97.19 294 LYS B CA 1
ATOM 5248 C C . LYS B 1 294 ? 14.5 27.875 14.211 1 97.19 294 LYS B C 1
ATOM 5250 O O . LYS B 1 294 ? 15.586 27.594 13.695 1 97.19 294 LYS B O 1
ATOM 5255 N N . GLN B 1 295 ? 13.398 27.156 13.953 1 97.25 295 GLN B N 1
ATOM 5256 C CA . GLN B 1 295 ? 13.562 25.828 13.352 1 97.25 295 GLN B CA 1
ATOM 5257 C C . GLN B 1 295 ? 12.867 25.75 12 1 97.25 295 GLN B C 1
ATOM 5259 O O . GLN B 1 295 ? 13.141 24.844 11.211 1 97.25 295 GLN B O 1
ATOM 5264 N N . MET B 1 296 ? 12 26.734 11.695 1 97.94 296 MET B N 1
ATOM 5265 C CA . MET B 1 296 ? 11.219 26.672 10.461 1 97.94 296 MET B CA 1
ATOM 5266 C C . MET B 1 296 ? 11.484 27.891 9.586 1 97.94 296 MET B C 1
ATOM 5268 O O . MET B 1 296 ? 11.805 28.969 10.094 1 97.94 296 MET B O 1
ATOM 5272 N N . ARG B 1 297 ? 11.344 27.703 8.281 1 97.19 297 ARG B N 1
ATOM 5273 C CA . ARG B 1 297 ? 11.492 28.797 7.324 1 97.19 297 ARG B CA 1
ATOM 5274 C C . ARG B 1 297 ? 10.336 29.781 7.449 1 97.19 297 ARG B C 1
ATOM 5276 O O . ARG B 1 297 ? 10.508 30.984 7.207 1 97.19 297 ARG B O 1
ATOM 5283 N N . SER B 1 298 ? 9.156 29.297 7.773 1 98.12 298 SER B N 1
ATOM 5284 C CA . SER B 1 298 ? 7.926 30.078 7.871 1 98.12 298 SER B CA 1
ATOM 5285 C C . SER B 1 298 ? 6.93 29.422 8.82 1 98.12 298 SER B C 1
ATOM 5287 O O . SER B 1 298 ? 7.207 28.359 9.391 1 98.12 298 SER B O 1
ATOM 5289 N N . GLY B 1 299 ? 5.824 30.094 9.008 1 98.25 299 GLY B N 1
ATOM 5290 C CA . GLY B 1 299 ? 4.777 29.531 9.844 1 98.25 299 GLY B CA 1
ATOM 5291 C C . GLY B 1 299 ? 4.008 28.422 9.172 1 98.25 299 GLY B C 1
ATOM 5292 O O . GLY B 1 299 ? 3.168 27.766 9.797 1 98.25 299 GLY B O 1
ATOM 5293 N N . GLY B 1 300 ? 4.285 28.078 7.957 1 98.25 300 GLY B N 1
ATOM 5294 C CA . GLY B 1 300 ? 3.602 27.031 7.227 1 98.25 300 GLY B CA 1
ATOM 5295 C C . GLY B 1 300 ? 2.426 27.531 6.41 1 98.25 300 GLY B C 1
ATOM 5296 O O . GLY B 1 300 ? 2.178 28.734 6.348 1 98.25 300 GLY B O 1
ATOM 5297 N N . ALA B 1 301 ? 1.677 26.578 5.828 1 98.31 301 ALA B N 1
ATOM 5298 C CA . ALA B 1 301 ? 0.641 26.953 4.863 1 98.31 301 ALA B CA 1
ATOM 5299 C C . ALA B 1 301 ? -0.749 26.641 5.41 1 98.31 301 ALA B C 1
ATOM 5301 O O . ALA B 1 301 ? -1.738 26.688 4.672 1 98.31 301 ALA B O 1
ATOM 5302 N N . VAL B 1 302 ? -0.834 26.25 6.664 1 98.12 302 VAL B N 1
ATOM 5303 C CA . VAL B 1 302 ? -2.107 25.938 7.309 1 98.12 302 VAL B CA 1
ATOM 5304 C C . VAL B 1 302 ? -2.381 26.953 8.422 1 98.12 302 VAL B C 1
ATOM 5306 O O . VAL B 1 302 ? -1.476 27.312 9.18 1 98.12 302 VAL B O 1
ATOM 5309 N N . VAL B 1 303 ? -3.557 27.469 8.438 1 98.12 303 VAL B N 1
ATOM 5310 C CA . VAL B 1 303 ? -4.047 28.328 9.5 1 98.12 303 VAL B CA 1
ATOM 5311 C C . VAL B 1 303 ? -5.285 27.719 10.148 1 98.12 303 VAL B C 1
ATOM 5313 O O . VAL B 1 303 ? -6.223 27.312 9.445 1 98.12 303 VAL B O 1
ATOM 5316 N N . THR B 1 304 ? -5.242 27.578 11.453 1 97.06 304 THR B N 1
ATOM 5317 C CA . THR B 1 304 ? -6.426 27.109 12.148 1 97.06 304 THR B CA 1
ATOM 5318 C C . THR B 1 304 ? -7.113 28.25 12.898 1 97.06 304 THR B C 1
ATOM 5320 O O . THR B 1 304 ? -6.445 29.078 13.516 1 97.06 304 THR B O 1
ATOM 5323 N N . ALA B 1 305 ? -8.438 28.312 12.789 1 96.62 305 ALA B N 1
ATOM 5324 C CA . ALA B 1 305 ? -9.18 29.359 13.484 1 96.62 305 ALA B CA 1
ATOM 5325 C C . ALA B 1 305 ? -10.516 28.828 13.992 1 96.62 305 ALA B C 1
ATOM 5327 O O . ALA B 1 305 ? -11.133 27.969 13.375 1 96.62 305 ALA B O 1
ATOM 5328 N N . THR B 1 306 ? -10.836 29.328 15.109 1 95.06 306 THR B N 1
ATOM 5329 C CA . THR B 1 306 ? -12.164 29.078 15.656 1 95.06 306 THR B CA 1
ATOM 5330 C C . THR B 1 306 ? -13.07 30.297 15.461 1 95.06 306 THR B C 1
ATOM 5332 O O . THR B 1 306 ? -12.719 31.406 15.852 1 95.06 306 THR B O 1
ATOM 5335 N N . LEU B 1 307 ? -14.164 30.062 14.828 1 94.81 307 LEU B N 1
ATOM 5336 C CA . LEU B 1 307 ? -15.125 31.141 14.586 1 94.81 307 LEU B CA 1
ATOM 5337 C C . LEU B 1 307 ? -16.047 31.312 15.789 1 94.81 307 LEU B C 1
ATOM 5339 O O . LEU B 1 307 ? -16.391 30.344 16.469 1 94.81 307 LEU B O 1
ATOM 5343 N N . LYS B 1 308 ? -16.391 32.594 16 1 93.94 308 LYS B N 1
ATOM 5344 C CA . LYS B 1 308 ? -17.469 32.844 16.953 1 93.94 308 LYS B CA 1
ATOM 5345 C C . LYS B 1 308 ? -18.828 32.406 16.375 1 93.94 308 LYS B C 1
ATOM 5347 O O . LYS B 1 308 ? -19.016 32.406 15.156 1 93.94 308 LYS B O 1
ATOM 5352 N N . GLY B 1 309 ? -19.703 32 17.266 1 91.31 309 GLY B N 1
ATOM 5353 C CA . GLY B 1 309 ? -21.031 31.625 16.797 1 91.31 309 GLY B CA 1
ATOM 5354 C C . GLY B 1 309 ? -21.328 30.141 16.969 1 91.31 309 GLY B C 1
ATOM 5355 O O . GLY B 1 309 ? -20.75 29.484 17.844 1 91.31 309 GLY B O 1
ATOM 5356 N N . ASP B 1 310 ? -22.375 29.656 16.156 1 91.31 310 ASP B N 1
ATOM 5357 C CA . ASP B 1 310 ? -22.828 28.266 16.281 1 91.31 310 ASP B CA 1
ATOM 5358 C C . ASP B 1 310 ? -22.734 27.547 14.938 1 91.31 310 ASP B C 1
ATOM 5360 O O . ASP B 1 310 ? -22.156 28.062 13.984 1 91.31 310 ASP B O 1
ATOM 5364 N N . MET B 1 311 ? -23.188 26.359 14.945 1 91.31 311 MET B N 1
ATOM 5365 C CA . MET B 1 311 ? -23.094 25.516 13.758 1 91.31 311 MET B CA 1
ATOM 5366 C C . MET B 1 311 ? -23.844 26.141 12.586 1 91.31 311 MET B C 1
ATOM 5368 O O . MET B 1 311 ? -23.438 26 11.43 1 91.31 311 MET B O 1
ATOM 5372 N N . GLN B 1 312 ? -24.891 26.75 12.852 1 91.62 312 GLN B N 1
ATOM 5373 C CA . GLN B 1 312 ? -25.672 27.375 11.789 1 91.62 312 GLN B CA 1
ATOM 5374 C C . GLN B 1 312 ? -24.906 28.516 11.141 1 91.62 312 GLN B C 1
ATOM 5376 O O . GLN B 1 312 ? -24.891 28.656 9.914 1 91.62 312 GLN B O 1
ATOM 5381 N N . SER B 1 313 ? -24.359 29.406 11.977 1 92.25 313 SER B N 1
ATOM 5382 C CA . SER B 1 313 ? -23.547 30.5 11.453 1 92.25 313 SER B CA 1
ATOM 5383 C C . SER B 1 313 ? -22.344 29.969 10.672 1 92.25 313 SER B C 1
ATOM 5385 O O . SER B 1 313 ? -21.953 30.547 9.656 1 92.25 313 SER B O 1
ATOM 5387 N N . LEU B 1 314 ? -21.75 28.906 11.203 1 93.5 314 LEU B N 1
ATOM 5388 C CA . LEU B 1 314 ? -20.625 28.281 10.516 1 93.5 314 LEU B CA 1
ATOM 5389 C C . LEU B 1 314 ? -21.047 27.781 9.133 1 93.5 314 LEU B C 1
ATOM 5391 O O . LEU B 1 314 ? -20.312 27.953 8.156 1 93.5 314 LEU B O 1
ATOM 5395 N N . LYS B 1 315 ? -22.188 27.141 9 1 93.62 315 LYS B N 1
ATOM 5396 C CA . LYS B 1 315 ? -22.688 26.656 7.723 1 93.62 315 LYS B CA 1
ATOM 5397 C C . LYS B 1 315 ? -22.906 27.797 6.746 1 93.62 315 LYS B C 1
ATOM 5399 O O . LYS B 1 315 ? -22.672 27.656 5.543 1 93.62 315 LYS B O 1
ATOM 5404 N N . ARG B 1 316 ? -23.406 28.891 7.238 1 94.19 316 ARG B N 1
ATOM 5405 C CA . ARG B 1 316 ? -23.594 30.062 6.395 1 94.19 316 ARG B CA 1
ATOM 5406 C C . ARG B 1 316 ? -22.25 30.594 5.898 1 94.19 316 ARG B C 1
ATOM 5408 O O . ARG B 1 316 ? -22.125 30.984 4.738 1 94.19 316 ARG B O 1
ATOM 5415 N N . PHE B 1 317 ? -21.328 30.625 6.809 1 95.31 317 PHE B N 1
ATOM 5416 C CA . PHE B 1 317 ? -19.969 31.016 6.414 1 95.31 317 PHE B CA 1
ATOM 5417 C C . PHE B 1 317 ? -19.469 30.141 5.277 1 95.31 317 PHE B C 1
ATOM 5419 O O . PHE B 1 317 ? -19 30.656 4.25 1 95.31 317 PHE B O 1
ATOM 5426 N N . ILE B 1 318 ? -19.547 28.828 5.445 1 94.75 318 ILE B N 1
ATOM 5427 C CA . ILE B 1 318 ? -19.062 27.859 4.461 1 94.75 318 ILE B CA 1
ATOM 5428 C C . ILE B 1 318 ? -19.828 28.047 3.146 1 94.75 318 ILE B C 1
ATOM 5430 O O . ILE B 1 318 ? -19.234 28.016 2.068 1 94.75 318 ILE B O 1
ATOM 5434 N N . GLY B 1 319 ? -21.047 28.234 3.217 1 92.88 319 GLY B N 1
ATOM 5435 C CA . GLY B 1 319 ? -21.875 28.453 2.037 1 92.88 319 GLY B CA 1
ATOM 5436 C C . GLY B 1 319 ? -21.516 29.719 1.279 1 92.88 319 GLY B C 1
ATOM 5437 O O . GLY B 1 319 ? -21.828 29.844 0.091 1 92.88 319 GLY B O 1
ATOM 5438 N N . GLY B 1 320 ? -20.938 30.672 1.94 1 93.75 320 GLY B N 1
ATOM 5439 C CA . GLY B 1 320 ? -20.578 31.953 1.33 1 93.75 320 GLY B CA 1
ATOM 5440 C C . GLY B 1 320 ? -19.25 31.922 0.617 1 93.75 320 GLY B C 1
ATOM 5441 O O . GLY B 1 320 ? -18.922 32.844 -0.142 1 93.75 320 GLY B O 1
ATOM 5442 N N . LEU B 1 321 ? -18.484 30.859 0.826 1 93.75 321 LEU B N 1
ATOM 5443 C CA . LEU B 1 321 ? -17.156 30.75 0.232 1 93.75 321 LEU B CA 1
ATOM 5444 C C . LEU B 1 321 ? -17.25 30.391 -1.247 1 93.75 321 LEU B C 1
ATOM 5446 O O . LEU B 1 321 ? -18.125 29.625 -1.648 1 93.75 321 LEU B O 1
ATOM 5450 N N . HIS B 1 322 ? -16.312 30.938 -2.115 1 90.25 322 HIS B N 1
ATOM 5451 C CA . HIS B 1 322 ? -16.281 30.672 -3.547 1 90.25 322 HIS B CA 1
ATOM 5452 C C . HIS B 1 322 ? -14.977 29.984 -3.947 1 90.25 322 HIS B C 1
ATOM 5454 O O . HIS B 1 322 ? -14.977 29.078 -4.781 1 90.25 322 HIS B O 1
ATOM 5460 N N . TYR B 1 323 ? -13.852 30.438 -3.451 1 92.25 323 TYR B N 1
ATOM 5461 C CA . TYR B 1 323 ? -12.547 29.906 -3.82 1 92.25 323 TYR B CA 1
ATOM 5462 C C . TYR B 1 323 ? -12.086 28.844 -2.818 1 92.25 323 TYR B C 1
ATOM 5464 O O . TYR B 1 323 ? -11.516 27.828 -3.203 1 92.25 323 TYR B O 1
ATOM 5472 N N . PHE B 1 324 ? -12.289 29.109 -1.49 1 94.69 324 PHE B N 1
ATOM 5473 C CA . PHE B 1 324 ? -12.039 28.062 -0.51 1 94.69 324 PHE B CA 1
ATOM 5474 C C . PHE B 1 324 ? -13.016 26.906 -0.688 1 94.69 324 PHE B C 1
ATOM 5476 O O . PHE B 1 324 ? -14.234 27.109 -0.674 1 94.69 324 PHE B O 1
ATOM 5483 N N . VAL B 1 325 ? -12.492 25.75 -0.843 1 92.62 325 VAL B N 1
ATOM 5484 C CA . VAL B 1 325 ? -13.375 24.609 -0.993 1 92.62 325 VAL B CA 1
ATOM 5485 C C . VAL B 1 325 ? -13.367 23.766 0.287 1 92.62 325 VAL B C 1
ATOM 5487 O O . VAL B 1 325 ? -12.328 23.641 0.937 1 92.62 325 VAL B O 1
ATOM 5490 N N . LEU B 1 326 ? -14.531 23.234 0.679 1 92.56 326 LEU B N 1
ATOM 5491 C CA . LEU B 1 326 ? -14.641 22.312 1.808 1 92.56 326 LEU B CA 1
ATOM 5492 C C . LEU B 1 326 ? -14.242 20.891 1.398 1 92.56 326 LEU B C 1
ATOM 5494 O O . LEU B 1 326 ? -14.898 20.281 0.55 1 92.56 326 LEU B O 1
ATOM 5498 N N . ALA B 1 327 ? -13.164 20.438 1.997 1 89.81 327 ALA B N 1
ATOM 5499 C CA . ALA B 1 327 ? -12.664 19.094 1.675 1 89.81 327 ALA B CA 1
ATOM 5500 C C . ALA B 1 327 ? -11.75 18.578 2.775 1 89.81 327 ALA B C 1
ATOM 5502 O O . ALA B 1 327 ? -11.344 19.328 3.662 1 89.81 327 ALA B O 1
ATOM 5503 N N . GLU B 1 328 ? -11.438 17.266 2.783 1 85.12 328 GLU B N 1
ATOM 5504 C CA . GLU B 1 328 ? -10.719 16.594 3.852 1 85.12 328 GLU B CA 1
ATOM 5505 C C . GLU B 1 328 ? -9.211 16.766 3.697 1 85.12 328 GLU B C 1
ATOM 5507 O O . GLU B 1 328 ? -8.461 16.672 4.676 1 85.12 328 GLU B O 1
ATOM 5512 N N . SER B 1 329 ? -8.633 17.188 2.701 1 88.75 329 SER B N 1
ATOM 5513 C CA . SER B 1 329 ? -7.191 17.156 2.459 1 88.75 329 SER B CA 1
ATOM 5514 C C . SER B 1 329 ? -6.586 18.547 2.547 1 88.75 329 SER B C 1
ATOM 5516 O O . SER B 1 329 ? -7.172 19.453 3.154 1 88.75 329 SER B O 1
ATOM 5518 N N . LEU B 1 330 ? -5.387 18.641 2.295 1 91.81 330 LEU B N 1
ATOM 5519 C CA . LEU B 1 330 ? -4.637 19.891 2.244 1 91.81 330 LEU B CA 1
ATOM 5520 C C . LEU B 1 330 ? -3.457 19.781 1.287 1 91.81 330 LEU B C 1
ATOM 5522 O O . LEU B 1 330 ? -3.209 18.719 0.722 1 91.81 330 LEU B O 1
ATOM 5526 N N . GLY B 1 331 ? -2.781 20.859 1.067 1 94.44 331 GLY B N 1
ATOM 5527 C CA . GLY B 1 331 ? -1.491 20.891 0.397 1 94.44 331 GLY B CA 1
ATOM 5528 C C . GLY B 1 331 ? -1.604 21.047 -1.107 1 94.44 331 GLY B C 1
ATOM 5529 O O . GLY B 1 331 ? -0.595 21.203 -1.798 1 94.44 331 GLY B O 1
ATOM 5530 N N . GLY B 1 332 ? -2.793 21.016 -1.657 1 94.25 332 GLY B N 1
ATOM 5531 C CA . GLY B 1 332 ? -2.982 21.266 -3.078 1 94.25 332 GLY B CA 1
ATOM 5532 C C . GLY B 1 332 ? -2.844 22.719 -3.451 1 94.25 332 GLY B C 1
ATOM 5533 O O . GLY B 1 332 ? -2.639 23.578 -2.584 1 94.25 332 GLY B O 1
ATOM 5534 N N . VAL B 1 333 ? -2.953 23 -4.812 1 94.19 333 VAL B N 1
ATOM 5535 C CA . VAL B 1 333 ? -2.789 24.359 -5.312 1 94.19 333 VAL B CA 1
ATOM 5536 C C . VAL B 1 333 ? -4.008 25.188 -4.934 1 94.19 333 VAL B C 1
ATOM 5538 O O . VAL B 1 333 ? -3.924 26.422 -4.855 1 94.19 333 VAL B O 1
ATOM 5541 N N . GLU B 1 334 ? -5.121 24.516 -4.652 1 93.94 334 GLU B N 1
ATOM 5542 C CA . GLU B 1 334 ? -6.355 25.203 -4.281 1 93.94 334 GLU B CA 1
ATOM 5543 C C . GLU B 1 334 ? -6.438 25.422 -2.775 1 93.94 334 GLU B C 1
ATOM 5545 O O . GLU B 1 334 ? -5.922 24.609 -1.997 1 93.94 334 GLU B O 1
ATOM 5550 N N . SER B 1 335 ? -7.055 26.469 -2.357 1 95.69 335 SER B N 1
ATOM 5551 C CA . SER B 1 335 ? -7.348 26.688 -0.944 1 95.69 335 SER B CA 1
ATOM 5552 C C . SER B 1 335 ? -8.516 25.828 -0.482 1 95.69 335 SER B C 1
ATOM 5554 O O . SER B 1 335 ? -9.5 25.656 -1.208 1 95.69 335 SER B O 1
ATOM 5556 N N . MET B 1 336 ? -8.266 25.25 0.73 1 94.81 336 MET B N 1
ATOM 5557 C CA . MET B 1 336 ? -9.266 24.328 1.28 1 94.81 336 MET B CA 1
ATOM 5558 C C . MET B 1 336 ? -9.562 24.656 2.738 1 94.81 336 MET B C 1
ATOM 5560 O O . MET B 1 336 ? -8.688 25.141 3.463 1 94.81 336 MET B O 1
ATOM 5564 N N . ILE B 1 337 ? -10.828 24.484 3.119 1 94.25 337 ILE B N 1
ATOM 5565 C CA . ILE B 1 337 ? -11.172 24.5 4.539 1 94.25 337 ILE B CA 1
ATOM 5566 C C . ILE B 1 337 ? -11.602 23.094 4.977 1 94.25 337 ILE B C 1
ATOM 5568 O O . ILE B 1 337 ? -12.172 22.344 4.191 1 94.25 337 ILE B O 1
ATOM 5572 N N . ASN B 1 338 ? -11.242 22.781 6.098 1 92.75 338 ASN B N 1
ATOM 5573 C CA . ASN B 1 338 ? -11.594 21.516 6.734 1 92.75 338 ASN B CA 1
ATOM 5574 C C . ASN B 1 338 ? -12.273 21.75 8.086 1 92.75 338 ASN B C 1
ATOM 5576 O O . ASN B 1 338 ? -11.82 22.562 8.883 1 92.75 338 ASN B O 1
ATOM 5580 N N . HIS B 1 339 ? -13.438 21.109 8.211 1 90.25 339 HIS B N 1
ATOM 5581 C CA . HIS B 1 339 ? -14.102 21.109 9.508 1 90.25 339 HIS B CA 1
ATOM 5582 C C . HIS B 1 339 ? -13.516 20.031 10.422 1 90.25 339 HIS B C 1
ATOM 5584 O O . HIS B 1 339 ? -13.953 18.875 10.383 1 90.25 339 HIS B O 1
ATOM 5590 N N . SER B 1 340 ? -12.688 20.344 11.312 1 82.19 340 SER B N 1
ATOM 5591 C CA . SER B 1 340 ? -11.852 19.422 12.062 1 82.19 340 SER B CA 1
ATOM 5592 C C . SER B 1 340 ? -12.695 18.484 12.922 1 82.19 340 SER B C 1
ATOM 5594 O O . SER B 1 340 ? -12.398 17.297 13.023 1 82.19 340 SER B O 1
ATOM 5596 N N . ALA B 1 341 ? -13.742 19 13.484 1 78.56 341 ALA B N 1
ATOM 5597 C CA . ALA B 1 341 ? -14.555 18.219 14.414 1 78.56 341 ALA B CA 1
ATOM 5598 C C . ALA B 1 341 ? -15.211 17.031 13.711 1 78.56 341 ALA B C 1
ATOM 5600 O O . ALA B 1 341 ? -15.258 15.93 14.266 1 78.56 341 ALA B O 1
ATOM 5601 N N . SER B 1 342 ? -15.664 17.297 12.5 1 76.94 342 SER B N 1
ATOM 5602 C CA . SER B 1 342 ? -16.422 16.234 11.844 1 76.94 342 SER B CA 1
ATOM 5603 C C . SER B 1 342 ? -15.562 15.477 10.828 1 76.94 342 SER B C 1
ATOM 5605 O O . SER B 1 342 ? -15.93 14.383 10.398 1 76.94 342 SER B O 1
ATOM 5607 N N . MET B 1 343 ? -14.469 15.93 10.391 1 76.5 343 MET B N 1
ATOM 5608 C CA . MET B 1 343 ? -13.672 15.328 9.328 1 76.5 343 MET B CA 1
ATOM 5609 C C . MET B 1 343 ? -12.383 14.734 9.883 1 76.5 343 MET B C 1
ATOM 5611 O O . MET B 1 343 ? -12.359 13.57 10.281 1 76.5 343 MET B O 1
ATOM 5615 N N . SER B 1 344 ? -11.422 15.508 10.172 1 69.69 344 SER B N 1
ATOM 5616 C CA . SER B 1 344 ? -10.094 15.023 10.555 1 69.69 344 SER B CA 1
ATOM 5617 C C . SER B 1 344 ? -10.117 14.383 11.938 1 69.69 344 SER B C 1
ATOM 5619 O O . SER B 1 344 ? -9.32 13.492 12.227 1 69.69 344 SER B O 1
ATOM 5621 N N . HIS B 1 345 ? -11.031 14.742 12.789 1 72.19 345 HIS B N 1
ATOM 5622 C CA . HIS B 1 345 ? -11.078 14.242 14.156 1 72.19 345 HIS B CA 1
ATOM 5623 C C . HIS B 1 345 ? -12.445 13.641 14.477 1 72.19 345 HIS B C 1
ATOM 5625 O O . HIS B 1 345 ? -12.852 13.602 15.641 1 72.19 345 HIS B O 1
ATOM 5631 N N . GLY B 1 346 ? -13.062 13.312 13.43 1 67.5 346 GLY B N 1
ATOM 5632 C CA . GLY B 1 346 ? -14.383 12.727 13.586 1 67.5 346 GLY B CA 1
ATOM 5633 C C . GLY B 1 346 ? -14.383 11.469 14.43 1 67.5 346 GLY B C 1
ATOM 5634 O O . GLY B 1 346 ? -15.422 11.07 14.961 1 67.5 346 GLY B O 1
ATOM 5635 N N . ALA B 1 347 ? -13.234 10.953 14.609 1 64.06 347 ALA B N 1
ATOM 5636 C CA . ALA B 1 347 ? -13.133 9.711 15.367 1 64.06 347 ALA B CA 1
ATOM 5637 C C . ALA B 1 347 ? -13.094 9.984 16.875 1 64.06 347 ALA B C 1
ATOM 5639 O O . ALA B 1 347 ? -13.281 9.078 17.672 1 64.06 347 ALA B O 1
ATOM 5640 N N . MET B 1 348 ? -12.992 11.289 17.344 1 69.5 348 MET B N 1
ATOM 5641 C CA . MET B 1 348 ? -12.922 11.688 18.75 1 69.5 348 MET B CA 1
ATOM 5642 C C . MET B 1 348 ? -14.281 12.156 19.25 1 69.5 348 MET B C 1
ATOM 5644 O O . MET B 1 348 ? -15.086 12.688 18.469 1 69.5 348 MET B O 1
ATOM 5648 N N . SER B 1 349 ? -14.562 11.938 20.547 1 75.81 349 SER B N 1
ATOM 5649 C CA . SER B 1 349 ? -15.758 12.516 21.156 1 75.81 349 SER B CA 1
ATOM 5650 C C . SER B 1 349 ? -15.648 14.031 21.266 1 75.81 349 SER B C 1
ATOM 5652 O O . SER B 1 349 ? -14.547 14.586 21.172 1 75.81 349 SER B O 1
ATOM 5654 N N . LYS B 1 350 ? -16.844 14.656 21.438 1 81.5 350 LYS B N 1
ATOM 5655 C CA . LYS B 1 350 ? -16.859 16.109 21.594 1 81.5 350 LYS B CA 1
ATOM 5656 C C . LYS B 1 350 ? -16 16.531 22.781 1 81.5 350 LYS B C 1
ATOM 5658 O O . LYS B 1 350 ? -15.234 17.5 22.672 1 81.5 350 LYS B O 1
ATOM 5663 N N . GLU B 1 351 ? -16.109 15.789 23.859 1 76.88 351 GLU B N 1
ATOM 5664 C CA . GLU B 1 351 ? -15.336 16.109 25.047 1 76.88 351 GLU B CA 1
ATOM 5665 C C . GLU B 1 351 ? -13.836 15.961 24.812 1 76.88 351 GLU B C 1
ATOM 5667 O O . GLU B 1 351 ? -13.055 16.812 25.219 1 76.88 351 GLU B O 1
ATOM 5672 N N . GLU B 1 352 ? -13.438 14.969 24.078 1 72.19 352 GLU B N 1
ATOM 5673 C CA . GLU B 1 352 ? -12.039 14.734 23.75 1 72.19 352 GLU B CA 1
ATOM 5674 C C . GLU B 1 352 ? -11.484 15.828 22.844 1 72.19 352 GLU B C 1
ATOM 5676 O O . GLU B 1 352 ? -10.359 16.281 23.031 1 72.19 352 GLU B O 1
ATOM 5681 N N . ARG B 1 353 ? -12.32 16.281 21.969 1 78.94 353 ARG B N 1
ATOM 5682 C CA . ARG B 1 353 ? -11.914 17.312 21.031 1 78.94 353 ARG B CA 1
ATOM 5683 C C . ARG B 1 353 ? -11.742 18.656 21.734 1 78.94 353 ARG B C 1
ATOM 5685 O O . ARG B 1 353 ? -10.719 19.328 21.562 1 78.94 353 ARG B O 1
ATOM 5692 N N . GLU B 1 354 ? -12.734 18.953 22.531 1 79.5 354 GLU B N 1
ATOM 5693 C CA . GLU B 1 354 ? -12.703 20.25 23.203 1 79.5 354 GLU B CA 1
ATOM 5694 C C . GLU B 1 354 ? -11.539 20.312 24.188 1 79.5 354 GLU B C 1
ATOM 5696 O O . GLU B 1 354 ? -10.969 21.391 24.406 1 79.5 354 GLU B O 1
ATOM 5701 N N . ALA B 1 355 ? -11.148 19.094 24.656 1 72.38 355 ALA B N 1
ATOM 5702 C CA . ALA B 1 355 ? -10.031 19.031 25.594 1 72.38 355 ALA B CA 1
ATOM 5703 C C . ALA B 1 355 ? -8.727 19.406 24.922 1 72.38 355 ALA B C 1
ATOM 5705 O O . ALA B 1 355 ? -7.797 19.906 25.562 1 72.38 355 ALA B O 1
ATOM 5706 N N . ILE B 1 356 ? -8.766 19.266 23.672 1 72.5 356 ILE B N 1
ATOM 5707 C CA . ILE B 1 356 ? -7.523 19.594 22.984 1 72.5 356 ILE B CA 1
ATOM 5708 C C . ILE B 1 356 ? -7.691 20.891 22.203 1 72.5 356 ILE B C 1
ATOM 5710 O O . ILE B 1 356 ? -6.816 21.266 21.422 1 72.5 356 ILE B O 1
ATOM 5714 N N . GLY B 1 357 ? -8.859 21.5 22.359 1 77.25 357 GLY B N 1
ATOM 5715 C CA . GLY B 1 357 ? -9.055 22.828 21.766 1 77.25 357 GLY B CA 1
ATOM 5716 C C . GLY B 1 357 ? -9.711 22.766 20.406 1 77.25 357 GLY B C 1
ATOM 5717 O O . GLY B 1 357 ? -9.617 23.734 19.641 1 77.25 357 GLY B O 1
ATOM 5718 N N . VAL B 1 358 ? -10.242 21.719 20.047 1 81.94 358 VAL B N 1
ATOM 5719 C CA . VAL B 1 358 ? -10.961 21.578 18.781 1 81.94 358 VAL B CA 1
ATOM 5720 C C . VAL B 1 358 ? -12.469 21.688 19.031 1 81.94 358 VAL B C 1
ATOM 5722 O O . VAL B 1 358 ? -13.078 20.734 19.547 1 81.94 358 VAL B O 1
ATOM 5725 N N . TYR B 1 359 ? -13.008 22.797 18.625 1 86.94 359 TYR B N 1
ATOM 5726 C CA . TYR B 1 359 ? -14.43 23.047 18.844 1 86.94 359 TYR B CA 1
ATOM 5727 C C . TYR B 1 359 ? -15.219 22.828 17.562 1 86.94 359 TYR B C 1
ATOM 5729 O O . TYR B 1 359 ? -14.641 22.578 16.5 1 86.94 359 TYR B O 1
ATOM 5737 N N . ASP B 1 360 ? -16.5 22.906 17.672 1 88.62 360 ASP B N 1
ATOM 5738 C CA . ASP B 1 360 ? -17.391 22.656 16.547 1 88.62 360 ASP B CA 1
ATOM 5739 C C . ASP B 1 360 ? -17.203 23.703 15.453 1 88.62 360 ASP B C 1
ATOM 5741 O O . ASP B 1 360 ? -17.484 23.438 14.281 1 88.62 360 ASP B O 1
ATOM 5745 N N . THR B 1 361 ? -16.734 24.875 15.883 1 91.31 361 THR B N 1
ATOM 5746 C CA . THR B 1 361 ? -16.594 25.938 14.898 1 91.31 361 THR B CA 1
ATOM 5747 C C . THR B 1 361 ? -15.133 26.156 14.523 1 91.31 361 THR B C 1
ATOM 5749 O O . THR B 1 361 ? -14.758 27.234 14.055 1 91.31 361 THR B O 1
ATOM 5752 N N . THR B 1 362 ? -14.297 25.156 14.828 1 92.94 362 THR B N 1
ATOM 5753 C CA . THR B 1 362 ? -12.891 25.219 14.445 1 92.94 362 THR B CA 1
ATOM 5754 C C . THR B 1 362 ? -12.695 24.75 13.008 1 92.94 362 THR B C 1
ATOM 5756 O O . THR B 1 362 ? -13.18 23.672 12.633 1 92.94 362 THR B O 1
ATOM 5759 N N . LEU B 1 363 ? -12.062 25.609 12.234 1 95 363 LEU B N 1
ATOM 5760 C CA . LEU B 1 363 ? -11.75 25.297 10.844 1 95 363 LEU B CA 1
ATOM 5761 C C . LEU B 1 363 ? -10.242 25.328 10.602 1 95 363 LEU B C 1
ATOM 5763 O O . LEU B 1 363 ? -9.539 26.172 11.164 1 95 363 LEU B O 1
ATOM 5767 N N . ARG B 1 364 ? -9.836 24.406 9.883 1 95.69 364 ARG B N 1
ATOM 5768 C CA . ARG B 1 364 ? -8.484 24.438 9.352 1 95.69 364 ARG B CA 1
ATOM 5769 C C . ARG B 1 364 ? -8.461 24.984 7.926 1 95.69 364 ARG B C 1
ATOM 5771 O O . ARG B 1 364 ? -9.156 24.469 7.047 1 95.69 364 ARG B O 1
ATOM 5778 N N . PHE B 1 365 ? -7.727 26.047 7.707 1 96.81 365 PHE B N 1
ATOM 5779 C CA . PHE B 1 365 ? -7.523 26.641 6.391 1 96.81 365 PHE B CA 1
ATOM 5780 C C . PHE B 1 365 ? -6.215 26.156 5.777 1 96.81 365 PHE B C 1
ATOM 5782 O O . PHE B 1 365 ? -5.133 26.531 6.246 1 96.81 365 PHE B O 1
ATOM 5789 N N . SER B 1 366 ? -6.277 25.281 4.824 1 97.31 366 SER B N 1
ATOM 5790 C CA . SER B 1 366 ? -5.125 24.953 3.99 1 97.31 366 SER B CA 1
ATOM 5791 C C . SER B 1 366 ? -5.027 25.891 2.787 1 97.31 366 SER B C 1
ATOM 5793 O O . SER B 1 366 ? -5.777 25.734 1.82 1 97.31 366 SER B O 1
ATOM 5795 N N . VAL B 1 367 ? -4.062 26.75 2.814 1 98.06 367 VAL B N 1
ATOM 5796 C CA . VAL B 1 367 ? -4.062 27.891 1.903 1 98.06 367 VAL B CA 1
ATOM 5797 C C . VAL B 1 367 ? -3.32 27.531 0.619 1 98.06 367 VAL B C 1
ATOM 5799 O O . VAL B 1 367 ? -2.236 26.938 0.666 1 98.06 367 VAL B O 1
ATOM 5802 N N . GLY B 1 368 ? -3.91 27.891 -0.527 1 97.31 368 GLY B N 1
ATOM 5803 C CA . GLY B 1 368 ? -3.359 27.562 -1.832 1 97.31 368 GLY B CA 1
ATOM 5804 C C . GLY B 1 368 ? -2.527 28.672 -2.432 1 97.31 368 GLY B C 1
ATOM 5805 O O . GLY B 1 368 ? -1.906 29.453 -1.703 1 97.31 368 GLY B O 1
ATOM 5806 N N . ILE B 1 369 ? -2.41 28.656 -3.818 1 97.31 369 ILE B N 1
ATOM 5807 C CA . ILE B 1 369 ? -1.467 29.547 -4.473 1 97.31 369 ILE B CA 1
ATOM 5808 C C . ILE B 1 369 ? -2.229 30.641 -5.211 1 97.31 369 ILE B C 1
ATOM 5810 O O . ILE B 1 369 ? -1.665 31.344 -6.062 1 97.31 369 ILE B O 1
ATOM 5814 N N . GLU B 1 370 ? -3.531 30.781 -4.957 1 96.31 370 GLU B N 1
ATOM 5815 C CA . GLU B 1 370 ? -4.328 31.828 -5.574 1 96.31 370 GLU B CA 1
ATOM 5816 C C . GLU B 1 370 ? -3.805 33.219 -5.191 1 96.31 370 GLU B C 1
ATOM 5818 O O . GLU B 1 370 ? -2.994 33.344 -4.27 1 96.31 370 GLU B O 1
ATOM 5823 N N . HIS B 1 371 ? -4.258 34.188 -5.941 1 95.31 371 HIS B N 1
ATOM 5824 C CA . HIS B 1 371 ? -3.895 35.562 -5.543 1 95.31 371 HIS B CA 1
ATOM 5825 C C . HIS B 1 371 ? -4.469 35.906 -4.172 1 95.31 371 HIS B C 1
ATOM 5827 O O . HIS B 1 371 ? -5.656 35.688 -3.92 1 95.31 371 HIS B O 1
ATOM 5833 N N . ILE B 1 372 ? -3.676 36.438 -3.332 1 98 372 ILE B N 1
ATOM 5834 C CA . ILE B 1 372 ? -3.998 36.625 -1.921 1 98 372 ILE B CA 1
ATOM 5835 C C . ILE B 1 372 ? -5.191 37.562 -1.778 1 98 372 ILE B C 1
ATOM 5837 O O . ILE B 1 372 ? -6.051 37.344 -0.917 1 98 372 ILE B O 1
ATOM 5841 N N . ASP B 1 373 ? -5.309 38.562 -2.557 1 97.25 373 ASP B N 1
ATOM 5842 C CA . ASP B 1 373 ? -6.414 39.531 -2.463 1 97.25 373 ASP B CA 1
ATOM 5843 C C . ASP B 1 373 ? -7.746 38.844 -2.768 1 97.25 373 ASP B C 1
ATOM 5845 O O . ASP B 1 373 ? -8.773 39.188 -2.188 1 97.25 373 ASP B O 1
ATOM 5849 N N . ASP B 1 374 ? -7.742 37.938 -3.732 1 96.38 374 ASP B N 1
ATOM 5850 C CA . ASP B 1 374 ? -8.953 37.188 -4.051 1 96.38 374 ASP B CA 1
ATOM 5851 C C . ASP B 1 374 ? -9.375 36.281 -2.879 1 96.38 374 ASP B C 1
ATOM 5853 O O . ASP B 1 374 ? -10.57 36.156 -2.596 1 96.38 374 ASP B O 1
ATOM 5857 N N . LEU B 1 375 ? -8.445 35.688 -2.174 1 97.31 375 LEU B N 1
ATOM 5858 C CA . LEU B 1 375 ? -8.742 34.812 -1.024 1 97.31 375 LEU B CA 1
ATOM 5859 C C . LEU B 1 375 ? -9.328 35.656 0.121 1 97.31 375 LEU B C 1
ATOM 5861 O O . LEU B 1 375 ? -10.281 35.219 0.772 1 97.31 375 LEU B O 1
ATOM 5865 N N . ILE B 1 376 ? -8.719 36.812 0.381 1 97.56 376 ILE B N 1
ATOM 5866 C CA . ILE B 1 376 ? -9.203 37.688 1.45 1 97.56 376 ILE B CA 1
ATOM 5867 C C . ILE B 1 376 ? -10.617 38.156 1.122 1 97.56 376 ILE B C 1
ATOM 5869 O O . ILE B 1 376 ? -11.492 38.188 1.991 1 97.56 376 ILE B O 1
ATOM 5873 N N . GLN B 1 377 ? -10.836 38.531 -0.129 1 96.31 377 GLN B N 1
ATOM 5874 C CA . GLN B 1 377 ? -12.172 38.969 -0.55 1 96.31 377 GLN B CA 1
ATOM 5875 C C . GLN B 1 377 ? -13.18 37.812 -0.382 1 96.31 377 GLN B C 1
ATOM 5877 O O . GLN B 1 377 ? -14.328 38.062 -0.006 1 96.31 377 GLN B O 1
ATOM 5882 N N . ASP B 1 378 ? -12.812 36.625 -0.729 1 96.44 378 ASP B N 1
ATOM 5883 C CA . ASP B 1 378 ? -13.664 35.469 -0.535 1 96.44 378 ASP B CA 1
ATOM 5884 C C . ASP B 1 378 ? -14.078 35.312 0.928 1 96.44 378 ASP B C 1
ATOM 5886 O O . ASP B 1 378 ? -15.242 35.062 1.226 1 96.44 378 ASP B O 1
ATOM 5890 N N . LEU B 1 379 ? -13.156 35.5 1.848 1 97.31 379 LEU B N 1
ATOM 5891 C CA . LEU B 1 379 ? -13.422 35.438 3.279 1 97.31 379 LEU B CA 1
ATOM 5892 C C . LEU B 1 379 ? -14.344 36.562 3.725 1 97.31 379 LEU B C 1
ATOM 5894 O O . LEU B 1 379 ? -15.242 36.344 4.543 1 97.31 379 LEU B O 1
ATOM 5898 N N . ASP B 1 380 ? -14.109 37.75 3.164 1 96.25 380 ASP B N 1
ATOM 5899 C CA . ASP B 1 380 ? -14.984 38.875 3.48 1 96.25 380 ASP B CA 1
ATOM 5900 C C . ASP B 1 380 ? -16.438 38.562 3.15 1 96.25 380 ASP B C 1
ATOM 5902 O O . ASP B 1 380 ? -17.344 38.812 3.953 1 96.25 380 ASP B O 1
ATOM 5906 N N . ILE B 1 381 ? -16.625 38.031 2.02 1 95.31 381 ILE B N 1
ATOM 5907 C CA . ILE B 1 381 ? -17.953 37.688 1.553 1 95.31 381 ILE B CA 1
ATOM 5908 C C . ILE B 1 381 ? -18.562 36.625 2.463 1 95.31 381 ILE B C 1
ATOM 5910 O O . ILE B 1 381 ? -19.734 36.719 2.848 1 95.31 381 ILE B O 1
ATOM 5914 N N . ALA B 1 382 ? -17.781 35.656 2.809 1 95.88 382 ALA B N 1
ATOM 5915 C CA . ALA B 1 382 ? -18.25 34.562 3.645 1 95.88 382 ALA B CA 1
ATOM 5916 C C . ALA B 1 382 ? -18.625 35.062 5.043 1 95.88 382 ALA B C 1
ATOM 5918 O O . ALA B 1 382 ? -19.625 34.625 5.617 1 95.88 382 ALA B O 1
ATOM 5919 N N . PHE B 1 383 ? -17.812 35.938 5.613 1 96.12 383 PHE B N 1
ATOM 5920 C CA . PHE B 1 383 ? -18.094 36.469 6.941 1 96.12 383 PHE B CA 1
ATOM 5921 C C . PHE B 1 383 ? -19.359 37.312 6.922 1 96.12 383 PHE B C 1
ATOM 5923 O O . PHE B 1 383 ? -20.125 37.312 7.891 1 96.12 383 PHE B O 1
ATOM 5930 N N . ALA B 1 384 ? -19.562 38.031 5.879 1 94.06 384 ALA B N 1
ATOM 5931 C CA . ALA B 1 384 ? -20.797 38.781 5.738 1 94.06 384 ALA B CA 1
ATOM 5932 C C . ALA B 1 384 ? -22.016 37.875 5.707 1 94.06 384 ALA B C 1
ATOM 5934 O O . ALA B 1 384 ? -23.062 38.219 6.27 1 94.06 384 ALA B O 1
ATOM 5935 N N . ALA B 1 385 ? -21.859 36.812 5.062 1 90.88 385 ALA B N 1
ATOM 5936 C CA . ALA B 1 385 ? -22.938 35.844 4.977 1 90.88 385 ALA B CA 1
ATOM 5937 C C . ALA B 1 385 ? -23.203 35.188 6.332 1 90.88 385 ALA B C 1
ATOM 5939 O O . ALA B 1 385 ? -24.328 34.781 6.637 1 90.88 385 ALA B O 1
ATOM 5940 N N . MET B 1 386 ? -22.234 35 7.086 1 89.81 386 MET B N 1
ATOM 5941 C CA . MET B 1 386 ? -22.312 34.406 8.414 1 89.81 386 MET B CA 1
ATOM 5942 C C . MET B 1 386 ? -23.203 35.219 9.336 1 89.81 386 MET B C 1
ATOM 5944 O O . MET B 1 386 ? -23.969 34.656 10.133 1 89.81 386 MET B O 1
ATOM 5948 N N . ASP B 1 387 ? -23.203 36.531 9.281 1 79.38 387 ASP B N 1
ATOM 5949 C CA . ASP B 1 387 ? -23.906 37.469 10.156 1 79.38 387 ASP B CA 1
ATOM 5950 C C . ASP B 1 387 ? -25.359 37.625 9.742 1 79.38 387 ASP B C 1
ATOM 5952 O O . ASP B 1 387 ? -26.172 38.188 10.508 1 79.38 387 ASP B O 1
ATOM 5956 N N . ILE B 1 388 ? -25.688 37.25 8.484 1 62 388 ILE B N 1
ATOM 5957 C CA . ILE B 1 388 ? -27.062 37.438 8.039 1 62 388 ILE B CA 1
ATOM 5958 C C . ILE B 1 388 ? -28.016 36.625 8.93 1 62 388 ILE B C 1
ATOM 5960 O O . ILE B 1 388 ? -27.906 35.406 9.008 1 62 388 ILE B O 1
ATOM 5964 N N . THR B 1 389 ? -28.391 37.188 10.039 1 51.19 389 THR B N 1
ATOM 5965 C CA . THR B 1 389 ? -29.484 36.656 10.852 1 51.19 389 THR B CA 1
ATOM 5966 C C . THR B 1 389 ? -30.75 36.5 10.016 1 51.19 389 THR B C 1
ATOM 5968 O O . THR B 1 389 ? -31.031 37.312 9.148 1 51.19 389 THR B O 1
ATOM 5971 N N . GLN B 1 390 ? -31.328 35.312 9.711 1 43.44 390 GLN B N 1
ATOM 5972 C CA . GLN B 1 390 ? -32.625 35.125 9.109 1 43.44 390 GLN B CA 1
ATOM 5973 C C . GLN B 1 390 ? -33.625 36.188 9.578 1 43.44 390 GLN B C 1
ATOM 5975 O O . GLN B 1 390 ? -34.844 36.031 9.398 1 43.44 390 GLN B O 1
ATOM 5980 N N . ASP B 1 391 ? -33.469 37.219 10.18 1 38.91 391 ASP B N 1
ATOM 5981 C CA . ASP B 1 391 ? -34.625 38.062 10.461 1 38.91 391 ASP B CA 1
ATOM 5982 C C . ASP B 1 391 ? -35.25 38.562 9.172 1 38.91 391 ASP B C 1
ATOM 5984 O O . ASP B 1 391 ? -36.406 39.062 9.172 1 38.91 391 ASP B O 1
ATOM 5988 N N . ASN B 1 392 ? -34.625 38.906 8.062 1 35.06 392 ASN B N 1
ATOM 5989 C CA . ASN B 1 392 ? -35.281 39.75 7.105 1 35.06 392 ASN B CA 1
ATOM 5990 C C . ASN B 1 392 ? -36.281 38.969 6.227 1 35.06 392 ASN B C 1
ATOM 5992 O O . ASN B 1 392 ? -36.812 39.531 5.258 1 35.06 392 ASN B O 1
ATOM 5996 N N . HIS B 1 393 ? -36.344 37.75 6.055 1 32.66 393 HIS B N 1
ATOM 5997 C CA . HIS B 1 393 ? -37.375 37.312 5.105 1 32.66 393 HIS B CA 1
ATOM 5998 C C . HIS B 1 393 ? -38.75 37.281 5.754 1 32.66 393 HIS B C 1
ATOM 6000 O O . HIS B 1 393 ? -39.719 36.781 5.152 1 32.66 393 HIS B O 1
ATOM 6006 N N . HIS B 1 394 ? -39.125 37.719 6.941 1 28.27 394 HIS B N 1
ATOM 6007 C CA . HIS B 1 394 ? -40.562 37.781 7.211 1 28.27 394 HIS B CA 1
ATOM 6008 C C . HIS B 1 394 ? -41.156 39.062 6.66 1 28.27 394 HIS B C 1
ATOM 6010 O O . HIS B 1 394 ? -42.312 39.406 6.918 1 28.27 394 HIS B O 1
ATOM 6016 N N . ALA B 1 395 ? -40.656 40.094 5.922 1 22.03 395 ALA B N 1
ATOM 6017 C CA . ALA B 1 395 ? -41.562 41.094 5.355 1 22.03 395 ALA B CA 1
ATOM 6018 C C . ALA B 1 395 ? -42 40.688 3.943 1 22.03 395 ALA B C 1
ATOM 6020 O O . ALA B 1 395 ? -41.188 40.219 3.154 1 22.03 395 ALA B O 1
#

Nearest PDB structures (foldseek):
  6nba-assembly1_D  TM=9.678E-01  e=2.814E-49  Homo sapiens
  8j6n-assembly1_D  TM=9.730E-01  e=5.578E-49  Rattus norvegicus
  1cs1-assembly1_B  TM=9.695E-01  e=2.485E-49  Escherichia coli
  6ld8-assembly1_B  TM=9.676E-01  e=1.821E-49  Xanthomonas oryzae pv. oryzae KACC 10331
  6ld9-assembly1_B  TM=9.675E-01  e=3.841E-49  Xanthomonas oryzae pv. oryzae KACC 10331

Radius of gyration: 28.04 Å; Cα contacts (8 Å, |Δi|>4): 1811; chains: 2; bounding box: 80×80×67 Å

Foldseek 3Di:
DPDDDDDLLRLLADFFDQADVPPRDSGHDQDQDQADDAPDVPRGDPGGGPLLPDRLQRRLQRSQQVSLVARGKFKFQALLRLLVLVVVLAAALAEEEEEAQAWQSNCCCVPVPCCPVRVYHYHHDHLQPPVVLVVRDDPRHAEYEAEALHPPQRDGDLLLVSLVVCVVVNHAYEYACAQARVQWFRSQVSRHAKYKYFLCAQLLAANPHGMIMMGGRDPVVNVVSSVSSSVVSRHHRSVRSSSSSVSSSCSNVWFVLLQVLQVVVQVVLCPDPQWDDKRFLQDPPHPCVVVSVVGTPGRTRKMKTFTPDDPVLLVQLQVLADQADEDQGARYQGKYKYQCCCHRNVVDDQVRCVVVPRHRRMIMIRGHNPDSVVRVVRNVRSNVRSPPDPPPPPD/DPDDDDDLLRLLADFFDQADVPPRDVGHDQDQDQADDAPDVPRGDPTGGPLQPDRLQRRLQRSQQVSLPARGKFKFQALLRLLVLVVVLAAALAEEEEEAQAWQSNCCCVPVPCCPVRVYHYHHDHLQPPVVLVVRDDPRHAEYEAEALHPPQRDGDLLLVSLVVCVVVNHAYEYACAQARVQWFRSQVSRHAKYKYFLCAQLLAANPHGMIMMGGRDPVVNVVSSVSSSVVSRHHRSVRSSSSSVSSSCSNVWFVLLQVLQVVVQVLLCPDPQWDDKRFLQDPPHPCVVVSVVGTPGRTRKMKTFTPDDPVLLVQLQVLADQADDDQGARYQGKYKYQCCCHRNVVDDQVRCVVVPRHRRMIMIRGHNPDSVVRSVRNVRSNVRSPPDPPPPPD

InterPro domains:
  IPR000277 Cys/Met metabolism, pyridoxal phosphate-dependent enzyme [PF01053] (9-383)
  IPR000277 Cys/Met metabolism, pyridoxal phosphate-dependent enzyme [PIRSF001434] (2-386)
  IPR000277 Cys/Met metabolism, pyridoxal phosphate-dependent enzyme [PTHR11808] (8-386)
  IPR000277 Cys/Met metabolism, pyridoxal phosphate-dependent enzyme [cd00614] (24-384)
  IPR015421 Pyridoxal phosphate-dependent transferase, major domain [G3DSA:3.40.640.10] (7-251)
  IPR015422 Pyridoxal phosphate-dependent transferase, small domain [G3DSA:3.90.1150.10] (252-395)
  IPR015424 Pyridoxal phosphate-dependent transferase [SSF53383] (13-384)